Protein 7DWC (pdb70)

Structure (mmCIF, N/CA/C/O backbone):
data_7DWC
#
_entry.id   7DWC
#
_cell.length_a   73.796
_cell.length_b   82.580
_cell.length_c   81.534
_cell.angle_alpha   90.000
_cell.angle_beta   110.170
_cell.angle_gamma   90.000
#
_symmetry.space_group_name_H-M   'P 1 21 1'
#
loop_
_entity.id
_entity.type
_entity.pdbx_description
1 polymer Xylanase
2 water water
#
loop_
_atom_site.group_PDB
_atom_site.id
_atom_site.type_symbol
_atom_site.label_atom_id
_atom_site.label_alt_id
_atom_site.label_comp_id
_atom_site.label_asym_id
_atom_site.label_entity_id
_atom_site.label_seq_id
_atom_site.pdbx_PDB_ins_code
_atom_site.Cartn_x
_atom_site.Cartn_y
_atom_site.Cartn_z
_atom_site.occupancy
_atom_site.B_iso_or_equiv
_atom_site.auth_seq_id
_atom_site.auth_comp_id
_atom_site.auth_asym_id
_atom_site.auth_atom_id
_atom_site.pdbx_PDB_model_num
ATOM 1 N N . SER A 1 1 ? 1.476 -3.244 28.008 1.00 67.83 -1 SER A N 1
ATOM 2 C CA . SER A 1 1 ? 1.552 -1.815 28.301 1.00 70.42 -1 SER A CA 1
ATOM 3 C C . SER A 1 1 ? 2.834 -1.193 27.761 1.00 78.63 -1 SER A C 1
ATOM 4 O O . SER A 1 1 ? 3.921 -1.759 27.890 1.00 80.16 -1 SER A O 1
ATOM 7 N N . HIS A 1 2 ? 2.698 -0.008 27.172 1.00 77.81 0 HIS A N 1
ATOM 8 C CA . HIS A 1 2 ? 3.816 0.682 26.547 1.00 75.87 0 HIS A CA 1
ATOM 9 C C . HIS A 1 2 ? 4.257 1.922 27.319 1.00 73.15 0 HIS A C 1
ATOM 10 O O . HIS A 1 2 ? 5.087 2.686 26.816 1.00 73.48 0 HIS A O 1
ATOM 17 N N . MET A 1 3 ? 3.735 2.146 28.524 1.00 67.57 1 MET A N 1
ATOM 18 C CA . MET A 1 3 ? 4.162 3.276 29.339 1.00 64.39 1 MET A CA 1
ATOM 19 C C . MET A 1 3 ? 5.156 2.810 30.394 1.00 60.95 1 MET A C 1
ATOM 20 O O . MET A 1 3 ? 4.949 1.781 31.046 1.00 64.10 1 MET A O 1
ATOM 25 N N . LYS A 1 4 ? 6.260 3.546 30.510 1.00 58.43 2 LYS A N 1
ATOM 26 C CA . LYS A 1 4 ? 7.354 3.213 31.416 1.00 59.63 2 LYS A CA 1
ATOM 27 C C . LYS A 1 4 ? 7.248 3.937 32.757 1.00 55.41 2 LYS A C 1
ATOM 28 O O . LYS A 1 4 ? 7.099 3.297 33.803 1.00 57.55 2 LYS A O 1
ATOM 34 N N . LYS A 1 5 ? 7.358 5.264 32.750 1.00 45.46 3 LYS A N 1
ATOM 35 C CA . LYS A 1 5 ? 7.494 6.046 33.970 1.00 48.17 3 LYS A CA 1
ATOM 36 C C . LYS A 1 5 ? 6.426 7.132 34.070 1.00 48.78 3 LYS A C 1
ATOM 37 O O . LYS A 1 5 ? 5.905 7.621 33.062 1.00 46.05 3 LYS A O 1
ATOM 43 N N . LEU A 1 6 ? 6.140 7.536 35.310 1.00 39.47 4 LEU A N 1
ATOM 44 C CA . LEU A 1 6 ? 5.312 8.700 35.615 1.00 44.04 4 LEU A CA 1
ATOM 45 C C . LEU A 1 6 ? 6.178 9.739 36.314 1.00 44.89 4 LEU A C 1
ATOM 46 O O . LEU A 1 6 ? 6.747 9.463 37.374 1.00 49.32 4 LEU A O 1
ATOM 51 N N . ILE A 1 7 ? 6.278 10.925 35.722 1.00 40.31 5 ILE A N 1
ATOM 52 C CA . ILE A 1 7 ? 7.033 12.037 36.292 1.00 38.85 5 ILE A CA 1
ATOM 53 C C . ILE A 1 7 ? 6.037 13.146 36.591 1.00 41.62 5 ILE A C 1
ATOM 54 O O . ILE A 1 7 ? 5.352 13.632 35.678 1.00 39.28 5 ILE A O 1
ATOM 59 N N . CYS A 1 8 ? 5.946 13.530 37.862 1.00 38.62 6 CYS A N 1
ATOM 60 C CA . CYS A 1 8 ? 5.023 14.557 38.328 1.00 38.10 6 CYS A CA 1
ATOM 61 C C . CYS A 1 8 ? 5.811 15.835 38.555 1.00 45.76 6 CYS A C 1
ATOM 62 O O . CYS A 1 8 ? 6.815 15.826 39.271 1.00 52.09 6 CYS A O 1
ATOM 65 N N . ILE A 1 9 ? 5.376 16.918 37.929 1.00 42.21 7 ILE A N 1
ATOM 66 C CA . ILE A 1 9 ? 6.060 18.204 37.994 1.00 39.96 7 ILE A CA 1
ATOM 67 C C . ILE A 1 9 ? 5.092 19.207 38.605 1.00 41.67 7 ILE A C 1
ATOM 68 O O . ILE A 1 9 ? 4.026 19.466 38.041 1.00 47.22 7 ILE A O 1
ATOM 73 N N . SER A 1 10 ? 5.456 19.779 39.743 1.00 39.00 8 SER A N 1
ATOM 74 C CA . SER A 1 10 ? 4.590 20.740 40.421 1.00 38.88 8 SER A CA 1
ATOM 75 C C . SER A 1 10 ? 4.994 22.125 39.929 1.00 42.86 8 SER A C 1
ATOM 76 O O . SER A 1 10 ? 6.020 22.665 40.349 1.00 41.72 8 SER A O 1
ATOM 79 N N . LEU A 1 11 ? 4.182 22.712 39.042 1.00 40.12 9 LEU A N 1
ATOM 80 C CA . LEU A 1 11 ? 4.583 23.968 38.409 1.00 43.87 9 LEU A CA 1
ATOM 81 C C . LEU A 1 11 ? 4.714 25.116 39.399 1.00 50.55 9 LEU A C 1
ATOM 82 O O . LEU A 1 11 ? 5.516 26.029 39.174 1.00 58.83 9 LEU A O 1
ATOM 87 N N . TYR A 1 12 ? 3.906 25.126 40.460 1.00 46.81 10 TYR A N 1
ATOM 88 C CA . TYR A 1 12 ? 3.869 26.252 41.386 1.00 48.19 10 TYR A CA 1
ATOM 89 C C . TYR A 1 12 ? 4.500 25.924 42.741 1.00 52.31 10 TYR A C 1
ATOM 90 O O . TYR A 1 12 ? 4.283 26.647 43.716 1.00 54.61 10 TYR A O 1
ATOM 99 N N . GLU A 1 13 ? 5.291 24.852 42.812 1.00 53.10 11 GLU A N 1
ATOM 100 C CA . GLU A 1 13 ? 6.077 24.514 44.000 1.00 56.03 11 GLU A CA 1
ATOM 101 C C . GLU A 1 13 ? 7.525 24.227 43.597 1.00 58.78 11 GLU A C 1
ATOM 102 O O . GLU A 1 13 ? 8.042 23.126 43.781 1.00 61.33 11 GLU A O 1
ATOM 108 N N . ASP A 1 14 ? 8.177 25.244 43.031 1.00 59.30 12 ASP A N 1
ATOM 109 C CA . ASP A 1 14 ? 9.591 25.192 42.646 1.00 66.29 12 ASP A CA 1
ATOM 110 C C . ASP A 1 14 ? 9.878 24.060 41.664 1.00 63.94 12 ASP A C 1
ATOM 111 O O . ASP A 1 14 ? 10.978 23.498 41.660 1.00 70.35 12 ASP A O 1
ATOM 116 N N . LEU A 1 15 ? 8.896 23.736 40.818 1.00 52.57 13 LEU A N 1
ATOM 117 C CA . LEU A 1 15 ? 9.018 22.665 39.823 1.00 52.28 13 LEU A CA 1
ATOM 118 C C . LEU A 1 15 ? 9.458 21.342 40.455 1.00 56.44 13 LEU A C 1
ATOM 119 O O . LEU A 1 15 ? 10.110 20.516 39.806 1.00 59.02 13 LEU A O 1
ATOM 124 N N . SER A 1 16 ? 9.062 21.110 41.710 1.00 59.17 14 SER A N 1
ATOM 125 C CA . SER A 1 16 ? 9.450 19.884 42.404 1.00 54.20 14 SER A CA 1
ATOM 126 C C . SER A 1 16 ? 8.911 18.657 41.676 1.00 54.00 14 SER A C 1
ATOM 127 O O . SER A 1 16 ? 7.761 18.639 41.212 1.00 45.37 14 SER A O 1
ATOM 130 N N . MET A 1 17 ? 9.756 17.628 41.581 1.00 53.19 15 MET A N 1
ATOM 131 C CA . MET A 1 17 ? 9.483 16.455 40.767 1.00 52.76 15 MET A CA 1
ATOM 132 C C . MET A 1 17 ? 9.489 15.187 41.606 1.00 50.64 15 MET A C 1
ATOM 133 O O . MET A 1 17 ? 10.239 15.065 42.578 1.00 46.62 15 MET A O 1
ATOM 138 N N . THR A 1 18 ? 8.590 14.278 41.245 1.00 50.69 16 THR A N 1
ATOM 139 C CA . THR A 1 18 ? 8.503 12.935 41.803 1.00 48.90 16 THR A CA 1
ATOM 140 C C . THR A 1 18 ? 8.321 11.979 40.639 1.00 48.15 16 THR A C 1
ATOM 141 O O . THR A 1 18 ? 7.587 12.285 39.693 1.00 43.43 16 THR A O 1
ATOM 145 N N . THR A 1 19 ? 8.979 10.832 40.711 1.00 45.57 17 THR A N 1
ATOM 146 C CA . THR A 1 19 ? 8.949 9.863 39.631 1.00 51.08 17 THR A CA 1
ATOM 147 C C . THR A 1 19 ? 8.504 8.505 40.158 1.00 46.71 17 THR A C 1
ATOM 148 O O . THR A 1 19 ? 8.883 8.096 41.257 1.00 54.37 17 THR A O 1
ATOM 152 N N . TYR A 1 20 ? 7.651 7.830 39.393 1.00 42.49 18 TYR A N 1
ATOM 153 C CA . TYR A 1 20 ? 7.176 6.504 39.737 1.00 45.63 18 TYR A CA 1
ATOM 154 C C . TYR A 1 20 ? 7.469 5.534 38.597 1.00 48.89 18 TYR A C 1
ATOM 155 O O . TYR A 1 20 ? 7.411 5.894 37.411 1.00 43.80 18 TYR A O 1
ATOM 164 N N . ASP A 1 21 ? 7.709 4.279 38.965 1.00 46.64 19 ASP A N 1
ATOM 165 C CA . ASP A 1 21 ? 7.831 3.188 38.005 1.00 49.06 19 ASP A CA 1
ATOM 166 C C . ASP A 1 21 ? 6.428 2.633 37.778 1.00 55.59 19 ASP A C 1
ATOM 167 O O . ASP A 1 21 ? 5.829 2.047 38.685 1.00 52.61 19 ASP A O 1
ATOM 172 N N . LEU A 1 22 ? 5.896 2.821 36.565 1.00 51.48 20 LEU A N 1
ATOM 173 C CA . LEU A 1 22 ? 4.493 2.492 36.332 1.00 53.31 20 LEU A CA 1
ATOM 174 C C . LEU A 1 22 ? 4.230 0.998 36.440 1.00 56.04 20 LEU A C 1
ATOM 175 O O . LEU A 1 22 ? 3.119 0.593 36.807 1.00 54.12 20 LEU A O 1
ATOM 180 N N . SER A 1 23 ? 5.238 0.165 36.166 1.00 53.81 21 SER A N 1
ATOM 181 C CA . SER A 1 23 ? 5.061 -1.274 36.331 1.00 56.57 21 SER A CA 1
ATOM 182 C C . SER A 1 23 ? 4.828 -1.648 37.790 1.00 60.25 21 SER A C 1
ATOM 183 O O . SER A 1 23 ? 4.342 -2.748 38.071 1.00 66.43 21 SER A O 1
ATOM 186 N N . LYS A 1 24 ? 5.181 -0.763 38.722 1.00 59.49 22 LYS A N 1
ATOM 187 C CA . LYS A 1 24 ? 4.964 -0.983 40.139 1.00 64.26 22 LYS A CA 1
ATOM 188 C C . LYS A 1 24 ? 3.730 -0.275 40.688 1.00 63.41 22 LYS A C 1
ATOM 189 O O . LYS A 1 24 ? 3.463 -0.380 41.888 1.00 63.61 22 LYS A O 1
ATOM 195 N N . VAL A 1 25 ? 2.976 0.444 39.860 1.00 60.57 23 VAL A N 1
ATOM 196 C CA . VAL A 1 25 ? 1.848 1.252 40.319 1.00 56.99 23 VAL A CA 1
ATOM 197 C C . VAL A 1 25 ? 0.582 0.774 39.622 1.00 56.65 23 VAL A C 1
ATOM 198 O O . VAL A 1 25 ? 0.551 0.685 38.388 1.00 58.18 23 VAL A O 1
ATOM 202 N N . ASP A 1 26 ? -0.446 0.447 40.408 1.00 58.32 24 ASP A N 1
ATOM 203 C CA . ASP A 1 26 ? -1.749 0.069 39.871 1.00 55.78 24 ASP A CA 1
ATOM 204 C C . ASP A 1 26 ? -2.657 1.299 39.759 1.00 53.60 24 ASP A C 1
ATOM 205 O O . ASP A 1 26 ? -2.329 2.393 40.222 1.00 45.15 24 ASP A O 1
ATOM 210 N N . ASN A 1 27 ? -3.817 1.109 39.123 1.00 55.74 25 ASN A N 1
ATOM 211 C CA . ASN A 1 27 ? -4.683 2.245 38.817 1.00 46.98 25 ASN A CA 1
ATOM 212 C C . ASN A 1 27 ? -5.175 2.949 40.081 1.00 39.98 25 ASN A C 1
ATOM 213 O O . ASN A 1 27 ? -5.309 4.178 40.095 1.00 41.96 25 ASN A O 1
ATOM 218 N N . ALA A 1 28 ? -5.460 2.198 41.147 1.00 38.83 26 ALA A N 1
ATOM 219 C CA . ALA A 1 28 ? -5.898 2.835 42.388 1.00 47.66 26 ALA A CA 1
ATOM 220 C C . ALA A 1 28 ? -4.817 3.756 42.961 1.00 46.84 26 ALA A C 1
ATOM 221 O O . ALA A 1 28 ? -5.106 4.886 43.376 1.00 43.20 26 ALA A O 1
ATOM 223 N N . GLU A 1 29 ? -3.564 3.297 42.995 1.00 44.37 27 GLU A N 1
ATOM 224 C CA . GLU A 1 29 ? -2.491 4.183 43.440 1.00 48.24 27 GLU A CA 1
ATOM 225 C C . GLU A 1 29 ? -2.299 5.341 42.466 1.00 38.79 27 GLU A C 1
ATOM 226 O O . GLU A 1 29 ? -2.067 6.483 42.880 1.00 35.52 27 GLU A O 1
ATOM 232 N N . LEU A 1 30 ? -2.418 5.070 41.167 1.00 36.75 28 LEU A N 1
ATOM 233 C CA . LEU A 1 30 ? -2.279 6.139 40.186 1.00 38.17 28 LEU A CA 1
ATOM 234 C C . LEU A 1 30 ? -3.336 7.217 40.397 1.00 38.38 28 LEU A C 1
ATOM 235 O O . LEU A 1 30 ? -3.042 8.415 40.310 1.00 36.18 28 LEU A O 1
ATOM 240 N N . ILE A 1 31 ? -4.573 6.813 40.688 1.00 40.59 29 ILE A N 1
ATOM 241 C CA . ILE A 1 31 ? -5.624 7.789 40.960 1.00 40.28 29 ILE A CA 1
ATOM 242 C C . ILE A 1 31 ? -5.277 8.629 42.183 1.00 42.07 29 ILE A C 1
ATOM 243 O O . ILE A 1 31 ? -5.410 9.860 42.168 1.00 42.31 29 ILE A O 1
ATOM 248 N N . GLY A 1 32 ? -4.799 7.983 43.250 1.00 39.36 30 GLY A N 1
ATOM 249 C CA . GLY A 1 32 ? -4.432 8.730 44.440 1.00 38.62 30 GLY A CA 1
ATOM 250 C C . GLY A 1 32 ? -3.359 9.766 44.173 1.00 41.25 30 GLY A C 1
ATOM 251 O O . GLY A 1 32 ? -3.439 10.897 44.657 1.00 40.53 30 GLY A O 1
ATOM 252 N N . ILE A 1 33 ? -2.364 9.407 43.361 1.00 39.22 31 ILE A N 1
ATOM 253 C CA . ILE A 1 33 ? -1.277 10.332 43.037 1.00 40.02 31 ILE A CA 1
ATOM 254 C C . ILE A 1 33 ? -1.822 11.597 42.371 1.00 40.30 31 ILE A C 1
ATOM 255 O O . ILE A 1 33 ? -1.487 12.721 42.768 1.00 33.54 31 ILE A O 1
ATOM 260 N N . VAL A 1 34 ? -2.674 11.438 41.347 1.00 38.07 32 VAL A N 1
ATOM 261 C CA . VAL A 1 34 ? -3.174 12.614 40.630 1.00 34.27 32 VAL A CA 1
ATOM 262 C C . VAL A 1 34 ? -4.180 13.388 41.478 1.00 33.05 32 VAL A C 1
ATOM 263 O O . VAL A 1 34 ? -4.259 14.616 41.380 1.00 33.13 32 VAL A O 1
ATOM 267 N N . GLU A 1 35 ? -4.961 12.703 42.321 1.00 32.43 33 GLU A N 1
ATOM 268 C CA . GLU A 1 35 ? -5.928 13.401 43.166 1.00 38.54 33 GLU A CA 1
ATOM 269 C C . GLU A 1 35 ? -5.238 14.183 44.277 1.00 41.69 33 GLU A C 1
ATOM 270 O O . GLU A 1 35 ? -5.659 15.296 44.613 1.00 47.81 33 GLU A O 1
ATOM 276 N N . ASN A 1 36 ? -4.210 13.598 44.890 1.00 39.59 34 ASN A N 1
ATOM 277 C CA . ASN A 1 36 ? -3.538 14.242 46.017 1.00 37.53 34 ASN A CA 1
ATOM 278 C C . ASN A 1 36 ? -2.605 15.362 45.584 1.00 40.03 34 ASN A C 1
ATOM 279 O O . ASN A 1 36 ? -2.254 16.209 46.411 1.00 47.58 34 ASN A O 1
ATOM 284 N N . ALA A 1 37 ? -2.172 15.370 44.325 1.00 38.79 35 ALA A N 1
ATOM 285 C CA . ALA A 1 37 ? -1.258 16.403 43.859 1.00 33.60 35 ALA A CA 1
ATOM 286 C C . ALA A 1 37 ? -1.918 17.773 43.954 1.00 38.37 35 ALA A C 1
ATOM 287 O O . ALA A 1 37 ? -3.141 17.913 43.859 1.00 45.71 35 ALA A O 1
ATOM 289 N N . SER A 1 38 ? -1.097 18.796 44.150 1.00 40.39 36 SER A N 1
ATOM 290 C CA . SER A 1 38 ? -1.640 20.139 44.223 1.00 47.80 36 SER A CA 1
ATOM 291 C C . SER A 1 38 ? -1.993 20.638 42.825 1.00 38.00 36 SER A C 1
ATOM 292 O O . SER A 1 38 ? -1.553 20.084 41.810 1.00 38.11 36 SER A O 1
ATOM 295 N N . GLU A 1 39 ? -2.802 21.695 42.780 1.00 39.84 37 GLU A N 1
ATOM 296 C CA . GLU A 1 39 ? -3.142 22.293 41.495 1.00 43.44 37 GLU A CA 1
ATOM 297 C C . GLU A 1 39 ? -1.888 22.808 40.803 1.00 39.76 37 GLU A C 1
ATOM 298 O O . GLU A 1 39 ? -0.896 23.173 41.447 1.00 35.51 37 GLU A O 1
ATOM 304 N N . GLY A 1 40 ? -1.940 22.818 39.471 1.00 33.00 38 GLY A N 1
ATOM 305 C CA . GLY A 1 40 ? -0.787 23.205 38.687 1.00 34.36 38 GLY A CA 1
ATOM 306 C C . GLY A 1 40 ? 0.269 22.132 38.560 1.00 41.03 38 GLY A C 1
ATOM 307 O O . GLY A 1 40 ? 1.456 22.449 38.561 1.00 57.20 38 GLY A O 1
ATOM 308 N N . THR A 1 41 ? -0.125 20.864 38.491 1.00 34.04 39 THR A N 1
ATOM 309 C CA . THR A 1 41 ? 0.803 19.745 38.395 1.00 31.04 39 THR A CA 1
ATOM 310 C C . THR A 1 41 ? 0.684 19.062 37.037 1.00 30.75 39 THR A C 1
ATOM 311 O O . THR A 1 41 ? -0.424 18.850 36.539 1.00 33.17 39 THR A O 1
ATOM 315 N N . LEU A 1 42 ? 1.827 18.712 36.445 1.00 26.81 40 LEU A N 1
ATOM 316 C CA . LEU A 1 42 ? 1.870 17.943 35.198 1.00 28.22 40 LEU A CA 1
ATOM 317 C C . LEU A 1 42 ? 2.225 16.496 35.513 1.00 27.71 40 LEU A C 1
ATOM 318 O O . LEU A 1 42 ? 3.169 16.240 36.271 1.00 33.62 40 LEU A O 1
ATOM 323 N N . PHE A 1 43 ? 1.505 15.562 34.916 1.00 26.84 41 PHE A N 1
ATOM 324 C CA . PHE A 1 43 ? 1.785 14.133 35.046 1.00 29.48 41 PHE A CA 1
ATOM 325 C C . PHE A 1 43 ? 2.249 13.620 33.690 1.00 32.72 41 PHE A C 1
ATOM 326 O O . PHE A 1 43 ? 1.444 13.506 32.755 1.00 29.44 41 PHE A O 1
ATOM 334 N N . VAL A 1 44 ? 3.542 13.317 33.586 1.00 31.03 42 VAL A N 1
ATOM 335 C CA . VAL A 1 44 ? 4.169 12.925 32.330 1.00 36.42 42 VAL A CA 1
ATOM 336 C C . VAL A 1 44 ? 4.250 11.404 32.278 1.00 38.64 42 VAL A C 1
ATOM 337 O O . VAL A 1 44 ? 4.909 10.784 33.118 1.00 36.68 42 VAL A O 1
ATOM 341 N N . PHE A 1 45 ? 3.569 10.796 31.307 1.00 30.39 43 PHE A N 1
ATOM 342 C CA . PHE A 1 45 ? 3.654 9.356 31.064 1.00 35.63 43 PHE A CA 1
ATOM 343 C C . PHE A 1 45 ? 4.608 9.111 29.892 1.00 39.00 43 PHE A C 1
ATOM 344 O O . PHE A 1 45 ? 4.316 9.495 28.752 1.00 37.71 43 PHE A O 1
ATOM 352 N N . THR A 1 46 ? 5.750 8.492 30.175 1.00 38.38 44 THR A N 1
ATOM 353 C CA . THR A 1 46 ? 6.750 8.237 29.149 1.00 43.99 44 THR A CA 1
ATOM 354 C C . THR A 1 46 ? 6.506 6.885 28.479 1.00 45.47 44 THR A C 1
ATOM 355 O O . THR A 1 46 ? 5.815 6.012 29.014 1.00 41.97 44 THR A O 1
ATOM 359 N N . CYS A 1 47 ? 7.091 6.719 27.294 1.00 38.69 45 CYS A N 1
ATOM 360 C CA . CYS A 1 47 ? 6.825 5.564 26.450 1.00 44.62 45 CYS A CA 1
ATOM 361 C C . CYS A 1 47 ? 7.982 4.581 26.468 1.00 47.12 45 CYS A C 1
ATOM 362 O O . CYS A 1 47 ? 9.139 4.945 26.681 1.00 48.61 45 CYS A O 1
ATOM 365 N N . ASP A 1 48 ? 7.645 3.324 26.183 1.00 50.62 46 ASP A N 1
ATOM 366 C CA . ASP A 1 48 ? 8.674 2.330 25.927 1.00 60.39 46 ASP A CA 1
ATOM 367 C C . ASP A 1 48 ? 9.408 2.637 24.626 1.00 62.77 46 ASP A C 1
ATOM 368 O O . ASP A 1 48 ? 10.634 2.489 24.548 1.00 68.57 46 ASP A O 1
ATOM 373 N N . ARG A 1 49 ? 8.683 3.069 23.593 1.00 56.19 47 ARG A N 1
ATOM 374 C CA . ARG A 1 49 ? 9.284 3.441 22.310 1.00 49.08 47 ARG A CA 1
ATOM 375 C C . ARG A 1 49 ? 8.762 4.815 21.903 1.00 46.59 47 ARG A C 1
ATOM 376 O O . ARG A 1 49 ? 7.877 4.932 21.045 1.00 59.67 47 ARG A O 1
ATOM 378 N N . PRO A 1 50 ? 9.307 5.882 22.489 1.00 47.62 48 PRO A N 1
ATOM 379 C CA . PRO A 1 50 ? 8.840 7.236 22.155 1.00 45.99 48 PRO A CA 1
ATOM 380 C C . PRO A 1 50 ? 9.215 7.629 20.734 1.00 43.61 48 PRO A C 1
ATOM 381 O O . PRO A 1 50 ? 10.308 7.322 20.260 1.00 45.51 48 PRO A O 1
ATOM 385 N N . ASN A 1 51 ? 8.315 8.347 20.059 1.00 40.77 49 ASN A N 1
ATOM 386 C CA . ASN A 1 51 ? 8.592 8.802 18.701 1.00 39.75 49 ASN A CA 1
ATOM 387 C C . ASN A 1 51 ? 8.996 10.269 18.646 1.00 42.48 49 ASN A C 1
ATOM 388 O O . ASN A 1 51 ? 9.119 10.828 17.551 1.00 44.18 49 ASN A O 1
ATOM 393 N N . GLY A 1 52 ? 9.192 10.904 19.798 1.00 35.60 50 GLY A N 1
ATOM 394 C CA . GLY A 1 52 ? 9.645 12.277 19.856 1.00 35.13 50 GLY A CA 1
ATOM 395 C C . GLY A 1 52 ? 8.564 13.317 19.963 1.00 37.78 50 GLY A C 1
ATOM 396 O O . GLY A 1 52 ? 8.887 14.512 20.004 1.00 40.72 50 GLY A O 1
ATOM 397 N N . SER A 1 53 ? 7.301 12.905 20.063 1.00 40.58 51 SER A N 1
ATOM 398 C CA . SER A 1 53 ? 6.150 13.793 20.114 1.00 38.01 51 SER A CA 1
ATOM 399 C C . SER A 1 53 ? 5.467 13.687 21.467 1.00 36.18 51 SER A C 1
ATOM 400 O O . SER A 1 53 ? 5.492 12.638 22.120 1.00 36.63 51 SER A O 1
ATOM 403 N N . SER A 1 54 ? 4.812 14.775 21.855 1.00 29.58 52 SER A N 1
ATOM 404 C CA . SER A 1 54 ? 4.162 14.860 23.150 1.00 27.03 52 SER A CA 1
ATOM 405 C C . SER A 1 54 ? 2.829 15.571 23.004 1.00 26.43 52 SER A C 1
ATOM 406 O O . SER A 1 54 ? 2.664 16.438 22.142 1.00 30.13 52 SER A O 1
ATOM 409 N N . VAL A 1 55 ? 1.895 15.231 23.885 1.00 24.17 53 VAL A N 1
ATOM 410 C CA . VAL A 1 55 ? 0.639 15.960 24.007 1.00 24.11 53 VAL A CA 1
ATOM 411 C C . VAL A 1 55 ? 0.386 16.291 25.469 1.00 27.49 53 VAL A C 1
ATOM 412 O O . VAL A 1 55 ? 0.557 15.439 26.347 1.00 26.05 53 VAL A O 1
ATOM 416 N N . ILE A 1 56 ? -0.027 17.535 25.726 1.00 25.14 54 ILE A N 1
ATOM 417 C CA . ILE A 1 56 ? -0.461 17.971 27.048 1.00 22.83 54 ILE A CA 1
ATOM 418 C C . ILE A 1 56 ? -1.986 18.023 27.041 1.00 24.94 54 ILE A C 1
ATOM 419 O O . ILE A 1 56 ? -2.577 18.807 26.289 1.00 24.09 54 ILE A O 1
ATOM 424 N N . MET A 1 57 ? -2.614 17.173 27.854 1.00 22.62 55 MET A N 1
ATOM 425 C CA . MET A 1 57 ? -4.070 17.107 27.971 1.00 27.40 55 MET A CA 1
ATOM 426 C C . MET A 1 57 ? -4.565 18.036 29.074 1.00 29.85 55 MET A C 1
ATOM 427 O O . MET A 1 57 ? -4.096 17.966 30.223 1.00 25.33 55 MET A O 1
ATOM 432 N N . CYS A 1 58 ? -5.523 18.891 28.728 1.00 28.65 56 CYS A N 1
ATOM 433 C CA . CYS A 1 58 ? -6.214 19.720 29.704 1.00 28.12 56 CYS A CA 1
ATOM 434 C C . CYS A 1 58 ? -7.605 19.144 29.904 1.00 21.84 56 CYS A C 1
ATOM 435 O O . CYS A 1 58 ? -8.462 19.289 29.007 1.00 22.20 56 CYS A O 1
ATOM 438 N N . PRO A 1 59 ? -7.877 18.474 31.024 1.00 21.81 57 PRO A N 1
ATOM 439 C CA . PRO A 1 59 ? -9.183 17.822 31.195 1.00 26.01 57 PRO A CA 1
ATOM 440 C C . PRO A 1 59 ? -10.306 18.839 31.361 1.00 27.47 57 PRO A C 1
ATOM 441 O O . PRO A 1 59 ? -10.089 20.041 31.523 1.00 25.55 57 PRO A O 1
ATOM 445 N N . GLY A 1 60 ? -11.541 18.327 31.333 1.00 31.02 58 GLY A N 1
ATOM 446 C CA . GLY A 1 60 ? -12.701 19.130 31.663 1.00 24.86 58 GLY A CA 1
ATOM 447 C C . GLY A 1 60 ? -12.897 19.191 33.168 1.00 28.88 58 GLY A C 1
ATOM 448 O O . GLY A 1 60 ? -12.008 18.847 33.953 1.00 28.29 58 GLY A O 1
ATOM 449 N N . GLY A 1 61 ? -14.091 19.613 33.576 1.00 29.29 59 GLY A N 1
ATOM 450 C CA . GLY A 1 61 ? -14.379 19.733 34.991 1.00 31.07 59 GLY A CA 1
ATOM 451 C C . GLY A 1 61 ? -15.094 21.011 35.378 1.00 30.92 59 GLY A C 1
ATOM 452 O O . GLY A 1 61 ? -15.245 21.300 36.567 1.00 34.04 59 GLY A O 1
ATOM 453 N N . GLY A 1 62 ? -15.511 21.798 34.387 1.00 30.53 60 GLY A N 1
ATOM 454 C CA . GLY A 1 62 ? -16.342 22.967 34.640 1.00 30.65 60 GLY A CA 1
ATOM 455 C C . GLY A 1 62 ? -15.711 24.036 35.504 1.00 32.42 60 GLY A C 1
ATOM 456 O O . GLY A 1 62 ? -16.432 24.825 36.123 1.00 29.76 60 GLY A O 1
ATOM 457 N N . PHE A 1 63 ? -14.381 24.099 35.551 1.00 30.08 61 PHE A N 1
ATOM 458 C CA . PHE A 1 63 ? -13.666 25.042 36.413 1.00 33.92 61 PHE A CA 1
ATOM 459 C C . PHE A 1 63 ? -14.037 24.841 37.888 1.00 39.56 61 PHE A C 1
ATOM 460 O O . PHE A 1 63 ? -13.933 25.758 38.705 1.00 33.97 61 PHE A O 1
ATOM 468 N N . LEU A 1 64 ? -14.458 23.624 38.224 1.00 30.22 62 LEU A N 1
ATOM 469 C CA . LEU A 1 64 ? -14.680 23.194 39.597 1.00 34.48 62 LEU A CA 1
ATOM 470 C C . LEU A 1 64 ? -13.586 22.261 40.075 1.00 32.27 62 LEU A C 1
ATOM 471 O O . LEU A 1 64 ? -13.202 22.296 41.241 1.00 35.45 62 LEU A O 1
ATOM 476 N N . LYS A 1 65 ? -13.090 21.445 39.161 1.00 35.76 63 LYS A N 1
ATOM 477 C CA . LYS A 1 65 ? -12.057 20.447 39.370 1.00 36.91 63 LYS A CA 1
ATOM 478 C C . LYS A 1 65 ? -11.575 20.042 37.983 1.00 33.69 63 LYS A C 1
ATOM 479 O O . LYS A 1 65 ? -12.024 20.590 36.969 1.00 32.92 63 LYS A O 1
ATOM 485 N N . THR A 1 66 ? -10.667 19.074 37.930 1.00 31.77 64 THR A N 1
ATOM 486 C CA . THR A 1 66 ? -10.263 18.494 36.656 1.00 28.18 64 THR A CA 1
ATOM 487 C C . THR A 1 66 ? -10.673 17.030 36.640 1.00 29.87 64 THR A C 1
ATOM 488 O O . THR A 1 66 ? -10.502 16.322 37.643 1.00 29.46 64 THR A O 1
ATOM 492 N N . ASN A 1 67 ? -11.213 16.581 35.500 1.00 30.01 65 ASN A N 1
ATOM 493 C CA . ASN A 1 67 ? -11.639 15.190 35.327 1.00 30.33 65 ASN A CA 1
ATOM 494 C C . ASN A 1 67 ? -10.404 14.351 34.997 1.00 31.36 65 ASN A C 1
ATOM 495 O O . ASN A 1 67 ? -10.177 13.930 33.859 1.00 27.66 65 ASN A O 1
ATOM 500 N N . LEU A 1 68 ? -9.613 14.085 36.047 1.00 28.33 66 LEU A N 1
ATOM 501 C CA . LEU A 1 68 ? -8.277 13.501 35.915 1.00 29.69 66 LEU A CA 1
ATOM 502 C C . LEU A 1 68 ? -8.295 12.049 35.459 1.00 27.16 66 LEU A C 1
ATOM 503 O O . LEU A 1 68 ? -7.252 11.536 35.031 1.00 27.09 66 LEU A O 1
ATOM 508 N N . GLU A 1 69 ? -9.444 11.374 35.529 1.00 28.22 67 GLU A N 1
ATOM 509 C CA . GLU A 1 69 ? -9.486 10.010 35.019 1.00 30.90 67 GLU A CA 1
ATOM 510 C C . GLU A 1 69 ? -10.019 9.978 33.588 1.00 31.20 67 GLU A C 1
ATOM 511 O O . GLU A 1 69 ? -9.266 9.766 32.634 1.00 27.31 67 GLU A O 1
ATOM 517 N N . ASN A 1 70 ? -11.323 10.196 33.448 1.00 26.26 68 ASN A N 1
ATOM 518 C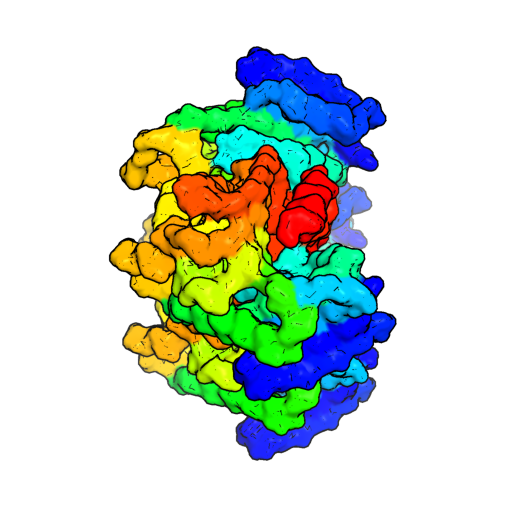 CA . ASN A 1 70 ? -12.000 10.011 32.154 1.00 25.90 68 ASN A CA 1
ATOM 519 C C . ASN A 1 70 ? -11.440 10.922 31.072 1.00 30.18 68 ASN A C 1
ATOM 520 O O . ASN A 1 70 ? -11.449 10.563 29.887 1.00 32.13 68 ASN A O 1
ATOM 525 N N . GLU A 1 71 ? -11.013 12.124 31.435 1.00 26.52 69 GLU A N 1
ATOM 526 C CA . GLU A 1 71 ? -10.396 13.042 30.491 1.00 23.23 69 GLU A CA 1
ATOM 527 C C . GLU A 1 71 ? -8.925 13.272 30.836 1.00 24.34 69 GLU A C 1
ATOM 528 O O . GLU A 1 71 ? -8.377 14.345 30.580 1.00 28.21 69 GLU A O 1
ATOM 534 N N . GLY A 1 72 ? -8.295 12.269 31.451 1.00 30.85 70 GLY A N 1
ATOM 535 C CA . GLY A 1 72 ? -6.922 12.362 31.923 1.00 26.98 70 GLY A CA 1
ATOM 536 C C . GLY A 1 72 ? -6.128 11.073 31.782 1.00 31.46 70 GLY A C 1
ATOM 537 O O . GLY A 1 72 ? -5.748 10.691 30.671 1.00 28.69 70 GLY A O 1
ATOM 538 N N . ILE A 1 73 ? -5.882 10.387 32.905 1.00 32.73 71 ILE A N 1
ATOM 539 C CA . ILE A 1 73 ? -5.018 9.205 32.916 1.00 32.06 71 ILE A CA 1
ATOM 540 C C . ILE A 1 73 ? -5.587 8.053 32.096 1.00 30.93 71 ILE A C 1
ATOM 541 O O . ILE A 1 73 ? -4.837 7.177 31.651 1.00 33.39 71 ILE A O 1
ATOM 546 N N . ASP A 1 74 ? -6.902 8.023 31.881 1.00 32.23 72 ASP A N 1
ATOM 547 C CA . ASP A 1 74 ? -7.492 6.936 31.107 1.00 30.08 72 ASP A CA 1
ATOM 548 C C . ASP A 1 74 ? -7.010 6.910 29.652 1.00 27.51 72 ASP A C 1
ATOM 549 O O . ASP A 1 74 ? -7.138 5.875 28.994 1.00 34.22 72 ASP A O 1
ATOM 554 N N . PHE A 1 75 ? -6.481 8.017 29.133 1.00 27.31 73 PHE A N 1
ATOM 555 C CA . PHE A 1 75 ? -5.902 8.053 27.789 1.00 28.49 73 PHE A CA 1
ATOM 556 C C . PHE A 1 75 ? -4.432 7.647 27.731 1.00 29.28 73 PHE A C 1
ATOM 557 O O . PHE A 1 75 ? -3.889 7.500 26.629 1.00 30.42 73 PHE A O 1
ATOM 565 N N . ALA A 1 76 ? -3.764 7.476 28.874 1.00 28.63 74 ALA A N 1
ATOM 566 C CA . ALA A 1 76 ? -2.308 7.356 28.860 1.00 27.04 74 ALA A CA 1
ATOM 567 C C . ALA A 1 76 ? -1.853 6.127 28.087 1.00 29.55 74 ALA A C 1
ATOM 568 O O . ALA A 1 76 ? -0.924 6.203 27.278 1.00 34.82 74 ALA A O 1
ATOM 570 N N . GLU A 1 77 ? -2.475 4.974 28.338 1.00 29.31 75 GLU A N 1
ATOM 571 C CA . GLU A 1 77 ? -2.042 3.768 27.642 1.00 30.82 75 GLU A CA 1
ATOM 572 C C . GLU A 1 77 ? -2.241 3.914 26.140 1.00 34.73 75 GLU A C 1
ATOM 573 O O . GLU A 1 77 ? -1.406 3.46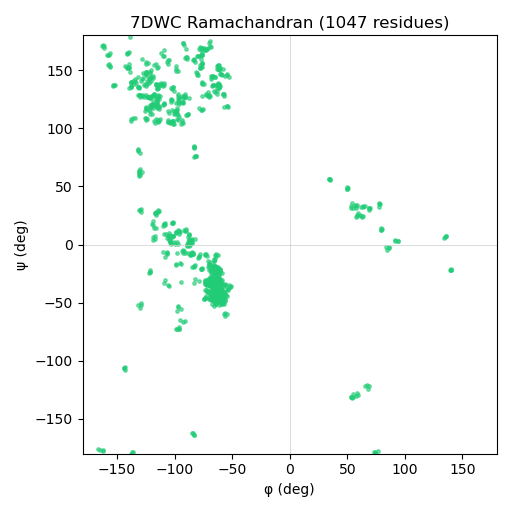5 25.345 1.00 37.99 75 GLU A O 1
ATOM 575 N N . TRP A 1 78 ? -3.339 4.562 25.737 1.00 29.53 76 TRP A N 1
ATOM 576 C CA . TRP A 1 78 ? -3.633 4.711 24.317 1.00 29.47 76 TRP A CA 1
ATOM 577 C C . TRP A 1 78 ? -2.564 5.547 23.623 1.00 30.64 76 TRP A C 1
ATOM 578 O O . TRP A 1 78 ? -2.130 5.214 22.515 1.00 31.23 76 TRP A O 1
ATOM 589 N N . PHE A 1 79 ? -2.131 6.641 24.259 1.00 28.87 77 PHE A N 1
ATOM 590 C CA . PHE A 1 79 ? -1.142 7.515 23.633 1.00 33.45 77 PHE A CA 1
ATOM 591 C C . PHE A 1 79 ? 0.249 6.899 23.652 1.00 33.94 77 PHE A C 1
ATOM 592 O O . PHE A 1 79 ? 0.950 6.900 22.634 1.00 30.65 77 PHE A O 1
ATOM 600 N N . THR A 1 80 ? 0.673 6.375 24.801 1.00 34.15 78 THR A N 1
ATOM 601 C CA . THR A 1 80 ? 2.027 5.834 24.881 1.00 35.13 78 THR A CA 1
ATOM 602 C C . THR A 1 80 ? 2.203 4.637 23.955 1.00 37.90 78 THR A C 1
ATOM 603 O O . THR A 1 80 ? 3.321 4.357 23.510 1.00 38.03 78 THR A O 1
ATOM 607 N N . LYS A 1 81 ? 1.119 3.912 23.673 1.00 37.57 79 LYS A N 1
ATOM 608 C CA . LYS A 1 81 ? 1.189 2.788 22.745 1.00 43.35 79 LYS A CA 1
ATOM 609 C C . LYS A 1 81 ? 1.631 3.233 21.357 1.00 47.92 79 LYS A C 1
ATOM 610 O O . LYS A 1 81 ? 2.275 2.468 20.630 1.00 52.61 79 LYS A O 1
ATOM 616 N N . LEU A 1 82 ? 1.265 4.446 20.961 1.00 44.37 80 LEU A N 1
ATOM 617 C CA . LEU A 1 82 ? 1.673 5.034 19.692 1.00 41.77 80 LEU A CA 1
ATOM 618 C C . LEU A 1 82 ? 3.030 5.729 19.762 1.00 44.74 80 LEU A C 1
ATOM 619 O O . LEU A 1 82 ? 3.433 6.358 18.779 1.00 47.50 80 LEU A O 1
ATOM 624 N N . GLY A 1 83 ? 3.726 5.660 20.897 1.00 40.78 81 GLY A N 1
ATOM 625 C CA . GLY A 1 83 ? 4.998 6.347 21.049 1.00 36.90 81 GLY A CA 1
ATOM 626 C C . GLY A 1 83 ? 4.884 7.827 21.329 1.00 34.73 81 GLY A C 1
ATOM 627 O O . GLY A 1 83 ? 5.867 8.555 21.156 1.00 36.58 81 GLY A O 1
ATOM 628 N N . ILE A 1 84 ? 3.700 8.300 21.698 1.00 33.75 82 ILE A N 1
ATOM 629 C CA . ILE A 1 84 ? 3.445 9.709 21.964 1.00 30.47 82 ILE A CA 1
ATOM 630 C C . ILE A 1 84 ? 3.514 9.905 23.470 1.00 30.08 82 ILE A C 1
ATOM 631 O O . ILE A 1 84 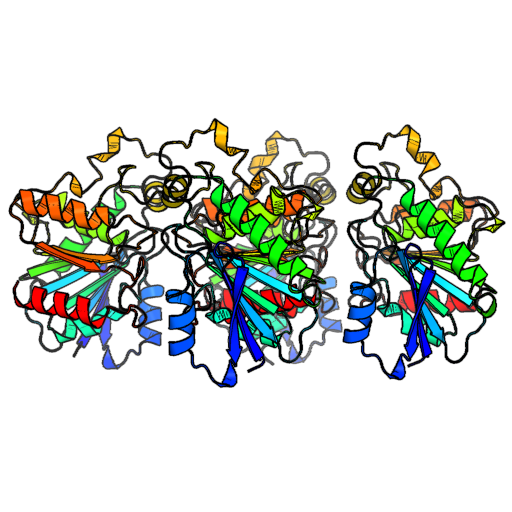? 2.755 9.277 24.217 1.00 32.55 82 ILE A O 1
ATOM 636 N N . THR A 1 85 ? 4.410 10.775 23.921 1.00 32.19 83 THR A N 1
ATOM 637 C CA . THR A 1 85 ? 4.512 11.056 25.351 1.00 29.76 83 THR A CA 1
ATOM 638 C C . THR A 1 85 ? 3.287 11.835 25.813 1.00 37.18 83 THR A C 1
ATOM 639 O O . THR A 1 85 ? 2.926 12.848 25.207 1.00 37.48 83 THR A O 1
ATOM 643 N N . TYR A 1 86 ? 2.636 11.362 26.874 1.00 26.53 84 TYR A N 1
ATOM 644 C CA . TYR A 1 86 ? 1.316 11.856 27.258 1.00 25.32 84 TYR A CA 1
ATOM 645 C C . TYR A 1 86 ? 1.366 12.564 28.608 1.00 29.51 84 TYR A C 1
ATOM 646 O O . TYR A 1 86 ? 1.842 11.991 29.599 1.00 31.96 84 TYR A O 1
ATOM 655 N N . ILE A 1 87 ? 0.890 13.812 28.645 1.00 25.68 85 ILE A N 1
ATOM 656 C CA . ILE A 1 87 ? 1.023 14.667 29.824 1.00 26.34 85 ILE A CA 1
ATOM 657 C C . ILE A 1 87 ? -0.347 15.183 30.244 1.00 23.29 85 ILE A C 1
ATOM 658 O O . ILE A 1 87 ? -0.933 16.020 29.546 1.00 26.82 85 ILE A O 1
ATOM 663 N N . VAL A 1 88 ? -0.804 14.784 31.428 1.00 24.12 86 VAL A N 1
ATOM 664 C CA . VAL A 1 88 ? -2.069 15.272 31.974 1.00 23.95 86 VAL A CA 1
ATOM 665 C C . VAL A 1 88 ? -1.797 16.516 32.806 1.00 28.92 86 VAL A C 1
ATOM 666 O O . VAL A 1 88 ? -0.959 16.490 33.720 1.00 29.73 86 VAL A O 1
ATOM 670 N N . PHE A 1 89 ? -2.516 17.597 32.512 1.00 23.27 87 PHE A N 1
ATOM 671 C CA . PHE A 1 89 ? -2.309 18.879 33.176 1.00 25.19 87 PHE A CA 1
ATOM 672 C C . PHE A 1 89 ? -3.408 19.086 34.211 1.00 31.24 87 PHE A C 1
ATOM 673 O O . PHE A 1 89 ? -4.551 19.399 33.855 1.00 31.21 87 PHE A O 1
ATOM 681 N N . LYS A 1 90 ? -3.062 18.945 35.491 1.00 28.26 88 LYS A N 1
ATOM 682 C CA . LYS A 1 90 ? -4.000 19.299 36.553 1.00 26.98 88 LYS A CA 1
ATOM 683 C C . LYS A 1 90 ? -3.872 20.807 36.742 1.00 31.01 88 LYS A C 1
ATOM 684 O O . LYS A 1 90 ? -3.141 21.302 37.600 1.00 30.33 88 LYS A O 1
ATOM 690 N N . TYR A 1 91 ? -4.572 21.553 35.895 1.00 32.46 89 TYR A N 1
ATOM 691 C CA . TYR A 1 91 ? -4.412 23.000 35.906 1.00 32.46 89 TYR A CA 1
ATOM 692 C C . TYR A 1 91 ? -5.159 23.635 37.083 1.00 28.85 89 TYR A C 1
ATOM 693 O O . TYR A 1 91 ? -5.919 22.987 37.802 1.00 28.76 89 TYR A O 1
ATOM 702 N N . ARG A 1 92 ? -4.890 24.922 37.296 1.00 32.07 90 ARG A N 1
ATOM 703 C CA . ARG A 1 92 ? -5.473 25.663 38.405 1.00 39.01 90 ARG A CA 1
ATOM 704 C C . ARG A 1 92 ? -6.898 26.104 38.096 1.00 39.02 90 ARG A C 1
ATOM 705 O O . ARG A 1 92 ? -7.229 26.457 36.962 1.00 32.08 90 ARG A O 1
ATOM 713 N N . MET A 1 93 ? -7.727 26.133 39.132 1.00 35.96 91 MET A N 1
ATOM 714 C CA . MET A 1 93 ? -9.028 26.756 38.936 1.00 34.21 91 MET A CA 1
ATOM 715 C C . MET A 1 93 ? -8.868 28.277 38.936 1.00 40.06 91 MET A C 1
ATOM 716 O O . MET A 1 93 ? -8.111 28.814 39.742 1.00 36.15 91 MET A O 1
ATOM 721 N N . PRO A 1 94 ? -9.569 28.992 38.050 1.00 41.33 92 PRO A N 1
ATOM 722 C CA . PRO A 1 94 ? -9.315 30.442 37.927 1.00 43.36 92 PRO A CA 1
ATOM 723 C C . PRO A 1 94 ? -9.766 31.259 39.122 1.00 42.37 92 PRO A C 1
ATOM 724 O O . PRO A 1 94 ? -9.147 32.290 39.412 1.00 40.45 92 PRO A O 1
ATOM 728 N N . HIS A 1 95 ? -10.868 30.873 39.765 1.00 35.00 93 HIS A N 1
ATOM 729 C CA . HIS A 1 95 ? -11.414 31.564 40.932 1.00 39.77 93 HIS A CA 1
ATOM 730 C C . HIS A 1 95 ? -11.541 33.067 40.700 1.00 42.59 93 HIS A C 1
ATOM 731 O O . HIS A 1 95 ? -11.175 33.889 41.546 1.00 40.69 93 HIS A O 1
ATOM 738 N N . GLY A 1 96 ? -12.116 33.424 39.551 1.00 39.52 94 GLY A N 1
ATOM 739 C CA . GLY A 1 96 ? -12.408 34.808 39.238 1.00 42.68 94 GLY A CA 1
ATOM 740 C C . GLY A 1 96 ? -11.294 35.608 38.597 1.00 44.89 94 GLY A C 1
ATOM 741 O O . GLY A 1 96 ? -11.509 36.788 38.289 1.00 44.20 94 GLY A O 1
ATOM 742 N N . ASN A 1 97 ? -10.108 35.022 38.407 1.00 42.51 95 ASN A N 1
ATOM 743 C CA . ASN A 1 97 ? -9.035 35.669 37.664 1.00 40.89 95 ASN A CA 1
ATOM 744 C C . ASN A 1 97 ? -8.995 35.069 36.266 1.00 37.40 95 ASN A C 1
ATOM 745 O O . ASN A 1 97 ? -8.458 33.963 36.084 1.00 34.81 95 ASN A O 1
ATOM 750 N N . PRO A 1 98 ? -9.486 35.773 35.240 1.00 37.78 96 PRO A N 1
ATOM 751 C CA . PRO A 1 98 ? -9.611 35.149 33.916 1.00 38.51 96 PRO A CA 1
ATOM 752 C C . PRO A 1 98 ? -8.285 34.950 33.204 1.00 38.64 96 PRO A C 1
ATOM 753 O O . PRO A 1 98 ? -8.262 34.286 32.163 1.00 39.85 96 PRO A O 1
ATOM 757 N N . ASP A 1 99 ? -7.186 35.484 33.722 1.00 36.28 97 ASP A N 1
ATOM 758 C CA . ASP A 1 99 ? -5.891 35.271 33.099 1.00 39.29 97 ASP A CA 1
ATOM 759 C C . ASP A 1 99 ? -5.209 33.996 33.578 1.00 34.34 97 ASP A C 1
ATOM 760 O O . ASP A 1 99 ? -4.124 33.673 33.084 1.00 37.66 97 ASP A O 1
ATOM 765 N N . VAL A 1 100 ? -5.834 33.244 34.493 1.00 38.68 98 VAL A N 1
ATOM 766 C CA . VAL A 1 100 ? -5.217 32.001 34.977 1.00 40.41 98 VAL A CA 1
ATOM 767 C C . VAL A 1 100 ? -5.052 30.970 33.872 1.00 44.82 98 VAL A C 1
ATOM 768 O O . VAL A 1 100 ? -3.991 30.329 33.814 1.00 39.01 98 VAL A O 1
ATOM 772 N N . PRO A 1 101 ? -6.026 30.739 32.978 1.00 43.35 99 PRO A N 1
ATOM 773 C CA . PRO A 1 101 ? -5.779 29.774 31.889 1.00 34.34 99 PRO A CA 1
ATOM 774 C C . PRO A 1 101 ? -4.597 30.138 31.018 1.00 33.35 99 PRO A C 1
ATOM 775 O O . PRO A 1 101 ? -3.806 29.256 30.671 1.00 34.75 99 PRO A O 1
ATOM 779 N N . GLU A 1 102 ? -4.446 31.414 30.658 1.00 33.10 100 GLU A N 1
ATOM 780 C CA . GLU A 1 102 ? -3.283 31.812 29.875 1.00 31.92 100 GLU A CA 1
ATOM 781 C C . GLU A 1 102 ? -1.994 31.541 30.634 1.00 30.30 100 GLU A C 1
ATOM 782 O O . GLU A 1 102 ? -1.038 30.993 30.076 1.00 35.68 100 GLU A O 1
ATOM 788 N N . GLN A 1 103 ? -1.956 31.914 31.919 1.00 33.56 101 GLN A N 1
ATOM 789 C CA . GLN A 1 103 ? -0.761 31.701 32.726 1.00 34.43 101 GLN A CA 1
ATOM 790 C C . GLN A 1 103 ? -0.400 30.225 32.808 1.00 35.41 101 GLN A C 1
ATOM 791 O O . GLN A 1 103 ? 0.771 29.863 32.668 1.00 38.36 101 GLN A O 1
ATOM 797 N N . ASP A 1 104 ? -1.392 29.356 33.033 1.00 35.19 102 ASP A N 1
ATOM 798 C CA . ASP A 1 104 ? -1.111 27.930 33.169 1.00 32.23 102 ASP A CA 1
ATOM 799 C C . ASP A 1 104 ? -0.607 27.327 31.862 1.00 34.85 102 ASP A C 1
ATOM 800 O O . ASP A 1 104 ? 0.380 26.580 31.862 1.00 34.21 102 ASP A O 1
ATOM 805 N N . THR A 1 105 ? -1.279 27.616 30.737 1.00 32.90 103 THR A N 1
ATOM 806 C CA . THR A 1 105 ? -0.870 26.996 29.475 1.00 30.37 103 THR A CA 1
ATOM 807 C C . THR A 1 105 ? 0.521 27.464 29.054 1.00 32.46 103 THR A C 1
ATOM 808 O O . THR A 1 105 ? 1.345 26.656 28.607 1.00 35.34 103 THR A O 1
ATOM 812 N N . ARG A 1 106 ? 0.810 28.761 29.194 1.00 30.84 104 ARG A N 1
ATOM 813 C CA . ARG A 1 106 ? 2.137 29.244 28.827 1.00 33.73 104 ARG A CA 1
ATOM 814 C C . ARG A 1 106 ? 3.214 28.573 29.663 1.00 37.18 104 ARG A C 1
ATOM 815 O O . ARG A 1 106 ? 4.255 28.164 29.134 1.00 38.23 104 ARG A O 1
ATOM 823 N N . LEU A 1 107 ? 2.983 28.453 30.973 1.00 37.50 105 LEU A N 1
ATOM 824 C CA . LEU A 1 107 ? 3.982 27.837 31.837 1.00 36.78 105 LEU A CA 1
ATOM 825 C C . LEU A 1 107 ? 4.130 26.352 31.539 1.00 34.11 105 LEU A C 1
ATOM 826 O O . LEU A 1 107 ? 5.254 25.841 31.454 1.00 32.17 105 LEU A O 1
ATOM 831 N N . ALA A 1 108 ? 3.011 25.647 31.351 1.00 33.50 106 ALA A N 1
ATOM 832 C CA . ALA A 1 108 ? 3.080 24.217 31.067 1.00 34.53 106 ALA A CA 1
ATOM 833 C C . ALA A 1 108 ? 3.858 23.949 29.784 1.00 36.36 106 ALA A C 1
ATOM 834 O O . ALA A 1 108 ? 4.740 23.084 29.755 1.00 32.29 106 ALA A O 1
ATOM 836 N N . LEU A 1 109 ? 3.558 24.698 28.714 1.00 37.67 107 LEU A N 1
ATOM 837 C CA . LEU A 1 109 ? 4.279 24.510 27.460 1.00 33.06 107 LEU A CA 1
ATOM 838 C C . LEU A 1 109 ? 5.766 24.820 27.624 1.00 38.46 107 LEU A C 1
ATOM 839 O O . LEU A 1 109 ? 6.623 24.046 27.173 1.00 34.88 107 LEU A O 1
ATOM 844 N N . LYS A 1 110 ? 6.087 25.926 28.306 1.00 36.88 108 LYS A N 1
ATOM 845 C CA . LYS A 1 110 ? 7.477 26.328 28.517 1.00 42.25 108 LYS A CA 1
ATOM 846 C C . LYS A 1 110 ? 8.250 25.260 29.287 1.00 46.54 108 LYS A C 1
ATOM 847 O O . LYS A 1 110 ? 9.394 24.933 28.943 1.00 44.36 108 LYS A O 1
ATOM 853 N N . VAL A 1 111 ? 7.656 24.738 30.363 1.00 36.70 109 VAL A N 1
ATOM 854 C CA . VAL A 1 111 ? 8.349 23.766 31.202 1.00 43.28 109 VAL A CA 1
ATOM 855 C C . VAL A 1 111 ? 8.552 22.455 30.450 1.00 43.18 109 VAL A C 1
ATOM 856 O O . VAL A 1 111 ? 9.637 21.866 30.483 1.00 43.38 109 VAL A O 1
ATOM 860 N N . VAL A 1 112 ? 7.528 21.997 29.732 1.00 40.17 110 VAL A N 1
ATOM 861 C CA . VAL A 1 112 ? 7.656 20.755 28.973 1.00 40.27 110 VAL A CA 1
ATOM 862 C C . VAL A 1 112 ? 8.753 20.881 27.921 1.00 37.46 110 VAL A C 1
ATOM 863 O O . VAL A 1 112 ? 9.555 19.959 27.724 1.00 45.81 110 VAL A O 1
ATOM 867 N N . ARG A 1 113 ? 8.790 22.010 27.211 1.00 34.86 111 ARG A N 1
ATOM 868 C CA . ARG A 1 113 ? 9.834 22.227 26.213 1.00 40.80 111 ARG A CA 1
ATOM 869 C C . ARG A 1 113 ? 11.217 22.265 26.858 1.00 44.55 111 ARG A C 1
ATOM 870 O O . ARG A 1 113 ? 12.199 21.801 26.263 1.00 44.92 111 ARG A O 1
ATOM 878 N N . GLU A 1 114 ? 11.321 22.853 28.055 1.00 41.85 112 GLU A N 1
ATOM 879 C CA . GLU A 1 114 ? 12.613 22.959 28.732 1.00 47.03 112 GLU A CA 1
ATOM 880 C C . GLU A 1 114 ? 13.080 21.612 29.280 1.00 50.46 112 GLU A C 1
ATOM 881 O O . GLU A 1 114 ? 14.256 21.249 29.146 1.00 53.52 112 GLU A O 1
ATOM 887 N N . LYS A 1 115 ? 12.187 20.876 29.942 1.00 42.31 113 LYS A N 1
ATOM 888 C CA . LYS A 1 115 ? 12.579 19.652 30.633 1.00 41.72 113 LYS A CA 1
ATOM 889 C C . LYS A 1 115 ? 12.676 18.444 29.710 1.00 43.35 113 LYS A C 1
ATOM 890 O O . LYS A 1 115 ? 13.436 17.512 30.005 1.00 43.05 113 LYS A O 1
ATOM 896 N N . PHE A 1 116 ? 11.888 18.412 28.632 1.00 40.69 114 PHE A N 1
ATOM 897 C CA . PHE A 1 116 ? 11.812 17.261 27.726 1.00 47.50 114 PHE A CA 1
ATOM 898 C C . PHE A 1 116 ? 11.944 17.677 26.267 1.00 40.73 114 PHE A C 1
ATOM 899 O O . PHE A 1 116 ? 11.028 17.458 25.467 1.00 41.46 114 PHE A O 1
ATOM 907 N N . PRO A 1 117 ? 13.088 18.237 25.867 1.00 40.53 115 PRO A N 1
ATOM 908 C CA . PRO A 1 117 ? 13.252 18.544 24.439 1.00 45.39 115 PRO A CA 1
ATOM 909 C C . PRO A 1 117 ? 13.207 17.300 23.571 1.00 48.32 115 PRO A C 1
ATOM 910 O O . PRO A 1 117 ? 12.703 17.358 22.445 1.00 43.14 115 PRO A O 1
ATOM 914 N N . GLU A 1 118 ? 13.660 16.160 24.096 1.00 48.46 116 GLU A N 1
ATOM 915 C CA . GLU A 1 118 ? 13.638 14.911 23.347 1.00 48.16 116 GLU A CA 1
ATOM 916 C C . GLU A 1 118 ? 12.224 14.483 22.958 1.00 45.72 116 GLU A C 1
ATOM 917 O O . GLU A 1 118 ? 12.061 13.701 22.016 1.00 55.07 116 GLU A O 1
ATOM 923 N N . PHE A 1 119 ? 11.208 14.941 23.678 1.00 39.81 117 PHE A N 1
ATOM 924 C CA . PHE A 1 119 ? 9.817 14.604 23.405 1.00 44.07 117 PHE A CA 1
ATOM 925 C C . PHE A 1 119 ? 9.038 15.738 22.755 1.00 36.49 117 PHE A C 1
ATOM 926 O O . PHE A 1 119 ? 7.806 15.670 22.693 1.00 37.81 117 PHE A O 1
ATOM 934 N N . CYS A 1 120 ? 9.714 16.803 22.318 1.00 43.20 118 CYS A N 1
ATOM 935 C CA . CYS A 1 120 ? 9.040 17.973 21.768 1.00 41.28 118 CYS A CA 1
ATOM 936 C C . CYS A 1 120 ? 9.371 18.234 20.306 1.00 45.32 118 CYS A C 1
ATOM 937 O O . CYS A 1 120 ? 9.285 19.382 19.854 1.00 52.58 118 CYS A O 1
ATOM 940 N N . ASP A 1 121 ? 9.724 17.197 19.540 1.00 48.59 119 ASP A N 1
ATOM 941 C CA . ASP A 1 121 ? 9.832 17.401 18.097 1.00 54.02 119 ASP A CA 1
ATOM 942 C C . ASP A 1 121 ? 8.525 17.971 17.566 1.00 45.46 119 ASP A C 1
ATOM 943 O O . ASP A 1 121 ? 8.509 18.969 16.832 1.00 40.79 119 ASP A O 1
ATOM 948 N N . LYS A 1 122 ? 7.413 17.401 18.017 1.00 37.80 120 LYS A N 1
ATOM 949 C CA . LYS A 1 122 ? 6.099 18.010 17.910 1.00 34.85 120 LYS A CA 1
ATOM 950 C C . LYS A 1 122 ? 5.466 17.995 19.292 1.00 37.33 120 LYS A C 1
ATOM 951 O O . LYS A 1 122 ? 5.432 16.949 19.948 1.00 38.65 120 LYS A O 1
ATOM 957 N N . LEU A 1 123 ? 4.998 19.159 19.742 1.00 32.87 121 LEU A N 1
ATOM 958 C CA . LEU A 1 123 ? 4.354 19.305 21.046 1.00 33.89 121 LEU A CA 1
ATOM 959 C C . LEU A 1 123 ? 2.930 19.808 20.842 1.00 29.49 121 LEU A C 1
ATOM 960 O O . LEU A 1 123 ? 2.719 20.957 20.442 1.00 41.36 121 LEU A O 1
ATOM 965 N N . GLY A 1 124 ? 1.954 18.964 21.140 1.00 30.16 122 GLY A N 1
ATOM 966 C CA . GLY A 1 124 ? 0.572 19.356 20.938 1.00 24.26 122 GLY A CA 1
ATOM 967 C C . GLY A 1 124 ? -0.191 19.520 22.231 1.00 29.27 122 GLY A C 1
ATOM 968 O O . GLY A 1 124 ? 0.285 19.092 23.284 1.00 29.65 122 GLY A O 1
ATOM 969 N N . VAL A 1 125 ? -1.354 20.166 22.204 1.00 24.25 123 VAL A N 1
ATOM 970 C CA . VAL A 1 125 ? -2.160 20.173 23.411 1.00 23.41 123 VAL A CA 1
ATOM 971 C C . VAL A 1 125 ? -3.545 19.646 23.088 1.00 25.75 123 VAL A C 1
ATOM 972 O O . VAL A 1 125 ? -4.028 19.741 21.949 1.00 26.80 123 VAL A O 1
ATOM 976 N N . MET A 1 126 ? -4.109 18.964 24.072 1.00 24.99 124 MET A N 1
ATOM 977 C CA . MET A 1 126 ? -5.420 18.351 24.025 1.00 23.89 124 MET A CA 1
ATOM 978 C C . MET A 1 126 ? -6.292 18.967 25.105 1.00 23.28 124 MET A C 1
ATOM 979 O O . MET A 1 126 ? -5.812 19.324 26.184 1.00 21.93 124 MET A O 1
ATOM 984 N N . GLY A 1 127 ? -7.575 19.114 24.815 1.00 19.32 125 GLY A N 1
ATOM 985 C CA . GLY A 1 127 ? -8.439 19.671 25.829 1.00 17.32 125 GLY A CA 1
ATOM 986 C C . GLY A 1 127 ? -9.858 19.180 25.641 1.00 27.11 125 GLY A C 1
ATOM 987 O O . GLY A 1 127 ? -10.352 19.112 24.508 1.00 20.64 125 GLY A O 1
ATOM 988 N N . ALA A 1 128 ? -10.502 18.816 26.745 1.00 22.13 126 ALA A N 1
ATOM 989 C CA . ALA A 1 128 ? -11.888 18.360 26.744 1.00 21.39 126 ALA A CA 1
ATOM 990 C C . ALA A 1 128 ? -12.742 19.362 27.503 1.00 20.64 126 ALA A C 1
ATOM 991 O O . ALA A 1 128 ? -12.378 19.774 28.606 1.00 22.18 126 ALA A O 1
ATOM 993 N N . SER A 1 129 ? -13.894 19.717 26.931 1.00 20.49 127 SER A N 1
ATOM 994 C CA . SER A 1 129 ? -14.861 20.621 27.567 1.00 22.80 127 SER A CA 1
ATOM 995 C C . SER A 1 129 ? -14.175 21.960 27.842 1.00 26.30 127 SER A C 1
ATOM 996 O O . SER A 1 129 ? -13.538 22.513 26.935 1.00 21.75 127 SER A O 1
ATOM 999 N N . ILE A 1 130 ? -14.252 22.510 29.062 1.00 25.87 128 ILE A N 1
ATOM 1000 C CA . ILE A 1 130 ? -13.582 23.776 29.357 1.00 26.08 128 ILE A CA 1
ATOM 1001 C C . ILE A 1 130 ? -12.063 23.634 29.245 1.00 21.53 128 ILE A C 1
ATOM 1002 O O . ILE A 1 130 ? -11.356 24.630 29.082 1.00 22.21 128 ILE A O 1
ATOM 1007 N N . GLY A 1 131 ? -11.543 22.413 29.331 1.00 18.52 129 GLY A N 1
ATOM 1008 C CA . GLY A 1 131 ? -10.136 22.197 29.022 1.00 22.69 129 GLY A CA 1
ATOM 1009 C C . GLY A 1 131 ? -9.788 22.551 27.589 1.00 27.31 129 GLY A C 1
ATOM 1010 O O . GLY A 1 131 ? -8.650 22.926 27.294 1.00 20.21 129 GLY A O 1
ATOM 1011 N N . GLY A 1 132 ? -10.749 22.390 26.672 1.00 23.16 130 GLY A N 1
ATOM 1012 C CA . GLY A 1 132 ? -10.588 22.848 25.306 1.00 21.41 130 GLY A CA 1
ATOM 1013 C C . GLY A 1 132 ? -10.480 24.350 25.179 1.00 21.01 130 GLY A C 1
ATOM 1014 O O . GLY A 1 132 ? -9.988 24.846 24.160 1.00 22.59 130 GLY A O 1
ATOM 1015 N N . TYR A 1 133 ? -10.962 25.095 26.173 1.00 22.30 131 TYR A N 1
ATOM 1016 C CA . TYR A 1 133 ? -10.701 26.527 26.174 1.00 19.67 131 TYR A CA 1
ATOM 1017 C C . TYR A 1 133 ? -9.215 26.795 26.387 1.00 22.62 131 TYR A C 1
ATOM 1018 O O . TYR A 1 133 ? -8.624 27.648 25.716 1.00 22.32 131 TYR A O 1
ATOM 1027 N N . LEU A 1 134 ? -8.598 26.098 27.350 1.00 24.09 132 LEU A N 1
ATOM 1028 C CA . LEU A 1 134 ? -7.151 26.218 27.510 1.00 23.00 132 LEU A CA 1
ATOM 1029 C C . LEU A 1 134 ? -6.428 25.777 26.244 1.00 26.79 132 LEU A C 1
ATOM 1030 O O . LEU A 1 134 ? -5.464 26.419 25.807 1.00 23.18 132 LEU A O 1
ATOM 1035 N N . ALA A 1 135 ? -6.873 24.676 25.650 1.00 27.21 133 ALA A N 1
ATOM 1036 C CA . ALA A 1 135 ? -6.220 24.168 24.442 1.00 31.90 133 ALA A CA 1
ATOM 1037 C C . ALA A 1 135 ? -6.327 25.144 23.271 1.00 26.58 133 ALA A C 1
ATOM 1038 O O . ALA A 1 135 ? -5.329 25.421 22.591 1.00 24.89 133 ALA A O 1
ATOM 1040 N N . THR A 1 136 ? -7.530 25.650 22.990 1.00 24.36 134 THR A N 1
ATOM 1041 C CA . THR A 1 136 ? -7.674 26.581 21.872 1.00 25.02 134 THR A CA 1
ATOM 1042 C C . THR A 1 136 ? -7.044 27.934 22.175 1.00 26.26 134 THR A C 1
ATOM 1043 O O . THR A 1 136 ? -6.517 28.583 21.262 1.00 24.85 134 THR A O 1
ATOM 1047 N N . PHE A 1 137 ? -7.072 28.375 23.442 1.00 26.09 135 PHE A N 1
ATOM 1048 C CA . PHE A 1 137 ? -6.351 29.591 23.806 1.00 20.70 135 PHE A CA 1
ATOM 1049 C C . PHE A 1 137 ? -4.880 29.456 23.446 1.00 24.66 135 PHE A C 1
ATOM 1050 O O . PHE A 1 137 ? -4.273 30.372 22.871 1.00 25.48 135 PHE A O 1
ATOM 1058 N N . SER A 1 138 ? -4.290 28.311 23.781 1.00 26.71 136 SER A N 1
ATOM 1059 C CA . SER A 1 138 ? -2.873 28.120 23.512 1.00 25.00 136 SER A CA 1
ATOM 1060 C C . SER A 1 138 ? -2.596 28.140 22.012 1.00 25.54 136 SER A C 1
ATOM 1061 O O . SER A 1 138 ? -1.515 28.564 21.586 1.00 30.50 136 SER A O 1
ATOM 1064 N N . ALA A 1 139 ? -3.567 27.715 21.200 1.00 23.90 137 ALA A N 1
ATOM 1065 C CA . ALA A 1 139 ? -3.399 27.657 19.753 1.00 21.02 137 ALA A CA 1
ATOM 1066 C C . ALA A 1 139 ? -3.675 28.985 19.050 1.00 24.18 137 ALA A C 1
ATOM 1067 O O . ALA A 1 139 ? -3.383 29.102 17.855 1.00 26.45 137 ALA A O 1
ATOM 1069 N N . THR A 1 140 ? -4.190 29.991 19.753 1.00 24.55 138 THR A N 1
ATOM 1070 C CA . THR A 1 140 ? -4.636 31.219 19.102 1.00 26.82 138 THR A CA 1
ATOM 1071 C C . THR A 1 140 ? -4.060 32.472 19.744 1.00 32.45 138 THR A C 1
ATOM 1072 O O . THR A 1 140 ? -3.572 33.358 19.038 1.00 33.99 138 THR A O 1
ATOM 1076 N N . LEU A 1 141 ? -4.175 32.592 21.070 1.00 35.91 139 LEU A N 1
ATOM 1077 C CA . LEU A 1 141 ? -3.787 33.816 21.763 1.00 30.61 139 LEU A CA 1
ATOM 1078 C C . LEU A 1 141 ? -2.358 33.798 22.297 1.00 39.42 139 LEU A C 1
ATOM 1079 O O . LEU A 1 141 ? -1.889 34.828 22.790 1.00 38.96 139 LEU A O 1
ATOM 1084 N N . LEU A 1 142 ? -1.647 32.681 22.202 1.00 38.21 140 LEU A N 1
ATOM 1085 C CA . LEU A 1 142 ? -0.228 32.703 22.526 1.00 36.79 140 LEU A CA 1
ATOM 1086 C C . LEU A 1 142 ? 0.592 33.188 21.337 1.00 41.95 140 LEU A C 1
ATOM 1087 O O . LEU A 1 142 ? 0.140 33.124 20.189 1.00 41.35 140 LEU A O 1
ATOM 1092 N N . PRO A 1 143 ? 1.808 33.680 21.584 1.00 44.70 141 PRO A N 1
ATOM 1093 C CA . PRO A 1 143 ? 2.688 34.039 20.469 1.00 45.35 141 PRO A CA 1
ATOM 1094 C C . PRO A 1 143 ? 2.999 32.817 19.619 1.00 42.30 141 PRO A C 1
ATOM 1095 O O . PRO A 1 143 ? 2.936 31.680 20.091 1.00 41.57 141 PRO A O 1
ATOM 1099 N N . ASP A 1 144 ? 3.317 33.060 18.342 1.00 45.02 142 ASP A N 1
ATOM 1100 C CA . ASP A 1 144 ? 3.541 31.950 17.418 1.00 48.86 142 ASP A CA 1
ATOM 1101 C C . ASP A 1 144 ? 4.625 31.003 17.920 1.00 43.51 142 ASP A C 1
ATOM 1102 O O . ASP A 1 144 ? 4.481 29.779 17.826 1.00 46.77 142 ASP A O 1
ATOM 1107 N N . ASP A 1 145 ? 5.704 31.546 18.485 1.00 37.75 143 ASP A N 1
ATOM 1108 C CA . ASP A 1 145 ? 6.803 30.702 18.948 1.00 49.70 143 ASP A CA 1
ATOM 1109 C C . ASP A 1 145 ? 6.422 29.875 20.173 1.00 43.84 143 ASP A C 1
ATOM 1110 O O . ASP A 1 145 ? 7.118 28.906 20.493 1.00 48.27 143 ASP A O 1
ATOM 1115 N N . GLU A 1 146 ? 5.347 30.246 20.873 1.00 37.66 144 GLU A N 1
ATOM 1116 C CA . GLU A 1 146 ? 4.850 29.465 21.997 1.00 32.61 144 GLU A CA 1
ATOM 1117 C C . GLU A 1 146 ? 3.679 28.557 21.642 1.00 38.38 144 GLU A C 1
ATOM 1118 O O . GLU A 1 146 ? 3.381 27.634 22.405 1.00 33.28 144 GLU A O 1
ATOM 1124 N N . LYS A 1 147 ? 3.014 28.784 20.511 1.00 34.20 145 LYS A N 1
ATOM 1125 C CA . LYS A 1 147 ? 1.879 27.946 20.150 1.00 34.58 145 LYS A CA 1
ATOM 1126 C C . LYS A 1 147 ? 2.306 26.484 20.019 1.00 27.96 145 LYS A C 1
ATOM 1127 O O . LYS A 1 147 ? 3.423 26.187 19.582 1.00 34.20 145 LYS A O 1
ATOM 1133 N N . PRO A 1 148 ? 1.424 25.551 20.354 1.00 26.37 146 PRO A N 1
ATOM 1134 C CA . PRO A 1 148 ? 1.731 24.134 20.135 1.00 28.22 146 PRO A CA 1
ATOM 1135 C C . PRO A 1 148 ? 1.693 23.810 18.649 1.00 34.81 146 PRO A C 1
ATOM 1136 O O . PRO A 1 148 ? 1.241 24.603 17.830 1.00 31.90 146 PRO A O 1
ATOM 1140 N N . ASP A 1 149 ? 2.198 22.623 18.304 1.00 29.23 147 ASP A N 1
ATOM 1141 C CA . ASP A 1 149 ? 2.280 22.200 16.906 1.00 30.10 147 ASP A CA 1
ATOM 1142 C C . ASP A 1 149 ? 0.988 21.600 16.379 1.00 30.31 147 ASP A C 1
ATOM 1143 O O . ASP A 1 149 ? 0.838 21.482 15.156 1.00 34.35 147 ASP A O 1
ATOM 1148 N N . PHE A 1 150 ? 0.094 21.156 17.258 1.00 30.46 148 PHE A N 1
ATOM 1149 C CA . PHE A 1 150 ? -1.209 20.644 16.847 1.00 27.01 148 PHE A CA 1
ATOM 1150 C C . PHE A 1 150 ? -2.140 20.753 18.044 1.00 30.17 148 PHE A C 1
ATOM 1151 O O . PHE A 1 150 ? -1.690 20.924 19.179 1.00 24.86 148 PHE A O 1
ATOM 1159 N N . GLN A 1 151 ? -3.440 20.663 17.785 1.00 28.25 149 GLN A N 1
ATOM 1160 C CA . GLN A 1 151 ? -4.423 20.800 18.855 1.00 20.46 149 GLN A CA 1
ATOM 1161 C C . GLN A 1 151 ? -5.525 19.765 18.680 1.00 28.05 149 GLN A C 1
ATOM 1162 O O . GLN A 1 151 ? -5.999 19.532 17.553 1.00 20.84 149 GLN A O 1
ATOM 1168 N N . ILE A 1 152 ? -5.906 19.133 19.795 1.00 23.20 150 ILE A N 1
ATOM 1169 C CA . ILE A 1 152 ? -6.941 18.098 19.837 1.00 28.40 150 ILE A CA 1
ATOM 1170 C C . ILE A 1 152 ? -8.055 18.555 20.776 1.00 29.23 150 ILE A C 1
ATOM 1171 O O . ILE A 1 152 ? -7.835 18.693 21.988 1.00 22.84 150 ILE A O 1
ATOM 1176 N N . LEU A 1 153 ? -9.266 18.716 20.244 1.00 19.76 151 LEU A N 1
ATOM 1177 C CA . LEU A 1 153 ? -10.349 19.313 21.016 1.00 21.87 151 LEU A CA 1
ATOM 1178 C C . LEU A 1 153 ? -11.523 18.350 21.106 1.00 23.14 151 LEU A C 1
ATOM 1179 O O . LEU A 1 153 ? -12.024 17.871 20.085 1.00 22.60 151 LEU A O 1
ATOM 1184 N N . MET A 1 154 ? -11.962 18.073 22.334 1.00 24.62 152 MET A N 1
ATOM 1185 C CA . MET A 1 154 ? -13.123 17.234 22.596 1.00 23.31 152 MET A CA 1
ATOM 1186 C C . MET A 1 154 ? -14.181 18.118 23.226 1.00 21.08 152 MET A C 1
ATOM 1187 O O . MET A 1 154 ? -13.964 18.648 24.322 1.00 24.36 152 MET A O 1
ATOM 1192 N N . TYR A 1 155 ? -15.326 18.248 22.548 1.00 19.97 153 TYR A N 1
ATOM 1193 C CA . TYR A 1 155 ? -16.467 19.085 22.914 1.00 23.03 153 TYR A CA 1
ATOM 1194 C C . TYR A 1 155 ? -15.996 20.378 23.575 1.00 20.22 153 TYR A C 1
ATOM 1195 O O . TYR A 1 155 ? -16.405 20.691 24.708 1.00 23.98 153 TYR A O 1
ATOM 1204 N N . PRO A 1 156 ? -15.137 21.146 22.901 1.00 21.33 154 PRO A N 1
ATOM 1205 C CA . PRO A 1 156 ? -14.506 22.307 23.533 1.00 20.94 154 PRO A CA 1
ATOM 1206 C C . PRO A 1 156 ? -15.428 23.502 23.663 1.00 24.07 154 PRO A C 1
ATOM 1207 O O . PRO A 1 156 ? -16.375 23.691 22.909 1.00 22.09 154 PRO A O 1
ATOM 1211 N N . VAL A 1 157 ? -15.092 24.339 24.627 1.00 18.90 155 VAL A N 1
ATOM 1212 C CA . VAL A 1 157 ? -15.574 25.712 24.703 1.00 22.58 155 VAL A CA 1
ATOM 1213 C C . VAL A 1 157 ? -14.526 26.576 24.017 1.00 24.32 155 VAL A C 1
ATOM 1214 O O . VAL A 1 157 ? -13.353 26.533 24.399 1.00 25.01 155 VAL A O 1
ATOM 1218 N N . VAL A 1 158 ? -14.919 27.336 22.983 1.00 23.08 156 VAL A N 1
ATOM 1219 C CA . VAL A 1 158 ? -13.946 28.093 22.199 1.00 23.99 156 VAL A CA 1
ATOM 1220 C C . VAL A 1 158 ? -14.173 29.601 22.290 1.00 26.59 156 VAL A C 1
ATOM 1221 O O . VAL A 1 158 ? -13.523 30.371 21.575 1.00 26.54 156 VAL A O 1
ATOM 1225 N N . SER A 1 159 ? -15.090 30.040 23.145 1.00 25.55 157 SER A N 1
ATOM 1226 C CA . SER A 1 159 ? -15.477 31.444 23.181 1.00 27.93 157 SER A CA 1
ATOM 1227 C C . SER A 1 159 ? -16.077 31.773 24.542 1.00 27.99 157 SER A C 1
ATOM 1228 O O . SER A 1 159 ? -16.622 30.896 25.214 1.00 25.57 157 SER A O 1
ATOM 1231 N N . VAL A 1 160 ? -15.997 33.045 24.936 1.00 27.43 158 VAL A N 1
ATOM 1232 C CA . VAL A 1 160 ? -16.757 33.523 26.085 1.00 26.61 158 VAL A CA 1
ATOM 1233 C C . VAL A 1 160 ? -17.956 34.351 25.650 1.00 26.32 158 VAL A C 1
ATOM 1234 O O . VAL A 1 160 ? -18.675 34.896 26.494 1.00 29.21 158 VAL A O 1
ATOM 1238 N N . ASP A 1 161 ? -18.210 34.430 24.347 1.00 27.13 159 ASP A N 1
ATOM 1239 C CA . ASP A 1 161 ? -19.376 35.144 23.860 1.00 27.74 159 ASP A CA 1
ATOM 1240 C C . ASP A 1 161 ? -20.641 34.417 24.301 1.00 29.21 159 ASP A C 1
ATOM 1241 O O . ASP A 1 161 ? -20.668 33.183 24.366 1.00 29.61 159 ASP A O 1
ATOM 1246 N N . ASP A 1 162 ? -21.687 35.197 24.602 1.00 32.75 160 ASP A N 1
ATOM 1247 C CA . ASP A 1 162 ? -22.976 34.635 25.014 1.00 38.08 160 ASP A CA 1
ATOM 1248 C C . ASP A 1 162 ? -23.488 33.580 24.046 1.00 38.91 160 ASP A C 1
ATOM 1249 O O . ASP A 1 162 ? -24.102 32.590 24.459 1.00 35.69 160 ASP A O 1
ATOM 1254 N N . ARG A 1 163 ? -23.248 33.780 22.752 1.00 39.10 161 ARG A N 1
ATOM 1255 C CA . ARG A 1 163 ? -23.788 32.900 21.723 1.00 40.99 161 ARG A CA 1
ATOM 1256 C C . ARG A 1 163 ? -23.254 31.471 21.843 1.00 39.31 161 ARG A C 1
ATOM 1257 O O . ARG A 1 163 ? -23.961 30.513 21.501 1.00 35.85 161 ARG A O 1
ATOM 1265 N N . LEU A 1 164 ? -22.024 31.298 22.338 1.00 30.88 162 LEU A N 1
ATOM 1266 C CA . LEU A 1 164 ? -21.389 29.987 22.356 1.00 26.68 162 LEU A CA 1
ATOM 1267 C C . LEU A 1 164 ? -20.982 29.486 23.730 1.00 30.55 162 LEU A C 1
ATOM 1268 O O . LEU A 1 164 ? -20.853 28.269 23.901 1.00 27.84 162 LEU A O 1
ATOM 1273 N N . THR A 1 165 ? -20.768 30.369 24.699 1.00 33.13 163 THR A N 1
ATOM 1274 C CA . THR A 1 165 ? -20.028 29.978 25.892 1.00 28.96 163 THR A CA 1
ATOM 1275 C C . THR A 1 165 ? -20.866 29.121 26.844 1.00 33.87 163 THR A C 1
ATOM 1276 O O . THR A 1 165 ? -22.095 28.975 26.722 1.00 30.78 163 THR A O 1
ATOM 1280 N N . HIS A 1 166 ? -20.158 28.542 27.805 1.00 36.15 164 HIS A N 1
ATOM 1281 C CA . HIS A 1 166 ? -20.746 27.823 28.925 1.00 37.33 164 HIS A CA 1
ATOM 1282 C C . HIS A 1 166 ? -20.778 28.792 30.104 1.00 34.46 164 HIS A C 1
ATOM 1283 O O . HIS A 1 166 ? -19.733 29.121 30.669 1.00 29.09 164 HIS A O 1
ATOM 1290 N N . PHE A 1 167 ? -21.980 29.256 30.461 1.00 30.25 165 PHE A N 1
ATOM 1291 C CA . PHE A 1 167 ? -22.091 30.380 31.385 1.00 33.58 165 PHE A CA 1
ATOM 1292 C C . PHE A 1 167 ? -21.544 30.076 32.774 1.00 35.09 165 PHE A C 1
ATOM 1293 O O . PHE A 1 167 ? -20.888 30.964 33.349 1.00 38.84 165 PHE A O 1
ATOM 1301 N N . PRO A 1 168 ? -21.792 28.910 33.385 1.00 29.60 166 PRO A N 1
ATOM 1302 C CA . PRO A 1 168 ? -21.146 28.657 34.687 1.00 32.74 166 PRO A CA 1
ATOM 1303 C C . PRO A 1 168 ? -19.629 28.714 34.608 1.00 32.47 166 PRO A C 1
ATOM 1304 O O . PRO A 1 168 ? -18.998 29.259 35.520 1.00 34.18 166 PRO A O 1
ATOM 1308 N N . CYS A 1 169 ? -19.016 28.189 33.542 1.00 30.71 167 CYS A N 1
ATOM 1309 C CA . CYS A 1 169 ? -17.562 28.307 33.429 1.00 34.42 167 CYS A CA 1
ATOM 1310 C C . CYS A 1 169 ? -17.138 29.764 33.307 1.00 30.75 167 CYS A C 1
ATOM 1311 O O . CYS A 1 169 ? -16.130 30.175 33.887 1.00 30.99 167 CYS A O 1
ATOM 1314 N N . ARG A 1 170 ? -17.868 30.556 32.521 1.00 32.83 168 ARG A N 1
ATOM 1315 C CA . ARG A 1 170 ? -17.472 31.948 32.353 1.00 33.34 168 ARG A CA 1
ATOM 1316 C C . ARG A 1 170 ? -17.558 32.706 33.670 1.00 31.65 168 ARG A C 1
ATOM 1317 O O . ARG A 1 170 ? -16.730 33.576 33.941 1.00 30.63 168 ARG A O 1
ATOM 1325 N N . GLU A 1 171 ? -18.585 32.424 34.477 1.00 34.72 169 GLU A N 1
ATOM 1326 C CA . GLU A 1 171 ? -18.719 33.097 35.771 1.00 41.15 169 GLU A CA 1
ATOM 1327 C C . GLU A 1 171 ? -17.594 32.701 36.726 1.00 32.09 169 GLU A C 1
ATOM 1328 O O . GLU A 1 171 ? -17.109 33.529 37.509 1.00 37.18 169 GLU A O 1
ATOM 1334 N N . ARG A 1 172 ? -17.208 31.428 36.725 1.00 30.87 170 ARG A N 1
ATOM 1335 C CA . ARG A 1 172 ? -16.095 30.995 37.562 1.00 40.35 170 ARG A CA 1
ATOM 1336 C C . ARG A 1 172 ? -14.796 31.640 37.104 1.00 38.84 170 ARG A C 1
ATOM 1337 O O . ARG A 1 172 ? -13.929 31.965 37.924 1.00 38.98 170 ARG A O 1
ATOM 1345 N N . MET A 1 173 ? -14.670 31.856 35.800 1.00 29.78 171 MET A N 1
ATOM 1346 C CA . MET A 1 173 ? -13.463 32.442 35.237 1.00 30.32 171 MET A CA 1
ATOM 1347 C C . MET A 1 173 ? -13.366 33.929 35.561 1.00 32.96 171 MET A C 1
ATOM 1348 O O . MET A 1 173 ? -12.276 34.434 35.858 1.00 33.88 171 MET A O 1
ATOM 1353 N N . PHE A 1 174 ? -14.488 34.647 35.527 1.00 32.81 172 PHE A N 1
ATOM 1354 C CA . PHE A 1 174 ? -14.465 36.098 35.679 1.00 36.57 172 PHE A CA 1
ATOM 1355 C C . PHE A 1 174 ? -15.019 36.617 36.998 1.00 37.55 172 PHE A C 1
ATOM 1356 O O . PHE A 1 174 ? -14.835 37.805 37.294 1.00 38.36 172 PHE A O 1
ATOM 1364 N N . GLY A 1 175 ? -15.669 35.782 37.806 1.00 44.81 173 GLY A N 1
ATOM 1365 C CA . GLY A 1 175 ? -16.393 36.319 38.948 1.00 52.43 173 GLY A CA 1
ATOM 1366 C C . GLY A 1 175 ? -17.582 37.145 38.489 1.00 54.33 173 GLY A C 1
ATOM 1367 O O . GLY A 1 175 ? -18.476 36.625 37.817 1.00 53.67 173 GLY A O 1
ATOM 1368 N N . HIS A 1 176 ? -17.616 38.426 38.860 1.00 59.96 174 HIS A N 1
ATOM 1369 C CA . HIS A 1 176 ? -18.593 39.369 38.330 1.00 61.20 174 HIS A CA 1
ATOM 1370 C C . HIS A 1 176 ? -17.967 40.318 37.322 1.00 58.82 174 HIS A C 1
ATOM 1371 O O . HIS A 1 176 ? -18.627 41.265 36.884 1.00 66.51 174 HIS A O 1
ATOM 1378 N N . SER A 1 177 ? -16.711 40.093 36.949 1.00 49.07 175 SER A N 1
ATOM 1379 C CA . SER A 1 177 ? -15.998 41.061 36.134 1.00 50.99 175 SER A CA 1
ATOM 1380 C C . SER A 1 177 ? -16.270 40.921 34.640 1.00 49.15 175 SER A C 1
ATOM 1381 O O . SER A 1 177 ? -15.821 41.783 33.873 1.00 54.09 175 SER A O 1
ATOM 1384 N N . TYR A 1 178 ? -16.984 39.885 34.195 1.00 42.59 176 TYR A N 1
ATOM 1385 C CA . TYR A 1 178 ? -17.199 39.748 32.757 1.00 37.89 176 TYR A CA 1
ATOM 1386 C C . TYR A 1 178 ? -18.077 40.873 32.236 1.00 46.62 176 TYR A C 1
ATOM 1387 O O . TYR A 1 178 ? -19.057 41.273 32.870 1.00 52.80 176 TYR A O 1
ATOM 1396 N N . SER A 1 179 ? -17.684 41.404 31.086 1.00 50.54 177 SER A N 1
ATOM 1397 C CA . SER A 1 179 ? -18.426 42.384 30.321 1.00 49.89 177 SER A CA 1
ATOM 1398 C C . SER A 1 179 ? -18.263 42.053 28.845 1.00 47.34 177 SER A C 1
ATOM 1399 O O . SER A 1 179 ? -17.265 41.430 28.458 1.00 42.10 177 SER A O 1
ATOM 1402 N N . PRO A 1 180 ? -19.242 42.411 28.003 1.00 50.39 178 PRO A N 1
ATOM 1403 C CA . PRO A 1 180 ? -19.135 42.064 26.574 1.00 40.45 178 PRO A CA 1
ATOM 1404 C C . PRO A 1 180 ? -17.932 42.681 25.884 1.00 40.47 178 PRO A C 1
ATOM 1405 O O . PRO A 1 180 ? -17.512 42.161 24.848 1.00 42.55 178 PRO A O 1
ATOM 1409 N N . ASP A 1 181 ? -17.385 43.793 26.391 1.00 47.09 179 ASP A N 1
ATOM 1410 C CA . ASP A 1 181 ? -16.180 44.344 25.775 1.00 51.32 179 ASP A CA 1
ATOM 1411 C C . ASP A 1 181 ? -14.976 43.432 25.967 1.00 47.78 179 ASP A C 1
ATOM 1412 O O . ASP A 1 181 ? -13.985 43.575 25.243 1.00 47.19 179 ASP A O 1
ATOM 1417 N N . LYS A 1 182 ? -15.034 42.506 26.924 1.00 43.94 180 LYS A N 1
ATOM 1418 C CA . LYS A 1 182 ? -13.951 41.552 27.122 1.00 37.69 180 LYS A CA 1
ATOM 1419 C C . LYS A 1 182 ? -14.065 40.332 26.221 1.00 34.08 180 LYS A C 1
ATOM 1420 O O . LYS A 1 182 ? -13.224 39.433 26.327 1.00 34.55 180 LYS A O 1
ATOM 1426 N N . MET A 1 183 ? -15.081 40.259 25.357 1.00 33.97 181 MET A N 1
ATOM 1427 C CA . MET A 1 183 ? -15.306 39.030 24.601 1.00 35.39 181 MET A CA 1
ATOM 1428 C C . MET A 1 183 ? -14.113 38.693 23.711 1.00 35.84 181 MET A C 1
ATOM 1429 O O . MET A 1 183 ? -13.627 37.556 23.712 1.00 31.71 181 MET A O 1
ATOM 1434 N N . GLU A 1 184 ? -13.634 39.666 22.934 1.00 40.53 182 GLU A N 1
ATOM 1435 C CA . GLU A 1 184 ? -12.617 39.370 21.925 1.00 45.23 182 GLU A CA 1
ATOM 1436 C C . GLU A 1 184 ? -11.307 38.919 22.557 1.00 33.53 182 GLU A C 1
ATOM 1437 O O . GLU A 1 184 ? -10.710 37.928 22.123 1.00 32.52 182 GLU A O 1
ATOM 1443 N N . GLN A 1 185 ? -10.862 39.612 23.607 1.00 39.24 183 GLN A N 1
ATOM 1444 C CA . GLN A 1 185 ? -9.584 39.285 24.230 1.00 39.19 183 GLN A CA 1
ATOM 1445 C C . GLN A 1 185 ? -9.585 37.905 24.868 1.00 34.88 183 GLN A C 1
ATOM 1446 O O . GLN A 1 185 ? -8.511 37.358 25.116 1.00 35.76 183 GLN A O 1
ATOM 1452 N N . TYR A 1 186 ? -10.757 37.322 25.132 1.00 29.91 184 TYR A N 1
ATOM 1453 C CA . TYR A 1 186 ? -10.833 36.021 25.785 1.00 29.07 184 TYR A CA 1
ATOM 1454 C C . TYR A 1 186 ? -11.525 34.953 24.942 1.00 30.15 184 TYR A C 1
ATOM 1455 O O . TYR A 1 186 ? -11.969 33.935 25.489 1.00 33.03 184 TYR A O 1
ATOM 1464 N N . SER A 1 187 ? -11.665 35.157 23.634 1.00 32.01 185 SER A N 1
ATOM 1465 C CA . SER A 1 187 ? -12.314 34.153 22.794 1.00 27.18 185 SER A CA 1
ATOM 1466 C C . SER A 1 187 ? -11.347 33.620 21.742 1.00 27.21 185 SER A C 1
ATOM 1467 O O . SER A 1 187 ? -11.040 34.329 20.766 1.00 28.80 185 SER A O 1
ATOM 1470 N N . PRO A 1 188 ? -10.855 32.393 21.898 1.00 28.79 186 PRO A N 1
ATOM 1471 C CA . PRO A 1 188 ? -9.897 31.844 20.928 1.00 26.55 186 PRO A CA 1
ATOM 1472 C C . PRO A 1 188 ? -10.408 31.815 19.498 1.00 31.60 186 PRO A C 1
ATOM 1473 O O . PRO A 1 188 ? -9.621 32.001 18.560 1.00 27.63 186 PRO A O 1
ATOM 1477 N N . ILE A 1 189 ? -11.705 31.578 19.302 1.00 25.73 187 ILE A N 1
ATOM 1478 C CA . ILE A 1 189 ? -12.263 31.513 17.957 1.00 23.03 187 ILE A CA 1
ATOM 1479 C C . ILE A 1 189 ? -12.091 32.835 17.222 1.00 30.61 187 ILE A C 1
ATOM 1480 O O . ILE A 1 189 ? -12.182 32.880 15.989 1.00 30.20 187 ILE A O 1
ATOM 1485 N N . GLU A 1 190 ? -11.900 33.925 17.955 1.00 25.79 188 GLU A N 1
ATOM 1486 C CA . GLU A 1 190 ? -11.682 35.231 17.360 1.00 27.39 188 GLU A CA 1
ATOM 1487 C C . GLU A 1 190 ? -10.221 35.515 17.059 1.00 30.90 188 GLU A C 1
ATOM 1488 O O . GLU A 1 190 ? -9.908 36.614 16.593 1.00 32.24 188 GLU A O 1
ATOM 1494 N N . HIS A 1 191 ? -9.321 34.570 17.305 1.00 29.99 189 HIS A N 1
ATOM 1495 C CA . HIS A 1 191 ? -7.896 34.842 17.150 1.00 29.66 189 HIS A CA 1
ATOM 1496 C C . HIS A 1 191 ? -7.206 33.765 16.325 1.00 31.12 189 HIS A C 1
ATOM 1497 O O . HIS A 1 191 ? -6.010 33.513 16.486 1.00 29.57 189 HIS A O 1
ATOM 1504 N N . ILE A 1 192 ? -7.946 33.153 15.402 1.00 32.06 190 ILE A N 1
ATOM 1505 C CA . ILE A 1 192 ? -7.347 32.215 14.468 1.00 33.25 190 ILE A CA 1
ATOM 1506 C C . ILE A 1 192 ? -6.491 32.996 13.487 1.00 36.21 190 ILE A C 1
ATOM 1507 O O . ILE A 1 192 ? -6.937 33.988 12.891 1.00 35.37 190 ILE A O 1
ATOM 1512 N N . THR A 1 193 ? -5.249 32.561 13.330 1.00 28.79 191 THR A N 1
ATOM 1513 C CA . THR A 1 193 ? -4.287 33.241 12.491 1.00 32.51 191 THR A CA 1
ATOM 1514 C C . THR A 1 193 ? -3.489 32.202 11.710 1.00 32.28 191 THR A C 1
ATOM 1515 O O . THR A 1 193 ? -3.667 30.992 11.877 1.00 31.92 191 THR A O 1
ATOM 1519 N N . SER A 1 194 ? -2.580 32.681 10.856 1.00 42.27 192 SER A N 1
ATOM 1520 C CA . SER A 1 194 ? -1.814 31.763 10.016 1.00 47.99 192 SER A CA 1
ATOM 1521 C C . SER A 1 194 ? -0.946 30.828 10.854 1.00 40.33 192 SER A C 1
ATOM 1522 O O . SER A 1 194 ? -0.669 29.695 10.440 1.00 37.32 192 SER A O 1
ATOM 1525 N N . GLY A 1 195 ? -0.543 31.264 12.045 1.00 36.71 193 GLY A N 1
ATOM 1526 C CA . GLY A 1 195 ? 0.231 30.413 12.928 1.00 34.66 193 GLY A CA 1
ATOM 1527 C C . GLY A 1 195 ? -0.555 29.379 13.698 1.00 34.14 193 GLY A C 1
ATOM 1528 O O . GLY A 1 195 ? 0.052 28.508 14.326 1.00 34.92 193 GLY A O 1
ATOM 1529 N N . THR A 1 196 ? -1.884 29.448 13.669 1.00 28.87 194 THR A N 1
ATOM 1530 C CA . THR A 1 196 ? -2.699 28.519 14.444 1.00 26.51 194 THR A CA 1
ATOM 1531 C C . THR A 1 196 ? -2.509 27.092 13.937 1.00 31.19 194 THR A C 1
ATOM 1532 O O . THR A 1 196 ? -2.622 26.849 12.717 1.00 31.53 194 THR A O 1
ATOM 1536 N N . PRO A 1 197 ? -2.258 26.126 14.821 1.00 25.23 195 PRO A N 1
ATOM 1537 C CA . PRO A 1 197 ? -1.917 24.770 14.377 1.00 32.29 195 PRO A CA 1
ATOM 1538 C C . PRO A 1 197 ? -3.111 23.950 13.909 1.00 28.31 195 PRO A C 1
ATOM 1539 O O . PRO A 1 197 ? -4.267 24.186 14.278 1.00 25.31 195 PRO A O 1
ATOM 1543 N N . ALA A 1 198 ? -2.775 22.916 13.126 1.00 26.33 196 ALA A N 1
ATOM 1544 C CA . ALA A 1 198 ? -3.749 21.945 12.650 1.00 28.01 196 ALA A CA 1
ATOM 1545 C C . ALA A 1 198 ? -4.514 21.339 13.821 1.00 30.26 196 ALA A C 1
ATOM 1546 O O . ALA A 1 198 ? -3.964 21.124 14.904 1.00 23.50 196 ALA A O 1
ATOM 1548 N N . ALA A 1 199 ? -5.796 21.044 13.583 1.00 27.76 197 ALA A N 1
ATOM 1549 C CA . ALA A 1 199 ? -6.719 20.702 14.656 1.00 28.30 197 ALA A CA 1
ATOM 1550 C C . ALA A 1 199 ? -7.450 19.397 14.388 1.00 28.79 197 ALA A C 1
ATOM 1551 O O . ALA A 1 199 ? -7.831 19.093 13.246 1.00 26.11 197 ALA A O 1
ATOM 1553 N N . PHE A 1 200 ? -7.667 18.646 15.461 1.00 22.81 198 PHE A N 1
ATOM 1554 C CA . PHE A 1 200 ? -8.590 17.523 15.482 1.00 24.95 198 PHE A CA 1
ATOM 1555 C C . PHE A 1 200 ? -9.713 17.894 16.434 1.00 21.10 198 PHE A C 1
ATOM 1556 O O . PHE A 1 200 ? -9.446 18.266 17.581 1.00 22.28 198 PHE A O 1
ATOM 1564 N N . ILE A 1 201 ? -10.962 17.794 15.972 1.00 21.95 199 ILE A N 1
ATOM 1565 C CA . ILE A 1 201 ? -12.110 18.240 16.754 1.00 21.02 199 ILE A CA 1
ATOM 1566 C C . ILE A 1 201 ? -13.178 17.153 16.760 1.00 23.50 199 ILE A C 1
ATOM 1567 O O . ILE A 1 201 ? -13.584 16.677 15.694 1.00 21.82 199 ILE A O 1
ATOM 1572 N N . VAL A 1 202 ? -13.664 16.787 17.947 1.00 22.52 200 VAL A N 1
ATOM 1573 C CA . VAL A 1 202 ? -14.697 15.764 18.053 1.00 21.86 200 VAL A CA 1
ATOM 1574 C C . VAL A 1 202 ? -15.739 16.196 19.087 1.00 24.01 200 VAL A C 1
ATOM 1575 O O . VAL A 1 202 ? -15.403 16.758 20.136 1.00 26.10 200 VAL A O 1
ATOM 1579 N N . ALA A 1 203 ? -17.012 15.933 18.783 1.00 24.88 201 ALA A N 1
ATOM 1580 C CA . ALA A 1 203 ? -18.108 16.233 19.698 1.00 22.22 201 ALA A CA 1
ATOM 1581 C C . ALA A 1 203 ? -19.318 15.412 19.278 1.00 23.80 201 ALA A C 1
ATOM 1582 O O . ALA A 1 203 ? -19.328 14.781 18.215 1.00 23.03 201 ALA A O 1
ATOM 1584 N N . ALA A 1 204 ? -20.345 15.431 20.129 1.00 24.02 202 ALA A N 1
ATOM 1585 C CA . ALA A 1 204 ? -21.615 14.771 19.853 1.00 24.51 202 ALA A CA 1
ATOM 1586 C C . ALA A 1 204 ? -22.716 15.801 19.631 1.00 28.20 202 ALA A C 1
ATOM 1587 O O . ALA A 1 204 ? -22.802 16.790 20.359 1.00 26.55 202 ALA A O 1
ATOM 1589 N N . ALA A 1 205 ? -23.573 15.564 18.623 1.00 24.21 203 ALA A N 1
ATOM 1590 C CA . ALA A 1 205 ? -24.567 16.568 18.279 1.00 21.74 203 ALA A CA 1
ATOM 1591 C C . ALA A 1 205 ? -25.597 16.801 19.378 1.00 28.48 203 ALA A C 1
ATOM 1592 O O . ALA A 1 205 ? -26.221 17.868 19.405 1.00 31.03 203 ALA A O 1
ATOM 1594 N N . ASP A 1 206 ? -25.818 15.825 20.256 1.00 27.29 204 ASP A N 1
ATOM 1595 C CA . ASP A 1 206 ? -26.795 15.961 21.327 1.00 29.64 204 ASP A CA 1
ATOM 1596 C C . ASP A 1 206 ? -26.190 16.522 22.607 1.00 26.06 204 ASP A C 1
ATOM 1597 O O . ASP A 1 206 ? -26.852 16.500 23.643 1.00 29.52 204 ASP A O 1
ATOM 1602 N N . ASP A 1 207 ? -24.967 17.040 22.543 1.00 23.32 205 ASP A N 1
ATOM 1603 C CA . ASP A 1 207 ? -24.309 17.638 23.701 1.00 25.63 205 ASP A CA 1
ATOM 1604 C C . ASP A 1 207 ? -25.190 18.721 24.325 1.00 29.95 205 ASP A C 1
ATOM 1605 O O . ASP A 1 207 ? -25.486 19.735 23.690 1.00 25.25 205 ASP A O 1
ATOM 1610 N N . ALA A 1 208 ? -25.579 18.516 25.584 1.00 26.76 206 ALA A N 1
ATOM 1611 C CA . ALA A 1 208 ? -26.471 19.419 26.304 1.00 27.80 206 ALA A CA 1
ATOM 1612 C C . ALA A 1 208 ? -25.731 20.310 27.297 1.00 29.85 206 ALA A C 1
ATOM 1613 O O . ALA A 1 208 ? -26.365 21.088 28.017 1.00 30.95 206 ALA A O 1
ATOM 1615 N N . VAL A 1 209 ? -24.412 20.205 27.364 1.00 25.49 207 VAL A N 1
ATOM 1616 C CA . VAL A 1 209 ? -23.603 21.081 28.204 1.00 24.27 207 VAL A CA 1
ATOM 1617 C C . VAL A 1 209 ? -23.033 22.244 27.407 1.00 34.93 207 VAL A C 1
ATOM 1618 O O . VAL A 1 209 ? -23.181 23.403 27.797 1.00 30.57 207 VAL A O 1
ATOM 1622 N N . VAL A 1 210 ? -22.347 21.933 26.305 1.00 30.85 208 VAL A N 1
ATOM 1623 C CA . VAL A 1 210 ? -21.692 22.913 25.451 1.00 21.16 208 VAL A CA 1
ATOM 1624 C C . VAL A 1 210 ? -22.204 22.725 24.031 1.00 23.41 208 VAL A C 1
ATOM 1625 O O . VAL A 1 210 ? -22.179 21.604 23.507 1.00 26.59 208 VAL A O 1
ATOM 1629 N N . SER A 1 211 ? -22.653 23.806 23.416 1.00 21.36 209 SER A N 1
ATOM 1630 C CA . SER A 1 211 ? -23.192 23.684 22.059 1.00 25.45 209 SER A CA 1
ATOM 1631 C C . SER A 1 211 ? -22.127 23.103 21.141 1.00 26.03 209 SER A C 1
ATOM 1632 O O . SER A 1 211 ? -20.991 23.599 21.131 1.00 27.93 209 SER A O 1
ATOM 1635 N N . PRO A 1 212 ? -22.433 22.053 20.373 1.00 31.67 210 PRO A N 1
ATOM 1636 C CA . PRO A 1 212 ? -21.446 21.558 19.400 1.00 30.26 210 PRO A CA 1
ATOM 1637 C C . PRO A 1 212 ? -21.125 22.573 18.316 1.00 28.80 210 PRO A C 1
ATOM 1638 O O . PRO A 1 212 ? -20.174 22.366 17.549 1.00 26.40 210 PRO A O 1
ATOM 1642 N N . LEU A 1 213 ? -21.850 23.688 18.246 1.00 30.61 211 LEU A N 1
ATOM 1643 C CA . LEU A 1 213 ? -21.407 24.741 17.346 1.00 29.95 211 LEU A CA 1
ATOM 1644 C C . LEU A 1 213 ? -20.067 25.329 17.768 1.00 24.85 211 LEU A C 1
ATOM 1645 O O . LEU A 1 213 ? -19.398 25.943 16.933 1.00 23.99 211 LEU A O 1
ATOM 1650 N N . ASN A 1 214 ? -19.660 25.162 19.034 1.00 25.51 212 ASN A N 1
ATOM 1651 C CA . ASN A 1 214 ? -18.304 25.542 19.430 1.00 23.79 212 ASN A CA 1
ATOM 1652 C C . ASN A 1 214 ? -17.268 24.854 18.548 1.00 23.93 212 ASN A C 1
ATOM 1653 O O . ASN A 1 214 ? -16.470 25.510 17.874 1.00 26.09 212 ASN A O 1
ATOM 1658 N N . GLY A 1 215 ? -17.268 23.522 18.546 1.00 19.29 213 GLY A N 1
ATOM 1659 C CA . GLY A 1 215 ? -16.322 22.802 17.711 1.00 24.80 213 GLY A CA 1
ATOM 1660 C C . GLY A 1 215 ? -16.558 23.033 16.227 1.00 28.21 213 GLY A C 1
ATOM 1661 O O . GLY A 1 215 ? -15.610 23.173 15.445 1.00 22.20 213 GLY A O 1
ATOM 1662 N N . ILE A 1 216 ? -17.827 23.077 15.818 1.00 22.26 214 ILE A N 1
ATOM 1663 C CA . ILE A 1 216 ? -18.139 23.169 14.392 1.00 21.50 214 ILE A CA 1
ATOM 1664 C C . ILE A 1 216 ? -17.706 24.517 13.838 1.00 22.07 214 ILE A C 1
ATOM 1665 O O . ILE A 1 216 ? -17.043 24.595 12.798 1.00 24.52 214 ILE A O 1
ATOM 1670 N N . MET A 1 217 ? -18.051 25.600 14.530 1.00 23.86 215 MET A N 1
ATOM 1671 C CA . MET A 1 217 ? -17.686 26.918 14.025 1.00 27.63 215 MET A CA 1
ATOM 1672 C C . MET A 1 217 ? -16.199 27.206 14.197 1.00 24.31 215 MET A C 1
ATOM 1673 O O . MET A 1 217 ? -15.610 27.903 13.362 1.00 28.17 215 MET A O 1
ATOM 1678 N N . TYR A 1 218 ? -15.572 26.671 15.246 1.00 20.77 216 TYR A N 1
ATOM 1679 C CA . TYR A 1 218 ? -14.124 26.771 15.349 1.00 25.28 216 TYR A CA 1
ATOM 1680 C C . TYR A 1 218 ? -13.462 26.098 14.158 1.00 27.45 216 TYR A C 1
ATOM 1681 O O . TYR A 1 218 ? -12.569 26.671 13.530 1.00 23.46 216 TYR A O 1
ATOM 1690 N N . ALA A 1 219 ? -13.904 24.884 13.827 1.00 24.70 217 ALA A N 1
ATOM 1691 C CA . ALA A 1 219 ? -13.364 24.192 12.661 1.00 31.06 217 ALA A CA 1
ATOM 1692 C C . ALA A 1 219 ? -13.645 24.960 11.378 1.00 30.91 217 ALA A C 1
ATOM 1693 O O . ALA A 1 219 ? -12.779 25.051 10.494 1.00 26.65 217 ALA A O 1
ATOM 1695 N N . ALA A 1 220 ? -14.847 25.527 11.256 1.00 28.12 218 ALA A N 1
ATOM 1696 C CA . ALA A 1 220 ? -15.177 26.268 10.042 1.00 29.95 218 ALA A CA 1
ATOM 1697 C C . ALA A 1 220 ? -14.253 27.466 9.872 1.00 30.31 218 ALA A C 1
ATOM 1698 O O . ALA A 1 220 ? -13.795 27.759 8.763 1.00 25.12 218 ALA A O 1
ATOM 1700 N N . ARG A 1 221 ? -13.959 28.172 10.966 1.00 29.53 219 ARG A N 1
ATOM 1701 C CA . ARG A 1 221 ? -13.092 29.341 10.860 1.00 30.54 219 ARG A CA 1
ATOM 1702 C C . ARG A 1 221 ? -11.635 28.931 10.638 1.00 25.48 219 ARG A C 1
ATOM 1703 O O . ARG A 1 221 ? -10.905 29.623 9.916 1.00 25.72 219 ARG A O 1
ATOM 1711 N N . LEU A 1 222 ? -11.211 27.798 11.201 1.00 30.65 220 LEU A N 1
ATOM 1712 C CA . LEU A 1 222 ? -9.894 27.257 10.873 1.00 27.38 220 LEU A CA 1
ATOM 1713 C C . LEU A 1 222 ? -9.789 26.938 9.393 1.00 30.37 220 LEU A C 1
ATOM 1714 O O . LEU A 1 222 ? -8.801 27.281 8.737 1.00 25.54 220 LEU A O 1
ATOM 1719 N N . GLN A 1 223 ? -10.807 26.270 8.850 1.00 25.44 221 GLN A N 1
ATOM 1720 C CA . GLN A 1 223 ? -10.771 25.899 7.434 1.00 27.21 221 GLN A CA 1
ATOM 1721 C C . GLN A 1 223 ? -10.687 27.141 6.548 1.00 29.71 221 GLN A C 1
ATOM 1722 O O . GLN A 1 223 ? -9.929 27.171 5.566 1.00 27.96 221 GLN A O 1
ATOM 1728 N N . LYS A 1 224 ? -11.471 28.173 6.868 1.00 26.92 222 LYS A N 1
ATOM 1729 C CA . LYS A 1 224 ? -11.428 29.407 6.091 1.00 29.97 222 LYS A CA 1
ATOM 1730 C C . LYS A 1 224 ? -10.044 30.041 6.128 1.00 34.99 222 LYS A C 1
ATOM 1731 O O . LYS A 1 224 ? -9.640 30.709 5.170 1.00 33.39 222 LYS A O 1
ATOM 1737 N N . ALA A 1 225 ? -9.304 29.842 7.218 1.00 32.84 223 ALA A N 1
ATOM 1738 C CA . ALA A 1 225 ? -7.955 30.372 7.360 1.00 31.40 223 ALA A CA 1
ATOM 1739 C C . ALA A 1 225 ? -6.891 29.440 6.786 1.00 32.51 223 ALA A C 1
ATOM 1740 O O . ALA A 1 225 ? -5.693 29.706 6.959 1.00 33.86 223 ALA A O 1
ATOM 1742 N N . ASP A 1 226 ? -7.304 28.377 6.085 1.00 33.34 224 ASP A N 1
ATOM 1743 C CA . ASP A 1 226 ? -6.398 27.381 5.501 1.00 31.03 224 ASP A CA 1
ATOM 1744 C C . ASP A 1 226 ? -5.608 26.615 6.565 1.00 30.67 224 ASP A C 1
ATOM 1745 O O . ASP A 1 226 ? -4.472 26.198 6.330 1.00 36.36 224 ASP A O 1
ATOM 1750 N N . ILE A 1 227 ? -6.188 26.388 7.730 1.00 32.60 225 ILE A N 1
ATOM 1751 C CA . ILE A 1 227 ? -5.588 25.526 8.746 1.00 31.14 225 ILE A CA 1
ATOM 1752 C C . ILE A 1 227 ? -6.206 24.144 8.588 1.00 27.91 225 ILE A C 1
ATOM 1753 O O . ILE A 1 227 ? -7.440 24.031 8.623 1.00 30.09 225 ILE A O 1
ATOM 1758 N N . PRO A 1 228 ? -5.407 23.087 8.439 1.00 29.06 226 PRO A N 1
ATOM 1759 C CA . PRO A 1 228 ? -5.977 21.747 8.223 1.00 30.36 226 PRO A CA 1
ATOM 1760 C C . PRO A 1 228 ? -6.828 21.295 9.401 1.00 30.12 226 PRO A C 1
ATOM 1761 O O . PRO A 1 228 ? -6.461 21.482 10.563 1.00 30.60 226 PRO A O 1
ATOM 1765 N N . ILE A 1 229 ? -7.992 20.714 9.093 1.00 23.86 227 ILE A N 1
ATOM 1766 C CA . ILE A 1 229 ? -8.888 20.232 10.136 1.00 29.02 227 ILE A CA 1
ATOM 1767 C C . ILE A 1 229 ? -9.274 18.783 9.897 1.00 27.84 227 ILE A C 1
ATOM 1768 O O . ILE A 1 229 ? -9.436 18.328 8.756 1.00 29.25 227 ILE A O 1
ATOM 1773 N N . SER A 1 230 ? -9.479 18.077 11.007 1.00 25.37 228 SER A N 1
ATOM 1774 C CA . SER A 1 230 ? -10.139 16.780 11.048 1.00 26.90 228 SER A CA 1
ATOM 1775 C C . SER A 1 230 ? -11.293 16.929 12.031 1.00 24.70 228 SER A C 1
ATOM 1776 O O . SER A 1 230 ? -11.069 17.055 13.237 1.00 27.12 228 SER A O 1
ATOM 1779 N N . LEU A 1 231 ? -12.525 16.963 11.523 1.00 24.48 229 LEU A N 1
ATOM 1780 C CA . LEU A 1 231 ? -13.689 17.304 12.329 1.00 24.36 229 LEU A CA 1
ATOM 1781 C C . LEU A 1 231 ? -14.662 16.137 12.341 1.00 25.27 229 LEU A C 1
ATOM 1782 O O . LEU A 1 231 ? -15.052 15.632 11.277 1.00 23.55 229 LEU A O 1
ATOM 1787 N N . HIS A 1 232 ? -15.072 15.712 13.541 1.00 25.27 230 HIS A N 1
ATOM 1788 C CA . HIS A 1 232 ? -15.969 14.570 13.658 1.00 30.92 230 HIS A CA 1
ATOM 1789 C C . HIS A 1 232 ? -17.087 14.854 14.642 1.00 26.55 230 HIS A C 1
ATOM 1790 O O . HIS A 1 232 ? -16.860 14.901 15.856 1.00 23.51 230 HIS A O 1
ATOM 1797 N N . ILE A 1 233 ? -18.298 15.023 14.118 1.00 22.79 231 ILE A N 1
ATOM 1798 C CA . ILE A 1 233 ? -19.480 15.198 14.953 1.00 29.79 231 ILE A CA 1
ATOM 1799 C C . ILE A 1 233 ? -20.318 13.937 14.841 1.00 28.20 231 ILE A C 1
ATOM 1800 O O . ILE A 1 233 ? -20.743 13.551 13.742 1.00 26.56 231 ILE A O 1
ATOM 1805 N N . TYR A 1 234 ? -20.553 13.289 15.984 1.00 26.16 232 TYR A N 1
ATOM 1806 C CA . TYR A 1 234 ? -21.393 12.108 16.023 1.00 28.17 232 TYR A CA 1
ATOM 1807 C C . TYR A 1 234 ? -22.811 12.482 16.440 1.00 25.44 232 TYR A C 1
ATOM 1808 O O . TYR A 1 234 ? -23.011 13.460 17.168 1.00 27.80 232 TYR A O 1
ATOM 1817 N N . PRO A 1 235 ? -23.821 11.748 15.955 1.00 24.26 233 PRO A N 1
ATOM 1818 C CA . PRO A 1 235 ? -25.207 12.178 16.206 1.00 26.28 233 PRO A CA 1
ATOM 1819 C C . PRO A 1 235 ? -25.617 12.057 17.654 1.00 32.97 233 PRO A C 1
ATOM 1820 O O . PRO A 1 235 ? -26.520 12.781 18.084 1.00 33.08 233 PRO A O 1
ATOM 1824 N N . ALA A 1 236 ? -25.013 11.141 18.407 1.00 31.65 234 ALA A N 1
ATOM 1825 C CA . ALA A 1 236 ? -25.363 10.930 19.807 1.00 26.65 234 ALA A CA 1
ATOM 1826 C C . ALA A 1 236 ? -24.084 10.676 20.591 1.00 27.71 234 ALA A C 1
ATOM 1827 O O . ALA A 1 236 ? -23.033 10.377 20.015 1.00 33.49 234 ALA A O 1
ATOM 1829 N N . GLY A 1 237 ? -24.191 10.784 21.927 1.00 28.52 235 GLY A N 1
ATOM 1830 C CA . GLY A 1 237 ? -23.109 10.473 22.847 1.00 29.90 235 GLY A CA 1
ATOM 1831 C C . GLY A 1 237 ? -22.962 11.427 24.022 1.00 31.60 235 GLY A C 1
ATOM 1832 O O . GLY A 1 237 ? -22.344 11.084 25.043 1.00 31.38 235 GLY A O 1
ATOM 1833 N N . GLY A 1 238 ? -23.489 12.639 23.871 1.00 29.79 236 GLY A N 1
ATOM 1834 C CA . GLY A 1 238 ? -23.480 13.627 24.929 1.00 25.71 236 GLY A CA 1
ATOM 1835 C C . GLY A 1 238 ? -22.111 14.247 25.183 1.00 27.70 236 GLY A C 1
ATOM 1836 O O . GLY A 1 238 ? -21.105 13.952 24.545 1.00 27.16 236 GLY A O 1
ATOM 1837 N N . HIS A 1 239 ? -22.099 15.130 26.168 1.00 26.27 237 HIS A N 1
ATOM 1838 C CA . HIS A 1 239 ? -20.888 15.796 26.605 1.00 30.92 237 HIS A CA 1
ATOM 1839 C C . HIS A 1 239 ? -20.068 14.834 27.452 1.00 31.13 237 HIS A C 1
ATOM 1840 O O . HIS A 1 239 ? -20.607 13.925 28.092 1.00 27.84 237 HIS A O 1
ATOM 1847 N N . GLY A 1 240 ? -18.756 15.041 27.456 1.00 25.70 238 GLY A N 1
ATOM 1848 C CA . GLY A 1 240 ? -17.908 14.372 28.434 1.00 26.47 238 GLY A CA 1
ATOM 1849 C C . GLY A 1 240 ? -17.740 12.878 28.278 1.00 27.02 238 GLY A C 1
ATOM 1850 O O . GLY A 1 240 ? -17.540 12.182 29.281 1.00 29.73 238 GLY A O 1
ATOM 1851 N N . PHE A 1 241 ? -17.787 12.363 27.046 1.00 22.53 239 PHE A N 1
ATOM 1852 C CA . PHE A 1 241 ? -17.605 10.926 26.850 1.00 26.27 239 PHE A CA 1
ATOM 1853 C C . PHE A 1 241 ? -16.175 10.484 27.160 1.00 26.59 239 PHE A C 1
ATOM 1854 O O . PHE A 1 241 ? -15.965 9.326 27.526 1.00 28.35 239 PHE A O 1
ATOM 1862 N N . GLY A 1 242 ? -15.189 11.356 26.977 1.00 25.10 240 GLY A N 1
ATOM 1863 C CA . GLY A 1 242 ? -13.831 11.001 27.386 1.00 26.11 240 GLY A CA 1
ATOM 1864 C C . GLY A 1 242 ? -13.391 9.677 26.783 1.00 33.50 240 GLY A C 1
ATOM 1865 O O . GLY A 1 242 ? -13.555 9.419 25.581 1.00 27.63 240 GLY A O 1
ATOM 1866 N N . TYR A 1 243 ? -12.860 8.801 27.631 1.00 28.53 241 TYR A N 1
ATOM 1867 C CA . TYR A 1 243 ? -12.439 7.469 27.222 1.00 28.43 241 TYR A CA 1
ATOM 1868 C C . TYR A 1 243 ? -13.482 6.397 27.541 1.00 28.40 241 TYR A C 1
ATOM 1869 O O . TYR A 1 243 ? -13.174 5.203 27.447 1.00 33.52 241 TYR A O 1
ATOM 1878 N N . ASN A 1 244 ? -14.698 6.786 27.920 1.00 28.61 242 ASN A N 1
ATOM 1879 C CA . ASN A 1 244 ? -15.703 5.815 28.361 1.00 35.25 242 ASN A CA 1
ATOM 1880 C C . ASN A 1 244 ? -16.050 4.810 27.264 1.00 37.80 242 ASN A C 1
ATOM 1881 O O . ASN A 1 244 ? -16.314 5.186 26.119 1.00 32.27 242 ASN A O 1
ATOM 1886 N N . ASP A 1 245 ? -16.129 3.526 27.642 1.00 32.76 243 ASP A N 1
ATOM 1887 C CA . ASP A 1 245 ? -16.635 2.517 26.721 1.00 35.73 243 ASP A CA 1
ATOM 1888 C C . ASP A 1 245 ? -18.124 2.694 26.450 1.00 42.33 243 ASP A C 1
ATOM 1889 O O . ASP A 1 245 ? -18.612 2.236 25.408 1.00 38.42 243 ASP A O 1
ATOM 1894 N N . SER A 1 246 ? -18.855 3.350 27.356 1.00 36.62 244 SER A N 1
ATOM 1895 C CA . SER A 1 246 ? -20.286 3.568 27.148 1.00 40.27 244 SER A CA 1
ATOM 1896 C C . SER A 1 246 ? -20.595 4.470 25.953 1.00 36.38 244 SER A C 1
ATOM 1897 O O . SER A 1 246 ? -21.763 4.558 25.560 1.00 37.16 244 SER A O 1
ATOM 1900 N N . PHE A 1 247 ? -19.603 5.158 25.389 1.00 35.30 245 PHE A N 1
ATOM 1901 C CA . PHE A 1 247 ? -19.799 5.954 24.177 1.00 30.87 245 PHE A CA 1
ATOM 1902 C C . PHE A 1 247 ? -19.874 5.010 22.975 1.00 32.45 245 PHE A C 1
ATOM 1903 O O . PHE A 1 247 ? -18.892 4.335 22.650 1.00 32.28 245 PHE A O 1
ATOM 1911 N N . VAL A 1 248 ? -21.032 4.960 22.305 1.00 34.28 246 VAL A N 1
ATOM 1912 C CA . VAL A 1 248 ? -21.217 3.968 21.247 1.00 34.88 246 VAL A CA 1
ATOM 1913 C C . VAL A 1 248 ? -20.251 4.183 20.092 1.00 30.06 246 VAL A C 1
ATOM 1914 O O . VAL A 1 248 ? -20.022 3.265 19.298 1.00 31.85 246 VAL A O 1
ATOM 1918 N N . TYR A 1 249 ? -19.692 5.380 19.960 1.00 26.83 247 TYR A N 1
ATOM 1919 C CA . TYR A 1 249 ? -18.731 5.680 18.908 1.00 27.16 247 TYR A CA 1
ATOM 1920 C C . TYR A 1 249 ? -17.274 5.687 19.387 1.00 26.44 247 TYR A C 1
ATOM 1921 O O . TYR A 1 249 ? -16.425 6.284 18.712 1.00 28.47 247 TYR A O 1
ATOM 1930 N N . LYS A 1 250 ? -16.965 5.058 20.529 1.00 32.54 248 LYS A N 1
ATOM 1931 C CA . LYS A 1 250 ? -15.601 5.150 21.071 1.00 29.59 248 LYS A CA 1
ATOM 1932 C C . LYS A 1 250 ? -14.549 4.635 20.086 1.00 31.22 248 LYS A C 1
ATOM 1933 O O . LYS A 1 250 ? -13.545 5.307 19.827 1.00 31.29 248 LYS A O 1
ATOM 1939 N N . GLN A 1 251 ? -14.746 3.435 19.539 1.00 32.31 249 GLN A N 1
ATOM 1940 C CA . GLN A 1 251 ? -13.738 2.894 18.631 1.00 38.83 249 GLN A CA 1
ATOM 1941 C C . GLN A 1 251 ? -13.644 3.721 17.350 1.00 36.89 249 GLN A C 1
ATOM 1942 O O . GLN A 1 251 ? -12.558 3.865 16.778 1.00 32.85 249 GLN A O 1
ATOM 1948 N N . GLU A 1 252 ? -14.766 4.262 16.888 1.00 32.48 250 GLU A N 1
ATOM 1949 C CA . GLU A 1 252 ? -14.759 5.045 15.660 1.00 29.87 250 GLU A CA 1
ATOM 1950 C C . GLU A 1 252 ? -13.925 6.315 15.823 1.00 27.21 250 GLU A C 1
ATOM 1951 O O . GLU A 1 252 ? -13.034 6.598 15.011 1.00 31.76 250 GLU A O 1
ATOM 1957 N N . TRP A 1 253 ? -14.187 7.090 16.879 1.00 28.70 251 TRP A N 1
ATOM 1958 C CA . TRP A 1 253 ? -13.502 8.371 17.022 1.00 30.08 251 TRP A CA 1
ATOM 1959 C C . TRP A 1 253 ? -12.031 8.198 17.399 1.00 28.66 251 TRP A C 1
ATOM 1960 O O . TRP A 1 253 ? -11.195 9.018 16.999 1.00 27.72 251 TRP A O 1
ATOM 1971 N N . LEU A 1 254 ? -11.697 7.166 18.185 1.00 30.57 252 LEU A N 1
ATOM 1972 C CA . LEU A 1 254 ? -10.290 6.883 18.467 1.00 27.47 252 LEU A CA 1
ATOM 1973 C C . LEU A 1 254 ? -9.558 6.424 17.213 1.00 36.46 252 LEU A C 1
ATOM 1974 O O . LEU A 1 254 ? -8.370 6.727 17.038 1.00 31.43 252 LEU A O 1
ATOM 1979 N N . GLN A 1 255 ? -10.231 5.655 16.346 1.00 34.67 253 GLN A N 1
ATOM 1980 C CA . GLN A 1 255 ? -9.594 5.301 15.082 1.00 29.99 253 GLN A CA 1
ATOM 1981 C C . GLN A 1 255 ? -9.328 6.553 14.261 1.00 28.64 253 GLN A C 1
ATOM 1982 O O . GLN A 1 255 ? -8.260 6.685 13.652 1.00 32.25 253 GLN A O 1
ATOM 1988 N N . GLU A 1 256 ? -10.287 7.489 14.239 1.00 29.35 254 GLU A N 1
ATOM 1989 C CA . GLU A 1 256 ? -10.060 8.764 13.559 1.00 30.95 254 GLU A CA 1
ATOM 1990 C C . GLU A 1 256 ? -8.859 9.490 14.151 1.00 31.44 254 GLU A C 1
ATOM 1991 O O . GLU A 1 256 ? -7.998 9.993 13.420 1.00 30.90 254 GLU A O 1
ATOM 1997 N N . LEU A 1 257 ? -8.787 9.554 15.483 1.00 28.26 255 LEU A N 1
ATOM 1998 C CA . LEU A 1 257 ? -7.684 10.263 16.131 1.00 24.66 255 LEU A CA 1
ATOM 1999 C C . LEU A 1 257 ? -6.347 9.610 15.810 1.00 28.28 255 LEU A C 1
ATOM 2000 O O . LEU A 1 257 ? -5.375 10.301 15.479 1.00 27.94 255 LEU A O 1
ATOM 2005 N N . GLY A 1 258 ? -6.283 8.276 15.894 1.00 26.75 256 GLY A N 1
ATOM 2006 C CA . GLY A 1 258 ? -5.056 7.567 15.557 1.00 29.32 256 GLY A CA 1
ATOM 2007 C C . GLY A 1 258 ? -4.594 7.800 14.128 1.00 38.01 256 GLY A C 1
ATOM 2008 O O . GLY A 1 258 ? -3.401 7.993 13.876 1.00 37.36 256 GLY A O 1
ATOM 2009 N N . GLU A 1 259 ? -5.522 7.754 13.165 1.00 30.74 257 GLU A N 1
ATOM 2010 C CA . GLU A 1 259 ? -5.135 8.030 11.783 1.00 35.20 257 GLU A CA 1
ATOM 2011 C C . GLU A 1 259 ? -4.647 9.462 11.627 1.00 34.79 257 GLU A C 1
ATOM 2012 O O . GLU A 1 259 ? -3.658 9.719 10.927 1.00 35.84 257 GLU A O 1
ATOM 2018 N N . TRP A 1 260 ? -5.292 10.397 12.323 1.00 30.55 258 TRP A N 1
ATOM 2019 C CA . TRP A 1 260 ? -4.907 11.800 12.238 1.00 35.27 258 TRP A CA 1
ATOM 2020 C C . TRP A 1 260 ? -3.501 12.017 12.783 1.00 38.22 258 TRP A C 1
ATOM 2021 O O . TRP A 1 260 ? -2.665 12.673 12.147 1.00 36.82 258 TRP A O 1
ATOM 2032 N N . LEU A 1 261 ? -3.210 11.426 13.942 1.00 32.17 259 LEU A N 1
ATOM 2033 C CA . LEU A 1 261 ? -1.900 11.596 14.562 1.00 31.46 259 LEU A CA 1
ATOM 2034 C C . LEU A 1 261 ? -0.791 11.065 13.667 1.00 36.64 259 LEU A C 1
ATOM 2035 O O . LEU A 1 261 ? 0.277 11.673 13.560 1.00 37.64 259 LEU A O 1
ATOM 2040 N N . ALA A 1 262 ? -1.044 9.942 12.997 1.00 34.30 260 ALA A N 1
ATOM 2041 C CA . ALA A 1 262 ? -0.054 9.333 12.118 1.00 41.65 260 ALA A CA 1
ATOM 2042 C C . ALA A 1 262 ? 0.290 10.225 10.935 1.00 41.01 260 ALA A C 1
ATOM 2043 O O . ALA A 1 262 ? 1.411 10.161 10.420 1.00 44.21 260 ALA A O 1
ATOM 2045 N N . LYS A 1 263 ? -0.665 11.016 10.457 1.00 42.62 261 LYS A N 1
ATOM 2046 C CA . LYS A 1 263 ? -0.462 11.833 9.273 1.00 48.12 261 LYS A CA 1
ATOM 2047 C C . LYS A 1 263 ? -0.042 13.258 9.596 1.00 51.95 261 LYS A C 1
ATOM 2048 O O . LYS A 1 263 ? -0.073 14.113 8.705 1.00 56.94 261 LYS A O 1
ATOM 2054 N N . LEU A 1 264 ? 0.311 13.546 10.846 1.00 52.81 262 LEU A N 1
ATOM 2055 C CA . LEU A 1 264 ? 0.804 14.872 11.184 1.00 54.02 262 LEU A CA 1
ATOM 2056 C C . LEU A 1 264 ? 2.178 15.065 10.559 1.00 54.33 262 LEU A C 1
ATOM 2057 O O . LEU A 1 264 ? 3.135 14.388 10.939 1.00 58.11 262 LEU A O 1
ATOM 2062 N N . SER B 1 1 ? 12.856 -4.114 -6.857 1.00 68.98 -1 SER B N 1
ATOM 2063 C CA . SER B 1 1 ? 13.007 -2.662 -6.804 1.00 69.53 -1 SER B CA 1
ATOM 2064 C C . SER B 1 1 ? 14.215 -2.187 -7.619 1.00 73.24 -1 SER B C 1
ATOM 2065 O O . SER B 1 1 ? 15.231 -2.879 -7.715 1.00 73.05 -1 SER B O 1
ATOM 2068 N N . HIS B 1 2 ? 14.093 -0.999 -8.211 1.00 72.34 0 HIS B N 1
ATOM 2069 C CA . HIS B 1 2 ? 15.139 -0.436 -9.051 1.00 67.52 0 HIS B CA 1
ATOM 2070 C C . HIS B 1 2 ? 15.831 0.764 -8.437 1.00 53.39 0 HIS B C 1
ATOM 2071 O O . HIS B 1 2 ? 16.794 1.269 -9.023 1.00 52.58 0 HIS B O 1
ATOM 2078 N N . MET B 1 3 ? 15.358 1.250 -7.300 1.00 50.39 1 MET B N 1
ATOM 2079 C CA . MET B 1 3 ? 15.953 2.405 -6.653 1.00 47.38 1 MET B CA 1
ATOM 2080 C C . MET B 1 3 ? 16.920 1.934 -5.574 1.00 42.88 1 MET B C 1
ATOM 2081 O O . MET B 1 3 ? 16.576 1.093 -4.737 1.00 48.96 1 MET B O 1
ATOM 2086 N N . LYS B 1 4 ? 18.136 2.474 -5.618 1.00 44.38 2 LYS B N 1
ATOM 2087 C CA . LYS B 1 4 ? 19.231 2.054 -4.749 1.00 43.66 2 LYS B CA 1
ATOM 2088 C C . LYS B 1 4 ? 19.252 2.878 -3.474 1.00 41.82 2 LYS B C 1
ATOM 2089 O O . LYS B 1 4 ? 19.033 2.353 -2.379 1.00 49.46 2 LYS B O 1
ATOM 2095 N N . LYS B 1 5 ? 19.521 4.165 -3.604 1.00 34.62 3 LYS B N 1
ATOM 2096 C CA . LYS B 1 5 ? 19.746 5.018 -2.456 1.00 38.83 3 LYS B CA 1
ATOM 2097 C C . LYS B 1 5 ? 18.765 6.176 -2.490 1.00 35.00 3 LYS B C 1
ATOM 2098 O O . LYS B 1 5 ? 18.223 6.534 -3.541 1.00 32.63 3 LYS B O 1
ATOM 2104 N N . LEU B 1 6 ? 18.525 6.729 -1.310 1.00 36.85 4 LEU B N 1
ATOM 2105 C CA . LEU B 1 6 ? 17.781 7.965 -1.128 1.00 37.51 4 LEU B CA 1
ATOM 2106 C C . LEU B 1 6 ? 18.737 8.984 -0.544 1.00 33.56 4 LEU B C 1
ATOM 2107 O O . LEU B 1 6 ? 19.364 8.729 0.491 1.00 36.89 4 LEU B O 1
ATOM 2112 N N . ILE B 1 7 ? 18.891 10.111 -1.223 1.00 34.73 5 ILE B N 1
ATOM 2113 C CA . ILE B 1 7 ? 19.766 11.171 -0.747 1.00 37.56 5 ILE B CA 1
ATOM 2114 C C . ILE B 1 7 ? 18.903 12.387 -0.456 1.00 40.78 5 ILE B C 1
ATOM 2115 O O . ILE B 1 7 ? 18.249 12.922 -1.357 1.00 35.77 5 ILE B O 1
ATOM 2120 N N . CYS B 1 8 ? 18.911 12.825 0.795 1.00 38.31 6 CYS B N 1
ATOM 2121 C CA . CYS B 1 8 ? 18.119 13.962 1.231 1.00 34.07 6 CYS B CA 1
ATOM 2122 C C . CYS B 1 8 ? 19.041 15.163 1.348 1.00 34.67 6 CYS B C 1
ATOM 2123 O O . CYS B 1 8 ? 20.066 15.095 2.041 1.00 36.87 6 CYS B O 1
ATOM 2126 N N . ILE B 1 9 ? 18.700 16.242 0.651 1.00 30.66 7 ILE B N 1
ATOM 2127 C CA . ILE B 1 9 ? 19.482 17.473 0.664 1.00 31.74 7 ILE B CA 1
ATOM 2128 C C . ILE B 1 9 ? 18.583 18.595 1.162 1.00 33.79 7 ILE B C 1
ATOM 2129 O O . ILE B 1 9 ? 17.552 18.898 0.552 1.00 31.77 7 ILE B O 1
ATOM 2134 N N . SER B 1 10 ? 18.961 19.201 2.282 1.00 32.88 8 SER B N 1
ATOM 2135 C CA . SER B 1 10 ? 18.182 20.289 2.867 1.00 33.51 8 SER B CA 1
ATOM 2136 C C . SER B 1 10 ? 18.764 21.602 2.351 1.00 33.80 8 SER B C 1
ATOM 2137 O O . SER B 1 10 ? 19.791 22.075 2.847 1.00 42.73 8 SER B O 1
ATOM 2140 N N . LEU B 1 11 ? 18.070 22.222 1.391 1.00 33.47 9 LEU B N 1
ATOM 2141 C CA . LEU B 1 11 ? 18.596 23.397 0.701 1.00 33.29 9 LEU B CA 1
ATOM 2142 C C . LEU B 1 11 ? 18.778 24.580 1.638 1.00 38.28 9 LEU B C 1
ATOM 2143 O O . LEU B 1 11 ? 19.651 25.425 1.406 1.00 40.32 9 LEU B O 1
ATOM 2148 N N . TYR B 1 12 ? 17.934 24.690 2.661 1.00 40.36 10 TYR B N 1
ATOM 2149 C CA . TYR B 1 12 ? 17.926 25.835 3.560 1.00 43.51 10 TYR B CA 1
ATOM 2150 C C . TYR B 1 12 ? 18.458 25.487 4.950 1.00 48.16 10 TYR B C 1
ATOM 2151 O O . TYR B 1 12 ? 18.225 26.229 5.911 1.00 53.54 10 TYR B O 1
ATOM 2160 N N . GLU B 1 13 ? 19.167 24.365 5.072 1.00 44.37 11 GLU B N 1
ATOM 2161 C CA . GLU B 1 13 ? 19.881 24.007 6.296 1.00 49.17 11 GLU B CA 1
ATOM 2162 C C . GLU B 1 13 ? 21.317 23.621 5.937 1.00 50.33 11 GLU B C 1
ATOM 2163 O O . GLU B 1 13 ? 21.757 22.492 6.158 1.00 42.63 11 GLU B O 1
ATOM 2169 N N . ASP B 1 14 ? 22.039 24.572 5.339 1.00 49.95 12 ASP B N 1
ATOM 2170 C CA . ASP B 1 14 ? 23.454 24.410 5.007 1.00 41.89 12 ASP B CA 1
ATOM 2171 C C . ASP B 1 14 ? 23.698 23.201 4.108 1.00 47.38 12 ASP B C 1
ATOM 2172 O O . ASP B 1 14 ? 24.740 22.543 4.208 1.00 53.05 12 ASP B O 1
ATOM 2174 N N . LEU B 1 15 ? 22.735 22.896 3.230 1.00 47.06 13 LEU B N 1
ATOM 2175 C CA . LEU B 1 15 ? 22.834 21.767 2.301 1.00 41.78 13 LEU B CA 1
ATOM 2176 C C . LEU B 1 15 ? 23.148 20.456 3.016 1.00 46.06 13 LEU B C 1
ATOM 2177 O O . LEU B 1 15 ? 23.829 19.586 2.467 1.00 42.95 13 LEU B O 1
ATOM 2182 N N . SER B 1 16 ? 22.651 20.301 4.242 1.00 47.56 14 SER B N 1
ATOM 2183 C CA . SER B 1 16 ? 22.944 19.100 5.016 1.00 47.98 14 SER B CA 1
ATOM 2184 C C . SER B 1 16 ? 22.391 17.869 4.314 1.00 43.38 14 SER B C 1
ATOM 2185 O O . SER B 1 16 ? 21.294 17.896 3.741 1.00 38.26 14 SER B O 1
ATOM 2188 N N . MET B 1 17 ? 23.169 16.791 4.311 1.00 35.95 15 MET B N 1
ATOM 2189 C CA . MET B 1 17 ? 22.815 15.642 3.488 1.00 42.25 15 MET B CA 1
ATOM 2190 C C . MET B 1 17 ? 22.718 14.393 4.347 1.00 43.11 15 MET B C 1
ATOM 2191 O O . MET B 1 17 ? 23.540 14.172 5.233 1.00 38.68 15 MET B O 1
ATOM 2196 N N . THR B 1 18 ? 21.732 13.566 4.052 1.00 40.52 16 THR B N 1
ATOM 2197 C CA . THR B 1 18 ? 21.539 12.276 4.693 1.00 40.90 16 THR B CA 1
ATOM 2198 C C . THR B 1 18 ? 21.265 11.247 3.614 1.00 44.77 16 THR B C 1
ATOM 2199 O O . THR B 1 18 ? 20.523 11.524 2.670 1.00 40.80 16 THR B O 1
ATOM 2203 N N . THR B 1 19 ? 21.841 10.058 3.757 1.00 45.84 17 THR B N 1
ATOM 2204 C CA . THR B 1 19 ? 21.694 9.025 2.741 1.00 45.83 17 THR B CA 1
ATOM 2205 C C . THR B 1 19 ? 21.150 7.745 3.355 1.00 44.50 17 THR B C 1
ATOM 2206 O O . THR B 1 19 ? 21.575 7.328 4.436 1.00 37.88 17 THR B O 1
ATOM 2210 N N . TYR B 1 20 ? 20.198 7.127 2.659 1.00 43.01 18 TYR B N 1
ATOM 2211 C CA . TYR B 1 20 ? 19.620 5.875 3.103 1.00 38.95 18 TYR B CA 1
ATOM 2212 C C . TYR B 1 20 ? 19.823 4.808 2.038 1.00 43.30 18 TYR B C 1
ATOM 2213 O O . TYR B 1 20 ? 19.798 5.090 0.834 1.00 44.23 18 TYR B O 1
ATOM 2222 N N . ASP B 1 21 ? 19.980 3.572 2.499 1.00 39.53 19 ASP B N 1
ATOM 2223 C CA . ASP B 1 21 ? 19.971 2.405 1.627 1.00 50.52 19 ASP B CA 1
ATOM 2224 C C . ASP B 1 21 ? 18.515 1.963 1.529 1.00 53.36 19 ASP B C 1
ATOM 2225 O O . ASP B 1 21 ? 17.930 1.503 2.514 1.00 53.79 19 ASP B O 1
ATOM 2230 N N . LEU B 1 22 ? 17.924 2.123 0.347 1.00 53.10 20 LEU B N 1
ATOM 2231 C CA . LEU B 1 22 ? 16.493 1.885 0.205 1.00 50.19 20 LEU B CA 1
ATOM 2232 C C . LEU B 1 22 ? 16.131 0.429 0.431 1.00 52.06 20 LEU B C 1
ATOM 2233 O O . LEU B 1 22 ? 14.970 0.130 0.726 1.00 48.82 20 LEU B O 1
ATOM 2238 N N . SER B 1 23 ? 17.091 -0.485 0.278 1.00 55.30 21 SER B N 1
ATOM 2239 C CA . SER B 1 23 ? 16.827 -1.888 0.573 1.00 58.14 21 SER B CA 1
ATOM 2240 C C . SER B 1 23 ? 16.477 -2.101 2.041 1.00 61.18 21 SER B C 1
ATOM 2241 O O . SER B 1 23 ? 15.915 -3.146 2.384 1.00 63.27 21 SER B O 1
ATOM 2244 N N . LYS B 1 24 ? 16.833 -1.156 2.914 1.00 58.81 22 LYS B N 1
ATOM 2245 C CA . LYS B 1 24 ? 16.504 -1.206 4.334 1.00 60.17 22 LYS B CA 1
ATOM 2246 C C . LYS B 1 24 ? 15.313 -0.337 4.736 1.00 59.57 22 LYS B C 1
ATOM 2247 O O . LYS B 1 24 ? 14.999 -0.275 5.928 1.00 60.58 22 LYS B O 1
ATOM 2253 N N . VAL B 1 25 ? 14.650 0.343 3.800 1.00 57.63 23 VAL B N 1
ATOM 2254 C CA . VAL B 1 25 ? 13.632 1.340 4.130 1.00 50.54 23 VAL B CA 1
ATOM 2255 C C . VAL B 1 25 ? 12.279 0.922 3.572 1.00 57.71 23 VAL B C 1
ATOM 2256 O O . VAL B 1 25 ? 12.157 0.620 2.377 1.00 56.22 23 VAL B O 1
ATOM 2260 N N . ASP B 1 26 ? 11.261 0.924 4.435 1.00 59.42 24 ASP B N 1
ATOM 2261 C CA . ASP B 1 26 ? 9.893 0.641 4.028 1.00 60.56 24 ASP B CA 1
ATOM 2262 C C . ASP B 1 26 ? 9.167 1.916 3.619 1.00 58.30 24 ASP B C 1
ATOM 2263 O O . ASP B 1 26 ? 9.626 3.035 3.864 1.00 53.26 24 ASP B O 1
ATOM 2268 N N . ASN B 1 27 ? 7.991 1.727 3.009 1.00 59.43 25 ASN B N 1
ATOM 2269 C CA . ASN B 1 27 ? 7.204 2.866 2.554 1.00 56.64 25 ASN B CA 1
ATOM 2270 C C . ASN B 1 27 ? 6.779 3.722 3.735 1.00 52.59 25 ASN B C 1
ATOM 2271 O O . ASN B 1 27 ? 6.803 4.955 3.658 1.00 48.56 25 ASN B O 1
ATOM 2276 N N . ALA B 1 28 ? 6.417 3.084 4.850 1.00 52.93 26 ALA B N 1
ATOM 2277 C CA . ALA B 1 28 ? 6.041 3.848 6.032 1.00 55.21 26 ALA B CA 1
ATOM 2278 C C . ALA B 1 28 ? 7.213 4.692 6.503 1.00 55.53 26 ALA B C 1
ATOM 2279 O O . ALA B 1 28 ? 7.086 5.908 6.685 1.00 48.84 26 ALA B O 1
ATOM 2281 N N . GLU B 1 29 ? 8.392 4.076 6.603 1.00 55.29 27 GLU B N 1
ATOM 2282 C CA . GLU B 1 29 ? 9.578 4.831 6.980 1.00 50.39 27 GLU B CA 1
ATOM 2283 C C . GLU B 1 29 ? 9.925 5.863 5.917 1.00 46.06 27 GLU B C 1
ATOM 2284 O O . GLU B 1 29 ? 10.289 6.998 6.242 1.00 45.23 27 GLU B O 1
ATOM 2290 N N . LEU B 1 30 ? 9.785 5.508 4.637 1.00 44.65 28 LEU B N 1
ATOM 2291 C CA . LEU B 1 30 ? 10.059 6.482 3.589 1.00 43.73 28 LEU B CA 1
ATOM 2292 C C . LEU B 1 30 ? 9.106 7.670 3.674 1.00 44.24 28 LEU B C 1
ATOM 2293 O O . LEU B 1 30 ? 9.536 8.826 3.592 1.00 40.23 28 LEU B O 1
ATOM 2298 N N . ILE B 1 31 ? 7.814 7.410 3.886 1.00 42.83 29 ILE B N 1
ATOM 2299 C CA . ILE B 1 31 ? 6.866 8.507 4.051 1.00 42.82 29 ILE B CA 1
ATOM 2300 C C . ILE B 1 31 ? 7.275 9.373 5.237 1.00 47.01 29 ILE B C 1
ATOM 2301 O O . ILE B 1 31 ? 7.250 10.609 5.161 1.00 45.21 29 ILE B O 1
ATOM 2306 N N . GLY B 1 32 ? 7.683 8.738 6.342 1.00 45.28 30 GLY B N 1
ATOM 2307 C CA . GLY B 1 32 ? 8.150 9.501 7.489 1.00 46.18 30 GLY B CA 1
ATOM 2308 C C . GLY B 1 32 ? 9.338 10.381 7.154 1.00 47.43 30 GLY B C 1
ATOM 2309 O O . GLY B 1 32 ? 9.411 11.531 7.589 1.00 44.27 30 GLY B O 1
ATOM 2310 N N . ILE B 1 33 ? 10.275 9.860 6.357 1.00 44.74 31 ILE B N 1
ATOM 2311 C CA . ILE B 1 33 ? 11.442 10.651 5.976 1.00 45.13 31 ILE B CA 1
ATOM 2312 C C . ILE B 1 33 ? 11.014 11.910 5.230 1.00 40.10 31 ILE B C 1
ATOM 2313 O O . ILE B 1 33 ? 11.419 13.024 5.582 1.00 39.56 31 ILE B O 1
ATOM 2318 N N . VAL B 1 34 ? 10.174 11.760 4.199 1.00 38.77 32 VAL B N 1
ATOM 2319 C CA . VAL B 1 34 ? 9.832 12.934 3.400 1.00 37.35 32 VAL B CA 1
ATOM 2320 C C . VAL B 1 34 ? 8.889 13.853 4.166 1.00 38.54 32 VAL B C 1
ATOM 2321 O O . VAL B 1 34 ? 8.948 15.079 4.011 1.00 38.07 32 VAL B O 1
ATOM 2325 N N . GLU B 1 35 ? 8.018 13.295 5.008 1.00 41.58 33 GLU B N 1
ATOM 2326 C CA . GLU B 1 35 ? 7.098 14.133 5.775 1.00 45.16 33 GLU B CA 1
ATOM 2327 C C . GLU B 1 35 ? 7.818 14.935 6.851 1.00 42.80 33 GLU B C 1
ATOM 2328 O O . GLU B 1 35 ? 7.501 16.110 7.069 1.00 43.79 33 GLU B O 1
ATOM 2334 N N . ASN B 1 36 ? 8.772 14.321 7.546 1.00 43.38 34 ASN B N 1
ATOM 2335 C CA . ASN B 1 36 ? 9.450 15.002 8.646 1.00 45.64 34 ASN B CA 1
ATOM 2336 C C . ASN B 1 36 ? 10.475 16.022 8.178 1.00 43.06 34 ASN B C 1
ATOM 2337 O O . ASN B 1 36 ? 10.831 16.915 8.951 1.00 47.77 34 ASN B O 1
ATOM 2342 N N . ALA B 1 37 ? 10.964 15.904 6.947 1.00 40.90 35 ALA B N 1
ATOM 2343 C CA . ALA B 1 37 ? 11.968 16.827 6.430 1.00 45.66 35 ALA B CA 1
ATOM 2344 C C . ALA B 1 37 ? 11.428 18.254 6.390 1.00 42.05 35 ALA B C 1
ATOM 2345 O O . ALA B 1 37 ? 10.231 18.485 6.216 1.00 47.35 35 ALA B O 1
ATOM 2347 N N . SER B 1 38 ? 12.325 19.224 6.543 1.00 39.97 36 SER B N 1
ATOM 2348 C CA . SER B 1 38 ? 11.894 20.614 6.507 1.00 46.93 36 SER B CA 1
ATOM 2349 C C . SER B 1 38 ? 11.628 21.057 5.067 1.00 38.20 36 SER B C 1
ATOM 2350 O O . SER B 1 38 ? 12.027 20.397 4.100 1.00 36.59 36 SER B O 1
ATOM 2353 N N . GLU B 1 39 ? 10.938 22.189 4.929 1.00 38.73 37 GLU B N 1
ATOM 2354 C CA . GLU B 1 39 ? 10.684 22.719 3.591 1.00 40.08 37 GLU B CA 1
ATOM 2355 C C . GLU B 1 39 ? 11.993 23.029 2.872 1.00 36.04 37 GLU B C 1
ATOM 2356 O O . GLU B 1 39 ? 13.018 23.332 3.490 1.00 36.56 37 GLU B O 1
ATOM 2362 N N . GLY B 1 40 ? 11.953 22.938 1.548 1.00 34.53 38 GLY B N 1
ATOM 2363 C CA . GLY B 1 40 ? 13.152 23.152 0.766 1.00 36.12 38 GLY B CA 1
ATOM 2364 C C . GLY B 1 40 ? 14.102 21.977 0.757 1.00 43.31 38 GLY B C 1
ATOM 2365 O O . GLY B 1 40 ? 15.319 22.173 0.803 1.00 52.25 38 GLY B O 1
ATOM 2366 N N . THR B 1 41 ? 13.587 20.755 0.764 1.00 32.37 39 THR B N 1
ATOM 2367 C CA . THR B 1 41 ? 14.431 19.572 0.759 1.00 38.28 39 THR B CA 1
ATOM 2368 C C . THR B 1 41 ? 14.268 18.811 -0.556 1.00 33.58 39 THR B C 1
ATOM 2369 O O . THR B 1 41 ? 13.155 18.675 -1.073 1.00 31.76 39 THR B O 1
ATOM 2373 N N . LEU B 1 42 ? 15.386 18.331 -1.100 1.00 30.03 40 LEU B N 1
ATOM 2374 C CA . LEU B 1 42 ? 15.394 17.483 -2.287 1.00 29.05 40 LEU B CA 1
ATOM 2375 C C . LEU B 1 42 ? 15.581 16.030 -1.864 1.00 30.58 40 LEU B C 1
ATOM 2376 O O . LEU B 1 42 ? 16.414 15.726 -1.000 1.00 34.11 40 LEU B O 1
ATOM 2381 N N . PHE B 1 43 ? 14.793 15.144 -2.457 1.00 29.25 41 PHE B N 1
ATOM 2382 C CA . PHE B 1 43 ? 14.876 13.707 -2.212 1.00 29.88 41 PHE B CA 1
ATOM 2383 C C . PHE B 1 43 ? 15.328 13.016 -3.490 1.00 29.20 41 PHE B C 1
ATOM 2384 O O . PHE B 1 43 ? 14.550 12.889 -4.445 1.00 32.57 41 PHE B O 1
ATOM 2392 N N . VAL B 1 44 ? 16.573 12.552 -3.501 1.00 29.53 42 VAL B N 1
ATOM 2393 C CA . VAL B 1 44 ? 17.185 11.983 -4.695 1.00 37.94 42 VAL B CA 1
ATOM 2394 C C . VAL B 1 44 ? 17.092 10.464 -4.631 1.00 35.34 42 VAL B C 1
ATOM 2395 O O . VAL B 1 44 ? 17.723 9.839 -3.774 1.00 31.29 42 VAL B O 1
ATOM 2399 N N . PHE B 1 45 ? 16.342 9.861 -5.560 1.00 34.74 43 PHE B N 1
ATOM 2400 C CA . PHE B 1 45 ? 16.263 8.406 -5.690 1.00 30.90 43 PHE B CA 1
ATOM 2401 C C . PHE B 1 45 ? 17.173 7.972 -6.841 1.00 36.17 43 PHE B C 1
ATOM 2402 O O . PHE B 1 45 ? 16.872 8.248 -8.014 1.00 30.81 43 PHE B O 1
ATOM 2410 N N . THR B 1 46 ? 18.251 7.262 -6.509 1.00 36.99 44 THR B N 1
ATOM 2411 C CA . THR B 1 46 ? 19.252 6.796 -7.464 1.00 38.26 44 THR B CA 1
ATOM 2412 C C . THR B 1 46 ? 18.888 5.415 -8.025 1.00 40.53 44 THR B C 1
ATOM 2413 O O . THR B 1 46 ? 18.148 4.647 -7.408 1.00 38.15 44 THR B O 1
ATOM 2417 N N . CYS B 1 47 ? 19.474 5.085 -9.183 1.00 39.57 45 CYS B N 1
ATOM 2418 C CA . CYS B 1 47 ? 19.134 3.895 -9.959 1.00 41.47 45 CYS B CA 1
ATOM 2419 C C . CYS B 1 47 ? 20.201 2.815 -9.827 1.00 45.23 45 CYS B C 1
ATOM 2420 O O . CYS B 1 47 ? 21.347 3.082 -9.465 1.00 43.13 45 CYS B O 1
ATOM 2423 N N . ASP B 1 48 ? 19.790 1.575 -10.117 1.00 49.48 46 ASP B N 1
ATOM 2424 C CA . ASP B 1 48 ? 20.746 0.480 -10.264 1.00 55.72 46 ASP B CA 1
ATOM 2425 C C . ASP B 1 48 ? 21.638 0.691 -11.479 1.00 55.39 46 ASP B C 1
ATOM 2426 O O . ASP B 1 48 ? 22.851 0.453 -11.419 1.00 54.94 46 ASP B O 1
ATOM 2431 N N . ARG B 1 49 ? 21.047 1.113 -12.596 1.00 53.35 47 ARG B N 1
ATOM 2432 C CA . ARG B 1 49 ? 21.760 1.357 -13.848 1.00 55.16 47 ARG B CA 1
ATOM 2433 C C . ARG B 1 49 ? 21.341 2.718 -14.388 1.00 49.91 47 ARG B C 1
ATOM 2434 O O . ARG B 1 49 ? 20.458 2.812 -15.250 1.00 45.03 47 ARG B O 1
ATOM 2436 N N . PRO B 1 50 ? 21.934 3.799 -13.883 1.00 47.02 48 PRO B N 1
ATOM 2437 C CA . PRO B 1 50 ? 21.559 5.138 -14.363 1.00 42.00 48 PRO B CA 1
ATOM 2438 C C . PRO B 1 50 ? 21.979 5.351 -15.813 1.00 36.30 48 PRO B C 1
ATOM 2439 O O . PRO B 1 50 ? 22.998 4.826 -16.267 1.00 36.20 48 PRO B O 1
ATOM 2443 N N . ASN B 1 51 ? 21.160 6.096 -16.555 1.00 40.36 49 ASN B N 1
ATOM 2444 C CA . ASN B 1 51 ? 21.466 6.423 -17.944 1.00 38.59 49 ASN B CA 1
ATOM 2445 C C . ASN B 1 51 ? 21.993 7.843 -18.114 1.00 35.10 49 ASN B C 1
ATOM 2446 O O . ASN B 1 51 ? 22.184 8.291 -19.248 1.00 38.53 49 ASN B O 1
ATOM 2451 N N . GLY B 1 52 ? 22.239 8.553 -17.016 1.00 36.71 50 GLY B N 1
ATOM 2452 C CA . GLY B 1 52 ? 22.756 9.903 -17.069 1.00 36.35 50 GLY B CA 1
ATOM 2453 C C . GLY B 1 52 ? 21.718 11.007 -17.036 1.00 37.93 50 GLY B C 1
ATOM 2454 O O . GLY B 1 52 ? 22.095 12.184 -17.096 1.00 35.86 50 GLY B O 1
ATOM 2455 N N . SER B 1 53 ? 20.433 10.680 -16.903 1.00 37.08 51 SER B N 1
ATOM 2456 C CA . SER B 1 53 ? 19.372 11.677 -16.917 1.00 35.50 51 SER B CA 1
ATOM 2457 C C . SER B 1 53 ? 18.656 11.754 -15.574 1.00 33.39 51 SER B C 1
ATOM 2458 O O . SER B 1 53 ? 18.526 10.758 -14.861 1.00 32.19 51 SER B O 1
ATOM 2461 N N . SER B 1 54 ? 18.124 12.938 -15.281 1.00 27.21 52 SER B N 1
ATOM 2462 C CA . SER B 1 54 ? 17.446 13.209 -14.027 1.00 34.47 52 SER B CA 1
ATOM 2463 C C . SER B 1 54 ? 16.217 14.072 -14.268 1.00 28.34 52 SER B C 1
ATOM 2464 O O . SER B 1 54 ? 16.172 14.866 -15.207 1.00 29.63 52 SER B O 1
ATOM 2467 N N . VAL B 1 55 ? 15.230 13.921 -13.387 1.00 24.68 53 VAL B N 1
ATOM 2468 C CA . VAL B 1 55 ? 14.080 14.808 -13.330 1.00 28.99 53 VAL B CA 1
ATOM 2469 C C . VAL B 1 55 ? 13.845 15.237 -11.886 1.00 33.52 53 VAL B C 1
ATOM 2470 O O . VAL B 1 55 ? 13.900 14.417 -10.962 1.00 32.39 53 VAL B O 1
ATOM 2474 N N . ILE B 1 56 ? 13.581 16.529 -11.701 1.00 23.40 54 ILE B N 1
ATOM 2475 C CA . ILE B 1 56 ? 13.163 17.092 -10.421 1.00 23.57 54 ILE B CA 1
ATOM 2476 C C . ILE B 1 56 ? 11.654 17.289 -10.481 1.00 23.74 54 ILE B C 1
ATOM 2477 O O . ILE B 1 56 ? 11.168 18.118 -11.253 1.00 26.65 54 ILE B O 1
ATOM 2482 N N . MET B 1 57 ? 10.927 16.555 -9.657 1.00 24.16 55 MET B N 1
ATOM 2483 C CA . MET B 1 57 ? 9.471 16.650 -9.614 1.00 27.64 55 MET B CA 1
ATOM 2484 C C . MET B 1 57 ? 9.027 17.684 -8.581 1.00 28.44 55 MET B C 1
ATOM 2485 O O . MET B 1 57 ? 9.470 17.653 -7.431 1.00 25.55 55 MET B O 1
ATOM 2490 N N . CYS B 1 58 ? 8.155 18.603 -8.995 1.00 28.59 56 CYS B N 1
ATOM 2491 C CA . CYS B 1 58 ? 7.543 19.551 -8.069 1.00 31.64 56 CYS B CA 1
ATOM 2492 C C . CYS B 1 58 ? 6.097 19.144 -7.842 1.00 26.66 56 CYS B C 1
ATOM 2493 O O . CYS B 1 58 ? 5.269 19.318 -8.753 1.00 26.99 56 CYS B O 1
ATOM 2496 N N . PRO B 1 59 ? 5.746 18.601 -6.679 1.00 24.31 57 PRO B N 1
ATOM 2497 C CA . PRO B 1 59 ? 4.371 18.118 -6.473 1.00 24.95 57 PRO B CA 1
ATOM 2498 C C . PRO B 1 59 ? 3.374 19.263 -6.421 1.00 26.03 57 PRO B C 1
ATOM 2499 O O . PRO B 1 59 ? 3.725 20.436 -6.304 1.00 30.08 57 PRO B O 1
ATOM 2503 N N . GLY B 1 60 ? 2.090 18.892 -6.449 1.00 29.55 58 GLY B N 1
ATOM 2504 C CA . GLY B 1 60 ? 1.025 19.842 -6.217 1.00 27.10 58 GLY B CA 1
ATOM 2505 C C . GLY B 1 60 ? 0.817 20.017 -4.723 1.00 31.30 58 GLY B C 1
ATOM 2506 O O . GLY B 1 60 ? 1.662 19.641 -3.909 1.00 30.11 58 GLY B O 1
ATOM 2507 N N . GLY B 1 61 ? -0.332 20.586 -4.359 1.00 31.79 59 GLY B N 1
ATOM 2508 C CA . GLY B 1 61 ? -0.647 20.805 -2.957 1.00 32.87 59 GLY B CA 1
ATOM 2509 C C . GLY B 1 61 ? -1.235 22.165 -2.644 1.00 31.71 59 GLY B C 1
ATOM 2510 O O . GLY B 1 61 ? -1.406 22.520 -1.472 1.00 33.43 59 GLY B O 1
ATOM 2511 N N . GLY B 1 62 ? -1.537 22.938 -3.684 1.00 34.47 60 GLY B N 1
ATOM 2512 C CA . GLY B 1 62 ? -2.234 24.206 -3.523 1.00 32.22 60 GLY B CA 1
ATOM 2513 C C . GLY B 1 62 ? -1.499 25.270 -2.745 1.00 33.20 60 GLY B C 1
ATOM 2514 O O . GLY B 1 62 ? -2.138 26.178 -2.211 1.00 34.02 60 GLY B O 1
ATOM 2515 N N . PHE B 1 63 ? -0.165 25.203 -2.695 1.00 32.19 61 PHE B N 1
ATOM 2516 C CA . PHE B 1 63 ? 0.661 26.143 -1.931 1.00 32.69 61 PHE B CA 1
ATOM 2517 C C . PHE B 1 63 ? 0.292 26.134 -0.449 1.00 35.85 61 PHE B C 1
ATOM 2518 O O . PHE B 1 63 ? 0.505 27.112 0.267 1.00 36.71 61 PHE B O 1
ATOM 2526 N N . LEU B 1 64 ? -0.271 25.022 0.007 1.00 34.41 62 LEU B N 1
ATOM 2527 C CA . LEU B 1 64 ? -0.502 24.769 1.421 1.00 36.02 62 LEU B CA 1
ATOM 2528 C C . LEU B 1 64 ? 0.413 23.693 1.966 1.00 35.66 62 LEU B C 1
ATOM 2529 O O . LEU B 1 64 ? 0.842 23.779 3.120 1.00 36.76 62 LEU B O 1
ATOM 2534 N N . LYS B 1 65 ? 0.750 22.718 1.127 1.00 38.99 63 LYS B N 1
ATOM 2535 C CA . LYS B 1 65 ? 1.639 21.606 1.433 1.00 36.80 63 LYS B CA 1
ATOM 2536 C C . LYS B 1 65 ? 2.086 21.023 0.098 1.00 35.84 63 LYS B C 1
ATOM 2537 O O . LYS B 1 65 ? 1.754 21.553 -0.964 1.00 42.10 63 LYS B O 1
ATOM 2543 N N . THR B 1 66 ? 2.859 19.945 0.149 1.00 34.13 64 THR B N 1
ATOM 2544 C CA . THR B 1 66 ? 3.243 19.220 -1.051 1.00 29.97 64 THR B CA 1
ATOM 2545 C C . THR B 1 66 ? 2.671 17.815 -0.996 1.00 42.81 64 THR B C 1
ATOM 2546 O O . THR B 1 66 ? 2.670 17.176 0.061 1.00 34.71 64 THR B O 1
ATOM 2550 N N . ASN B 1 67 ? 2.151 17.359 -2.139 1.00 31.80 65 ASN B N 1
ATOM 2551 C CA . ASN B 1 67 ? 1.597 16.012 -2.285 1.00 34.67 65 ASN B CA 1
ATOM 2552 C C . ASN B 1 67 ? 2.749 15.044 -2.552 1.00 31.19 65 ASN B C 1
ATOM 2553 O O . ASN B 1 67 ? 2.994 14.582 -3.670 1.00 32.15 65 ASN B O 1
ATOM 2558 N N . LEU B 1 68 ? 3.482 14.760 -1.470 1.00 33.01 66 LEU B N 1
ATOM 2559 C CA . LEU B 1 68 ? 4.750 14.048 -1.547 1.00 28.93 66 LEU B CA 1
ATOM 2560 C C . LEU B 1 68 ? 4.609 12.583 -1.927 1.00 28.88 66 LEU B C 1
ATOM 2561 O O . LEU B 1 68 ? 5.612 11.952 -2.270 1.00 28.31 66 LEU B O 1
ATOM 2566 N N . GLU B 1 69 ? 3.414 12.006 -1.821 1.00 29.63 67 GLU B N 1
ATOM 2567 C CA . GLU B 1 69 ? 3.252 10.620 -2.240 1.00 32.80 67 GLU B CA 1
ATOM 2568 C C . GLU B 1 69 ? 2.716 10.544 -3.671 1.00 28.74 67 GLU B C 1
ATOM 2569 O O . GLU B 1 69 ? 3.453 10.191 -4.590 1.00 30.32 67 GLU B O 1
ATOM 2575 N N . ASN B 1 70 ? 1.443 10.898 -3.856 1.00 29.18 68 ASN B N 1
ATOM 2576 C CA . ASN B 1 70 ? 0.773 10.697 -5.146 1.00 28.62 68 ASN B CA 1
ATOM 2577 C C . ASN B 1 70 ? 1.452 11.447 -6.289 1.00 28.12 68 ASN B C 1
ATOM 2578 O O . ASN B 1 70 ? 1.443 10.980 -7.442 1.00 33.11 68 ASN B O 1
ATOM 2583 N N . GLU B 1 71 ? 2.000 12.627 -6.007 1.00 28.66 69 GLU B N 1
ATOM 2584 C CA . GLU B 1 71 ? 2.738 13.419 -6.979 1.00 25.67 69 GLU B CA 1
ATOM 2585 C C . GLU B 1 71 ? 4.209 13.546 -6.583 1.00 27.09 69 GLU B C 1
ATOM 2586 O O . GLU B 1 71 ? 4.875 14.520 -6.942 1.00 28.99 69 GLU B O 1
ATOM 2592 N N . GLY B 1 72 ? 4.721 12.555 -5.855 1.00 31.90 70 GLY B N 1
ATOM 2593 C CA . GLY B 1 72 ? 6.086 12.570 -5.369 1.00 28.06 70 GLY B CA 1
ATOM 2594 C C . GLY B 1 72 ? 6.725 11.193 -5.389 1.00 32.26 70 GLY B C 1
ATOM 2595 O O . GLY B 1 72 ? 7.003 10.673 -6.468 1.00 31.07 70 GLY B O 1
ATOM 2596 N N . ILE B 1 73 ? 6.923 10.575 -4.215 1.00 28.47 71 ILE B N 1
ATOM 2597 C CA . ILE B 1 73 ? 7.665 9.315 -4.147 1.00 33.23 71 ILE B CA 1
ATOM 2598 C C . ILE B 1 73 ? 6.968 8.169 -4.863 1.00 33.29 71 ILE B C 1
ATOM 2599 O O . ILE B 1 73 ? 7.620 7.176 -5.202 1.00 32.78 71 ILE B O 1
ATOM 2604 N N . ASP B 1 74 ? 5.649 8.247 -5.069 1.00 35.27 72 ASP B N 1
ATOM 2605 C CA . ASP B 1 74 ? 4.954 7.148 -5.743 1.00 34.96 72 ASP B CA 1
ATOM 2606 C C . ASP B 1 74 ? 5.432 6.948 -7.180 1.00 30.50 72 ASP B C 1
ATOM 2607 O O . ASP B 1 74 ? 5.236 5.865 -7.741 1.00 37.30 72 ASP B O 1
ATOM 2612 N N . PHE B 1 75 ? 6.054 7.960 -7.783 1.00 32.38 73 PHE B N 1
ATOM 2613 C CA . PHE B 1 75 ? 6.638 7.855 -9.119 1.00 28.99 73 PHE B CA 1
ATOM 2614 C C . PHE B 1 75 ? 8.052 7.290 -9.132 1.00 27.15 73 PHE B C 1
ATOM 2615 O O . PHE B 1 75 ? 8.590 7.061 -10.218 1.00 26.32 73 PHE B O 1
ATOM 2623 N N . ALA B 1 76 ? 8.680 7.080 -7.966 1.00 30.13 74 ALA B N 1
ATOM 2624 C CA . ALA B 1 76 ? 10.119 6.805 -7.938 1.00 28.61 74 ALA B CA 1
ATOM 2625 C C . ALA B 1 76 ? 10.471 5.503 -8.658 1.00 32.74 74 ALA B C 1
ATOM 2626 O O . ALA B 1 76 ? 11.420 5.459 -9.452 1.00 31.09 74 ALA B O 1
ATOM 2628 N N . GLU B 1 77 ? 9.738 4.423 -8.377 1.00 28.84 75 GLU B N 1
ATOM 2629 C CA . GLU B 1 77 ? 10.054 3.147 -9.013 1.00 34.63 75 GLU B CA 1
ATOM 2630 C C . GLU B 1 77 ? 9.910 3.230 -10.522 1.00 38.99 75 GLU B C 1
ATOM 2631 O O . GLU B 1 77 ? 10.711 2.645 -11.262 1.00 36.44 75 GLU B O 1
ATOM 2637 N N . TRP B 1 78 ? 8.893 3.955 -10.996 1.00 31.95 76 TRP B N 1
ATOM 2638 C CA . TRP B 1 78 ? 8.645 4.037 -12.430 1.00 35.61 76 TRP B CA 1
ATOM 2639 C C . TRP B 1 78 ? 9.810 4.703 -13.156 1.00 37.58 76 TRP B C 1
ATOM 2640 O O . TRP B 1 78 ? 10.221 4.251 -14.231 1.00 40.06 76 TRP B O 1
ATOM 2651 N N . PHE B 1 79 ? 10.339 5.791 -12.597 1.00 29.70 77 PHE B N 1
ATOM 2652 C CA . PHE B 1 79 ? 11.438 6.497 -13.240 1.00 27.33 77 PHE B CA 1
ATOM 2653 C C . PHE B 1 79 ? 12.751 5.736 -13.097 1.00 28.32 77 PHE B C 1
ATOM 2654 O O . PHE B 1 79 ? 13.501 5.596 -14.068 1.00 29.25 77 PHE B O 1
ATOM 2662 N N . THR B 1 80 ? 13.066 5.264 -11.883 1.00 27.28 78 THR B N 1
ATOM 2663 C CA . THR B 1 80 ? 14.353 4.596 -11.684 1.00 31.16 78 THR B CA 1
ATOM 2664 C C . THR B 1 80 ? 14.450 3.314 -12.503 1.00 32.29 78 THR B C 1
ATOM 2665 O O . THR B 1 80 ? 15.548 2.923 -12.915 1.00 35.45 78 THR B O 1
ATOM 2669 N N . LYS B 1 81 ? 13.315 2.664 -12.766 1.00 34.75 79 LYS B N 1
ATOM 2670 C CA . LYS B 1 81 ? 13.308 1.464 -13.597 1.00 39.01 79 LYS B CA 1
ATOM 2671 C C . LYS B 1 81 ? 13.823 1.747 -15.004 1.00 37.59 79 LYS B C 1
ATOM 2672 O O . LYS B 1 81 ? 14.404 0.862 -15.642 1.00 39.24 79 LYS B O 1
ATOM 2678 N N . LEU B 1 82 ? 13.583 2.953 -15.514 1.00 33.53 80 LEU B N 1
ATOM 2679 C CA . LEU B 1 82 ? 14.065 3.386 -16.818 1.00 37.50 80 LEU B CA 1
ATOM 2680 C C . LEU B 1 82 ? 15.475 3.950 -16.774 1.00 39.36 80 LEU B C 1
ATOM 2681 O O . LEU B 1 82 ? 15.961 4.437 -17.801 1.00 40.14 80 LEU B O 1
ATOM 2686 N N . GLY B 1 83 ? 16.129 3.910 -15.615 1.00 35.57 81 GLY B N 1
ATOM 2687 C CA . GLY B 1 83 ? 17.443 4.490 -15.459 1.00 36.09 81 GLY B CA 1
ATOM 2688 C C . GLY B 1 83 ? 17.471 5.985 -15.251 1.00 33.55 81 GLY B C 1
ATOM 2689 O O . GLY B 1 83 ? 18.546 6.585 -15.343 1.00 40.62 81 GLY B O 1
ATOM 2690 N N . ILE B 1 84 ? 16.336 6.604 -14.958 1.00 31.05 82 ILE B N 1
ATOM 2691 C CA . ILE B 1 84 ? 16.256 8.046 -14.758 1.00 32.20 82 ILE B CA 1
ATOM 2692 C C . ILE B 1 84 ? 16.318 8.329 -13.264 1.00 31.76 82 ILE B C 1
ATOM 2693 O O . ILE B 1 84 ? 15.503 7.811 -12.489 1.00 28.39 82 ILE B O 1
ATOM 2698 N N . THR B 1 85 ? 17.293 9.132 -12.851 1.00 27.17 83 THR B N 1
ATOM 2699 C CA . THR B 1 85 ? 17.395 9.499 -11.443 1.00 30.49 83 THR B CA 1
ATOM 2700 C C . THR B 1 85 ? 16.249 10.443 -11.088 1.00 33.16 83 THR B C 1
ATOM 2701 O O . THR B 1 85 ? 16.027 11.452 -11.763 1.00 31.72 83 THR B O 1
ATOM 2705 N N . TYR B 1 86 ? 15.507 10.112 -10.038 1.00 26.81 84 TYR B N 1
ATOM 2706 C CA . TYR B 1 86 ? 14.232 10.769 -9.764 1.00 23.98 84 TYR B CA 1
ATOM 2707 C C . TYR B 1 86 ? 14.345 11.575 -8.481 1.00 29.58 84 TYR B C 1
ATOM 2708 O O . TYR B 1 86 ? 14.758 11.043 -7.443 1.00 33.03 84 TYR B O 1
ATOM 2717 N N . ILE B 1 87 ? 14.022 12.863 -8.557 1.00 22.67 85 ILE B N 1
ATOM 2718 C CA . ILE B 1 87 ? 14.252 13.780 -7.443 1.00 25.65 85 ILE B CA 1
ATOM 2719 C C . ILE B 1 87 ? 12.939 14.457 -7.091 1.00 28.25 85 ILE B C 1
ATOM 2720 O O . ILE B 1 87 ? 12.367 15.170 -7.921 1.00 29.83 85 ILE B O 1
ATOM 2725 N N . VAL B 1 88 ? 12.453 14.231 -5.879 1.00 25.92 86 VAL B N 1
ATOM 2726 C CA . VAL B 1 88 ? 11.239 14.897 -5.422 1.00 27.41 86 VAL B CA 1
ATOM 2727 C C . VAL B 1 88 ? 11.629 16.165 -4.681 1.00 30.51 86 VAL B C 1
ATOM 2728 O O . VAL B 1 88 ? 12.440 16.122 -3.745 1.00 29.13 86 VAL B O 1
ATOM 2732 N N . PHE B 1 89 ? 11.045 17.289 -5.081 1.00 27.93 87 PHE B N 1
ATOM 2733 C CA . PHE B 1 89 ? 11.364 18.585 -4.499 1.00 24.66 87 PHE B CA 1
ATOM 2734 C C . PHE B 1 89 ? 10.253 18.975 -3.524 1.00 26.65 87 PHE B C 1
ATOM 2735 O O . PHE B 1 89 ? 9.158 19.370 -3.941 1.00 30.04 87 PHE B O 1
ATOM 2743 N N . LYS B 1 90 ? 10.544 18.877 -2.221 1.00 26.58 88 LYS B N 1
ATOM 2744 C CA . LYS B 1 90 ? 9.633 19.389 -1.200 1.00 27.67 88 LYS B CA 1
ATOM 2745 C C . LYS B 1 90 ? 9.911 20.879 -1.063 1.00 28.92 88 LYS B C 1
ATOM 2746 O O . LYS B 1 90 ? 10.694 21.331 -0.224 1.00 32.27 88 LYS B O 1
ATOM 2752 N N . TYR B 1 91 ? 9.294 21.650 -1.945 1.00 27.35 89 TYR B N 1
ATOM 2753 C CA . TYR B 1 91 ? 9.603 23.066 -2.048 1.00 27.50 89 TYR B CA 1
ATOM 2754 C C . TYR B 1 91 ? 8.909 23.860 -0.940 1.00 30.13 89 TYR B C 1
ATOM 2755 O O . TYR B 1 91 ? 8.060 23.349 -0.200 1.00 34.69 89 TYR B O 1
ATOM 2764 N N . ARG B 1 92 ? 9.312 25.121 -0.801 1.00 31.98 90 ARG B N 1
ATOM 2765 C CA . ARG B 1 92 ? 8.773 25.974 0.249 1.00 40.95 90 ARG B CA 1
ATOM 2766 C C . ARG B 1 92 ? 7.426 26.539 -0.161 1.00 36.50 90 ARG B C 1
ATOM 2767 O O . ARG B 1 92 ? 7.204 26.882 -1.324 1.00 32.48 90 ARG B O 1
ATOM 2775 N N . MET B 1 93 ? 6.555 26.707 0.832 1.00 32.27 91 MET B N 1
ATOM 2776 C CA . MET B 1 93 ? 5.323 27.430 0.580 1.00 36.94 91 MET B CA 1
ATOM 2777 C C . MET B 1 93 ? 5.624 28.923 0.508 1.00 35.50 91 MET B C 1
ATOM 2778 O O . MET B 1 93 ? 6.413 29.432 1.305 1.00 36.65 91 MET B O 1
ATOM 2783 N N . PRO B 1 94 ? 5.028 29.646 -0.441 1.00 37.84 92 PRO B N 1
ATOM 2784 C CA . PRO B 1 94 ? 5.406 31.058 -0.594 1.00 43.58 92 PRO B CA 1
ATOM 2785 C C . PRO B 1 94 ? 4.936 31.916 0.559 1.00 43.97 92 PRO B C 1
ATOM 2786 O O . PRO B 1 94 ? 5.647 32.849 0.950 1.00 36.02 92 PRO B O 1
ATOM 2790 N N . HIS B 1 95 ? 3.760 31.624 1.114 1.00 38.17 93 HIS B N 1
ATOM 2791 C CA . HIS B 1 95 ? 3.208 32.372 2.238 1.00 40.35 93 HIS B CA 1
ATOM 2792 C C . HIS B 1 95 ? 3.244 33.873 1.960 1.00 45.25 93 HIS B C 1
ATOM 2793 O O . HIS B 1 95 ? 3.718 34.671 2.774 1.00 40.28 93 HIS B O 1
ATOM 2800 N N . GLY B 1 96 ? 2.753 34.250 0.778 1.00 40.74 94 GLY B N 1
ATOM 2801 C CA . GLY B 1 96 ? 2.635 35.640 0.397 1.00 44.79 94 GLY B CA 1
ATOM 2802 C C . GLY B 1 96 ? 3.862 36.262 -0.230 1.00 39.83 94 GLY B C 1
ATOM 2803 O O . GLY B 1 96 ? 3.813 37.440 -0.604 1.00 43.09 94 GLY B O 1
ATOM 2804 N N . ASN B 1 97 ? 4.963 35.534 -0.345 1.00 45.73 95 ASN B N 1
ATOM 2805 C CA . ASN B 1 97 ? 6.113 36.049 -1.071 1.00 42.84 95 ASN B CA 1
ATOM 2806 C C . ASN B 1 97 ? 6.122 35.407 -2.446 1.00 35.01 95 ASN B C 1
ATOM 2807 O O . ASN B 1 97 ? 6.494 34.225 -2.572 1.00 33.18 95 ASN B O 1
ATOM 2812 N N . PRO B 1 98 ? 5.766 36.138 -3.504 1.00 38.11 96 PRO B N 1
ATOM 2813 C CA . PRO B 1 98 ? 5.617 35.499 -4.814 1.00 39.27 96 PRO B CA 1
ATOM 2814 C C . PRO B 1 98 ? 6.932 35.097 -5.448 1.00 38.71 96 PRO B C 1
ATOM 2815 O O . PRO B 1 98 ? 6.913 34.368 -6.445 1.00 37.46 96 PRO B O 1
ATOM 2819 N N . ASP B 1 99 ? 8.069 35.517 -4.910 1.00 33.74 97 ASP B N 1
ATOM 2820 C CA . ASP B 1 99 ? 9.331 35.121 -5.515 1.00 33.83 97 ASP B CA 1
ATOM 2821 C C . ASP B 1 99 ? 9.881 33.817 -4.957 1.00 36.30 97 ASP B C 1
ATOM 2822 O O . ASP B 1 99 ? 10.938 33.365 -5.413 1.00 37.98 97 ASP B O 1
ATOM 2827 N N . VAL B 1 100 ? 9.171 33.185 -4.015 1.00 37.18 98 VAL B N 1
ATOM 2828 C CA . VAL B 1 100 ? 9.640 31.909 -3.467 1.00 34.36 98 VAL B CA 1
ATOM 2829 C C . VAL B 1 100 ? 9.712 30.823 -4.530 1.00 37.24 98 VAL B C 1
ATOM 2830 O O . VAL B 1 100 ? 10.711 30.085 -4.555 1.00 30.22 98 VAL B O 1
ATOM 2834 N N . PRO B 1 101 ? 8.739 30.672 -5.450 1.00 33.92 99 PRO B N 1
ATOM 2835 C CA . PRO B 1 101 ? 8.903 29.639 -6.487 1.00 32.77 99 PRO B CA 1
ATOM 2836 C C . PRO B 1 101 ? 10.147 29.815 -7.338 1.00 32.50 99 PRO B C 1
ATOM 2837 O O . PRO B 1 101 ? 10.840 28.830 -7.608 1.00 31.24 99 PRO B O 1
ATOM 2841 N N . GLU B 1 102 ? 10.447 31.037 -7.778 1.00 29.07 100 GLU B N 1
ATOM 2842 C CA . GLU B 1 102 ? 11.673 31.262 -8.535 1.00 32.23 100 GLU B CA 1
ATOM 2843 C C . GLU B 1 102 ? 12.908 30.931 -7.699 1.00 33.05 100 GLU B C 1
ATOM 2844 O O . GLU B 1 102 ? 13.830 30.249 -8.163 1.00 34.35 100 GLU B O 1
ATOM 2850 N N . GLN B 1 103 ? 12.940 31.403 -6.455 1.00 33.46 101 GLN B N 1
ATOM 2851 C CA . GLN B 1 103 ? 14.095 31.138 -5.610 1.00 30.54 101 GLN B CA 1
ATOM 2852 C C . GLN B 1 103 ? 14.322 29.637 -5.447 1.00 33.59 101 GLN B C 1
ATOM 2853 O O . GLN B 1 103 ? 15.459 29.161 -5.550 1.00 32.57 101 GLN B O 1
ATOM 2859 N N . ASP B 1 104 ? 13.247 28.875 -5.215 1.00 33.11 102 ASP B N 1
ATOM 2860 C CA . ASP B 1 104 ? 13.373 27.435 -4.998 1.00 31.48 102 ASP B CA 1
ATOM 2861 C C . ASP B 1 104 ? 13.839 26.710 -6.262 1.00 32.76 102 ASP B C 1
ATOM 2862 O O . ASP B 1 104 ? 14.715 25.840 -6.197 1.00 26.99 102 ASP B O 1
ATOM 2867 N N . THR B 1 105 ? 13.226 27.011 -7.415 1.00 28.71 103 THR B N 1
ATOM 2868 C CA . THR B 1 105 ? 13.561 26.271 -8.637 1.00 30.65 103 THR B CA 1
ATOM 2869 C C . THR B 1 105 ? 14.990 26.556 -9.083 1.00 26.86 103 THR B C 1
ATOM 2870 O O . THR B 1 105 ? 15.720 25.639 -9.476 1.00 26.93 103 THR B O 1
ATOM 2874 N N . ARG B 1 106 ? 15.412 27.813 -9.028 1.00 26.12 104 ARG B N 1
ATOM 2875 C CA . ARG B 1 106 ? 16.787 28.130 -9.394 1.00 28.07 104 ARG B CA 1
ATOM 2876 C C . ARG B 1 106 ? 17.780 27.420 -8.483 1.00 27.73 104 ARG B C 1
ATOM 2877 O O . ARG B 1 106 ? 18.794 26.879 -8.950 1.00 29.29 104 ARG B O 1
ATOM 2885 N N . LEU B 1 107 ? 17.509 27.429 -7.178 1.00 28.11 105 LEU B N 1
ATOM 2886 C CA . LEU B 1 107 ? 18.434 26.816 -6.229 1.00 28.62 105 LEU B CA 1
ATOM 2887 C C . LEU B 1 107 ? 18.478 25.306 -6.419 1.00 27.06 105 LEU B C 1
ATOM 2888 O O . LEU B 1 107 ? 19.563 24.720 -6.476 1.00 26.33 105 LEU B O 1
ATOM 2893 N N . ALA B 1 108 ? 17.310 24.677 -6.619 1.00 27.32 106 ALA B N 1
ATOM 2894 C CA . ALA B 1 108 ? 17.261 23.227 -6.787 1.00 27.17 106 ALA B CA 1
ATOM 2895 C C . ALA B 1 108 ? 18.049 22.772 -8.012 1.00 29.48 106 ALA B C 1
ATOM 2896 O O . ALA B 1 108 ? 18.817 21.805 -7.946 1.00 25.70 106 ALA B O 1
ATOM 2898 N N . LEU B 1 109 ? 17.856 23.451 -9.149 1.00 30.00 107 LEU B N 1
ATOM 2899 C CA . LEU B 1 109 ? 18.568 23.091 -10.375 1.00 26.88 107 LEU B CA 1
ATOM 2900 C C . LEU B 1 109 ? 20.074 23.297 -10.224 1.00 30.49 107 LEU B C 1
ATOM 2901 O O . LEU B 1 109 ? 20.875 22.450 -10.639 1.00 28.29 107 LEU B O 1
ATOM 2906 N N . LYS B 1 110 ? 20.469 24.419 -9.628 1.00 28.96 108 LYS B N 1
ATOM 2907 C CA . LYS B 1 110 ? 21.883 24.700 -9.397 1.00 31.40 108 LYS B CA 1
ATOM 2908 C C . LYS B 1 110 ? 22.528 23.621 -8.538 1.00 29.82 108 LYS B C 1
ATOM 2909 O O . LYS B 1 110 ? 23.624 23.133 -8.840 1.00 29.51 108 LYS B O 1
ATOM 2915 N N . VAL B 1 111 ? 21.868 23.258 -7.441 1.00 35.12 109 VAL B N 1
ATOM 2916 C CA . VAL B 1 111 ? 22.455 22.313 -6.499 1.00 33.99 109 VAL B CA 1
ATOM 2917 C C . VAL B 1 111 ? 22.542 20.923 -7.118 1.00 34.13 109 VAL B C 1
ATOM 2918 O O . VAL B 1 111 ? 23.554 20.232 -6.976 1.00 32.09 109 VAL B O 1
ATOM 2922 N N . VAL B 1 112 ? 21.491 20.497 -7.826 1.00 29.88 110 VAL B N 1
ATOM 2923 C CA . VAL B 1 112 ? 21.518 19.176 -8.453 1.00 28.83 110 VAL B CA 1
ATOM 2924 C C . VAL B 1 112 ? 22.628 19.099 -9.499 1.00 32.05 110 VAL B C 1
ATOM 2925 O O . VAL B 1 112 ? 23.370 18.111 -9.563 1.00 30.03 110 VAL B O 1
ATOM 2929 N N . ARG B 1 113 ? 22.752 20.129 -10.343 1.00 29.34 111 ARG B N 1
ATOM 2930 C CA . ARG B 1 113 ? 23.821 20.150 -11.336 1.00 30.71 111 ARG B CA 1
ATOM 2931 C C . ARG B 1 113 ? 25.192 20.148 -10.671 1.00 33.27 111 ARG B C 1
ATOM 2932 O O . ARG B 1 113 ? 26.132 19.514 -11.168 1.00 36.21 111 ARG B O 1
ATOM 2940 N N . GLU B 1 114 ? 25.322 20.860 -9.553 1.00 27.69 112 GLU B N 1
ATOM 2941 C CA . GLU B 1 114 ? 26.605 20.945 -8.858 1.00 28.74 112 GLU B CA 1
ATOM 2942 C C . GLU B 1 114 ? 26.986 19.609 -8.227 1.00 30.52 112 GLU B C 1
ATOM 2943 O O . GLU B 1 114 ? 28.136 19.161 -8.335 1.00 32.32 112 GLU B O 1
ATOM 2949 N N . LYS B 1 115 ? 26.039 18.967 -7.550 1.00 29.98 113 LYS B N 1
ATOM 2950 C CA . LYS B 1 115 ? 26.340 17.760 -6.792 1.00 29.19 113 LYS B CA 1
ATOM 2951 C C . LYS B 1 115 ? 26.357 16.488 -7.633 1.00 36.53 113 LYS B C 1
ATOM 2952 O O . LYS B 1 115 ? 27.149 15.580 -7.341 1.00 36.42 113 LYS B O 1
ATOM 2958 N N . PHE B 1 116 ? 25.531 16.393 -8.678 1.00 32.05 114 PHE B N 1
ATOM 2959 C CA . PHE B 1 116 ? 25.362 15.152 -9.438 1.00 30.52 114 PHE B CA 1
ATOM 2960 C C . PHE B 1 116 ? 25.495 15.395 -10.938 1.00 34.39 114 PHE B C 1
ATOM 2961 O O . PHE B 1 116 ? 24.537 15.183 -11.696 1.00 28.17 114 PHE B O 1
ATOM 2969 N N . PRO B 1 117 ? 26.682 15.803 -11.409 1.00 36.25 115 PRO B N 1
ATOM 2970 C CA . PRO B 1 117 ? 26.864 15.943 -12.861 1.00 30.76 115 PRO B CA 1
ATOM 2971 C C . PRO B 1 117 ? 26.671 14.632 -13.598 1.00 33.71 115 PRO B C 1
ATOM 2972 O O . PRO B 1 117 ? 26.205 14.633 -14.746 1.00 29.34 115 PRO B O 1
ATOM 2976 N N . GLU B 1 118 ? 26.978 13.508 -12.948 1.00 32.35 116 GLU B N 1
ATOM 2977 C CA . GLU B 1 118 ? 26.826 12.196 -13.569 1.00 38.93 116 GLU B CA 1
ATOM 2978 C C . GLU B 1 118 ? 25.383 11.885 -13.945 1.00 35.75 116 GLU B C 1
ATOM 2979 O O . GLU B 1 118 ? 25.147 10.996 -14.774 1.00 37.02 116 GLU B O 1
ATOM 2985 N N . PHE B 1 119 ? 24.421 12.538 -13.301 1.00 34.55 117 PHE B N 1
ATOM 2986 C CA . PHE B 1 119 ? 23.003 12.343 -13.572 1.00 38.45 117 PHE B CA 1
ATOM 2987 C C . PHE B 1 119 ? 22.382 13.496 -14.352 1.00 34.20 117 PHE B C 1
ATOM 2988 O O . PHE B 1 119 ? 21.159 13.536 -14.503 1.00 27.60 117 PHE B O 1
ATOM 2996 N N . CYS B 1 120 ? 23.183 14.454 -14.817 1.00 35.77 118 CYS B N 1
ATOM 2997 C CA . CYS B 1 120 ? 22.649 15.654 -15.450 1.00 34.41 118 CYS B CA 1
ATOM 2998 C C . CYS B 1 120 ? 23.046 15.778 -16.910 1.00 32.28 118 CYS B C 1
ATOM 2999 O O . CYS B 1 120 ? 23.145 16.891 -17.419 1.00 34.79 118 CYS B O 1
ATOM 3002 N N . ASP B 1 121 ? 23.294 14.658 -17.592 1.00 38.09 119 ASP B N 1
ATOM 3003 C CA . ASP B 1 121 ? 23.453 14.733 -19.040 1.00 39.84 119 ASP B CA 1
ATOM 3004 C C . ASP B 1 121 ? 22.217 15.372 -19.647 1.00 37.69 119 ASP B C 1
ATOM 3005 O O . ASP B 1 121 ? 22.304 16.216 -20.543 1.00 37.79 119 ASP B O 1
ATOM 3010 N N . LYS B 1 122 ? 21.054 14.979 -19.151 1.00 32.76 120 LYS B N 1
ATOM 3011 C CA . LYS B 1 122 ? 19.804 15.679 -19.366 1.00 31.71 120 LYS B CA 1
ATOM 3012 C C . LYS B 1 122 ? 19.172 15.861 -18.000 1.00 33.37 120 LYS B C 1
ATOM 3013 O O . LYS B 1 122 ? 19.034 14.889 -17.253 1.00 38.75 120 LYS B O 1
ATOM 3019 N N . LEU B 1 123 ? 18.824 17.098 -17.660 1.00 29.09 121 LEU B N 1
ATOM 3020 C CA . LEU B 1 123 ? 18.190 17.410 -16.381 1.00 37.64 121 LEU B CA 1
ATOM 3021 C C . LEU B 1 123 ? 16.847 18.059 -16.655 1.00 32.51 121 LEU B C 1
ATOM 3022 O O . LEU B 1 123 ? 16.797 19.209 -17.096 1.00 29.36 121 LEU B O 1
ATOM 3027 N N . GLY B 1 124 ? 15.763 17.367 -16.315 1.00 26.34 122 GLY B N 1
ATOM 3028 C CA . GLY B 1 124 ? 14.425 17.848 -16.570 1.00 27.55 122 GLY B CA 1
ATOM 3029 C C . GLY B 1 124 ? 13.700 18.263 -15.299 1.00 25.14 122 GLY B C 1
ATOM 3030 O O . GLY B 1 124 ? 14.148 17.998 -14.176 1.00 25.63 122 GLY B O 1
ATOM 3031 N N . VAL B 1 125 ? 12.566 18.950 -15.496 1.00 22.46 123 VAL B N 1
ATOM 3032 C CA . VAL B 1 125 ? 11.655 19.275 -14.406 1.00 22.27 123 VAL B CA 1
ATOM 3033 C C . VAL B 1 125 ? 10.317 18.634 -14.697 1.00 24.02 123 VAL B C 1
ATOM 3034 O O . VAL B 1 125 ? 9.897 18.527 -15.857 1.00 29.21 123 VAL B O 1
ATOM 3038 N N . MET B 1 126 ? 9.680 18.167 -13.641 1.00 22.79 124 MET B N 1
ATOM 3039 C CA . MET B 1 126 ? 8.325 17.651 -13.679 1.00 21.95 124 MET B CA 1
ATOM 3040 C C . MET B 1 126 ? 7.505 18.442 -12.673 1.00 24.82 124 MET B C 1
ATOM 3041 O O . MET B 1 126 ? 8.008 18.829 -11.611 1.00 24.85 124 MET B O 1
ATOM 3046 N N . GLY B 1 127 ? 6.242 18.684 -12.991 1.00 25.37 125 GLY B N 1
ATOM 3047 C CA . GLY B 1 127 ? 5.425 19.425 -12.052 1.00 21.56 125 GLY B CA 1
ATOM 3048 C C . GLY B 1 127 ? 3.964 19.076 -12.199 1.00 24.70 125 GLY B C 1
ATOM 3049 O O . GLY B 1 127 ? 3.467 18.936 -13.331 1.00 21.28 125 GLY B O 1
ATOM 3050 N N . ALA B 1 128 ? 3.274 18.902 -11.072 1.00 24.43 126 ALA B N 1
ATOM 3051 C CA . ALA B 1 128 ? 1.845 18.610 -11.068 1.00 24.16 126 ALA B CA 1
ATOM 3052 C C . ALA B 1 128 ? 1.095 19.758 -10.409 1.00 22.16 126 ALA B C 1
ATOM 3053 O O . ALA B 1 128 ? 1.504 20.252 -9.352 1.00 27.66 126 ALA B O 1
ATOM 3055 N N . SER B 1 129 ? 0.013 20.192 -11.050 1.00 22.02 127 SER B N 1
ATOM 3056 C CA . SER B 1 129 ? -0.875 21.221 -10.514 1.00 26.86 127 SER B CA 1
ATOM 3057 C C . SER B 1 129 ? -0.057 22.484 -10.264 1.00 26.09 127 SER B C 1
ATOM 3058 O O . SER B 1 129 ? 0.657 22.941 -11.173 1.00 24.35 127 SER B O 1
ATOM 3061 N N . ILE B 1 130 ? -0.107 23.071 -9.064 1.00 28.70 128 ILE B N 1
ATOM 3062 C CA . ILE B 1 130 ? 0.668 24.266 -8.813 1.00 27.04 128 ILE B CA 1
ATOM 3063 C C . ILE B 1 130 ? 2.161 23.964 -8.912 1.00 24.53 128 ILE B C 1
ATOM 3064 O O . ILE B 1 130 ? 2.957 24.863 -9.195 1.00 25.88 128 ILE B O 1
ATOM 3069 N N . GLY B 1 131 ? 2.561 22.705 -8.715 1.00 22.74 129 GLY B N 1
ATOM 3070 C CA . GLY B 1 131 ? 3.947 22.338 -8.973 1.00 25.18 129 GLY B CA 1
ATOM 3071 C C . GLY B 1 131 ? 4.340 22.555 -10.421 1.00 25.25 129 GLY B C 1
ATOM 3072 O O . GLY B 1 131 ? 5.505 22.853 -10.727 1.00 22.84 129 GLY B O 1
ATOM 3073 N N . GLY B 1 132 ? 3.381 22.393 -11.332 1.00 23.24 130 GLY B N 1
ATOM 3074 C CA . GLY B 1 132 ? 3.597 22.725 -12.724 1.00 28.36 130 GLY B CA 1
ATOM 3075 C C . GLY B 1 132 ? 3.845 24.195 -12.962 1.00 28.93 130 GLY B C 1
ATOM 3076 O O . GLY B 1 132 ? 4.400 24.559 -14.004 1.00 29.66 130 GLY B O 1
ATOM 3077 N N . TYR B 1 133 ? 3.409 25.059 -12.043 1.00 21.66 131 TYR B N 1
ATOM 3078 C CA . TYR B 1 133 ? 3.820 26.452 -12.149 1.00 24.29 131 TYR B CA 1
ATOM 3079 C C . TYR B 1 133 ? 5.321 26.589 -11.914 1.00 29.35 131 TYR B C 1
ATOM 3080 O O . TYR B 1 133 ? 6.001 27.328 -12.635 1.00 30.64 131 TYR B O 1
ATOM 3089 N N . LEU B 1 134 ? 5.858 25.901 -10.898 1.00 24.05 132 LEU B N 1
ATOM 3090 C CA . LEU B 1 134 ? 7.306 25.911 -10.697 1.00 25.79 132 LEU B CA 1
ATOM 3091 C C . LEU B 1 134 ? 8.037 25.325 -11.893 1.00 26.75 132 LEU B C 1
ATOM 3092 O O . LEU B 1 134 ? 9.073 25.851 -12.328 1.00 25.96 132 LEU B O 1
ATOM 3097 N N . ALA B 1 135 ? 7.537 24.213 -12.412 1.00 28.77 133 ALA B N 1
ATOM 3098 C CA . ALA B 1 135 ? 8.211 23.565 -13.535 1.00 27.00 133 ALA B CA 1
ATOM 3099 C C . ALA B 1 135 ? 8.195 24.450 -14.776 1.00 27.00 133 ALA B C 1
ATOM 3100 O O . ALA B 1 135 ? 9.216 24.587 -15.460 1.00 26.57 133 ALA B O 1
ATOM 3102 N N . THR B 1 136 ? 7.032 25.021 -15.124 1.00 27.03 134 THR B N 1
ATOM 3103 C CA . THR B 1 136 ? 7.003 25.884 -16.307 1.00 27.86 134 THR B CA 1
ATOM 3104 C C . THR B 1 136 ? 7.782 27.174 -16.080 1.00 26.39 134 THR B C 1
ATOM 3105 O O . THR B 1 136 ? 8.380 27.701 -17.028 1.00 27.38 134 THR B O 1
ATOM 3109 N N . PHE B 1 137 ? 7.815 27.679 -14.833 1.00 23.59 135 PHE B N 1
ATOM 3110 C CA . PHE B 1 137 ? 8.645 28.838 -14.516 1.00 22.91 135 PHE B CA 1
ATOM 3111 C C . PHE B 1 137 ? 10.103 28.549 -14.850 1.00 23.06 135 PHE B C 1
ATOM 3112 O O . PHE B 1 137 ? 10.787 29.366 -15.468 1.00 28.86 135 PHE B O 1
ATOM 3120 N N . SER B 1 138 ? 10.584 27.366 -14.464 1.00 27.24 136 SER B N 1
ATOM 3121 C CA . SER B 1 138 ? 11.973 27.004 -14.691 1.00 27.82 136 SER B CA 1
ATOM 3122 C C . SER B 1 138 ? 12.296 26.906 -16.175 1.00 31.95 136 SER B C 1
ATOM 3123 O O . SER B 1 138 ? 13.444 27.144 -16.581 1.00 29.11 136 SER B O 1
ATOM 3126 N N . ALA B 1 139 ? 11.302 26.550 -16.992 1.00 26.59 137 ALA B N 1
ATOM 3127 C CA . ALA B 1 139 ? 11.447 26.367 -18.433 1.00 29.01 137 ALA B CA 1
ATOM 3128 C C . ALA B 1 139 ? 11.312 27.660 -19.230 1.00 30.91 137 ALA B C 1
ATOM 3129 O O . ALA B 1 139 ? 11.457 27.628 -20.457 1.00 31.93 137 ALA B O 1
ATOM 3131 N N . THR B 1 140 ? 10.954 28.771 -18.592 1.00 27.35 138 THR B N 1
ATOM 3132 C CA . THR B 1 140 ? 10.631 29.982 -19.337 1.00 26.10 138 THR B CA 1
ATOM 3133 C C . THR B 1 140 ? 11.330 31.208 -18.779 1.00 29.64 138 THR B C 1
ATOM 3134 O O . THR B 1 140 ? 11.972 31.960 -19.519 1.00 31.20 138 THR B O 1
ATOM 3138 N N . LEU B 1 141 ? 11.186 31.432 -17.470 1.00 26.90 139 LEU B N 1
ATOM 3139 C CA . LEU B 1 141 ? 11.674 32.653 -16.845 1.00 33.51 139 LEU B CA 1
ATOM 3140 C C . LEU B 1 141 ? 13.085 32.532 -16.278 1.00 39.72 139 LEU B C 1
ATOM 3141 O O . LEU B 1 141 ? 13.661 33.549 -15.875 1.00 42.68 139 LEU B O 1
ATOM 3146 N N . LEU B 1 142 ? 13.671 31.343 -16.264 1.00 35.09 140 LEU B N 1
ATOM 3147 C CA . LEU B 1 142 ? 15.071 31.265 -15.880 1.00 39.15 140 LEU B CA 1
ATOM 3148 C C . LEU B 1 142 ? 15.945 31.552 -17.095 1.00 35.42 140 LEU B C 1
ATOM 3149 O O . LEU B 1 142 ? 15.498 31.406 -18.239 1.00 34.09 140 LEU B O 1
ATOM 3154 N N . PRO B 1 143 ? 17.199 31.953 -16.880 1.00 31.18 141 PRO B N 1
ATOM 3155 C CA . PRO B 1 143 ? 18.113 32.126 -18.012 1.00 33.47 141 PRO B CA 1
ATOM 3156 C C . PRO B 1 143 ? 18.326 30.808 -18.736 1.00 32.80 141 PRO B C 1
ATOM 3157 O O . PRO B 1 143 ? 18.186 29.727 -18.165 1.00 33.42 141 PRO B O 1
ATOM 3161 N N . ASP B 1 144 ? 18.667 30.921 -20.023 1.00 34.47 142 ASP B N 1
ATOM 3162 C CA . ASP B 1 144 ? 18.838 29.742 -20.872 1.00 34.01 142 ASP B CA 1
ATOM 3163 C C . ASP B 1 144 ? 19.823 28.755 -20.267 1.00 36.30 142 ASP B C 1
ATOM 3164 O O . ASP B 1 144 ? 19.627 27.537 -20.357 1.00 34.64 142 ASP B O 1
ATOM 3169 N N . ASP B 1 145 ? 20.896 29.264 -19.656 1.00 34.92 143 ASP B N 1
ATOM 3170 C CA . ASP B 1 145 ? 21.907 28.400 -19.064 1.00 37.47 143 ASP B CA 1
ATOM 3171 C C . ASP B 1 145 ? 21.399 27.671 -17.826 1.00 42.03 143 ASP B C 1
ATOM 3172 O O . ASP B 1 145 ? 21.991 26.660 -17.435 1.00 46.89 143 ASP B O 1
ATOM 3174 N N . GLU B 1 146 ? 20.335 28.166 -17.191 1.00 39.31 144 GLU B N 1
ATOM 3175 C CA . GLU B 1 146 ? 19.750 27.502 -16.033 1.00 37.44 144 GLU B CA 1
ATOM 3176 C C . GLU B 1 146 ? 18.519 26.665 -16.361 1.00 36.47 144 GLU B C 1
ATOM 3177 O O . GLU B 1 146 ? 18.137 25.817 -15.544 1.00 30.49 144 GLU B O 1
ATOM 3183 N N . LYS B 1 147 ? 17.891 26.878 -17.522 1.00 30.56 145 LYS B N 1
ATOM 3184 C CA . LYS B 1 147 ? 16.682 26.144 -17.862 1.00 27.42 145 LYS B CA 1
ATOM 3185 C C . LYS B 1 147 ? 16.962 24.645 -17.912 1.00 25.46 145 LYS B C 1
ATOM 3186 O O . LYS B 1 147 ? 18.056 24.214 -18.285 1.00 29.94 145 LYS B O 1
ATOM 3192 N N . PRO B 1 148 ? 15.989 23.831 -17.549 1.00 27.79 146 PRO B N 1
ATOM 3193 C CA . PRO B 1 148 ? 16.150 22.381 -17.671 1.00 32.33 146 PRO B CA 1
ATOM 3194 C C . PRO B 1 148 ? 16.138 21.960 -19.134 1.00 28.99 146 PRO B C 1
ATOM 3195 O O . PRO B 1 148 ? 15.853 22.748 -20.042 1.00 29.34 146 PRO B O 1
ATOM 3199 N N . ASP B 1 149 ? 16.504 20.692 -19.354 1.00 29.18 147 ASP B N 1
ATOM 3200 C CA . ASP B 1 149 ? 16.577 20.124 -20.700 1.00 25.49 147 ASP B CA 1
ATOM 3201 C C . ASP B 1 149 ? 15.248 19.586 -21.221 1.00 24.73 147 ASP B C 1
ATOM 3202 O O . ASP B 1 149 ? 15.124 19.381 -22.438 1.00 28.15 147 ASP B O 1
ATOM 3207 N N . PHE B 1 150 ? 14.289 19.310 -20.344 1.00 24.02 148 PHE B N 1
ATOM 3208 C CA . PHE B 1 150 ? 12.949 18.903 -20.748 1.00 26.72 148 PHE B CA 1
ATOM 3209 C C . PHE B 1 150 ? 12.011 19.218 -19.595 1.00 24.02 148 PHE B C 1
ATOM 3210 O O . PHE B 1 150 ? 12.447 19.447 -18.470 1.00 27.84 148 PHE B O 1
ATOM 3218 N N . GLN B 1 151 ? 10.718 19.242 -19.883 1.00 23.13 149 GLN B N 1
ATOM 3219 C CA . GLN B 1 151 ? 9.748 19.586 -18.861 1.00 23.22 149 GLN B CA 1
ATOM 3220 C C . GLN B 1 151 ? 8.540 18.673 -18.995 1.00 26.58 149 GLN B C 1
ATOM 3221 O O . GLN B 1 151 ? 8.040 18.455 -20.105 1.00 25.68 149 GLN B O 1
ATOM 3227 N N . ILE B 1 152 ? 8.068 18.155 -17.868 1.00 24.74 150 ILE B N 1
ATOM 3228 C CA . ILE B 1 152 ? 6.916 17.256 -17.820 1.00 25.41 150 ILE B CA 1
ATOM 3229 C C . ILE B 1 152 ? 5.849 17.914 -16.957 1.00 21.79 150 ILE B C 1
ATOM 3230 O O . ILE B 1 152 ? 6.096 18.211 -15.780 1.00 21.91 150 ILE B O 1
ATOM 3235 N N . LEU B 1 153 ? 4.662 18.149 -17.528 1.00 21.95 151 LEU B N 1
ATOM 3236 C CA . LEU B 1 153 ? 3.636 18.909 -16.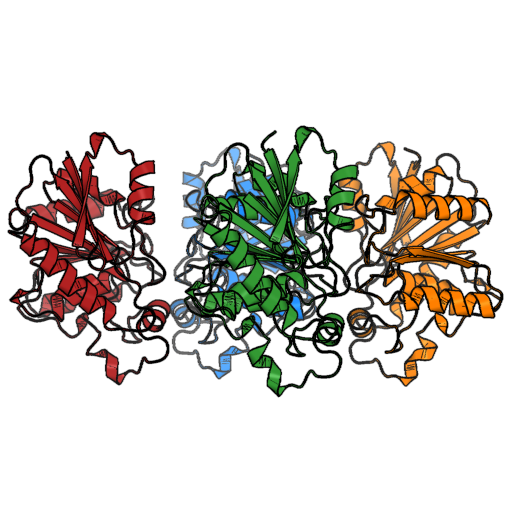828 1.00 21.94 151 LEU B CA 1
ATOM 3237 C C . LEU B 1 153 ? 2.365 18.084 -16.708 1.00 24.19 151 LEU B C 1
ATOM 3238 O O . LEU B 1 153 ? 1.834 17.588 -17.710 1.00 25.61 151 LEU B O 1
ATOM 3243 N N . MET B 1 154 ? 1.873 17.971 -15.481 1.00 22.19 152 MET B N 1
ATOM 3244 C CA . MET B 1 154 ? 0.630 17.278 -15.167 1.00 26.75 152 MET B CA 1
ATOM 3245 C C . MET B 1 154 ? -0.348 18.325 -14.670 1.00 22.81 152 MET B C 1
ATOM 3246 O O . MET B 1 154 ? -0.070 18.990 -13.664 1.00 25.03 152 MET B O 1
ATOM 3251 N N . TYR B 1 155 ? -1.469 18.484 -15.384 1.00 23.27 153 TYR B N 1
ATOM 3252 C CA . TYR B 1 155 ? -2.508 19.472 -15.091 1.00 28.94 153 TYR B CA 1
ATOM 3253 C C . TYR B 1 155 ? -1.906 20.751 -14.513 1.00 25.78 153 TYR B C 1
ATOM 3254 O O . TYR B 1 155 ? -2.243 21.152 -13.381 1.00 27.04 153 TYR B O 1
ATOM 3263 N N . PRO B 1 156 ? -0.974 21.392 -15.210 1.00 25.07 154 PRO B N 1
ATOM 3264 C CA . PRO B 1 156 ? -0.239 22.509 -14.627 1.00 23.29 154 PRO B CA 1
ATOM 3265 C C . PRO B 1 156 ? -1.029 23.807 -14.597 1.00 27.60 154 PRO B C 1
ATOM 3266 O O . PRO B 1 156 ? -1.922 24.055 -15.406 1.00 27.88 154 PRO B O 1
ATOM 3270 N N . VAL B 1 157 ? -0.645 24.654 -13.652 1.00 25.47 155 VAL B N 1
ATOM 3271 C CA . VAL B 1 157 ? -0.988 26.069 -13.666 1.00 27.41 155 VAL B CA 1
ATOM 3272 C C . VAL B 1 157 ? 0.168 26.783 -14.358 1.00 30.13 155 VAL B C 1
ATOM 3273 O O . VAL B 1 157 ? 1.310 26.694 -13.903 1.00 30.08 155 VAL B O 1
ATOM 3277 N N . VAL B 1 158 ? -0.117 27.499 -15.447 1.00 26.65 156 VAL B N 1
ATOM 3278 C CA . VAL B 1 158 ? 0.918 28.102 -16.281 1.00 32.06 156 VAL B CA 1
ATOM 3279 C C . VAL B 1 158 ? 0.843 29.618 -16.301 1.00 32.86 156 VAL B C 1
ATOM 3280 O O . VAL B 1 158 ? 1.635 30.257 -16.997 1.00 27.98 156 VAL B O 1
ATOM 3284 N N . SER B 1 159 ? -0.049 30.214 -15.521 1.00 29.80 157 SER B N 1
ATOM 3285 C CA . SER B 1 159 ? -0.286 31.646 -15.598 1.00 28.72 157 SER B CA 1
ATOM 3286 C C . SER B 1 159 ? -0.871 32.107 -14.274 1.00 33.58 157 SER B C 1
ATOM 3287 O O . SER B 1 159 ? -1.455 31.316 -13.530 1.00 38.24 157 SER B O 1
ATOM 3290 N N . VAL B 1 160 ? -0.680 33.390 -13.969 1.00 38.32 158 VAL B N 1
ATOM 3291 C CA . VAL B 1 160 ? -1.386 34.035 -12.862 1.00 33.34 158 VAL B CA 1
ATOM 3292 C C . VAL B 1 160 ? -2.467 34.972 -13.349 1.00 33.20 158 VAL B C 1
ATOM 3293 O O . VAL B 1 160 ? -3.093 35.666 -12.532 1.00 39.83 158 VAL B O 1
ATOM 3297 N N . ASP B 1 161 ? -2.712 35.010 -14.657 1.00 36.05 159 ASP B N 1
ATOM 3298 C CA . ASP B 1 161 ? -3.800 35.792 -15.219 1.00 37.34 159 ASP B CA 1
ATOM 3299 C C . ASP B 1 161 ? -5.131 35.233 -14.737 1.00 35.15 159 ASP B C 1
ATOM 3300 O O . ASP B 1 161 ? -5.290 34.021 -14.556 1.00 34.13 159 ASP B O 1
ATOM 3305 N N . ASP B 1 162 ? -6.088 36.142 -14.516 1.00 34.86 160 ASP B N 1
ATOM 3306 C CA . ASP B 1 162 ? -7.439 35.757 -14.108 1.00 45.11 160 ASP B CA 1
ATOM 3307 C C . ASP B 1 162 ? -8.025 34.698 -15.032 1.00 44.67 160 ASP B C 1
ATOM 3308 O O . ASP B 1 162 ? -8.766 33.812 -14.587 1.00 39.59 160 ASP B O 1
ATOM 3313 N N . ARG B 1 163 ? -7.698 34.784 -16.329 1.00 34.85 161 ARG B N 1
ATOM 3314 C CA . ARG B 1 163 ? -8.280 33.902 -17.344 1.00 44.97 161 ARG B CA 1
ATOM 3315 C C . ARG B 1 163 ? -7.913 32.435 -17.136 1.00 40.31 161 ARG B C 1
ATOM 3316 O O . ARG B 1 163 ? -8.719 31.550 -17.441 1.00 39.49 161 ARG B O 1
ATOM 3324 N N . LEU B 1 164 ? -6.717 32.149 -16.625 1.00 35.85 162 LEU B N 1
ATOM 3325 C CA . LEU B 1 164 ? -6.252 30.775 -16.517 1.00 34.73 162 LEU B CA 1
ATOM 3326 C C . LEU B 1 164 ? -5.908 30.333 -15.114 1.00 32.04 162 LEU B C 1
ATOM 3327 O O . LEU B 1 164 ? -5.882 29.126 -14.861 1.00 32.23 162 LEU B O 1
ATOM 3332 N N . THR B 1 165 ? -5.624 31.256 -14.210 1.00 30.40 163 THR B N 1
ATOM 3333 C CA . THR B 1 165 ? -4.924 30.892 -12.988 1.00 31.33 163 THR B CA 1
ATOM 3334 C C . THR B 1 165 ? -5.829 30.152 -11.997 1.00 29.64 163 THR B C 1
ATOM 3335 O O . THR B 1 165 ? -7.054 30.071 -12.137 1.00 30.41 163 THR B O 1
ATOM 3339 N N . HIS B 1 166 ? -5.182 29.600 -10.975 1.00 34.47 164 HIS B N 1
ATOM 3340 C CA . HIS B 1 166 ? -5.832 28.959 -9.840 1.00 32.61 164 HIS B CA 1
ATOM 3341 C C . HIS B 1 166 ? -5.898 29.998 -8.725 1.00 35.34 164 HIS B C 1
ATOM 3342 O O . HIS B 1 166 ? -4.876 30.316 -8.109 1.00 36.20 164 HIS B O 1
ATOM 3349 N N . PHE B 1 167 ? -7.096 30.530 -8.460 1.00 38.04 165 PHE B N 1
ATOM 3350 C CA . PHE B 1 167 ? -7.188 31.706 -7.600 1.00 39.95 165 PHE B CA 1
ATOM 3351 C C . PHE B 1 167 ? -6.758 31.466 -6.153 1.00 40.34 165 PHE B C 1
ATOM 3352 O O . PHE B 1 167 ? -6.019 32.313 -5.621 1.00 43.30 165 PHE B O 1
ATOM 3360 N N . PRO B 1 168 ? -7.151 30.383 -5.469 1.00 40.47 166 PRO B N 1
ATOM 3361 C CA . PRO B 1 168 ? -6.620 30.197 -4.107 1.00 41.43 166 PRO B CA 1
ATOM 3362 C C . PRO B 1 168 ? -5.106 30.113 -4.105 1.00 39.28 166 PRO B C 1
ATOM 3363 O O . PRO B 1 168 ? -4.475 30.677 -3.210 1.00 39.81 166 PRO B O 1
ATOM 3367 N N . CYS B 1 169 ? -4.502 29.458 -5.103 1.00 37.07 167 CYS B N 1
ATOM 3368 C CA . CYS B 1 169 ? -3.043 29.423 -5.172 1.00 43.57 167 CYS B CA 1
ATOM 3369 C C . CYS B 1 169 ? -2.459 30.814 -5.367 1.00 43.47 167 CYS B C 1
ATOM 3370 O O . CYS B 1 169 ? -1.456 31.164 -4.735 1.00 38.65 167 CYS B O 1
ATOM 3373 N N . ARG B 1 170 ? -3.058 31.624 -6.244 1.00 38.11 168 ARG B N 1
ATOM 3374 C CA . ARG B 1 170 ? -2.497 32.951 -6.469 1.00 39.70 168 ARG B CA 1
ATOM 3375 C C . ARG B 1 170 ? -2.580 33.818 -5.210 1.00 50.14 168 ARG B C 1
ATOM 3376 O O . ARG B 1 170 ? -1.663 34.598 -4.929 1.00 45.02 168 ARG B O 1
ATOM 3384 N N . GLU B 1 171 ? -3.676 33.717 -4.447 1.00 40.75 169 GLU B N 1
ATOM 3385 C CA . GLU B 1 171 ? -3.761 34.509 -3.222 1.00 45.50 169 GLU B CA 1
ATOM 3386 C C . GLU B 1 171 ? -2.731 34.047 -2.197 1.00 50.51 169 GLU B C 1
ATOM 3387 O O . GLU B 1 171 ? -2.126 34.873 -1.507 1.00 43.61 169 GLU B O 1
ATOM 3393 N N . ARG B 1 172 ? -2.526 32.733 -2.081 1.00 40.93 170 ARG B N 1
ATOM 3394 C CA . ARG B 1 172 ? -1.512 32.213 -1.171 1.00 44.10 170 ARG B CA 1
ATOM 3395 C C . ARG B 1 172 ? -0.120 32.651 -1.595 1.00 48.41 170 ARG B C 1
ATOM 3396 O O . ARG B 1 172 ? 0.745 32.921 -0.748 1.00 43.56 170 ARG B O 1
ATOM 3404 N N . MET B 1 173 ? 0.098 32.751 -2.904 1.00 44.10 171 MET B N 1
ATOM 3405 C CA . MET B 1 173 ? 1.392 33.141 -3.443 1.00 40.67 171 MET B CA 1
ATOM 3406 C C . MET B 1 173 ? 1.682 34.614 -3.193 1.00 44.42 171 MET B C 1
ATOM 3407 O O . MET B 1 173 ? 2.815 34.978 -2.842 1.00 38.98 171 MET B O 1
ATOM 3412 N N . PHE B 1 174 ? 0.665 35.470 -3.337 1.00 44.65 172 PHE B N 1
ATOM 3413 C CA . PHE B 1 174 ? 0.836 36.918 -3.296 1.00 43.35 172 PHE B CA 1
ATOM 3414 C C . PHE B 1 174 ? 0.324 37.593 -2.029 1.00 44.72 172 PHE B C 1
ATOM 3415 O O . PHE B 1 174 ? 0.542 38.797 -1.868 1.00 52.35 172 PHE B O 1
ATOM 3423 N N . GLY B 1 175 ? -0.364 36.888 -1.146 1.00 46.73 173 GLY B N 1
ATOM 3424 C CA . GLY B 1 175 ? -0.982 37.595 -0.034 1.00 54.71 173 GLY B CA 1
ATOM 3425 C C . GLY B 1 175 ? -2.068 38.528 -0.547 1.00 58.94 173 GLY B C 1
ATOM 3426 O O . GLY B 1 175 ? -3.010 38.100 -1.222 1.00 53.96 173 GLY B O 1
ATOM 3427 N N . HIS B 1 176 ? -1.932 39.821 -0.259 1.00 67.56 174 HIS B N 1
ATOM 3428 C CA . HIS B 1 176 ? -2.798 40.846 -0.829 1.00 73.42 174 HIS B CA 1
ATOM 3429 C C . HIS B 1 176 ? -2.101 41.620 -1.932 1.00 67.04 174 HIS B C 1
ATOM 3430 O O . HIS B 1 176 ? -2.647 42.614 -2.422 1.00 69.26 174 HIS B O 1
ATOM 3437 N N . SER B 1 177 ? -0.909 41.191 -2.327 1.00 63.72 175 SER B N 1
ATOM 3438 C CA . SER B 1 177 ? -0.091 41.988 -3.226 1.00 74.07 175 SER B CA 1
ATOM 3439 C C . SER B 1 177 ? -0.393 41.782 -4.704 1.00 71.82 175 SER B C 1
ATOM 3440 O O . SER B 1 177 ? 0.168 42.521 -5.522 1.00 70.09 175 SER B O 1
ATOM 3443 N N . TYR B 1 178 ? -1.228 40.813 -5.087 1.00 67.17 176 TYR B N 1
ATOM 3444 C CA . TYR B 1 178 ? -1.426 40.621 -6.517 1.00 58.07 176 TYR B CA 1
ATOM 3445 C C . TYR B 1 178 ? -2.157 41.809 -7.110 1.00 57.32 176 TYR B C 1
ATOM 3446 O O . TYR B 1 178 ? -3.134 42.311 -6.548 1.00 60.22 176 TYR B O 1
ATOM 3455 N N . SER B 1 179 ? -1.670 42.250 -8.257 1.00 53.18 177 SER B N 1
ATOM 3456 C CA . SER B 1 179 ? -2.296 43.273 -9.063 1.00 53.82 177 SER B CA 1
ATOM 3457 C C . SER B 1 179 ? -2.173 42.822 -10.508 1.00 51.24 177 SER B C 1
ATOM 3458 O O . SER B 1 179 ? -1.195 42.154 -10.863 1.00 48.92 177 SER B O 1
ATOM 3461 N N . PRO B 1 180 ? -3.140 43.171 -11.364 1.00 56.93 178 PRO B N 1
ATOM 3462 C CA . PRO B 1 180 ? -3.134 42.632 -12.737 1.00 56.59 178 PRO B CA 1
ATOM 3463 C C . PRO B 1 180 ? -1.915 43.014 -13.561 1.00 56.34 178 PRO B C 1
ATOM 3464 O O . PRO B 1 180 ? -1.591 42.293 -14.512 1.00 58.64 178 PRO B O 1
ATOM 3468 N N . ASP B 1 181 ? -1.239 44.122 -13.243 1.00 56.34 179 ASP B N 1
ATOM 3469 C CA . ASP B 1 181 ? -0.051 44.515 -13.997 1.00 65.28 179 ASP B CA 1
ATOM 3470 C C . ASP B 1 181 ? 1.113 43.546 -13.819 1.00 63.21 179 ASP B C 1
ATOM 3471 O O . ASP B 1 181 ? 2.028 43.537 -14.650 1.00 61.57 179 ASP B O 1
ATOM 3476 N N . LYS B 1 182 ? 1.115 42.748 -12.753 1.00 55.54 180 LYS B N 1
ATOM 3477 C CA . LYS B 1 182 ? 2.194 41.795 -12.523 1.00 46.84 180 LYS B CA 1
ATOM 3478 C C . LYS B 1 182 ? 1.983 40.480 -13.253 1.00 43.95 180 LYS B C 1
ATOM 3479 O O . LYS B 1 182 ? 2.789 39.561 -13.075 1.00 40.23 180 LYS B O 1
ATOM 3485 N N . MET B 1 183 ? 0.931 40.378 -14.073 1.00 45.45 181 MET B N 1
ATOM 3486 C CA . MET B 1 183 ? 0.590 39.106 -14.699 1.00 40.50 181 MET B CA 1
ATOM 3487 C C . MET B 1 183 ? 1.753 38.562 -15.518 1.00 40.73 181 MET B C 1
ATOM 3488 O O . MET B 1 183 ? 2.138 37.396 -15.377 1.00 36.35 181 MET B O 1
ATOM 3493 N N . GLU B 1 184 ? 2.314 39.393 -16.395 1.00 44.59 182 GLU B N 1
ATOM 3494 C CA . GLU B 1 184 ? 3.315 38.914 -17.343 1.00 44.82 182 GLU B CA 1
ATOM 3495 C C . GLU B 1 184 ? 4.605 38.479 -16.652 1.00 37.31 182 GLU B C 1
ATOM 3496 O O . GLU B 1 184 ? 5.187 37.449 -17.011 1.00 38.73 182 GLU B O 1
ATOM 3502 N N . GLN B 1 185 ? 5.089 39.257 -15.687 1.00 38.55 183 GLN B N 1
ATOM 3503 C CA . GLN B 1 185 ? 6.354 38.892 -15.047 1.00 47.82 183 GLN B CA 1
ATOM 3504 C C . GLN B 1 185 ? 6.244 37.604 -14.240 1.00 36.92 183 GLN B C 1
ATOM 3505 O O . GLN B 1 185 ? 7.272 36.997 -13.935 1.00 36.33 183 GLN B O 1
ATOM 3511 N N . TYR B 1 186 ? 5.028 37.165 -13.909 1.00 34.75 184 TYR B N 1
ATOM 3512 C CA . TYR B 1 186 ? 4.823 35.943 -13.141 1.00 37.12 184 TYR B CA 1
ATOM 3513 C C . TYR B 1 186 ? 4.079 34.851 -13.905 1.00 36.61 184 TYR B C 1
ATOM 3514 O O . TYR B 1 186 ? 3.641 33.879 -13.284 1.00 37.94 184 TYR B O 1
ATOM 3523 N N . SER B 1 187 ? 3.942 34.950 -15.226 1.00 39.26 185 SER B N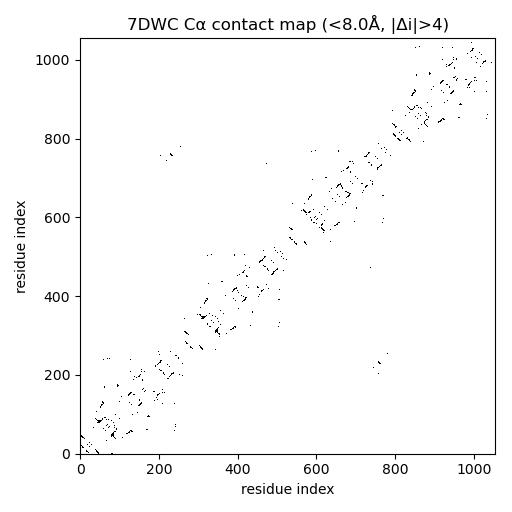 1
ATOM 3524 C CA . SER B 1 187 ? 3.225 33.921 -15.983 1.00 30.35 185 SER B CA 1
ATOM 3525 C C . SER B 1 187 ? 4.151 33.206 -16.960 1.00 30.08 185 SER B C 1
ATOM 3526 O O . SER B 1 187 ? 4.539 33.790 -17.991 1.00 30.45 185 SER B O 1
ATOM 3529 N N . PRO B 1 188 ? 4.511 31.953 -16.686 1.00 31.49 186 PRO B N 1
ATOM 3530 C CA . PRO B 1 188 ? 5.436 31.237 -17.580 1.00 31.42 186 PRO B CA 1
ATOM 3531 C C . PRO B 1 188 ? 4.985 31.174 -19.025 1.00 32.85 186 PRO B C 1
ATOM 3532 O O . PRO B 1 188 ? 5.823 31.260 -19.932 1.00 29.34 186 PRO B O 1
ATOM 3536 N N . ILE B 1 189 ? 3.677 31.076 -19.271 1.00 28.84 187 ILE B N 1
ATOM 3537 C CA . ILE B 1 189 ? 3.190 30.998 -20.639 1.00 29.71 187 ILE B CA 1
ATOM 3538 C C . ILE B 1 189 ? 3.562 32.241 -21.449 1.00 34.55 187 ILE B C 1
ATOM 3539 O O . ILE B 1 189 ? 3.654 32.168 -22.676 1.00 30.59 187 ILE B O 1
ATOM 3544 N N . GLU B 1 190 ? 3.809 33.378 -20.798 1.00 33.50 188 GLU B N 1
ATOM 3545 C CA . GLU B 1 190 ? 4.179 34.593 -21.518 1.00 31.59 188 GLU B CA 1
ATOM 3546 C C . GLU B 1 190 ? 5.683 34.719 -21.761 1.00 33.28 188 GLU B C 1
ATOM 3547 O O . GLU B 1 190 ? 6.122 35.746 -22.291 1.00 34.50 188 GLU B O 1
ATOM 3553 N N . HIS B 1 191 ? 6.485 33.720 -21.384 1.00 28.67 189 HIS B N 1
ATOM 3554 C CA . HIS B 1 191 ? 7.938 33.833 -21.486 1.00 27.99 189 HIS B CA 1
ATOM 3555 C C . HIS B 1 191 ? 8.554 32.636 -22.196 1.00 30.91 189 HIS B C 1
ATOM 3556 O O . HIS B 1 191 ? 9.719 32.287 -21.958 1.00 32.69 189 HIS B O 1
ATOM 3563 N N . ILE B 1 192 ? 7.795 32.005 -23.087 1.00 36.71 190 ILE B N 1
ATOM 3564 C CA . ILE B 1 192 ? 8.360 30.947 -23.910 1.00 39.17 190 ILE B CA 1
ATOM 3565 C C . ILE B 1 192 ? 9.270 31.574 -24.955 1.00 40.55 190 ILE B C 1
ATOM 3566 O O . ILE B 1 192 ? 8.888 32.532 -25.634 1.00 36.59 190 ILE B O 1
ATOM 3571 N N . THR B 1 193 ? 10.493 31.062 -25.063 1.00 39.97 191 THR B N 1
ATOM 3572 C CA . THR B 1 193 ? 11.462 31.554 -26.033 1.00 37.17 191 THR B CA 1
ATOM 3573 C C . THR B 1 193 ? 12.140 30.350 -26.669 1.00 33.32 191 THR B C 1
ATOM 3574 O O . THR B 1 193 ? 11.819 29.199 -26.362 1.00 31.38 191 THR B O 1
ATOM 3578 N N . SER B 1 194 ? 13.083 30.618 -27.576 1.00 33.86 192 SER B N 1
ATOM 3579 C CA . SER B 1 194 ? 13.716 29.523 -28.308 1.00 37.70 192 SER B CA 1
ATOM 3580 C C . SER B 1 194 ? 14.455 28.564 -27.382 1.00 41.73 192 SER B C 1
ATOM 3581 O O . SER B 1 194 ? 14.589 27.377 -27.707 1.00 37.52 192 SER B O 1
ATOM 3584 N N . GLY B 1 195 ? 14.908 29.043 -26.217 1.00 33.57 193 GLY B N 1
ATOM 3585 C CA . GLY B 1 195 ? 15.582 28.216 -25.225 1.00 35.84 193 GLY B CA 1
ATOM 3586 C C . GLY B 1 195 ? 14.681 27.336 -24.373 1.00 31.96 193 GLY B C 1
ATOM 3587 O O . GLY B 1 195 ? 15.195 26.523 -23.594 1.00 29.81 193 GLY B O 1
ATOM 3588 N N . THR B 1 196 ? 13.360 27.510 -24.469 1.00 28.08 194 THR B N 1
ATOM 3589 C CA . THR B 1 196 ? 12.421 26.708 -23.679 1.00 22.84 194 THR B CA 1
ATOM 3590 C C . THR B 1 196 ? 12.490 25.245 -24.111 1.00 26.94 194 THR B C 1
ATOM 3591 O O . THR B 1 196 ? 12.502 24.955 -25.317 1.00 28.84 194 THR B O 1
ATOM 3595 N N . PRO B 1 197 ? 12.585 24.308 -23.179 1.00 26.18 195 PRO B N 1
ATOM 3596 C CA . PRO B 1 197 ? 12.814 22.911 -23.553 1.00 28.68 195 PRO B CA 1
ATOM 3597 C C . PRO B 1 197 ? 11.561 22.177 -24.001 1.00 25.91 195 PRO B C 1
ATOM 3598 O O . PRO B 1 197 ? 10.428 22.538 -23.669 1.00 26.97 195 PRO B O 1
ATOM 3602 N N . ALA B 1 198 ? 11.815 21.064 -24.689 1.00 25.65 196 ALA B N 1
ATOM 3603 C CA . ALA B 1 198 ? 10.760 20.164 -25.120 1.00 24.32 196 ALA B CA 1
ATOM 3604 C C . ALA B 1 198 ? 9.885 19.767 -23.945 1.00 26.14 196 ALA B C 1
ATOM 3605 O O . ALA B 1 198 ? 10.376 19.562 -22.832 1.00 24.71 196 ALA B O 1
ATOM 3607 N N . ALA B 1 199 ? 8.587 19.621 -24.212 1.00 23.13 197 ALA B N 1
ATOM 3608 C CA . ALA B 1 199 ? 7.588 19.475 -23.164 1.00 26.93 197 ALA B CA 1
ATOM 3609 C C . ALA B 1 199 ? 6.690 18.275 -23.411 1.00 25.85 197 ALA B C 1
ATOM 3610 O O . ALA B 1 199 ? 6.268 18.011 -24.544 1.00 22.83 197 ALA B O 1
ATOM 3612 N N . PHE B 1 200 ? 6.365 17.587 -22.324 1.00 23.43 198 PHE B N 1
ATOM 3613 C CA . PHE B 1 200 ? 5.306 16.587 -22.274 1.00 25.17 198 PHE B CA 1
ATOM 3614 C C . PHE B 1 200 ? 4.218 17.148 -21.368 1.00 24.46 198 PHE B C 1
ATOM 3615 O O . PHE B 1 200 ? 4.501 17.565 -20.237 1.00 24.05 198 PHE B O 1
ATOM 3623 N N . ILE B 1 201 ? 2.985 17.173 -21.855 1.00 23.35 199 ILE B N 1
ATOM 3624 C CA . ILE B 1 201 ? 1.890 17.804 -21.135 1.00 26.72 199 ILE B CA 1
ATOM 3625 C C . ILE B 1 201 ? 0.724 16.830 -21.064 1.00 28.87 199 ILE B C 1
ATOM 3626 O O . ILE B 1 201 ? 0.289 16.304 -22.095 1.00 25.80 199 ILE B O 1
ATOM 3631 N N . VAL B 1 202 ? 0.191 16.614 -19.861 1.00 18.01 200 VAL B N 1
ATOM 3632 C CA . VAL B 1 202 ? -0.958 15.726 -19.699 1.00 20.55 200 VAL B CA 1
ATOM 3633 C C . VAL B 1 202 ? -1.976 16.349 -18.749 1.00 20.86 200 VAL B C 1
ATOM 3634 O O . VAL B 1 202 ? -1.614 16.968 -17.738 1.00 22.96 200 VAL B O 1
ATOM 3638 N N . ALA B 1 203 ? -3.262 16.187 -19.080 1.00 22.24 201 ALA B N 1
ATOM 3639 C CA . ALA B 1 203 ? -4.353 16.678 -18.248 1.00 25.03 201 ALA B CA 1
ATOM 3640 C C . ALA B 1 203 ? -5.634 15.957 -18.641 1.00 26.04 201 ALA B C 1
ATOM 3641 O O . ALA B 1 203 ? -5.692 15.254 -19.655 1.00 24.82 201 ALA B O 1
ATOM 3643 N N . ALA B 1 204 ? -6.666 16.144 -17.822 1.00 26.29 202 ALA B N 1
ATOM 3644 C CA . ALA B 1 204 ? -7.997 15.607 -18.089 1.00 25.74 202 ALA B CA 1
ATOM 3645 C C . ALA B 1 204 ? -8.955 16.741 -18.430 1.00 24.19 202 ALA B C 1
ATOM 3646 O O . ALA B 1 204 ? -8.970 17.778 -17.761 1.00 28.82 202 ALA B O 1
ATOM 3648 N N . ALA B 1 205 ? -9.784 16.533 -19.462 1.00 25.85 203 ALA B N 1
ATOM 3649 C CA . ALA B 1 205 ? -10.641 17.611 -19.930 1.00 26.19 203 ALA B CA 1
ATOM 3650 C C . ALA B 1 205 ? -11.684 18.040 -18.908 1.00 29.08 203 ALA B C 1
ATOM 3651 O O . ALA B 1 205 ? -12.208 19.157 -19.012 1.00 35.10 203 ALA B O 1
ATOM 3653 N N . ASP B 1 206 ? -12.047 17.172 -17.970 1.00 26.43 204 ASP B N 1
ATOM 3654 C CA . ASP B 1 206 ? -13.059 17.526 -16.983 1.00 29.27 204 ASP B CA 1
ATOM 3655 C C . ASP B 1 206 ? -12.466 18.132 -15.708 1.00 32.21 204 ASP B C 1
ATOM 3656 O O . ASP B 1 206 ? -13.184 18.271 -14.715 1.00 29.97 204 ASP B O 1
ATOM 3661 N N . ASP B 1 207 ? -11.192 18.508 -15.728 1.00 32.35 205 ASP B N 1
ATOM 3662 C CA . ASP B 1 207 ? -10.526 19.093 -14.566 1.00 31.98 205 ASP B CA 1
ATOM 3663 C C . ASP B 1 207 ? -11.299 20.305 -14.053 1.00 28.72 205 ASP B C 1
ATOM 3664 O O . ASP B 1 207 ? -11.481 21.289 -14.776 1.00 29.07 205 ASP B O 1
ATOM 3669 N N . ALA B 1 208 ? -11.767 20.233 -12.804 1.00 28.69 206 ALA B N 1
ATOM 3670 C CA . ALA B 1 208 ? -12.560 21.296 -12.192 1.00 28.15 206 ALA B CA 1
ATOM 3671 C C . ALA B 1 208 ? -11.763 22.134 -11.203 1.00 36.07 206 ALA B C 1
ATOM 3672 O O . ALA B 1 208 ? -12.340 23.002 -10.541 1.00 35.77 206 ALA B O 1
ATOM 3674 N N . VAL B 1 209 ? -10.479 21.849 -11.034 1.00 40.41 207 VAL B N 1
ATOM 3675 C CA . VAL B 1 209 ? -9.590 22.645 -10.189 1.00 35.53 207 VAL B CA 1
ATOM 3676 C C . VAL B 1 209 ? -8.808 23.649 -11.023 1.00 36.13 207 VAL B C 1
ATOM 3677 O O . VAL B 1 209 ? -8.792 24.844 -10.729 1.00 33.50 207 VAL B O 1
ATOM 3681 N N . VAL B 1 210 ? -8.140 23.170 -12.067 1.00 31.04 208 VAL B N 1
ATOM 3682 C CA . VAL B 1 210 ? -7.353 24.002 -12.960 1.00 27.69 208 VAL B CA 1
ATOM 3683 C C . VAL B 1 210 ? -7.877 23.784 -14.369 1.00 24.48 208 VAL B C 1
ATOM 3684 O O . VAL B 1 210 ? -7.916 22.645 -14.843 1.00 26.42 208 VAL B O 1
ATOM 3688 N N . SER B 1 211 ? -8.213 24.864 -15.044 1.00 28.97 209 SER B N 1
ATOM 3689 C CA . SER B 1 211 ? -8.721 24.743 -16.403 1.00 32.11 209 SER B CA 1
ATOM 3690 C C . SER B 1 211 ? -7.712 24.004 -17.278 1.00 34.40 209 SER B C 1
ATOM 3691 O O . SER B 1 211 ? -6.545 24.408 -17.351 1.00 25.99 209 SER B O 1
ATOM 3694 N N . PRO B 1 212 ? -8.122 22.949 -17.985 1.00 32.39 210 PRO B N 1
ATOM 3695 C CA . PRO B 1 212 ? -7.181 22.285 -18.903 1.00 32.82 210 PRO B CA 1
ATOM 3696 C C . PRO B 1 212 ? -6.706 23.190 -20.022 1.00 26.39 210 PRO B C 1
ATOM 3697 O O . PRO B 1 212 ? -5.746 22.833 -20.717 1.00 24.45 210 PRO B O 1
ATOM 3701 N N . LEU B 1 213 ? -7.296 24.378 -20.183 1.00 29.69 211 LEU B N 1
ATOM 3702 C CA . LEU B 1 213 ? -6.722 25.335 -21.121 1.00 28.43 211 LEU B CA 1
ATOM 3703 C C . LEU B 1 213 ? -5.345 25.798 -20.681 1.00 26.58 211 LEU B C 1
ATOM 3704 O O . LEU B 1 213 ? -4.606 26.354 -21.495 1.00 28.35 211 LEU B O 1
ATOM 3709 N N . ASN B 1 214 ? -4.991 25.632 -19.405 1.00 27.52 212 ASN B N 1
ATOM 3710 C CA . ASN B 1 214 ? -3.603 25.866 -19.028 1.00 19.61 212 ASN B CA 1
ATOM 3711 C C . ASN B 1 214 ? -2.672 24.990 -19.852 1.00 22.47 212 ASN B C 1
ATOM 3712 O O . ASN B 1 214 ? -1.808 25.491 -20.574 1.00 29.46 212 ASN B O 1
ATOM 3717 N N . GLY B 1 215 ? -2.849 23.671 -19.766 1.00 20.13 213 GLY B N 1
ATOM 3718 C CA . GLY B 1 215 ? -1.998 22.771 -20.520 1.00 18.65 213 GLY B CA 1
ATOM 3719 C C . GLY B 1 215 ? -2.151 22.939 -22.022 1.00 24.55 213 GLY B C 1
ATOM 3720 O O . GLY B 1 215 ? -1.168 22.910 -22.765 1.00 22.92 213 GLY B O 1
ATOM 3721 N N . ILE B 1 216 ? -3.388 23.120 -22.488 1.00 23.66 214 ILE B N 1
ATOM 3722 C CA . ILE B 1 216 ? -3.624 23.175 -23.926 1.00 23.20 214 ILE B CA 1
ATOM 3723 C C . ILE B 1 216 ? -3.023 24.445 -24.520 1.00 25.97 214 ILE B C 1
ATOM 3724 O O . ILE B 1 216 ? -2.359 24.408 -25.563 1.00 22.24 214 ILE B O 1
ATOM 3729 N N . MET B 1 217 ? -3.260 25.591 -23.882 1.00 22.14 215 MET B N 1
ATOM 3730 C CA . MET B 1 217 ? -2.733 26.840 -24.424 1.00 28.91 215 MET B CA 1
ATOM 3731 C C . MET B 1 217 ? -1.228 26.959 -24.215 1.00 28.26 215 MET B C 1
ATOM 3732 O O . MET B 1 217 ? -0.541 27.588 -25.030 1.00 28.09 215 MET B O 1
ATOM 3737 N N . TYR B 1 218 ? -0.699 26.379 -23.138 1.00 30.21 216 TYR B N 1
ATOM 3738 C CA . TYR B 1 218 ? 0.752 26.326 -23.003 1.00 30.00 216 TYR B CA 1
ATOM 3739 C C . TYR B 1 218 ? 1.354 25.551 -24.170 1.00 28.21 216 TYR B C 1
ATOM 3740 O O . TYR B 1 218 ? 2.270 26.035 -24.841 1.00 28.26 216 TYR B O 1
ATOM 3749 N N . ALA B 1 219 ? 0.797 24.378 -24.480 1.00 22.20 217 ALA B N 1
ATOM 3750 C CA . ALA B 1 219 ? 1.291 23.622 -25.630 1.00 26.70 217 ALA B CA 1
ATOM 3751 C C . ALA B 1 219 ? 1.095 24.397 -26.934 1.00 29.25 217 ALA B C 1
ATOM 3752 O O . ALA B 1 219 ? 1.955 24.354 -27.826 1.00 25.85 217 ALA B O 1
ATOM 3754 N N . ALA B 1 220 ? -0.037 25.096 -27.069 1.00 27.26 218 ALA B N 1
ATOM 3755 C CA . ALA B 1 220 ? -0.291 25.848 -28.302 1.00 25.53 218 ALA B CA 1
ATOM 3756 C C . ALA B 1 220 ? 0.775 26.917 -28.506 1.00 29.07 218 ALA B C 1
ATOM 3757 O O . ALA B 1 220 ? 1.265 27.120 -29.623 1.00 30.33 218 ALA B O 1
ATOM 3759 N N . ARG B 1 221 ? 1.159 27.609 -27.434 1.00 26.08 219 ARG B N 1
ATOM 3760 C CA . ARG B 1 221 ? 2.193 28.625 -27.563 1.00 26.97 219 ARG B CA 1
ATOM 3761 C C . ARG B 1 221 ? 3.571 28.004 -27.737 1.00 28.38 219 ARG B C 1
ATOM 3762 O O . ARG B 1 221 ? 4.426 28.582 -28.416 1.00 31.06 219 ARG B O 1
ATOM 3770 N N . LEU B 1 222 ? 3.819 26.852 -27.108 1.00 29.23 220 LEU B N 1
ATOM 3771 C CA . LEU B 1 222 ? 5.055 26.132 -27.390 1.00 28.47 220 LEU B CA 1
ATOM 3772 C C . LEU B 1 222 ? 5.120 25.765 -28.858 1.00 31.48 220 LEU B C 1
ATOM 3773 O O . LEU B 1 222 ? 6.144 25.978 -29.520 1.00 31.65 220 LEU B O 1
ATOM 3778 N N . GLN B 1 223 ? 4.010 25.257 -29.389 1.00 27.42 221 GLN B N 1
ATOM 3779 C CA . GLN B 1 223 ? 3.945 24.908 -30.803 1.00 26.06 221 GLN B CA 1
ATOM 3780 C C . GLN B 1 223 ? 4.237 26.117 -31.679 1.00 31.98 221 GLN B C 1
ATOM 3781 O O . GLN B 1 223 ? 5.040 26.039 -32.610 1.00 33.75 221 GLN B O 1
ATOM 3787 N N . LYS B 1 224 ? 3.612 27.256 -31.375 1.00 30.81 222 LYS B N 1
ATOM 3788 C CA . LYS B 1 224 ? 3.837 28.461 -32.169 1.00 34.56 222 LYS B CA 1
ATOM 3789 C C . LYS B 1 224 ? 5.290 28.922 -32.089 1.00 36.21 222 LYS B C 1
ATOM 3790 O O . LYS B 1 224 ? 5.826 29.477 -33.058 1.00 37.54 222 LYS B O 1
ATOM 3796 N N . ALA B 1 225 ? 5.949 28.675 -30.962 1.00 29.72 223 ALA B N 1
ATOM 3797 C CA . ALA B 1 225 ? 7.344 29.040 -30.756 1.00 29.59 223 ALA B CA 1
ATOM 3798 C C . ALA B 1 225 ? 8.313 27.965 -31.238 1.00 32.47 223 ALA B C 1
ATOM 3799 O O . ALA B 1 225 ? 9.516 28.071 -30.970 1.00 33.11 223 ALA B O 1
ATOM 3801 N N . ASP B 1 226 ? 7.811 26.937 -31.931 1.00 32.60 224 ASP B N 1
ATOM 3802 C CA . ASP B 1 226 ? 8.627 25.854 -32.481 1.00 30.59 224 ASP B CA 1
ATOM 3803 C C . ASP B 1 226 ? 9.331 25.038 -31.393 1.00 27.91 224 ASP B C 1
ATOM 3804 O O . ASP B 1 226 ? 10.421 24.500 -31.615 1.00 33.13 224 ASP B O 1
ATOM 3809 N N . ILE B 1 227 ? 8.700 24.886 -30.240 1.00 23.60 225 ILE B N 1
ATOM 3810 C CA . ILE B 1 227 ? 9.204 24.024 -29.176 1.00 27.29 225 ILE B CA 1
ATOM 3811 C C . ILE B 1 227 ? 8.494 22.684 -29.291 1.00 30.14 225 ILE B C 1
ATOM 3812 O O . ILE B 1 227 ? 7.259 22.655 -29.251 1.00 30.58 225 ILE B O 1
ATOM 3817 N N . PRO B 1 228 ? 9.217 21.572 -29.383 1.00 28.03 226 PRO B N 1
ATOM 3818 C CA . PRO B 1 228 ? 8.550 20.269 -29.550 1.00 35.26 226 PRO B CA 1
ATOM 3819 C C . PRO B 1 228 ? 7.646 19.936 -28.366 1.00 31.65 226 PRO B C 1
ATOM 3820 O O . PRO B 1 228 ? 8.047 20.045 -27.204 1.00 29.30 226 PRO B O 1
ATOM 3824 N N . ILE B 1 229 ? 6.440 19.463 -28.673 1.00 27.52 227 ILE B N 1
ATOM 3825 C CA . ILE B 1 229 ? 5.471 19.101 -27.650 1.00 24.20 227 ILE B CA 1
ATOM 3826 C C . ILE B 1 229 ? 4.998 17.668 -27.841 1.00 28.25 227 ILE B C 1
ATOM 3827 O O . ILE B 1 229 ? 4.910 17.150 -28.964 1.00 31.35 227 ILE B O 1
ATOM 3832 N N . SER B 1 230 ? 4.690 17.034 -26.711 1.00 22.53 228 SER B N 1
ATOM 3833 C CA . SER B 1 230 ? 3.898 15.815 -26.647 1.00 20.15 228 SER B CA 1
ATOM 3834 C C . SER B 1 230 ? 2.732 16.101 -25.700 1.00 22.06 228 SER B C 1
ATOM 3835 O O . SER B 1 230 ? 2.923 16.255 -24.490 1.00 26.40 228 SER B O 1
ATOM 3838 N N . LEU B 1 231 ? 1.521 16.212 -26.246 1.00 28.00 229 LEU B N 1
ATOM 3839 C CA . LEU B 1 231 ? 0.374 16.709 -25.494 1.00 23.91 229 LEU B CA 1
ATOM 3840 C C . LEU B 1 231 ? -0.686 15.624 -25.420 1.00 23.21 229 LEU B C 1
ATOM 3841 O O . LEU B 1 231 ? -1.034 15.025 -26.443 1.00 24.07 229 LEU B O 1
ATOM 3846 N N . HIS B 1 232 ? -1.179 15.338 -24.212 1.00 20.18 230 HIS B N 1
ATOM 3847 C CA . HIS B 1 232 ? -2.201 14.301 -24.083 1.00 23.04 230 HIS B CA 1
ATOM 3848 C C . HIS B 1 232 ? -3.297 14.766 -23.140 1.00 23.65 230 HIS B C 1
ATOM 3849 O O . HIS B 1 232 ? -3.093 14.835 -21.921 1.00 24.58 230 HIS B O 1
ATOM 3856 N N . ILE B 1 233 ? -4.474 15.057 -23.704 1.00 21.90 231 ILE B N 1
ATOM 3857 C CA . ILE B 1 233 ? -5.639 15.453 -22.928 1.00 22.51 231 ILE B CA 1
ATOM 3858 C C . ILE B 1 233 ? -6.633 14.310 -22.989 1.00 25.60 231 ILE B C 1
ATOM 3859 O O . ILE B 1 233 ? -7.071 13.914 -24.078 1.00 26.41 231 ILE B O 1
ATOM 3864 N N . TYR B 1 234 ? -6.977 13.798 -21.862 1.00 23.67 232 TYR B N 1
ATOM 3865 C CA . TYR B 1 234 ? -7.936 12.725 -21.744 1.00 26.75 232 TYR B CA 1
ATOM 3866 C C . TYR B 1 234 ? -9.308 13.283 -21.373 1.00 29.46 232 TYR B C 1
ATOM 3867 O O . TYR B 1 234 ? -9.401 14.334 -20.732 1.00 29.34 232 TYR B O 1
ATOM 3876 N N . PRO B 1 235 ? -10.394 12.627 -21.808 1.00 25.35 233 PRO B N 1
ATOM 3877 C CA . PRO B 1 235 ? -11.729 13.223 -21.604 1.00 29.03 233 PRO B CA 1
ATOM 3878 C C . PRO B 1 235 ? -12.178 13.267 -20.154 1.00 34.22 233 PRO B C 1
ATOM 3879 O O . PRO B 1 235 ? -12.980 14.138 -19.786 1.00 36.82 233 PRO B O 1
ATOM 3883 N N . ALA B 1 236 ? -11.733 12.335 -19.321 1.00 30.75 234 ALA B N 1
ATOM 3884 C CA . ALA B 1 236 ? -12.194 12.295 -17.942 1.00 30.91 234 ALA B CA 1
ATOM 3885 C C . ALA B 1 236 ? -11.027 11.927 -17.039 1.00 34.97 234 ALA B C 1
ATOM 3886 O O . ALA B 1 236 ? -9.993 11.433 -17.497 1.00 34.65 234 ALA B O 1
ATOM 3888 N N . GLY B 1 237 ? -11.198 12.175 -15.744 1.00 37.21 235 GLY B N 1
ATOM 3889 C CA . GLY B 1 237 ? -10.184 11.775 -14.787 1.00 33.87 235 GLY B CA 1
ATOM 3890 C C . GLY B 1 237 ? -9.930 12.802 -13.705 1.00 36.57 235 GLY B C 1
ATOM 3891 O O . GLY B 1 237 ? -9.400 12.463 -12.649 1.00 38.24 235 GLY B O 1
ATOM 3892 N N . GLY B 1 238 ? -10.274 14.059 -13.971 1.00 31.61 236 GLY B N 1
ATOM 3893 C CA . GLY B 1 238 ? -10.168 15.106 -12.976 1.00 35.88 236 GLY B CA 1
ATOM 3894 C C . GLY B 1 238 ? -8.741 15.554 -12.688 1.00 31.06 236 GLY B C 1
ATOM 3895 O O . GLY B 1 238 ? -7.761 15.095 -13.269 1.00 30.73 236 GLY B O 1
ATOM 3896 N N . HIS B 1 239 ? -8.656 16.498 -11.761 1.00 25.29 237 HIS B N 1
ATOM 3897 C CA . HIS B 1 239 ? -7.389 17.055 -11.305 1.00 31.75 237 HIS B CA 1
ATOM 3898 C C . HIS B 1 239 ? -6.683 16.090 -10.364 1.00 30.76 237 HIS B C 1
ATOM 3899 O O . HIS B 1 239 ? -7.318 15.286 -9.678 1.00 30.49 237 HIS B O 1
ATOM 3906 N N . GLY B 1 240 ? -5.355 16.185 -10.332 1.00 29.30 238 GLY B N 1
ATOM 3907 C CA . GLY B 1 240 ? -4.589 15.514 -9.300 1.00 28.70 238 GLY B CA 1
ATOM 3908 C C . GLY B 1 240 ? -4.553 14.005 -9.351 1.00 30.21 238 GLY B C 1
ATOM 3909 O O . GLY B 1 240 ? -4.359 13.368 -8.312 1.00 31.54 238 GLY B O 1
ATOM 3910 N N . PHE B 1 241 ? -4.649 13.410 -10.539 1.00 25.01 239 PHE B N 1
ATOM 3911 C CA . PHE B 1 241 ? -4.592 11.951 -10.619 1.00 25.75 239 PHE B CA 1
ATOM 3912 C C . PHE B 1 241 ? -3.217 11.403 -10.241 1.00 26.40 239 PHE B C 1
ATOM 3913 O O . PHE B 1 241 ? -3.127 10.279 -9.739 1.00 26.96 239 PHE B O 1
ATOM 3921 N N . GLY B 1 242 ? -2.145 12.154 -10.470 1.00 30.51 240 GLY B N 1
ATOM 3922 C CA . GLY B 1 242 ? -0.836 11.670 -10.047 1.00 31.73 240 GLY B CA 1
ATOM 3923 C C . GLY B 1 242 ? -0.539 10.272 -10.572 1.00 35.15 240 GLY B C 1
ATOM 3924 O O . GLY B 1 242 ? -0.750 9.974 -11.757 1.00 26.24 240 GLY B O 1
ATOM 3925 N N . TYR B 1 243 ? -0.089 9.389 -9.669 1.00 29.44 241 TYR B N 1
ATOM 3926 C CA . TYR B 1 243 ? 0.211 7.992 -9.971 1.00 32.65 241 TYR B CA 1
ATOM 3927 C C . TYR B 1 243 ? -0.942 7.045 -9.626 1.00 33.85 241 TYR B C 1
ATOM 3928 O O . TYR B 1 243 ? -0.755 5.824 -9.637 1.00 36.85 241 TYR B O 1
ATOM 3937 N N . ASN B 1 244 ? -2.127 7.581 -9.326 1.00 31.21 242 ASN B N 1
ATOM 3938 C CA . ASN B 1 244 ? -3.242 6.772 -8.836 1.00 38.86 242 ASN B CA 1
ATOM 3939 C C . ASN B 1 244 ? -3.738 5.756 -9.867 1.00 34.29 242 ASN B C 1
ATOM 3940 O O . ASN B 1 244 ? -3.914 6.076 -11.047 1.00 30.79 242 ASN B O 1
ATOM 3945 N N . ASP B 1 245 ? -4.002 4.532 -9.392 1.00 35.83 243 ASP B N 1
ATOM 3946 C CA . ASP B 1 245 ? -4.675 3.517 -10.196 1.00 41.42 243 ASP B CA 1
ATOM 3947 C C . ASP B 1 245 ? -6.123 3.886 -10.455 1.00 40.89 243 ASP B C 1
ATOM 3948 O O . ASP B 1 245 ? -6.726 3.373 -11.405 1.00 33.74 243 ASP B O 1
ATOM 3953 N N . SER B 1 246 ? -6.700 4.741 -9.611 1.00 34.73 244 SER B N 1
ATOM 3954 C CA . SER B 1 246 ? -8.081 5.169 -9.811 1.00 39.46 244 SER B CA 1
ATOM 3955 C C . SER B 1 246 ? -8.269 5.999 -11.086 1.00 39.50 244 SER B C 1
ATOM 3956 O O . SER B 1 246 ? -9.416 6.269 -11.458 1.00 36.33 244 SER B O 1
ATOM 3959 N N . PHE B 1 247 ? -7.190 6.459 -11.721 1.00 33.44 245 PHE B N 1
ATOM 3960 C CA . PHE B 1 247 ? -7.272 7.136 -13.011 1.00 35.84 245 PHE B CA 1
ATOM 3961 C C . PHE B 1 247 ? -7.442 6.095 -14.112 1.00 37.01 245 PHE B C 1
ATOM 3962 O O . PHE B 1 247 ? -6.560 5.256 -14.307 1.00 37.07 245 PHE B O 1
ATOM 3970 N N . VAL B 1 248 ? -8.571 6.142 -14.833 1.00 29.03 246 VAL B N 1
ATOM 3971 C CA . VAL B 1 248 ? -8.852 5.104 -15.819 1.00 37.39 246 VAL B CA 1
ATOM 3972 C C . VAL B 1 248 ? -7.824 5.111 -16.950 1.00 35.18 246 VAL B C 1
ATOM 3973 O O . VAL B 1 248 ? -7.669 4.106 -17.653 1.00 37.20 246 VAL B O 1
ATOM 3977 N N . TYR B 1 249 ? -7.132 6.231 -17.159 1.00 26.76 247 TYR B N 1
ATOM 3978 C CA . TYR B 1 249 ? -6.129 6.348 -18.212 1.00 25.69 247 TYR B CA 1
ATOM 3979 C C . TYR B 1 249 ? -4.697 6.237 -17.691 1.00 29.57 247 TYR B C 1
ATOM 3980 O O . TYR B 1 249 ? -3.758 6.660 -18.385 1.00 28.00 247 TYR B O 1
ATOM 3989 N N . LYS B 1 250 ? -4.506 5.684 -16.491 1.00 31.55 248 LYS B N 1
ATOM 3990 C CA . LYS B 1 250 ? -3.159 5.648 -15.925 1.00 38.09 248 LYS B CA 1
ATOM 3991 C C . LYS B 1 250 ? -2.190 4.921 -16.853 1.00 34.62 248 LYS B C 1
ATOM 3992 O O . LYS B 1 250 ? -1.113 5.439 -17.167 1.00 28.00 248 LYS B O 1
ATOM 3998 N N . GLN B 1 251 ? -2.569 3.726 -17.327 1.00 31.23 249 GLN B N 1
ATOM 3999 C CA . GLN B 1 251 ? -1.650 2.957 -18.161 1.00 37.48 249 GLN B CA 1
ATOM 4000 C C . GLN B 1 251 ? -1.367 3.662 -19.483 1.00 37.60 249 GLN B C 1
ATOM 4001 O O . GLN B 1 251 ? -0.228 3.646 -19.963 1.00 37.55 249 GLN B O 1
ATOM 4007 N N . GLU B 1 252 ? -2.379 4.307 -20.073 1.00 31.66 250 GLU B N 1
ATOM 4008 C CA . GLU B 1 252 ? -2.182 4.978 -21.357 1.00 29.64 250 GLU B CA 1
ATOM 4009 C C . GLU B 1 252 ? -1.220 6.154 -21.230 1.00 31.87 250 GLU B C 1
ATOM 4010 O O . GLU B 1 252 ? -0.310 6.319 -22.055 1.00 25.64 250 GLU B O 1
ATOM 4016 N N . TRP B 1 253 ? -1.439 7.022 -20.240 1.00 29.59 251 TRP B N 1
ATOM 4017 C CA . TRP B 1 253 ? -0.624 8.228 -20.180 1.00 27.47 251 TRP B CA 1
ATOM 4018 C C . TRP B 1 253 ? 0.804 7.921 -19.739 1.00 27.94 251 TRP B C 1
ATOM 4019 O O . TRP B 1 253 ? 1.737 8.603 -20.175 1.00 28.36 251 TRP B O 1
ATOM 4030 N N . LEU B 1 254 ? 0.997 6.923 -18.870 1.00 26.66 252 LEU B N 1
ATOM 4031 C CA . LEU B 1 254 ? 2.355 6.498 -18.531 1.00 29.94 252 LEU B CA 1
ATOM 4032 C C . LEU B 1 254 ? 3.036 5.851 -19.733 1.00 32.23 252 LEU B C 1
ATOM 4033 O O . LEU B 1 254 ? 4.251 5.983 -19.919 1.00 26.96 252 LEU B O 1
ATOM 4038 N N . GLN B 1 255 ? 2.270 5.127 -20.550 1.00 36.06 253 GLN B N 1
ATOM 4039 C CA . GLN B 1 255 ? 2.825 4.598 -21.791 1.00 35.12 253 GLN B CA 1
ATOM 4040 C C . GLN B 1 255 ? 3.310 5.731 -22.681 1.00 27.42 253 GLN B C 1
ATOM 4041 O O . GLN B 1 255 ? 4.422 5.676 -23.223 1.00 28.18 253 GLN B O 1
ATOM 4047 N N . GLU B 1 256 ? 2.510 6.792 -22.807 1.00 28.48 254 GLU B N 1
ATOM 4048 C CA . GLU B 1 256 ? 2.938 7.943 -23.595 1.00 30.28 254 GLU B CA 1
ATOM 4049 C C . GLU B 1 256 ? 4.214 8.540 -23.021 1.00 30.74 254 GLU B C 1
ATOM 4050 O O . GLU B 1 256 ? 5.164 8.840 -23.758 1.00 25.98 254 GLU B O 1
ATOM 4056 N N . LEU B 1 257 ? 4.249 8.716 -21.695 1.00 29.67 255 LEU B N 1
ATOM 4057 C CA . LEU B 1 257 ? 5.418 9.316 -21.060 1.00 30.65 255 LEU B CA 1
ATOM 4058 C C . LEU B 1 257 ? 6.649 8.451 -21.269 1.00 28.84 255 LEU B C 1
ATOM 4059 O O . LEU B 1 257 ? 7.720 8.953 -21.639 1.00 28.87 255 LEU B O 1
ATOM 4064 N N . GLY B 1 258 ? 6.510 7.136 -21.073 1.00 25.46 256 GLY B N 1
ATOM 4065 C CA . GLY B 1 258 ? 7.643 6.251 -21.293 1.00 28.26 256 GLY B CA 1
ATOM 4066 C C . GLY B 1 258 ? 8.196 6.337 -22.703 1.00 32.41 256 GLY B C 1
ATOM 4067 O O . GLY B 1 258 ? 9.412 6.359 -22.900 1.00 30.16 256 GLY B O 1
ATOM 4068 N N . GLU B 1 259 ? 7.309 6.357 -23.709 1.00 34.96 257 GLU B N 1
ATOM 4069 C CA . GLU B 1 259 ? 7.763 6.458 -25.092 1.00 30.26 257 GLU B CA 1
ATOM 4070 C C . GLU B 1 259 ? 8.400 7.813 -25.376 1.00 34.33 257 GLU B C 1
ATOM 4071 O O . GLU B 1 259 ? 9.349 7.903 -26.165 1.00 36.14 257 GLU B O 1
ATOM 4077 N N . TRP B 1 260 ? 7.871 8.883 -24.773 1.00 29.91 258 TRP B N 1
ATOM 4078 C CA . TRP B 1 260 ? 8.468 10.206 -24.950 1.00 30.87 258 TRP B CA 1
ATOM 4079 C C . TRP B 1 260 ? 9.862 10.264 -24.344 1.00 32.17 258 TRP B C 1
ATOM 4080 O O . TRP B 1 260 ? 10.800 10.772 -24.971 1.00 33.33 258 TRP B O 1
ATOM 4091 N N . LEU B 1 261 ? 10.021 9.739 -23.127 1.00 33.45 259 LEU B N 1
ATOM 4092 C CA . LEU B 1 261 ? 11.338 9.765 -22.490 1.00 40.10 259 LEU B CA 1
ATOM 4093 C C . LEU B 1 261 ? 12.360 8.984 -23.298 1.00 40.57 259 LEU B C 1
ATOM 4094 O O . LEU B 1 261 ? 13.535 9.362 -23.357 1.00 40.33 259 LEU B O 1
ATOM 4099 N N . ALA B 1 262 ? 11.939 7.876 -23.903 1.00 34.95 260 ALA B N 1
ATOM 4100 C CA . ALA B 1 262 ? 12.867 7.072 -24.685 1.00 40.94 260 ALA B CA 1
ATOM 4101 C C . ALA B 1 262 ? 13.402 7.831 -25.889 1.00 41.70 260 ALA B C 1
ATOM 4102 O O . ALA B 1 262 ? 14.514 7.552 -26.348 1.00 42.25 260 ALA B O 1
ATOM 4104 N N . LYS B 1 263 ? 12.609 8.736 -26.452 1.00 45.22 261 LYS B N 1
ATOM 4105 C CA . LYS B 1 263 ? 12.956 9.428 -27.683 1.00 49.05 261 LYS B CA 1
ATOM 4106 C C . LYS B 1 263 ? 13.536 10.825 -27.467 1.00 51.16 261 LYS B C 1
ATOM 4107 O O . LYS B 1 263 ? 13.697 11.565 -28.442 1.00 56.80 261 LYS B O 1
ATOM 4113 N N . LEU B 1 264 ? 13.878 11.201 -26.241 1.00 47.67 262 LEU B N 1
ATOM 4114 C CA . LEU B 1 264 ? 14.426 12.540 -26.031 1.00 46.28 262 LEU B CA 1
ATOM 4115 C C . LEU B 1 264 ? 15.782 12.735 -26.727 1.00 42.29 262 LEU B C 1
ATOM 4116 O O . LEU B 1 264 ? 16.666 11.886 -26.641 1.00 45.90 262 LEU B O 1
ATOM 4121 N N . SER C 1 1 ? -21.984 -11.807 -3.934 1.00 75.31 -1 SER C N 1
ATOM 4122 C CA . SER C 1 1 ? -22.703 -12.973 -3.432 1.00 76.28 -1 SER C CA 1
ATOM 4123 C C . SER C 1 1 ? -24.065 -12.555 -2.888 1.00 75.66 -1 SER C C 1
ATOM 4124 O O . SER C 1 1 ? -25.019 -13.332 -2.895 1.00 75.45 -1 SER C O 1
ATOM 4126 N N . HIS C 1 2 ? -24.129 -11.312 -2.415 1.00 73.82 0 HIS C N 1
ATOM 4127 C CA . HIS C 1 2 ? -25.347 -10.700 -1.907 1.00 75.83 0 HIS C CA 1
ATOM 4128 C C . HIS C 1 2 ? -26.040 -9.811 -2.931 1.00 72.45 0 HIS C C 1
ATOM 4129 O O . HIS C 1 2 ? -27.143 -9.324 -2.658 1.00 73.42 0 HIS C O 1
ATOM 4136 N N . MET C 1 3 ? -25.418 -9.560 -4.080 1.00 67.51 1 MET C N 1
ATOM 4137 C CA . MET C 1 3 ? -26.064 -8.805 -5.141 1.00 66.20 1 MET C CA 1
ATOM 4138 C C . MET C 1 3 ? -26.865 -9.755 -6.020 1.00 63.68 1 MET C C 1
ATOM 4139 O O . MET C 1 3 ? -26.334 -10.759 -6.508 1.00 63.18 1 MET C O 1
ATOM 4144 N N . LYS C 1 4 ? -28.145 -9.448 -6.206 1.00 57.57 2 LYS C N 1
ATOM 4145 C CA . LYS C 1 4 ? -28.995 -10.341 -6.975 1.00 54.68 2 LYS C CA 1
ATOM 4146 C C . LYS C 1 4 ? -29.168 -9.869 -8.416 1.00 56.79 2 LYS C C 1
ATOM 4147 O O . LYS C 1 4 ? -28.594 -10.449 -9.344 1.00 60.53 2 LYS C O 1
ATOM 4149 N N . LYS C 1 5 ? -29.943 -8.802 -8.603 1.00 55.07 3 LYS C N 1
ATOM 4150 C CA . LYS C 1 5 ? -30.367 -8.353 -9.919 1.00 52.77 3 LYS C CA 1
ATOM 4151 C C . LYS C 1 5 ? -30.070 -6.874 -10.111 1.00 50.37 3 LYS C C 1
ATOM 4152 O O . LYS C 1 5 ? -29.894 -6.118 -9.155 1.00 46.86 3 LYS C O 1
ATOM 4158 N N . LEU C 1 6 ? -30.016 -6.474 -11.377 1.00 53.36 4 LEU C N 1
ATOM 4159 C CA . LEU C 1 6 ? -29.956 -5.075 -11.776 1.00 45.33 4 LEU C CA 1
ATOM 4160 C C . LEU C 1 6 ? -31.232 -4.763 -12.545 1.00 51.86 4 LEU C C 1
ATOM 4161 O O . LEU C 1 6 ? -31.520 -5.413 -13.554 1.00 51.26 4 LEU C O 1
ATOM 4166 N N . ILE C 1 7 ? -31.991 -3.777 -12.077 1.00 45.18 5 ILE C N 1
ATOM 4167 C CA . ILE C 1 7 ? -33.236 -3.377 -12.720 1.00 45.81 5 ILE C CA 1
ATOM 4168 C C . ILE C 1 7 ? -33.042 -1.972 -13.259 1.00 42.11 5 ILE C C 1
ATOM 4169 O O . ILE C 1 7 ? -32.801 -1.031 -12.493 1.00 42.17 5 ILE C O 1
ATOM 4174 N N . CYS C 1 8 ? -33.159 -1.820 -14.571 1.00 42.97 6 CYS C N 1
ATOM 4175 C CA . CYS C 1 8 ? -32.958 -0.528 -15.206 1.00 42.06 6 CYS C CA 1
ATOM 4176 C C . CYS C 1 8 ? -34.318 0.055 -15.554 1.00 42.02 6 CYS C C 1
ATOM 4177 O O . CYS C 1 8 ? -35.096 -0.567 -16.287 1.00 46.04 6 CYS C O 1
ATOM 4180 N N . ILE C 1 9 ? -34.594 1.249 -15.039 1.00 40.40 7 ILE C N 1
ATOM 4181 C CA . ILE C 1 9 ? -35.865 1.932 -15.232 1.00 40.36 7 ILE C CA 1
ATOM 4182 C C . ILE C 1 9 ? -35.605 3.259 -15.919 1.00 41.42 7 ILE C C 1
ATOM 4183 O O . ILE C 1 9 ? -34.915 4.125 -15.374 1.00 38.18 7 ILE C O 1
ATOM 4188 N N . SER C 1 10 ? -36.182 3.430 -17.104 1.00 41.08 8 SER C N 1
ATOM 4189 C CA . SER C 1 10 ? -36.016 4.650 -17.883 1.00 41.97 8 SER C CA 1
ATOM 4190 C C . SER C 1 10 ? -37.174 5.593 -17.570 1.00 40.39 8 SER C C 1
ATOM 4191 O O . SER C 1 10 ? -38.311 5.342 -17.973 1.00 43.32 8 SER C O 1
ATOM 4194 N N . LEU C 1 11 ? -36.896 6.664 -16.828 1.00 38.58 9 LEU C N 1
ATOM 4195 C CA . LEU C 1 11 ? -37.961 7.565 -16.401 1.00 38.18 9 LEU C CA 1
ATOM 4196 C C . LEU C 1 11 ? -38.615 8.295 -17.574 1.00 47.13 9 LEU C C 1
ATOM 4197 O O . LEU C 1 11 ? -39.811 8.594 -17.519 1.00 40.28 9 LEU C O 1
ATOM 4202 N N . TYR C 1 12 ? -37.863 8.611 -18.629 1.00 40.04 10 TYR C N 1
ATOM 4203 C CA . TYR C 1 12 ? -38.378 9.462 -19.696 1.00 45.91 10 TYR C CA 1
ATOM 4204 C C . TYR C 1 12 ? -38.649 8.687 -20.984 1.00 46.50 10 TYR C C 1
ATOM 4205 O O . TYR C 1 12 ? -38.740 9.280 -22.066 1.00 48.97 10 TYR C O 1
ATOM 4214 N N . GLU C 1 13 ? -38.756 7.360 -20.882 1.00 52.01 11 GLU C N 1
ATOM 4215 C CA . GLU C 1 13 ? -39.259 6.501 -21.957 1.00 59.96 11 GLU C CA 1
ATOM 4216 C C . GLU C 1 13 ? -40.318 5.549 -21.395 1.00 62.32 11 GLU C C 1
ATOM 4217 O O . GLU C 1 13 ? -40.164 4.328 -21.413 1.00 60.67 11 GLU C O 1
ATOM 4223 N N . ASP C 1 14 ? -41.392 6.135 -20.857 1.00 69.76 12 ASP C N 1
ATOM 4224 C CA . ASP C 1 14 ? -42.575 5.397 -20.395 1.00 75.06 12 ASP C CA 1
ATOM 4225 C C . ASP C 1 14 ? -42.238 4.329 -19.352 1.00 74.06 12 ASP C C 1
ATOM 4226 O O . ASP C 1 14 ? -42.871 3.269 -19.312 1.00 74.36 12 ASP C O 1
ATOM 4228 N N . LEU C 1 15 ? -41.242 4.610 -18.505 1.00 69.28 13 LEU C N 1
ATOM 4229 C CA . LEU C 1 15 ? -40.797 3.702 -17.439 1.00 68.47 13 LEU C CA 1
ATOM 4230 C C . LEU C 1 15 ? -40.421 2.310 -17.950 1.00 68.49 13 LEU C C 1
ATOM 4231 O O . LEU C 1 15 ? -40.542 1.323 -17.217 1.00 62.42 13 LEU C O 1
ATOM 4236 N N . SER C 1 16 ? -39.919 2.212 -19.186 1.00 72.80 14 SER C N 1
ATOM 4237 C CA . SER C 1 16 ? -39.542 0.907 -19.724 1.00 69.58 14 SER C CA 1
ATOM 4238 C C . SER C 1 16 ? -38.419 0.301 -18.881 1.00 61.22 14 SER C C 1
ATOM 4239 O O . SER C 1 16 ? -37.489 0.996 -18.449 1.00 49.33 14 SER C O 1
ATOM 4242 N N . MET C 1 17 ? -38.522 -1.005 -18.633 1.00 60.06 15 MET C N 1
ATOM 4243 C CA . MET C 1 17 ? -37.687 -1.690 -17.658 1.00 60.41 15 MET C CA 1
ATOM 4244 C C . MET C 1 17 ? -36.902 -2.824 -18.302 1.00 57.22 15 MET C C 1
ATOM 4245 O O . MET C 1 17 ? -37.396 -3.507 -19.205 1.00 53.05 15 MET C O 1
ATOM 4250 N N . THR C 1 18 ? -35.664 -2.996 -17.849 1.00 53.96 16 THR C N 1
ATOM 4251 C CA . THR C 1 18 ? -34.814 -4.105 -18.248 1.00 49.98 16 THR C CA 1
ATOM 4252 C C . THR C 1 18 ? -34.160 -4.663 -16.993 1.00 51.94 16 THR C C 1
ATOM 4253 O O . THR C 1 18 ? -33.763 -3.901 -16.105 1.00 48.93 16 THR C O 1
ATOM 4257 N N . THR C 1 19 ? -34.083 -5.988 -16.895 1.00 53.52 17 THR C N 1
ATOM 4258 C CA . THR C 1 19 ? -33.522 -6.614 -15.704 1.00 55.20 17 THR C CA 1
ATOM 4259 C C . THR C 1 19 ? -32.413 -7.587 -16.095 1.00 58.14 17 THR C C 1
ATOM 4260 O O . THR C 1 19 ? -32.561 -8.365 -17.051 1.00 53.98 17 THR C O 1
ATOM 4264 N N . TYR C 1 20 ? -31.317 -7.544 -15.330 1.00 51.03 18 TYR C N 1
ATOM 4265 C CA . TYR C 1 20 ? -30.154 -8.393 -15.539 1.00 55.36 18 TYR C CA 1
ATOM 4266 C C . TYR C 1 20 ? -29.850 -9.271 -14.335 1.00 53.01 18 TYR C C 1
ATOM 4267 O O . TYR C 1 20 ? -30.089 -8.894 -13.182 1.00 51.51 18 TYR C O 1
ATOM 4276 N N . ASP C 1 21 ? -29.268 -10.432 -14.637 1.00 56.05 19 ASP C N 1
ATOM 4277 C CA . ASP C 1 21 ? -28.743 -11.358 -13.644 1.00 56.36 19 ASP C CA 1
ATOM 4278 C C . ASP C 1 21 ? -27.299 -10.961 -13.367 1.00 59.10 19 ASP C C 1
ATOM 4279 O O . ASP C 1 21 ? -26.436 -11.088 -14.235 1.00 60.06 19 ASP C O 1
ATOM 4284 N N . LEU C 1 22 ? -27.044 -10.475 -12.154 1.00 61.63 20 LEU C N 1
ATOM 4285 C CA . LEU C 1 22 ? -25.740 -9.911 -11.835 1.00 66.85 20 LEU C CA 1
ATOM 4286 C C . LEU C 1 22 ? -24.653 -10.977 -11.872 1.00 69.99 20 LEU C C 1
ATOM 4287 O O . LEU C 1 22 ? -23.485 -10.652 -12.106 1.00 74.50 20 LEU C O 1
ATOM 4292 N N . SER C 1 23 ? -25.002 -12.241 -11.626 1.00 67.14 21 SER C N 1
ATOM 4293 C CA . SER C 1 23 ? -24.024 -13.313 -11.732 1.00 68.03 21 SER C CA 1
ATOM 4294 C C . SER C 1 23 ? -23.541 -13.531 -13.165 1.00 69.93 21 SER C C 1
ATOM 4295 O O . SER C 1 23 ? -22.456 -14.095 -13.364 1.00 75.98 21 SER C O 1
ATOM 4298 N N . LYS C 1 24 ? -24.307 -13.094 -14.161 1.00 69.72 22 LYS C N 1
ATOM 4299 C CA . LYS C 1 24 ? -23.919 -13.211 -15.558 1.00 72.58 22 LYS C CA 1
ATOM 4300 C C . LYS C 1 24 ? -23.286 -11.943 -16.102 1.00 73.95 22 LYS C C 1
ATOM 4301 O O . LYS C 1 24 ? -22.924 -11.908 -17.281 1.00 77.79 22 LYS C O 1
ATOM 4307 N N . VAL C 1 25 ? -23.146 -10.908 -15.279 1.00 70.53 23 VAL C N 1
ATOM 4308 C CA . VAL C 1 25 ? -22.647 -9.611 -15.718 1.00 67.68 23 VAL C CA 1
ATOM 4309 C C . VAL C 1 25 ? -21.368 -9.311 -14.946 1.00 69.27 23 VAL C C 1
ATOM 4310 O O . VAL C 1 25 ? -21.363 -9.316 -13.708 1.00 67.95 23 VAL C O 1
ATOM 4314 N N . ASP C 1 26 ? -20.284 -9.072 -15.676 1.00 70.71 24 ASP C N 1
ATOM 4315 C CA . ASP C 1 26 ? -19.034 -8.635 -15.077 1.00 69.61 24 ASP C CA 1
ATOM 4316 C C . ASP C 1 26 ? -18.986 -7.110 -15.086 1.00 67.93 24 ASP C C 1
ATOM 4317 O O . ASP C 1 26 ? -19.855 -6.441 -15.647 1.00 67.40 24 ASP C O 1
ATOM 4322 N N . ASN C 1 27 ? -17.962 -6.556 -14.440 1.00 66.71 25 ASN C N 1
ATOM 4323 C CA . ASN C 1 27 ? -17.911 -5.107 -14.273 1.00 62.38 25 ASN C CA 1
ATOM 4324 C C . ASN C 1 27 ? -17.837 -4.378 -15.614 1.00 60.90 25 ASN C C 1
ATOM 4325 O O . ASN C 1 27 ? -18.474 -3.334 -15.792 1.00 56.08 25 ASN C O 1
ATOM 4330 N N . ALA C 1 28 ? -17.090 -4.920 -16.580 1.00 64.27 26 ALA C N 1
ATOM 4331 C CA . ALA C 1 28 ? -16.984 -4.255 -17.878 1.00 62.35 26 ALA C CA 1
ATOM 4332 C C . ALA C 1 28 ? -18.342 -4.153 -18.573 1.00 61.02 26 ALA C C 1
ATOM 4333 O O . ALA C 1 28 ? -18.694 -3.099 -19.119 1.00 54.81 26 ALA C O 1
ATOM 4335 N N . GLU C 1 29 ? -19.118 -5.238 -18.565 1.00 61.33 27 GLU C N 1
ATOM 4336 C CA . GLU C 1 29 ? -20.446 -5.193 -19.173 1.00 55.52 27 GLU C CA 1
ATOM 4337 C C . GLU C 1 29 ? -21.375 -4.266 -18.401 1.00 52.76 27 GLU C C 1
ATOM 4338 O O . GLU C 1 29 ? -22.182 -3.546 -18.999 1.00 52.04 27 GLU C O 1
ATOM 4340 N N . LEU C 1 30 ? -21.275 -4.277 -17.070 1.00 54.64 28 LEU C N 1
ATOM 4341 C CA . LEU C 1 30 ? -22.090 -3.391 -16.251 1.00 48.66 28 LEU C CA 1
ATOM 4342 C C . LEU C 1 30 ? -21.795 -1.931 -16.554 1.00 46.21 28 LEU C C 1
ATOM 4343 O O . LEU C 1 30 ? -22.715 -1.112 -16.652 1.00 41.00 28 LEU C O 1
ATOM 4348 N N . ILE C 1 31 ? -20.514 -1.590 -16.710 1.00 48.84 29 ILE C N 1
ATOM 4349 C CA . ILE C 1 31 ? -20.145 -0.221 -17.052 1.00 47.16 29 ILE C CA 1
ATOM 4350 C C . ILE C 1 31 ? -20.793 0.177 -18.368 1.00 43.78 29 ILE C C 1
ATOM 4351 O O . ILE C 1 31 ? -21.361 1.270 -18.496 1.00 44.15 29 ILE C O 1
ATOM 4356 N N . GLY C 1 32 ? -20.750 -0.722 -19.352 1.00 50.02 30 GLY C N 1
ATOM 4357 C CA . GLY C 1 32 ? -21.401 -0.454 -20.625 1.00 47.55 30 GLY C CA 1
ATOM 4358 C C . GLY C 1 32 ? -22.896 -0.231 -20.488 1.00 45.20 30 GLY C C 1
ATOM 4359 O O . GLY C 1 32 ? -23.463 0.640 -21.149 1.00 43.31 30 GLY C O 1
ATOM 4360 N N . ILE C 1 33 ? -23.552 -1.014 -19.627 1.00 44.04 31 ILE C N 1
ATOM 4361 C CA . ILE C 1 33 ? -24.995 -0.867 -19.435 1.00 43.65 31 ILE C CA 1
ATOM 4362 C C . ILE C 1 33 ? -25.332 0.533 -18.928 1.00 40.99 31 ILE C C 1
ATOM 4363 O O . ILE C 1 33 ? -26.241 1.192 -19.448 1.00 39.14 31 ILE C O 1
ATOM 4368 N N . VAL C 1 34 ? -24.626 1.001 -17.886 1.00 37.86 32 VAL C N 1
ATOM 4369 C CA . VAL C 1 34 ? -24.979 2.303 -17.319 1.00 40.39 32 VAL C CA 1
ATOM 4370 C C . VAL C 1 34 ? -24.562 3.433 -18.258 1.00 41.37 32 VAL C C 1
ATOM 4371 O O . VAL C 1 34 ? -25.245 4.463 -18.336 1.00 39.55 32 VAL C O 1
ATOM 4375 N N . GLU C 1 35 ? -23.451 3.268 -18.986 1.00 39.17 33 GLU C N 1
ATOM 4376 C CA . GLU C 1 35 ? -22.999 4.309 -19.907 1.00 41.14 33 GLU C CA 1
ATOM 4377 C C . GLU C 1 35 ? -23.921 4.439 -21.115 1.00 41.78 33 GLU C C 1
ATOM 4378 O O . GLU C 1 35 ? -24.156 5.550 -21.599 1.00 52.90 33 GLU C O 1
ATOM 4384 N N . ASN C 1 36 ? -24.398 3.318 -21.655 1.00 42.96 34 ASN C N 1
ATOM 4385 C CA . ASN C 1 36 ? -25.221 3.356 -22.865 1.00 46.16 34 ASN C CA 1
ATOM 4386 C C . ASN C 1 36 ? -26.663 3.792 -22.599 1.00 48.06 34 ASN C C 1
ATOM 4387 O O . ASN C 1 36 ? -27.341 4.242 -23.533 1.00 48.37 34 ASN C O 1
ATOM 4392 N N . ALA C 1 37 ? -27.138 3.668 -21.360 1.00 42.24 35 ALA C N 1
ATOM 4393 C CA . ALA C 1 37 ? -28.508 4.025 -21.005 1.00 36.25 35 ALA C CA 1
ATOM 4394 C C . ALA C 1 37 ? -28.762 5.511 -21.225 1.00 38.58 35 ALA C C 1
ATOM 4395 O O . ALA C 1 37 ? -27.844 6.333 -21.190 1.00 37.16 35 ALA C O 1
ATOM 4397 N N . SER C 1 38 ? -30.025 5.857 -21.476 1.00 40.03 36 SER C N 1
ATOM 4398 C CA . SER C 1 38 ? -30.342 7.262 -21.668 1.00 42.73 36 SER C CA 1
ATOM 4399 C C . SER C 1 38 ? -30.358 7.987 -20.323 1.00 38.13 36 SER C C 1
ATOM 4400 O O . SER C 1 38 ? -30.416 7.371 -19.257 1.00 37.08 36 SER C O 1
ATOM 4403 N N . GLU C 1 39 ? -30.282 9.315 -20.389 1.00 37.02 37 GLU C N 1
ATOM 4404 C CA . GLU C 1 39 ? -30.381 10.132 -19.188 1.00 41.13 37 GLU C CA 1
ATOM 4405 C C . GLU C 1 39 ? -31.730 9.912 -18.522 1.00 40.52 37 GLU C C 1
ATOM 4406 O O . GLU C 1 39 ? -32.714 9.558 -19.171 1.00 37.00 37 GLU C O 1
ATOM 4412 N N . GLY C 1 40 ? -31.769 10.095 -17.209 1.00 33.07 38 GLY C N 1
ATOM 4413 C CA . GLY C 1 40 ? -32.999 9.855 -16.491 1.00 28.03 38 GLY C CA 1
ATOM 4414 C C . GLY C 1 40 ? -33.286 8.391 -16.256 1.00 41.94 38 GLY C C 1
ATOM 4415 O O . GLY C 1 40 ? -34.445 7.979 -16.301 1.00 44.22 38 GLY C O 1
ATOM 4416 N N . THR C 1 41 ? -32.259 7.584 -16.042 1.00 33.79 39 THR C N 1
ATOM 4417 C CA . THR C 1 41 ? -32.411 6.159 -15.814 1.00 37.19 39 THR C CA 1
ATOM 4418 C C . THR C 1 41 ? -32.032 5.811 -14.381 1.00 35.71 39 THR C C 1
ATOM 4419 O O . THR C 1 41 ? -31.050 6.334 -13.841 1.00 33.68 39 THR C O 1
ATOM 4423 N N . LEU C 1 42 ? -32.815 4.925 -13.772 1.00 32.74 40 LEU C N 1
ATOM 4424 C CA . LEU C 1 42 ? -32.497 4.382 -12.456 1.00 28.43 40 LEU C CA 1
ATOM 4425 C C . LEU C 1 42 ? -31.909 2.987 -12.629 1.00 33.00 40 LEU C C 1
ATOM 4426 O O . LEU C 1 42 ? -32.426 2.183 -13.409 1.00 34.17 40 LEU C O 1
ATOM 4431 N N . PHE C 1 43 ? -30.825 2.705 -11.907 1.00 40.47 41 PHE C N 1
ATOM 4432 C CA . PHE C 1 43 ? -30.205 1.383 -11.894 1.00 41.01 41 PHE C CA 1
ATOM 4433 C C . PHE C 1 43 ? -30.383 0.801 -10.500 1.00 33.82 41 PHE C C 1
ATOM 4434 O O . PHE C 1 43 ? -29.707 1.233 -9.562 1.00 37.69 41 PHE C O 1
ATOM 4442 N N . VAL C 1 44 ? -31.281 -0.179 -10.364 1.00 30.46 42 VAL C N 1
ATOM 4443 C CA . VAL C 1 44 ? -31.635 -0.746 -9.063 1.00 33.61 42 VAL C CA 1
ATOM 4444 C C . VAL C 1 44 ? -30.860 -2.038 -8.857 1.00 39.33 42 VAL C C 1
ATOM 4445 O O . VAL C 1 44 ? -31.090 -3.026 -9.568 1.00 36.33 42 VAL C O 1
ATOM 4449 N N . PHE C 1 45 ? -29.962 -2.037 -7.847 1.00 37.99 43 PHE C N 1
ATOM 4450 C CA . PHE C 1 45 ? -29.193 -3.211 -7.443 1.00 34.00 43 PHE C CA 1
ATOM 4451 C C . PHE C 1 45 ? -29.905 -3.829 -6.245 1.00 39.47 43 PHE C C 1
ATOM 4452 O O . PHE C 1 45 ? -29.968 -3.219 -5.174 1.00 40.00 43 PHE C O 1
ATOM 4460 N N . THR C 1 46 ? -30.452 -5.026 -6.434 1.00 40.47 44 THR C N 1
ATOM 4461 C CA . THR C 1 46 ? -31.205 -5.726 -5.403 1.00 45.53 44 THR C CA 1
ATOM 4462 C C . THR C 1 46 ? -30.294 -6.625 -4.565 1.00 48.39 44 THR C C 1
ATOM 4463 O O . THR C 1 46 ? -29.206 -7.018 -4.994 1.00 42.48 44 THR C O 1
ATOM 4467 N N . CYS C 1 47 ? -30.774 -6.979 -3.372 1.00 45.96 45 CYS C N 1
ATOM 4468 C CA . CYS C 1 47 ? -29.984 -7.712 -2.391 1.00 46.78 45 CYS C CA 1
ATOM 4469 C C . CYS C 1 47 ? -30.433 -9.159 -2.275 1.00 48.33 45 CYS C C 1
ATOM 4470 O O . CYS C 1 47 ? -31.573 -9.516 -2.577 1.00 53.86 45 CYS C O 1
ATOM 4473 N N . ASP C 1 48 ? -29.503 -9.983 -1.793 1.00 55.46 46 ASP C N 1
ATOM 4474 C CA . ASP C 1 48 ? -29.813 -11.357 -1.421 1.00 63.09 46 ASP C CA 1
ATOM 4475 C C . ASP C 1 48 ? -30.765 -11.392 -0.231 1.00 60.92 46 ASP C C 1
ATOM 4476 O O . ASP C 1 48 ? -31.706 -12.193 -0.199 1.00 63.96 46 ASP C O 1
ATOM 4481 N N . ARG C 1 49 ? -30.531 -10.536 0.758 1.00 61.44 47 ARG C N 1
ATOM 4482 C CA . ARG C 1 49 ? -31.381 -10.431 1.942 1.00 61.82 47 ARG C CA 1
ATOM 4483 C C . ARG C 1 49 ? -31.678 -8.958 2.174 1.00 54.89 47 ARG C C 1
ATOM 4484 O O . ARG C 1 49 ? -31.024 -8.299 2.993 1.00 47.63 47 ARG C O 1
ATOM 4492 N N . PRO C 1 50 ? -32.639 -8.394 1.449 1.00 50.83 48 PRO C N 1
ATOM 4493 C CA . PRO C 1 50 ? -32.954 -6.975 1.648 1.00 48.46 48 PRO C CA 1
ATOM 4494 C C . PRO C 1 50 ? -33.565 -6.744 3.025 1.00 47.30 48 PRO C C 1
ATOM 4495 O O . PRO C 1 50 ? -34.307 -7.582 3.542 1.00 50.23 48 PRO C O 1
ATOM 4499 N N . ASN C 1 51 ? -33.229 -5.604 3.630 1.00 41.31 49 ASN C N 1
ATOM 4500 C CA . ASN C 1 51 ? -33.776 -5.228 4.929 1.00 47.35 49 ASN C CA 1
ATOM 4501 C C . ASN C 1 51 ? -34.904 -4.204 4.816 1.00 46.29 49 ASN C C 1
ATOM 4502 O O . ASN C 1 51 ? -35.369 -3.688 5.835 1.00 44.80 49 ASN C O 1
ATOM 4507 N N . GLY C 1 52 ? -35.351 -3.896 3.600 1.00 46.47 50 GLY C N 1
ATOM 4508 C CA . GLY C 1 52 ? -36.475 -3.004 3.415 1.00 40.78 50 GLY C CA 1
ATOM 4509 C C . GLY C 1 52 ? -36.116 -1.547 3.249 1.00 42.74 50 GLY C C 1
ATOM 4510 O O . GLY C 1 52 ? -37.019 -0.706 3.157 1.00 49.43 50 GLY C O 1
ATOM 4511 N N . SER C 1 53 ? -34.835 -1.215 3.214 1.00 42.15 51 SER C N 1
ATOM 4512 C CA . SER C 1 53 ? -34.395 0.162 3.084 1.00 41.05 51 SER C CA 1
ATOM 4513 C C . SER C 1 53 ? -33.641 0.324 1.769 1.00 30.53 51 SER C C 1
ATOM 4514 O O . SER C 1 53 ? -33.137 -0.648 1.195 1.00 35.03 51 SER C O 1
ATOM 4517 N N . SER C 1 54 ? -33.622 1.549 1.263 1.00 28.61 52 SER C N 1
ATOM 4518 C CA . SER C 1 54 ? -33.054 1.822 -0.048 1.00 33.93 52 SER C CA 1
ATOM 4519 C C . SER C 1 54 ? -32.337 3.157 -0.019 1.00 30.99 52 SER C C 1
ATOM 4520 O O . SER C 1 54 ? -32.664 4.039 0.780 1.00 29.94 52 SER C O 1
ATOM 4523 N N . VAL C 1 55 ? -31.352 3.310 -0.892 1.00 29.49 53 VAL C N 1
ATOM 4524 C CA . VAL C 1 55 ? -30.693 4.599 -1.059 1.00 29.47 53 VAL C CA 1
ATOM 4525 C C . VAL C 1 55 ? -30.610 4.900 -2.548 1.00 27.38 53 VAL C C 1
ATOM 4526 O O . VAL C 1 55 ? -30.291 4.017 -3.351 1.00 28.48 53 VAL C O 1
ATOM 4530 N N . ILE C 1 56 ? -30.934 6.133 -2.917 1.00 29.10 54 ILE C N 1
ATOM 4531 C CA . ILE C 1 56 ? -30.815 6.602 -4.293 1.00 28.19 54 ILE C CA 1
ATOM 4532 C C . ILE C 1 56 ? -29.611 7.517 -4.353 1.00 24.85 54 ILE C C 1
ATOM 4533 O O . ILE C 1 56 ? -29.627 8.601 -3.754 1.00 24.92 54 ILE C O 1
ATOM 4538 N N . MET C 1 57 ? -28.591 7.103 -5.107 1.00 25.29 55 MET C N 1
ATOM 4539 C CA . MET C 1 57 ? -27.353 7.854 -5.239 1.00 24.02 55 MET C CA 1
ATOM 4540 C C . MET C 1 57 ? -27.410 8.786 -6.439 1.00 25.31 55 MET C C 1
ATOM 4541 O O . MET C 1 57 ? -27.679 8.344 -7.558 1.00 29.52 55 MET C O 1
ATOM 4546 N N . CYS C 1 58 ? -27.122 10.062 -6.209 1.00 27.19 56 CYS C N 1
ATOM 4547 C CA . CYS C 1 58 ? -26.976 11.024 -7.292 1.00 27.04 56 CYS C CA 1
ATOM 4548 C C . CYS C 1 58 ? -25.494 11.328 -7.467 1.00 28.68 56 CYS C C 1
ATOM 4549 O O . CYS C 1 58 ? -24.927 12.063 -6.652 1.00 27.68 56 CYS C O 1
ATOM 4552 N N . PRO C 1 59 ? -24.828 10.820 -8.515 1.00 25.30 57 PRO C N 1
ATOM 4553 C CA . PRO C 1 59 ? -23.374 11.028 -8.645 1.00 23.93 57 PRO C CA 1
ATOM 4554 C C . PRO C 1 59 ? -23.019 12.480 -8.939 1.00 27.44 57 PRO C C 1
ATOM 4555 O O . PRO C 1 59 ? -23.901 13.316 -9.145 1.00 27.37 57 PRO C O 1
ATOM 4559 N N . GLY C 1 60 ? -21.726 12.787 -8.971 1.00 26.13 58 GLY C N 1
ATOM 4560 C CA . GLY C 1 60 ? -21.244 14.078 -9.418 1.00 30.99 58 GLY C CA 1
ATOM 4561 C C . GLY C 1 60 ? -21.098 14.125 -10.932 1.00 34.17 58 GLY C C 1
ATOM 4562 O O . GLY C 1 60 ? -21.662 13.309 -11.665 1.00 31.01 58 GLY C O 1
ATOM 4563 N N . GLY C 1 61 ? -20.328 15.107 -11.406 1.00 35.91 59 GLY C N 1
ATOM 4564 C CA . GLY C 1 61 ? -20.114 15.230 -12.838 1.00 33.37 59 GLY C CA 1
ATOM 4565 C C . GLY C 1 61 ? -20.230 16.639 -13.377 1.00 32.54 59 GLY C C 1
ATOM 4566 O O . GLY C 1 61 ? -20.178 16.842 -14.593 1.00 39.93 59 GLY C O 1
ATOM 4567 N N . GLY C 1 62 ? -20.379 17.624 -12.493 1.00 30.26 60 GLY C N 1
ATOM 4568 C CA . GLY C 1 62 ? -20.378 19.021 -12.903 1.00 31.38 60 GLY C CA 1
ATOM 4569 C C . GLY C 1 62 ? -21.501 19.442 -13.840 1.00 29.27 60 GLY C C 1
ATOM 4570 O O . GLY C 1 62 ? -21.374 20.462 -14.516 1.00 34.06 60 GLY C O 1
ATOM 4571 N N . PHE C 1 63 ? -22.624 18.729 -13.846 1.00 28.56 61 PHE C N 1
ATOM 4572 C CA . PHE C 1 63 ? -23.742 18.997 -14.758 1.00 37.07 61 PHE C CA 1
ATOM 4573 C C . PHE C 1 63 ? -23.305 18.925 -16.221 1.00 39.82 61 PHE C C 1
ATOM 4574 O O . PHE C 1 63 ? -23.956 19.488 -17.112 1.00 34.10 61 PHE C O 1
ATOM 4582 N N . LEU C 1 64 ? -22.219 18.200 -16.466 1.00 33.34 62 LEU C N 1
ATOM 4583 C CA . LEU C 1 64 ? -21.773 17.837 -17.795 1.00 38.88 62 LEU C CA 1
ATOM 4584 C C . LEU C 1 64 ? -21.987 16.367 -18.089 1.00 35.16 62 LEU C C 1
ATOM 4585 O O . LEU C 1 64 ? -22.191 15.999 -19.245 1.00 33.24 62 LEU C O 1
ATOM 4590 N N . LYS C 1 65 ? -21.918 15.532 -17.068 1.00 33.62 63 LYS C N 1
ATOM 4591 C CA . LYS C 1 65 ? -22.137 14.100 -17.170 1.00 33.03 63 LYS C CA 1
ATOM 4592 C C . LYS C 1 65 ? -22.402 13.612 -15.761 1.00 31.66 63 LYS C C 1
ATOM 4593 O O . LYS C 1 65 ? -22.418 14.400 -14.816 1.00 32.60 63 LYS C O 1
ATOM 4599 N N . THR C 1 66 ? -22.582 12.304 -15.615 1.00 31.84 64 THR C N 1
ATOM 4600 C CA . THR C 1 66 ? -22.641 11.689 -14.298 1.00 27.78 64 THR C CA 1
ATOM 4601 C C . THR C 1 66 ? -21.471 10.727 -14.152 1.00 35.91 64 THR C C 1
ATOM 4602 O O . THR C 1 66 ? -21.127 10.004 -15.097 1.00 33.48 64 THR C O 1
ATOM 4606 N N . ASN C 1 67 ? -20.850 10.756 -12.967 1.00 35.81 65 ASN C N 1
ATOM 4607 C CA . ASN C 1 67 ? -19.728 9.888 -12.594 1.00 40.00 65 ASN C CA 1
ATOM 4608 C C . ASN C 1 67 ? -20.291 8.548 -12.136 1.00 39.38 65 ASN C C 1
ATOM 4609 O O . ASN C 1 67 ? -20.349 8.233 -10.943 1.00 33.66 65 ASN C O 1
ATOM 4614 N N . LEU C 1 68 ? -20.707 7.746 -13.124 1.00 38.13 66 LEU C N 1
ATOM 4615 C CA . LEU C 1 68 ? -21.480 6.531 -12.879 1.00 37.80 66 LEU C CA 1
ATOM 4616 C C . LEU C 1 68 ? -20.686 5.405 -12.222 1.00 35.46 66 LEU C C 1
ATOM 4617 O O . LEU C 1 68 ? -21.302 4.468 -11.704 1.00 37.91 66 LEU C O 1
ATOM 4622 N N . GLU C 1 69 ? -19.356 5.451 -12.231 1.00 35.10 67 GLU C N 1
ATOM 4623 C CA . GLU C 1 69 ? -18.610 4.398 -11.555 1.00 37.38 67 GLU C CA 1
ATOM 4624 C C . GLU C 1 69 ? -18.217 4.829 -10.145 1.00 37.05 67 GLU C C 1
ATOM 4625 O O . GLU C 1 69 ? -18.814 4.381 -9.161 1.00 33.38 67 GLU C O 1
ATOM 4631 N N . ASN C 1 70 ? -17.247 5.740 -10.062 1.00 37.17 68 ASN C N 1
ATOM 4632 C CA . ASN C 1 70 ? -16.656 6.131 -8.788 1.00 35.73 68 ASN C CA 1
ATOM 4633 C C . ASN C 1 70 ? -17.685 6.684 -7.810 1.00 37.31 68 ASN C C 1
ATOM 4634 O O . ASN C 1 70 ? -17.511 6.557 -6.590 1.00 38.05 68 ASN C O 1
ATOM 4639 N N . GLU C 1 71 ? -18.717 7.359 -8.313 1.00 37.89 69 GLU C N 1
ATOM 4640 C CA . GLU C 1 71 ? -19.794 7.878 -7.481 1.00 30.70 69 GLU C CA 1
ATOM 4641 C C . GLU C 1 71 ? -21.117 7.215 -7.831 1.00 30.53 69 GLU C C 1
ATOM 4642 O O . GLU C 1 71 ? -22.183 7.801 -7.652 1.00 31.39 69 GLU C O 1
ATOM 4648 N N . GLY C 1 72 ? -21.052 5.983 -8.321 1.00 33.76 70 GLY C N 1
ATOM 4649 C CA . GLY C 1 72 ? -22.234 5.276 -8.760 1.00 30.70 70 GLY C CA 1
ATOM 4650 C C . GLY C 1 72 ? -22.187 3.798 -8.451 1.00 30.92 70 GLY C C 1
ATOM 4651 O O . GLY C 1 72 ? -22.358 3.390 -7.303 1.00 35.88 70 GLY C O 1
ATOM 4652 N N . ILE C 1 73 ? -21.952 2.984 -9.485 1.00 32.27 71 ILE C N 1
ATOM 4653 C CA . ILE C 1 73 ? -22.012 1.533 -9.343 1.00 36.58 71 ILE C CA 1
ATOM 4654 C C . ILE C 1 73 ? -20.925 0.969 -8.429 1.00 39.56 71 ILE C C 1
ATOM 4655 O O . ILE C 1 73 ? -21.097 -0.125 -7.878 1.00 39.40 71 ILE C O 1
ATOM 4660 N N . ASP C 1 74 ? -19.798 1.672 -8.257 1.00 37.59 72 ASP C N 1
ATOM 4661 C CA . ASP C 1 74 ? -18.732 1.150 -7.406 1.00 38.85 72 ASP C CA 1
ATOM 4662 C C . ASP C 1 74 ? -19.161 0.991 -5.947 1.00 35.63 72 ASP C C 1
ATOM 4663 O O . ASP C 1 74 ? -18.511 0.248 -5.199 1.00 33.60 72 ASP C O 1
ATOM 4668 N N . PHE C 1 75 ? -20.218 1.679 -5.527 1.00 38.61 73 PHE C N 1
ATOM 4669 C CA . PHE C 1 75 ? -20.768 1.526 -4.186 1.00 35.24 73 PHE C CA 1
ATOM 4670 C C . PHE C 1 75 ? -21.743 0.364 -4.048 1.00 35.40 73 PHE C C 1
ATOM 4671 O O . PHE C 1 75 ? -22.150 0.060 -2.923 1.00 36.25 73 PHE C O 1
ATOM 4679 N N . ALA C 1 76 ? -22.138 -0.289 -5.143 1.00 39.39 74 ALA C N 1
ATOM 4680 C CA . ALA C 1 76 ? -23.276 -1.205 -5.081 1.00 37.12 74 ALA C CA 1
ATOM 4681 C C . ALA C 1 76 ? -23.002 -2.381 -4.148 1.00 32.90 74 ALA C C 1
ATOM 4682 O O . ALA C 1 76 ? -23.861 -2.759 -3.343 1.00 38.79 74 ALA C O 1
ATOM 4684 N N . GLU C 1 77 ? -21.822 -2.991 -4.254 1.00 34.53 75 GLU C N 1
ATOM 4685 C CA . GLU C 1 77 ? -21.530 -4.136 -3.395 1.00 41.21 75 GLU C CA 1
ATOM 4686 C C . GLU C 1 77 ? -21.529 -3.738 -1.923 1.00 41.01 75 GLU C C 1
ATOM 4687 O O . GLU C 1 77 ? -21.990 -4.500 -1.064 1.00 36.25 75 GLU C O 1
ATOM 4693 N N . TRP C 1 78 ? -21.012 -2.545 -1.616 1.00 36.34 76 TRP C N 1
ATOM 4694 C CA . TRP C 1 78 ? -20.907 -2.120 -0.223 1.00 36.09 76 TRP C CA 1
ATOM 4695 C C . TRP C 1 78 ? -22.290 -1.958 0.404 1.00 34.52 76 TRP C C 1
ATOM 4696 O O . TRP C 1 78 ? -22.524 -2.415 1.530 1.00 37.62 76 TRP C O 1
ATOM 4707 N N . PHE C 1 79 ? -23.230 -1.334 -0.318 1.00 31.31 77 PHE C N 1
ATOM 4708 C CA . PHE C 1 79 ? -24.565 -1.137 0.243 1.00 33.05 77 PHE C CA 1
ATOM 4709 C C . PHE C 1 79 ? -25.352 -2.444 0.283 1.00 39.85 77 PHE C C 1
ATOM 4710 O O . PHE C 1 79 ? -25.982 -2.764 1.300 1.00 37.22 77 PHE C O 1
ATOM 4718 N N . THR C 1 80 ? -25.341 -3.214 -0.823 1.00 37.39 78 THR C N 1
ATOM 4719 C CA . THR C 1 80 ? -26.119 -4.452 -0.860 1.00 33.14 78 THR C CA 1
ATOM 4720 C C . THR C 1 80 ? -25.653 -5.466 0.178 1.00 36.39 78 THR C C 1
ATOM 4721 O O . THR C 1 80 ? -26.454 -6.302 0.614 1.00 38.65 78 THR C O 1
ATOM 4725 N N . LYS C 1 81 ? -24.368 -5.439 0.562 1.00 35.74 79 LYS C N 1
ATOM 4726 C CA . LYS C 1 81 ? -23.895 -6.338 1.605 1.00 39.51 79 LYS C CA 1
ATOM 4727 C C . LYS C 1 81 ? -24.591 -6.065 2.932 1.00 44.38 79 LYS C C 1
ATOM 4728 O O . LYS C 1 81 ? -24.813 -6.991 3.720 1.00 40.28 79 LYS C O 1
ATOM 4734 N N . LEU C 1 82 ? -24.936 -4.810 3.194 1.00 41.13 80 LEU C N 1
ATOM 4735 C CA . LEU C 1 82 ? -25.679 -4.441 4.386 1.00 35.96 80 LEU C CA 1
ATOM 4736 C C . LEU C 1 82 ? -27.173 -4.652 4.227 1.00 41.96 80 LEU C C 1
ATOM 4737 O O . LEU C 1 82 ? -27.932 -4.252 5.115 1.00 35.62 80 LEU C O 1
ATOM 4742 N N . GLY C 1 83 ? -27.613 -5.219 3.100 1.00 37.55 81 GLY C N 1
ATOM 4743 C CA . GLY C 1 83 ? -29.026 -5.406 2.864 1.00 35.31 81 GLY C CA 1
ATOM 4744 C C . GLY C 1 83 ? -29.752 -4.168 2.401 1.00 44.49 81 GLY C C 1
ATOM 4745 O O . GLY C 1 83 ? -30.988 -4.159 2.390 1.00 45.40 81 GLY C O 1
ATOM 4746 N N . ILE C 1 84 ? -29.029 -3.128 2.011 1.00 38.39 82 ILE C N 1
ATOM 4747 C CA . ILE C 1 84 ? -29.638 -1.887 1.560 1.00 34.98 82 ILE C CA 1
ATOM 4748 C C . ILE C 1 84 ? -29.715 -1.919 0.045 1.00 34.52 82 ILE C C 1
ATOM 4749 O O . ILE C 1 84 ? -28.691 -2.024 -0.637 1.00 33.87 82 ILE C O 1
ATOM 4754 N N . THR C 1 85 ? -30.931 -1.805 -0.479 1.00 29.11 83 THR C N 1
ATOM 4755 C CA . THR C 1 85 ? -31.129 -1.774 -1.924 1.00 28.48 83 THR C CA 1
ATOM 4756 C C . THR C 1 85 ? -30.566 -0.472 -2.473 1.00 33.07 83 THR C C 1
ATOM 4757 O O . THR C 1 85 ? -30.839 0.609 -1.940 1.00 26.95 83 THR C O 1
ATOM 4761 N N . TYR C 1 86 ? -29.709 -0.580 -3.488 1.00 32.65 84 TYR C N 1
ATOM 4762 C CA . TYR C 1 86 ? -28.887 0.543 -3.926 1.00 35.06 84 TYR C CA 1
ATOM 4763 C C . TYR C 1 86 ? -29.262 0.939 -5.347 1.00 33.76 84 TYR C C 1
ATOM 4764 O O . TYR C 1 86 ? -29.241 0.103 -6.254 1.00 33.65 84 TYR C O 1
ATOM 4773 N N . ILE C 1 87 ? -29.588 2.216 -5.536 1.00 28.11 85 ILE C N 1
ATOM 4774 C CA . ILE C 1 87 ? -30.122 2.727 -6.794 1.00 28.84 85 ILE C CA 1
ATOM 4775 C C . ILE C 1 87 ? -29.245 3.875 -7.278 1.00 30.99 85 ILE C C 1
ATOM 4776 O O . ILE C 1 87 ? -29.132 4.902 -6.599 1.00 35.43 85 ILE C O 1
ATOM 4781 N N . VAL C 1 88 ? -28.629 3.710 -8.447 1.00 26.17 86 VAL C N 1
ATOM 4782 C CA . VAL C 1 88 ? -27.854 4.786 -9.049 1.00 28.12 86 VAL C CA 1
ATOM 4783 C C . VAL C 1 88 ? -28.780 5.567 -9.973 1.00 32.11 86 VAL C C 1
ATOM 4784 O O . VAL C 1 88 ? -29.468 4.978 -10.814 1.00 26.85 86 VAL C O 1
ATOM 4788 N N . PHE C 1 89 ? -28.832 6.885 -9.797 1.00 32.42 87 PHE C N 1
ATOM 4789 C CA . PHE C 1 89 ? -29.698 7.744 -10.597 1.00 27.26 87 PHE C CA 1
ATOM 4790 C C . PHE C 1 89 ? -28.845 8.470 -11.630 1.00 29.58 87 PHE C C 1
ATOM 4791 O O . PHE C 1 89 ? -28.141 9.430 -11.305 1.00 24.52 87 PHE C O 1
ATOM 4799 N N . LYS C 1 90 ? -28.936 8.027 -12.882 1.00 29.66 88 LYS C N 1
ATOM 4800 C CA . LYS C 1 90 ? -28.307 8.728 -13.994 1.00 29.27 88 LYS C CA 1
ATOM 4801 C C . LYS C 1 90 ? -29.266 9.843 -14.392 1.00 31.27 88 LYS C C 1
ATOM 4802 O O . LYS C 1 90 ? -30.132 9.686 -15.259 1.00 31.51 88 LYS C O 1
ATOM 4808 N N . TYR C 1 91 ? -29.148 10.967 -13.687 1.00 30.18 89 TYR C N 1
ATOM 4809 C CA . TYR C 1 91 ? -30.067 12.084 -13.856 1.00 28.72 89 TYR C CA 1
ATOM 4810 C C . TYR C 1 91 ? -29.737 12.875 -15.127 1.00 30.53 89 TYR C C 1
ATOM 4811 O O . TYR C 1 91 ? -28.697 12.682 -15.761 1.00 29.59 89 TYR C O 1
ATOM 4820 N N . ARG C 1 92 ? -30.662 13.753 -15.519 1.00 29.74 90 ARG C N 1
ATOM 4821 C CA . ARG C 1 92 ? -30.522 14.542 -16.740 1.00 33.71 90 ARG C CA 1
ATOM 4822 C C . ARG C 1 92 ? -29.628 15.748 -16.494 1.00 29.91 90 ARG C C 1
ATOM 4823 O O . ARG C 1 92 ? -29.623 16.327 -15.405 1.00 30.01 90 ARG C O 1
ATOM 4831 N N . MET C 1 93 ? -28.901 16.154 -17.530 1.00 30.40 91 MET C N 1
ATOM 4832 C CA . MET C 1 93 ? -28.184 17.420 -17.402 1.00 39.26 91 MET C CA 1
ATOM 4833 C C . MET C 1 93 ? -29.160 18.588 -17.556 1.00 37.15 91 MET C C 1
ATOM 4834 O O . MET C 1 93 ? -30.076 18.529 -18.381 1.00 37.38 91 MET C O 1
ATOM 4839 N N . PRO C 1 94 ? -29.009 19.649 -16.758 1.00 33.85 92 PRO C N 1
ATOM 4840 C CA . PRO C 1 94 ? -30.024 20.721 -16.787 1.00 32.09 92 PRO C CA 1
ATOM 4841 C C . PRO C 1 94 ? -30.031 21.532 -18.073 1.00 36.99 92 PRO C C 1
ATOM 4842 O O . PRO C 1 94 ? -31.105 21.949 -18.524 1.00 34.95 92 PRO C O 1
ATOM 4846 N N . HIS C 1 95 ? -28.868 21.768 -18.675 1.00 33.29 93 HIS C N 1
ATOM 4847 C CA . HIS C 1 95 ? -28.741 22.525 -19.920 1.00 36.22 93 HIS C CA 1
ATOM 4848 C C . HIS C 1 95 ? -29.482 23.858 -19.864 1.00 41.70 93 HIS C C 1
ATOM 4849 O O . HIS C 1 95 ? -30.223 24.223 -20.783 1.00 37.87 93 HIS C O 1
ATOM 4856 N N . GLY C 1 96 ? -29.266 24.593 -18.773 1.00 32.08 94 GLY C N 1
ATOM 4857 C CA . GLY C 1 96 ? -29.823 25.920 -18.629 1.00 31.96 94 GLY C CA 1
ATOM 4858 C C . GLY C 1 96 ? -31.248 25.975 -18.126 1.00 34.25 94 GLY C C 1
ATOM 4859 O O . GLY C 1 96 ? -31.783 27.080 -17.967 1.00 41.61 94 GLY C O 1
ATOM 4860 N N . ASN C 1 97 ? -31.894 24.825 -17.897 1.00 32.39 95 ASN C N 1
ATOM 4861 C CA . ASN C 1 97 ? -33.219 24.797 -17.290 1.00 32.42 95 ASN C CA 1
ATOM 4862 C C . ASN C 1 97 ? -33.034 24.440 -15.823 1.00 35.01 95 ASN C C 1
ATOM 4863 O O . ASN C 1 97 ? -32.832 23.262 -15.501 1.00 37.68 95 ASN C O 1
ATOM 4868 N N . PRO C 1 98 ? -33.141 25.400 -14.900 1.00 37.66 96 PRO C N 1
ATOM 4869 C CA . PRO C 1 98 ? -32.764 25.133 -13.500 1.00 33.31 96 PRO C CA 1
ATOM 4870 C C . PRO C 1 98 ? -33.759 24.271 -12.751 1.00 37.16 96 PRO C C 1
ATOM 4871 O O . PRO C 1 98 ? -33.467 23.862 -11.622 1.00 34.24 96 PRO C O 1
ATOM 4875 N N . ASP C 1 99 ? -34.931 23.991 -13.312 1.00 38.84 97 ASP C N 1
ATOM 4876 C CA . ASP C 1 99 ? -35.863 23.134 -12.599 1.00 35.42 97 ASP C CA 1
ATOM 4877 C C . ASP C 1 99 ? -35.660 21.662 -12.915 1.00 31.19 97 ASP C C 1
ATOM 4878 O O . ASP C 1 99 ? -36.358 20.813 -12.348 1.00 34.91 97 ASP C O 1
ATOM 4883 N N . VAL C 1 100 ? -34.697 21.337 -13.780 1.00 31.90 98 VAL C N 1
ATOM 4884 C CA . VAL C 1 100 ? -34.425 19.934 -14.088 1.00 31.38 98 VAL C CA 1
ATOM 4885 C C . VAL C 1 100 ? -33.975 19.160 -12.853 1.00 30.59 98 VAL C C 1
ATOM 4886 O O . VAL C 1 100 ? -34.467 18.040 -12.648 1.00 29.31 98 VAL C O 1
ATOM 4890 N N . PRO C 1 101 ? -33.092 19.675 -11.981 1.00 33.80 99 PRO C N 1
ATOM 4891 C CA . PRO C 1 101 ? -32.748 18.871 -10.788 1.00 31.71 99 PRO C CA 1
ATOM 4892 C C . PRO C 1 101 ? -33.948 18.547 -9.913 1.00 30.25 99 PRO C C 1
ATOM 4893 O O . PRO C 1 101 ? -34.101 17.391 -9.507 1.00 28.55 99 PRO C O 1
ATOM 4897 N N . GLU C 1 102 ? -34.826 19.517 -9.644 1.00 29.90 100 GLU C N 1
ATOM 4898 C CA . GLU C 1 102 ? -36.031 19.214 -8.878 1.00 29.18 100 GLU C CA 1
ATOM 4899 C C . GLU C 1 102 ? -36.916 18.199 -9.600 1.00 29.21 100 GLU C C 1
ATOM 4900 O O . GLU C 1 102 ? -37.389 17.232 -8.989 1.00 29.58 100 GLU C O 1
ATOM 4906 N N . GLN C 1 103 ? -37.138 18.391 -10.907 1.00 28.45 101 GLN C N 1
ATOM 4907 C CA . GLN C 1 103 ? -38.009 17.468 -11.630 1.00 27.37 101 GLN C CA 1
ATOM 4908 C C . GLN C 1 103 ? -37.486 16.043 -11.551 1.00 27.14 101 GLN C C 1
ATOM 4909 O O . GLN C 1 103 ? -38.258 15.108 -11.299 1.00 27.25 101 GLN C O 1
ATOM 4915 N N . ASP C 1 104 ? -36.170 15.871 -11.734 1.00 29.94 102 ASP C N 1
ATOM 4916 C CA . ASP C 1 104 ? -35.552 14.548 -11.701 1.00 30.94 102 ASP C CA 1
ATOM 4917 C C . ASP C 1 104 ? -35.659 13.911 -10.321 1.00 29.43 102 ASP C C 1
ATOM 4918 O O . ASP C 1 104 ? -36.002 12.729 -10.203 1.00 28.57 102 ASP C O 1
ATOM 4923 N N . THR C 1 105 ? -35.334 14.666 -9.266 1.00 26.49 103 THR C N 1
ATOM 4924 C CA . THR C 1 105 ? -35.330 14.078 -7.922 1.00 28.32 103 THR C CA 1
ATOM 4925 C C . THR C 1 105 ? -36.736 13.672 -7.493 1.00 25.82 103 THR C C 1
ATOM 4926 O O . THR C 1 105 ? -36.938 12.577 -6.955 1.00 27.23 103 THR C O 1
ATOM 4930 N N . ARG C 1 106 ? -37.725 14.525 -7.750 1.00 27.92 104 ARG C N 1
ATOM 4931 C CA . ARG C 1 106 ? -39.099 14.198 -7.383 1.00 29.61 104 ARG C CA 1
ATOM 4932 C C . ARG C 1 106 ? -39.597 12.954 -8.111 1.00 32.12 104 ARG C C 1
ATOM 4933 O O . ARG C 1 106 ? -40.238 12.085 -7.498 1.00 29.11 104 ARG C O 1
ATOM 4941 N N . LEU C 1 107 ? -39.312 12.845 -9.418 1.00 27.66 105 LEU C N 1
ATOM 4942 C CA . LEU C 1 107 ? -39.783 11.689 -10.174 1.00 28.00 105 LEU C CA 1
ATOM 4943 C C . LEU C 1 107 ? -39.102 10.418 -9.700 1.00 30.83 105 LEU C C 1
ATOM 4944 O O . LEU C 1 107 ? -39.755 9.380 -9.540 1.00 31.80 105 LEU C O 1
ATOM 4949 N N . ALA C 1 108 ? -37.790 10.487 -9.453 1.00 29.19 106 ALA C N 1
ATOM 4950 C CA . ALA C 1 108 ? -37.052 9.310 -9.007 1.00 33.73 106 ALA C CA 1
ATOM 4951 C C . ALA C 1 108 ? -37.608 8.779 -7.691 1.00 32.91 106 ALA C C 1
ATOM 4952 O O . ALA C 1 108 ? -37.884 7.581 -7.564 1.00 30.15 106 ALA C O 1
ATOM 4954 N N . LEU C 1 109 ? -37.845 9.671 -6.725 1.00 25.65 107 LEU C N 1
ATOM 4955 C CA . LEU C 1 109 ? -38.416 9.261 -5.442 1.00 25.70 107 LEU C CA 1
ATOM 4956 C C . LEU C 1 109 ? -39.795 8.637 -5.612 1.00 30.98 107 LEU C C 1
ATOM 4957 O O . LEU C 1 109 ? -40.128 7.653 -4.939 1.00 27.47 107 LEU C O 1
ATOM 4962 N N . LYS C 1 110 ? -40.621 9.228 -6.482 1.00 29.46 108 LYS C N 1
ATOM 4963 C CA . LYS C 1 110 ? -41.960 8.704 -6.734 1.00 30.77 108 LYS C CA 1
ATOM 4964 C C . LYS C 1 110 ? -41.907 7.304 -7.319 1.00 34.72 108 LYS C C 1
ATOM 4965 O O . LYS C 1 110 ? -42.652 6.410 -6.898 1.00 31.58 108 LYS C O 1
ATOM 4971 N N . VAL C 1 111 ? -41.035 7.102 -8.304 1.00 29.40 109 VAL C N 1
ATOM 4972 C CA . VAL C 1 111 ? -40.977 5.824 -8.999 1.00 31.56 109 VAL C CA 1
ATOM 4973 C C . VAL C 1 111 ? -40.499 4.717 -8.063 1.00 33.44 109 VAL C C 1
ATOM 4974 O O . VAL C 1 111 ? -41.038 3.600 -8.085 1.00 35.60 109 VAL C O 1
ATOM 4978 N N . VAL C 1 112 ? -39.486 5.000 -7.230 1.00 30.34 110 VAL C N 1
ATOM 4979 C CA . VAL C 1 112 ? -38.988 3.979 -6.304 1.00 32.33 110 VAL C CA 1
ATOM 4980 C C . VAL C 1 112 ? -40.083 3.589 -5.327 1.00 32.16 110 VAL C C 1
ATOM 4981 O O . VAL C 1 112 ? -40.366 2.403 -5.119 1.00 34.58 110 VAL C O 1
ATOM 4985 N N . ARG C 1 113 ? -40.756 4.591 -4.760 1.00 33.14 111 ARG C N 1
ATOM 4986 C CA . ARG C 1 113 ? -41.826 4.324 -3.809 1.00 35.73 111 ARG C CA 1
ATOM 4987 C C . ARG C 1 113 ? -42.965 3.549 -4.459 1.00 31.49 111 ARG C C 1
ATOM 4988 O O . ARG C 1 113 ? -43.564 2.672 -3.829 1.00 35.34 111 ARG C O 1
ATOM 4996 N N . GLU C 1 114 ? -43.294 3.931 -5.688 1.00 32.51 112 GLU C N 1
ATOM 4997 C CA . GLU C 1 114 ? -44.325 3.273 -6.488 1.00 38.00 112 GLU C CA 1
ATOM 4998 C C . GLU C 1 114 ? -44.019 1.841 -6.962 1.00 35.91 112 GLU C C 1
ATOM 4999 O O . GLU C 1 114 ? -44.900 0.981 -6.959 1.00 38.92 112 GLU C O 1
ATOM 5005 N N . LYS C 1 115 ? -42.773 1.592 -7.369 1.00 39.12 113 LYS C N 1
ATOM 5006 C CA . LYS C 1 115 ? -42.387 0.297 -7.929 1.00 40.66 113 LYS C CA 1
ATOM 5007 C C . LYS C 1 115 ? -41.804 -0.661 -6.899 1.00 41.91 113 LYS C C 1
ATOM 5008 O O . LYS C 1 115 ? -41.966 -1.878 -7.044 1.00 38.74 113 LYS C O 1
ATOM 5014 N N . PHE C 1 116 ? -41.111 -0.154 -5.877 1.00 40.70 114 PHE C N 1
ATOM 5015 C CA . PHE C 1 116 ? -40.457 -1.000 -4.875 1.00 43.18 114 PHE C CA 1
ATOM 5016 C C . PHE C 1 116 ? -40.842 -0.568 -3.467 1.00 39.72 114 PHE C C 1
ATOM 5017 O O . PHE C 1 116 ? -39.982 -0.189 -2.665 1.00 40.52 114 PHE C O 1
ATOM 5025 N N . PRO C 1 117 ? -42.128 -0.655 -3.111 1.00 41.84 115 PRO C N 1
ATOM 5026 C CA . PRO C 1 117 ? -42.505 -0.336 -1.727 1.00 36.56 115 PRO C CA 1
ATOM 5027 C C . PRO C 1 117 ? -41.872 -1.281 -0.728 1.00 33.54 115 PRO C C 1
ATOM 5028 O O . PRO C 1 117 ? -41.632 -0.890 0.416 1.00 34.41 115 PRO C O 1
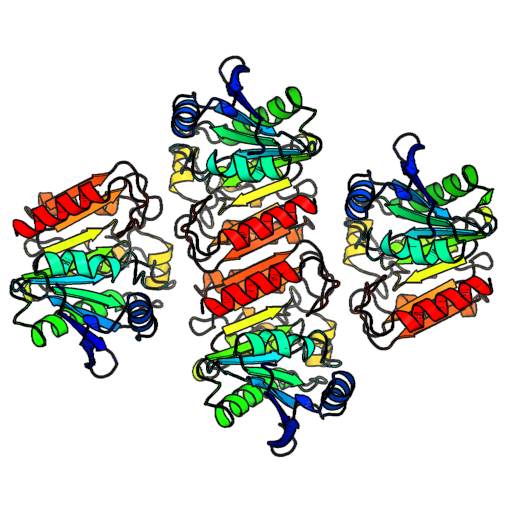ATOM 5032 N N . GLU C 1 118 ? -41.613 -2.526 -1.139 1.00 35.75 116 GLU C N 1
ATOM 5033 C CA . GLU C 1 118 ? -40.987 -3.511 -0.269 1.00 44.01 116 GLU C CA 1
ATOM 5034 C C . GLU C 1 118 ? -39.596 -3.084 0.175 1.00 48.31 116 GLU C C 1
ATOM 5035 O O . GLU C 1 118 ? -39.101 -3.581 1.193 1.00 43.88 116 GLU C O 1
ATOM 5041 N N . PHE C 1 119 ? -38.944 -2.210 -0.591 1.00 46.91 117 PHE C N 1
ATOM 5042 C CA . PHE C 1 119 ? -37.617 -1.705 -0.278 1.00 45.18 117 PHE C CA 1
ATOM 5043 C C . PHE C 1 119 ? -37.625 -0.250 0.192 1.00 42.72 117 PHE C C 1
ATOM 5044 O O . PHE C 1 119 ? -36.556 0.360 0.280 1.00 41.63 117 PHE C O 1
ATOM 5052 N N . CYS C 1 120 ? -38.794 0.344 0.447 1.00 37.47 118 CYS C N 1
ATOM 5053 C CA . CYS C 1 120 ? -38.864 1.754 0.820 1.00 42.59 118 CYS C CA 1
ATOM 5054 C C . CYS C 1 120 ? -39.412 1.966 2.219 1.00 46.85 118 CYS C C 1
ATOM 5055 O O . CYS C 1 120 ? -39.955 3.035 2.510 1.00 48.44 118 CYS C O 1
ATOM 5058 N N . ASP C 1 121 ? -39.276 0.980 3.106 1.00 44.79 119 ASP C N 1
ATOM 5059 C CA . ASP C 1 121 ? -39.633 1.244 4.492 1.00 50.76 119 ASP C CA 1
ATOM 5060 C C . ASP C 1 121 ? -38.824 2.421 5.012 1.00 46.65 119 ASP C C 1
ATOM 5061 O O . ASP C 1 121 ? -39.352 3.299 5.703 1.00 54.08 119 ASP C O 1
ATOM 5066 N N . LYS C 1 122 ? -37.545 2.471 4.655 1.00 42.44 120 LYS C N 1
ATOM 5067 C CA . LYS C 1 122 ? -36.738 3.673 4.789 1.00 37.81 120 LYS C CA 1
ATOM 5068 C C . LYS C 1 122 ? -36.118 3.967 3.432 1.00 42.20 120 LYS C C 1
ATOM 5069 O O . LYS C 1 122 ? -35.481 3.090 2.842 1.00 43.38 120 LYS C O 1
ATOM 5075 N N . LEU C 1 123 ? -36.304 5.184 2.931 1.00 33.82 121 LEU C N 1
ATOM 5076 C CA . LEU C 1 123 ? -35.738 5.576 1.644 1.00 34.59 121 LEU C CA 1
ATOM 5077 C C . LEU C 1 123 ? -34.826 6.776 1.840 1.00 36.73 121 LEU C C 1
ATOM 5078 O O . LEU C 1 123 ? -35.291 7.853 2.227 1.00 41.56 121 LEU C O 1
ATOM 5083 N N . GLY C 1 124 ? -33.533 6.589 1.591 1.00 27.88 122 GLY C N 1
ATOM 5084 C CA . GLY C 1 124 ? -32.607 7.695 1.714 1.00 30.26 122 GLY C CA 1
ATOM 5085 C C . GLY C 1 124 ? -32.079 8.161 0.373 1.00 33.27 122 GLY C C 1
ATOM 5086 O O . GLY C 1 124 ? -32.176 7.437 -0.628 1.00 32.09 122 GLY C O 1
ATOM 5087 N N . VAL C 1 125 ? -31.518 9.368 0.324 1.00 23.87 123 VAL C N 1
ATOM 5088 C CA . VAL C 1 125 ? -30.881 9.849 -0.889 1.00 30.06 123 VAL C CA 1
ATOM 5089 C C . VAL C 1 125 ? -29.440 10.176 -0.542 1.00 27.54 123 VAL C C 1
ATOM 5090 O O . VAL C 1 125 ? -29.148 10.701 0.536 1.00 27.90 123 VAL C O 1
ATOM 5094 N N . MET C 1 126 ? -28.550 9.846 -1.461 1.00 21.74 124 MET C N 1
ATOM 5095 C CA . MET C 1 126 ? -27.123 10.076 -1.367 1.00 21.10 124 MET C CA 1
ATOM 5096 C C . MET C 1 126 ? -26.705 10.955 -2.530 1.00 24.51 124 MET C C 1
ATOM 5097 O O . MET C 1 126 ? -27.251 10.829 -3.630 1.00 22.21 124 MET C O 1
ATOM 5102 N N . GLY C 1 127 ? -25.752 11.848 -2.301 1.00 26.59 125 GLY C N 1
ATOM 5103 C CA . GLY C 1 127 ? -25.311 12.698 -3.395 1.00 33.20 125 GLY C CA 1
ATOM 5104 C C . GLY C 1 127 ? -23.873 13.162 -3.256 1.00 30.98 125 GLY C C 1
ATOM 5105 O O . GLY C 1 127 ? -23.462 13.553 -2.163 1.00 24.41 125 GLY C O 1
ATOM 5106 N N . ALA C 1 128 ? -23.111 13.131 -4.352 1.00 23.81 126 ALA C N 1
ATOM 5107 C CA . ALA C 1 128 ? -21.715 13.560 -4.380 1.00 22.96 126 ALA C CA 1
ATOM 5108 C C . ALA C 1 128 ? -21.553 14.789 -5.264 1.00 30.24 126 ALA C C 1
ATOM 5109 O O . ALA C 1 128 ? -22.101 14.841 -6.375 1.00 26.48 126 ALA C O 1
ATOM 5111 N N . SER C 1 129 ? -20.801 15.774 -4.769 1.00 23.15 127 SER C N 1
ATOM 5112 C CA . SER C 1 129 ? -20.488 16.996 -5.528 1.00 27.17 127 SER C CA 1
ATOM 5113 C C . SER C 1 129 ? -21.809 17.627 -5.970 1.00 26.72 127 SER C C 1
ATOM 5114 O O . SER C 1 129 ? -22.709 17.800 -5.138 1.00 25.59 127 SER C O 1
ATOM 5117 N N . ILE C 1 130 ? -21.995 17.960 -7.257 1.00 22.65 128 ILE C N 1
ATOM 5118 C CA . ILE C 1 130 ? -23.259 18.570 -7.651 1.00 22.98 128 ILE C CA 1
ATOM 5119 C C . ILE C 1 130 ? -24.418 17.598 -7.449 1.00 20.20 128 ILE C C 1
ATOM 5120 O O . ILE C 1 130 ? -25.565 18.029 -7.290 1.00 26.09 128 ILE C O 1
ATOM 5125 N N . GLY C 1 131 ? -24.152 16.290 -7.435 1.00 19.84 129 GLY C N 1
ATOM 5126 C CA . GLY C 1 131 ? -25.186 15.348 -7.042 1.00 23.06 129 GLY C CA 1
ATOM 5127 C C . GLY C 1 131 ? -25.705 15.583 -5.633 1.00 23.84 129 GLY C C 1
ATOM 5128 O O . GLY C 1 131 ? -26.878 15.297 -5.335 1.00 24.64 129 GLY C O 1
ATOM 5129 N N . GLY C 1 132 ? -24.841 16.080 -4.745 1.00 24.84 130 GLY C N 1
ATOM 5130 C CA . GLY C 1 132 ? -25.263 16.486 -3.418 1.00 26.76 130 GLY C CA 1
ATOM 5131 C C . GLY C 1 132 ? -26.224 17.652 -3.424 1.00 31.48 130 GLY C C 1
ATOM 5132 O O . GLY C 1 132 ? -26.947 17.854 -2.439 1.00 26.39 130 GLY C O 1
ATOM 5133 N N . TYR C 1 133 ? -26.235 18.446 -4.504 1.00 28.37 131 TYR C N 1
ATOM 5134 C CA . TYR C 1 133 ? -27.263 19.471 -4.619 1.00 23.68 131 TYR C CA 1
ATOM 5135 C C . TYR C 1 133 ? -28.626 18.833 -4.838 1.00 25.99 131 TYR C C 1
ATOM 5136 O O . TYR C 1 133 ? -29.616 19.240 -4.219 1.00 28.23 131 TYR C O 1
ATOM 5145 N N . LEU C 1 134 ? -28.707 17.831 -5.719 1.00 26.58 132 LEU C N 1
ATOM 5146 C CA . LEU C 1 134 ? -29.971 17.117 -5.858 1.00 27.05 132 LEU C CA 1
ATOM 5147 C C . LEU C 1 134 ? -30.377 16.493 -4.532 1.00 25.68 132 LEU C C 1
ATOM 5148 O O . LEU C 1 134 ? -31.545 16.562 -4.124 1.00 24.52 132 LEU C O 1
ATOM 5153 N N . ALA C 1 135 ? -29.418 15.882 -3.846 1.00 23.46 133 ALA C N 1
ATOM 5154 C CA . ALA C 1 135 ? -29.731 15.179 -2.611 1.00 24.60 133 ALA C CA 1
ATOM 5155 C C . ALA C 1 135 ? -30.228 16.136 -1.532 1.00 27.03 133 ALA C C 1
ATOM 5156 O O . ALA C 1 135 ? -31.269 15.887 -0.907 1.00 26.53 133 ALA C O 1
ATOM 5158 N N . THR C 1 136 ? -29.509 17.239 -1.296 1.00 28.55 134 THR C N 1
ATOM 5159 C CA . THR C 1 136 ? -29.947 18.178 -0.259 1.00 28.26 134 THR C CA 1
ATOM 5160 C C . THR C 1 136 ? -31.219 18.892 -0.662 1.00 27.24 134 THR C C 1
ATOM 5161 O O . THR C 1 136 ? -32.035 19.243 0.197 1.00 32.18 134 THR C O 1
ATOM 5165 N N . PHE C 1 137 ? -31.400 19.121 -1.958 1.00 23.78 135 PHE C N 1
ATOM 5166 C CA . PHE C 1 137 ? -32.665 19.649 -2.443 1.00 20.70 135 PHE C CA 1
ATOM 5167 C C . PHE C 1 137 ? -33.815 18.749 -2.009 1.00 19.11 135 PHE C C 1
ATOM 5168 O O . PHE C 1 137 ? -34.839 19.228 -1.526 1.00 27.52 135 PHE C O 1
ATOM 5176 N N . SER C 1 138 ? -33.649 17.427 -2.173 1.00 23.55 136 SER C N 1
ATOM 5177 C CA . SER C 1 138 ? -34.715 16.489 -1.841 1.00 26.22 136 SER C CA 1
ATOM 5178 C C . SER C 1 138 ? -35.039 16.520 -0.358 1.00 29.11 136 SER C C 1
ATOM 5179 O O . SER C 1 138 ? -36.186 16.286 0.029 1.00 22.69 136 SER C O 1
ATOM 5182 N N . ALA C 1 139 ? -34.046 16.815 0.483 1.00 27.16 137 ALA C N 1
ATOM 5183 C CA . ALA C 1 139 ? -34.222 16.834 1.926 1.00 26.11 137 ALA C CA 1
ATOM 5184 C C . ALA C 1 139 ? -34.753 18.160 2.454 1.00 29.10 137 ALA C C 1
ATOM 5185 O O . ALA C 1 139 ? -35.032 18.267 3.657 1.00 24.65 137 ALA C O 1
ATOM 5187 N N . THR C 1 140 ? -34.853 19.179 1.605 1.00 26.37 138 THR C N 1
ATOM 5188 C CA . THR C 1 140 ? -35.192 20.516 2.072 1.00 27.20 138 THR C CA 1
ATOM 5189 C C . THR C 1 140 ? -36.334 21.131 1.267 1.00 24.17 138 THR C C 1
ATOM 5190 O O . THR C 1 140 ? -37.337 21.547 1.843 1.00 26.34 138 THR C O 1
ATOM 5194 N N . LEU C 1 141 ? -36.199 21.186 -0.057 1.00 27.25 139 LEU C N 1
ATOM 5195 C CA . LEU C 1 141 ? -37.187 21.908 -0.853 1.00 34.26 139 LEU C CA 1
ATOM 5196 C C . LEU C 1 141 ? -38.339 21.034 -1.331 1.00 36.89 139 LEU C C 1
ATOM 5197 O O . LEU C 1 141 ? -39.329 21.572 -1.836 1.00 38.39 139 LEU C O 1
ATOM 5202 N N . LEU C 1 142 ? -38.282 19.724 -1.123 1.00 29.44 140 LEU C N 1
ATOM 5203 C CA . LEU C 1 142 ? -39.469 18.933 -1.402 1.00 29.31 140 LEU C CA 1
ATOM 5204 C C . LEU C 1 142 ? -40.436 19.005 -0.229 1.00 31.11 140 LEU C C 1
ATOM 5205 O O . LEU C 1 142 ? -40.025 19.240 0.916 1.00 31.41 140 LEU C O 1
ATOM 5210 N N . PRO C 1 143 ? -41.721 18.757 -0.476 1.00 29.27 141 PRO C N 1
ATOM 5211 C CA . PRO C 1 143 ? -42.681 18.716 0.625 1.00 29.94 141 PRO C CA 1
ATOM 5212 C C . PRO C 1 143 ? -42.318 17.594 1.574 1.00 28.61 141 PRO C C 1
ATOM 5213 O O . PRO C 1 143 ? -41.747 16.583 1.166 1.00 27.40 141 PRO C O 1
ATOM 5217 N N . ASP C 1 144 ? -42.710 17.758 2.843 1.00 29.76 142 ASP C N 1
ATOM 5218 C CA . ASP C 1 144 ? -42.328 16.793 3.870 1.00 31.02 142 ASP C CA 1
ATOM 5219 C C . ASP C 1 144 ? -42.701 15.363 3.485 1.00 33.02 142 ASP C C 1
ATOM 5220 O O . ASP C 1 144 ? -41.940 14.430 3.749 1.00 29.68 142 ASP C O 1
ATOM 5225 N N . ASP C 1 145 ? -43.863 15.162 2.846 1.00 33.55 143 ASP C N 1
ATOM 5226 C CA . ASP C 1 145 ? -44.250 13.789 2.534 1.00 39.88 143 ASP C CA 1
ATOM 5227 C C . ASP C 1 145 ? -43.396 13.177 1.432 1.00 38.43 143 ASP C C 1
ATOM 5228 O O . ASP C 1 145 ? -43.337 11.947 1.320 1.00 38.43 143 ASP C O 1
ATOM 5233 N N . GLU C 1 146 ? -42.714 13.993 0.635 1.00 33.56 144 GLU C N 1
ATOM 5234 C CA . GLU C 1 146 ? -41.827 13.464 -0.391 1.00 29.70 144 GLU C CA 1
ATOM 5235 C C . GLU C 1 146 ? -40.376 13.371 0.065 1.00 32.58 144 GLU C C 1
ATOM 5236 O O . GLU C 1 146 ? -39.578 12.707 -0.602 1.00 27.76 144 GLU C O 1
ATOM 5242 N N . LYS C 1 147 ? -40.008 14.044 1.153 1.00 30.84 145 LYS C N 1
ATOM 5243 C CA . LYS C 1 147 ? -38.623 14.020 1.605 1.00 30.23 145 LYS C CA 1
ATOM 5244 C C . LYS C 1 147 ? -38.182 12.593 1.921 1.00 30.30 145 LYS C C 1
ATOM 5245 O O . LYS C 1 147 ? -38.980 11.778 2.398 1.00 28.30 145 LYS C O 1
ATOM 5251 N N . PRO C 1 148 ? -36.912 12.272 1.681 1.00 26.00 146 PRO C N 1
ATOM 5252 C CA . PRO C 1 148 ? -36.399 10.956 2.058 1.00 30.68 146 PRO C CA 1
ATOM 5253 C C . PRO C 1 148 ? -36.220 10.886 3.566 1.00 29.51 146 PRO C C 1
ATOM 5254 O O . PRO C 1 148 ? -36.305 11.888 4.278 1.00 24.19 146 PRO C O 1
ATOM 5258 N N . ASP C 1 149 ? -36.011 9.665 4.052 1.00 28.38 147 ASP C N 1
ATOM 5259 C CA . ASP C 1 149 ? -35.871 9.420 5.484 1.00 31.57 147 ASP C CA 1
ATOM 5260 C C . ASP C 1 149 ? -34.466 9.689 6.005 1.00 28.15 147 ASP C C 1
ATOM 5261 O O . ASP C 1 149 ? -34.276 9.751 7.226 1.00 27.33 147 ASP C O 1
ATOM 5266 N N . PHE C 1 150 ? -33.474 9.757 5.128 1.00 29.25 148 PHE C N 1
ATOM 5267 C CA . PHE C 1 150 ? -32.120 10.136 5.526 1.00 23.52 148 PHE C CA 1
ATOM 5268 C C . PHE C 1 150 ? -31.385 10.627 4.293 1.00 27.37 148 PHE C C 1
ATOM 5269 O O . PHE C 1 150 ? -31.809 10.380 3.161 1.00 23.87 148 PHE C O 1
ATOM 5277 N N . GLN C 1 151 ? -30.276 11.332 4.516 1.00 26.43 149 GLN C N 1
ATOM 5278 C CA . GLN C 1 151 ? -29.523 11.913 3.413 1.00 22.01 149 GLN C CA 1
ATOM 5279 C C . GLN C 1 151 ? -28.033 11.706 3.662 1.00 25.66 149 GLN C C 1
ATOM 5280 O O . GLN C 1 151 ? -27.567 11.874 4.783 1.00 24.95 149 GLN C O 1
ATOM 5286 N N . ILE C 1 152 ? -27.311 11.300 2.621 1.00 23.59 150 ILE C N 1
ATOM 5287 C CA . ILE C 1 152 ? -25.876 11.041 2.670 1.00 21.90 150 ILE C CA 1
ATOM 5288 C C . ILE C 1 152 ? -25.211 11.970 1.663 1.00 25.30 150 ILE C C 1
ATOM 5289 O O . ILE C 1 152 ? -25.534 11.934 0.463 1.00 22.80 150 ILE C O 1
ATOM 5294 N N . LEU C 1 153 ? -24.311 12.827 2.145 1.00 22.52 151 LEU C N 1
ATOM 5295 C CA . LEU C 1 153 ? -23.728 13.878 1.318 1.00 21.95 151 LEU C CA 1
ATOM 5296 C C . LEU C 1 153 ? -22.217 13.751 1.291 1.00 25.02 151 LEU C C 1
ATOM 5297 O O . LEU C 1 153 ? -21.574 13.696 2.346 1.00 29.08 151 LEU C O 1
ATOM 5302 N N . MET C 1 154 ? -21.658 13.709 0.084 1.00 25.30 152 MET C N 1
ATOM 5303 C CA . MET C 1 154 ? -20.214 13.674 -0.121 1.00 25.15 152 MET C CA 1
ATOM 5304 C C . MET C 1 154 ? -19.823 14.959 -0.836 1.00 25.47 152 MET C C 1
ATOM 5305 O O . MET C 1 154 ? -20.257 15.186 -1.970 1.00 23.70 152 MET C O 1
ATOM 5310 N N . TYR C 1 155 ? -19.001 15.785 -0.189 1.00 24.83 153 TYR C N 1
ATOM 5311 C CA . TYR C 1 155 ? -18.548 17.080 -0.695 1.00 26.27 153 TYR C CA 1
ATOM 5312 C C . TYR C 1 155 ? -19.646 17.783 -1.512 1.00 30.37 153 TYR C C 1
ATOM 5313 O O . TYR C 1 155 ? -19.424 18.149 -2.672 1.00 26.58 153 TYR C O 1
ATOM 5322 N N . PRO C 1 156 ? -20.825 18.002 -0.927 1.00 25.13 154 PRO C N 1
ATOM 5323 C CA . PRO C 1 156 ? -21.973 18.511 -1.678 1.00 25.53 154 PRO C CA 1
ATOM 5324 C C . PRO C 1 156 ? -21.899 20.000 -1.977 1.00 25.99 154 PRO C C 1
ATOM 5325 O O . PRO C 1 156 ? -21.219 20.778 -1.314 1.00 26.93 154 PRO C O 1
ATOM 5329 N N . VAL C 1 157 ? -22.618 20.381 -3.026 1.00 23.75 155 VAL C N 1
ATOM 5330 C CA . VAL C 1 157 ? -22.980 21.771 -3.271 1.00 27.66 155 VAL C CA 1
ATOM 5331 C C . VAL C 1 157 ? -24.351 21.979 -2.637 1.00 28.03 155 VAL C C 1
ATOM 5332 O O . VAL C 1 157 ? -25.306 21.279 -2.987 1.00 28.70 155 VAL C O 1
ATOM 5336 N N . VAL C 1 158 ? -24.468 22.940 -1.723 1.00 26.54 156 VAL C N 1
ATOM 5337 C CA . VAL C 1 158 ? -25.695 23.086 -0.944 1.00 28.84 156 VAL C CA 1
ATOM 5338 C C . VAL C 1 158 ? -26.372 24.431 -1.157 1.00 31.51 156 VAL C C 1
ATOM 5339 O O . VAL C 1 158 ? -27.409 24.695 -0.540 1.00 27.98 156 VAL C O 1
ATOM 5343 N N . SER C 1 159 ? -25.851 25.265 -2.052 1.00 33.99 157 SER C N 1
ATOM 5344 C CA . SER C 1 159 ? -26.377 26.608 -2.223 1.00 28.83 157 SER C CA 1
ATOM 5345 C C . SER C 1 159 ? -26.035 27.095 -3.627 1.00 33.33 157 SER C C 1
ATOM 5346 O O . SER C 1 159 ? -25.050 26.655 -4.232 1.00 37.54 157 SER C O 1
ATOM 5349 N N . VAL C 1 160 ? -26.849 28.013 -4.140 1.00 24.46 158 VAL C N 1
ATOM 5350 C CA . VAL C 1 160 ? -26.501 28.725 -5.363 1.00 33.23 158 VAL C CA 1
ATOM 5351 C C . VAL C 1 160 ? -26.054 30.145 -5.081 1.00 36.93 158 VAL C C 1
ATOM 5352 O O . VAL C 1 160 ? -25.782 30.906 -6.024 1.00 42.75 158 VAL C O 1
ATOM 5356 N N . ASP C 1 161 ? -25.952 30.518 -3.809 1.00 34.34 159 ASP C N 1
ATOM 5357 C CA . ASP C 1 161 ? -25.426 31.821 -3.442 1.00 37.33 159 ASP C CA 1
ATOM 5358 C C . ASP C 1 161 ? -23.960 31.910 -3.854 1.00 35.21 159 ASP C C 1
ATOM 5359 O O . ASP C 1 161 ? -23.218 30.923 -3.795 1.00 30.79 159 ASP C O 1
ATOM 5364 N N . ASP C 1 162 ? -23.547 33.105 -4.285 1.00 34.40 160 ASP C N 1
ATOM 5365 C CA . ASP C 1 162 ? -22.161 33.321 -4.692 1.00 35.00 160 ASP C CA 1
ATOM 5366 C C . ASP C 1 162 ? -21.175 32.871 -3.621 1.00 40.57 160 ASP C C 1
ATOM 5367 O O . ASP C 1 162 ? -20.092 32.371 -3.943 1.00 44.69 160 ASP C O 1
ATOM 5372 N N . ARG C 1 163 ? -21.538 33.043 -2.347 1.00 41.41 161 ARG C N 1
ATOM 5373 C CA . ARG C 1 163 ? -20.630 32.757 -1.235 1.00 47.07 161 ARG C CA 1
ATOM 5374 C C . ARG C 1 163 ? -20.240 31.282 -1.167 1.00 44.73 161 ARG C C 1
ATOM 5375 O O . ARG C 1 163 ? -19.156 30.955 -0.671 1.00 45.36 161 ARG C O 1
ATOM 5383 N N . LEU C 1 164 ? -21.117 30.375 -1.616 1.00 37.32 162 LEU C N 1
ATOM 5384 C CA . LEU C 1 164 ? -20.875 28.942 -1.497 1.00 32.60 162 LEU C CA 1
ATOM 5385 C C . LEU C 1 164 ? -20.879 28.177 -2.807 1.00 37.61 162 LEU C C 1
ATOM 5386 O O . LEU C 1 164 ? -20.261 27.109 -2.876 1.00 36.48 162 LEU C O 1
ATOM 5391 N N . THR C 1 165 ? -21.542 28.678 -3.839 1.00 32.94 163 THR C N 1
ATOM 5392 C CA . THR C 1 165 ? -21.881 27.802 -4.937 1.00 33.16 163 THR C CA 1
ATOM 5393 C C . THR C 1 165 ? -20.662 27.463 -5.797 1.00 32.69 163 THR C C 1
ATOM 5394 O O . THR C 1 165 ? -19.579 28.043 -5.678 1.00 34.37 163 THR C O 1
ATOM 5398 N N . HIS C 1 166 ? -20.866 26.477 -6.664 1.00 31.03 164 HIS C N 1
ATOM 5399 C CA . HIS C 1 166 ? -19.908 26.080 -7.687 1.00 31.95 164 HIS C CA 1
ATOM 5400 C C . HIS C 1 166 ? -20.334 26.791 -8.969 1.00 35.39 164 HIS C C 1
ATOM 5401 O O . HIS C 1 166 ? -21.419 26.532 -9.490 1.00 31.19 164 HIS C O 1
ATOM 5408 N N . PHE C 1 167 ? -19.542 27.772 -9.400 1.00 38.63 165 PHE C N 1
ATOM 5409 C CA . PHE C 1 167 ? -19.998 28.657 -10.466 1.00 33.69 165 PHE C CA 1
ATOM 5410 C C . PHE C 1 167 ? -20.181 27.960 -11.805 1.00 40.80 165 PHE C C 1
ATOM 5411 O O . PHE C 1 167 ? -21.195 28.242 -12.470 1.00 41.48 165 PHE C O 1
ATOM 5419 N N . PRO C 1 168 ? -19.275 27.087 -12.274 1.00 39.96 166 PRO C N 1
ATOM 5420 C CA . PRO C 1 168 ? -19.562 26.403 -13.547 1.00 41.91 166 PRO C CA 1
ATOM 5421 C C . PRO C 1 168 ? -20.848 25.594 -13.488 1.00 39.22 166 PRO C C 1
ATOM 5422 O O . PRO C 1 168 ? -21.615 25.600 -14.456 1.00 37.28 166 PRO C O 1
ATOM 5426 N N . CYS C 1 169 ? -21.129 24.928 -12.364 1.00 33.14 167 CYS C N 1
ATOM 5427 C CA . CYS C 1 169 ? -22.383 24.181 -12.247 1.00 33.46 167 CYS C CA 1
ATOM 5428 C C . CYS C 1 169 ? -23.596 25.106 -12.298 1.00 35.87 167 CYS C C 1
ATOM 5429 O O . CYS C 1 169 ? -24.596 24.793 -12.960 1.00 35.74 167 CYS C O 1
ATOM 5432 N N . ARG C 1 170 ? -23.532 26.245 -11.602 1.00 33.22 168 ARG C N 1
ATOM 5433 C CA . ARG C 1 170 ? -24.672 27.157 -11.593 1.00 38.68 168 ARG C CA 1
ATOM 5434 C C . ARG C 1 170 ? -24.927 27.735 -12.980 1.00 44.18 168 ARG C C 1
ATOM 5435 O O . ARG C 1 170 ? -26.084 27.944 -13.372 1.00 37.28 168 ARG C O 1
ATOM 5443 N N . GLU C 1 171 ? -23.857 28.036 -13.722 1.00 36.29 169 GLU C N 1
ATOM 5444 C CA . GLU C 1 171 ? -24.018 28.535 -15.084 1.00 34.04 169 GLU C CA 1
ATOM 5445 C C . GLU C 1 171 ? -24.630 27.475 -15.991 1.00 38.69 169 GLU C C 1
ATOM 5446 O O . GLU C 1 171 ? -25.441 27.795 -16.866 1.00 46.64 169 GLU C O 1
ATOM 5448 N N . ARG C 1 172 ? -24.215 26.217 -15.840 1.00 37.16 170 ARG C N 1
ATOM 5449 C CA . ARG C 1 172 ? -24.810 25.145 -16.632 1.00 38.01 170 ARG C CA 1
ATOM 5450 C C . ARG C 1 172 ? -26.274 24.923 -16.264 1.00 42.19 170 ARG C C 1
ATOM 5451 O O . ARG C 1 172 ? -27.105 24.640 -17.137 1.00 37.85 170 ARG C O 1
ATOM 5459 N N . MET C 1 173 ? -26.607 25.083 -14.984 1.00 35.85 171 MET C N 1
ATOM 5460 C CA . MET C 1 173 ? -27.969 24.869 -14.495 1.00 35.23 171 MET C CA 1
ATOM 5461 C C . MET C 1 173 ? -28.920 25.968 -14.954 1.00 35.39 171 MET C C 1
ATOM 5462 O O . MET C 1 173 ? -30.067 25.686 -15.326 1.00 36.10 171 MET C O 1
ATOM 5467 N N . PHE C 1 174 ? -28.462 27.224 -14.953 1.00 36.21 172 PHE C N 1
ATOM 5468 C CA . PHE C 1 174 ? -29.313 28.373 -15.248 1.00 36.62 172 PHE C CA 1
ATOM 5469 C C . PHE C 1 174 ? -29.065 28.995 -16.616 1.00 40.68 172 PHE C C 1
ATOM 5470 O O . PHE C 1 174 ? -29.821 29.887 -17.011 1.00 38.81 172 PHE C O 1
ATOM 5478 N N . GLY C 1 175 ? -28.052 28.547 -17.352 1.00 46.09 173 GLY C N 1
ATOM 5479 C CA . GLY C 1 175 ? -27.616 29.311 -18.512 1.00 46.64 173 GLY C CA 1
ATOM 5480 C C . GLY C 1 175 ? -26.987 30.580 -17.978 1.00 53.27 173 GLY C C 1
ATOM 5481 O O . GLY C 1 175 ? -26.077 30.534 -17.144 1.00 57.67 173 GLY C O 1
ATOM 5482 N N . HIS C 1 176 ? -27.537 31.712 -18.398 1.00 55.08 174 HIS C N 1
ATOM 5483 C CA . HIS C 1 176 ? -27.122 33.020 -17.912 1.00 56.29 174 HIS C CA 1
ATOM 5484 C C . HIS C 1 176 ? -28.320 33.688 -17.223 1.00 53.52 174 HIS C C 1
ATOM 5485 O O . HIS C 1 176 ? -28.347 34.909 -17.070 1.00 51.89 174 HIS C O 1
ATOM 5492 N N . SER C 1 177 ? -29.307 32.889 -16.812 1.00 55.57 175 SER C N 1
ATOM 5493 C CA . SER C 1 177 ? -30.537 33.436 -16.249 1.00 61.47 175 SER C CA 1
ATOM 5494 C C . SER C 1 177 ? -30.504 33.589 -14.730 1.00 54.64 175 SER C C 1
ATOM 5495 O O . SER C 1 177 ? -31.472 34.103 -14.160 1.00 57.05 175 SER C O 1
ATOM 5498 N N . TYR C 1 178 ? -29.458 33.131 -14.052 1.00 40.54 176 TYR C N 1
ATOM 5499 C CA . TYR C 1 178 ? -29.420 33.299 -12.603 1.00 36.73 176 TYR C CA 1
ATOM 5500 C C . TYR C 1 178 ? -29.311 34.776 -12.244 1.00 42.86 176 TYR C C 1
ATOM 5501 O O . TYR C 1 178 ? -28.573 35.539 -12.872 1.00 43.13 176 TYR C O 1
ATOM 5510 N N . SER C 1 179 ? -30.083 35.177 -11.247 1.00 49.05 177 SER C N 1
ATOM 5511 C CA . SER C 1 179 ? -30.028 36.496 -10.639 1.00 51.83 177 SER C CA 1
ATOM 5512 C C . SER C 1 179 ? -30.183 36.321 -9.134 1.00 49.46 177 SER C C 1
ATOM 5513 O O . SER C 1 179 ? -30.731 35.313 -8.675 1.00 46.03 177 SER C O 1
ATOM 5516 N N . PRO C 1 180 ? -29.685 37.271 -8.337 1.00 50.59 178 PRO C N 1
ATOM 5517 C CA . PRO C 1 180 ? -29.679 37.069 -6.876 1.00 44.33 178 PRO C CA 1
ATOM 5518 C C . PRO C 1 180 ? -31.053 36.846 -6.268 1.00 47.36 178 PRO C C 1
ATOM 5519 O O . PRO C 1 180 ? -31.143 36.224 -5.205 1.00 50.87 178 PRO C O 1
ATOM 5523 N N . ASP C 1 181 ? -32.129 37.315 -6.904 1.00 44.62 179 ASP C N 1
ATOM 5524 C CA . ASP C 1 181 ? -33.456 37.122 -6.327 1.00 48.67 179 ASP C CA 1
ATOM 5525 C C . ASP C 1 181 ? -33.879 35.658 -6.282 1.00 46.13 179 ASP C C 1
ATOM 5526 O O . ASP C 1 181 ? -34.790 35.320 -5.519 1.00 49.35 179 ASP C O 1
ATOM 5531 N N . LYS C 1 182 ? -33.264 34.790 -7.087 1.00 40.36 180 LYS C N 1
ATOM 5532 C CA . LYS C 1 182 ? -33.592 33.368 -7.081 1.00 38.85 180 LYS C CA 1
ATOM 5533 C C . LYS C 1 182 ? -32.784 32.566 -6.077 1.00 36.39 180 LYS C C 1
ATOM 5534 O O . LYS C 1 182 ? -32.932 31.341 -6.038 1.00 36.21 180 LYS C O 1
ATOM 5540 N N . MET C 1 183 ? -31.926 33.218 -5.290 1.00 35.61 181 MET C N 1
ATOM 5541 C CA . MET C 1 183 ? -31.001 32.491 -4.424 1.00 38.89 181 MET C CA 1
ATOM 5542 C C . MET C 1 183 ? -31.751 31.593 -3.449 1.00 35.25 181 MET C C 1
ATOM 5543 O O . MET C 1 183 ? -31.455 30.400 -3.327 1.00 34.55 181 MET C O 1
ATOM 5548 N N . GLU C 1 184 ? -32.736 32.159 -2.750 1.00 40.53 182 GLU C N 1
ATOM 5549 C CA . GLU C 1 184 ? -33.446 31.432 -1.702 1.00 38.19 182 GLU C CA 1
ATOM 5550 C C . GLU C 1 184 ? -34.214 30.241 -2.267 1.00 37.43 182 GLU C C 1
ATOM 5551 O O . GLU C 1 184 ? -34.176 29.141 -1.708 1.00 32.68 182 GLU C O 1
ATOM 5557 N N . GLN C 1 185 ? -34.917 30.446 -3.386 1.00 40.02 183 GLN C N 1
ATOM 5558 C CA . GLN C 1 185 ? -35.744 29.394 -3.973 1.00 39.77 183 GLN C CA 1
ATOM 5559 C C . GLN C 1 185 ? -34.931 28.217 -4.503 1.00 35.52 183 GLN C C 1
ATOM 5560 O O . GLN C 1 185 ? -35.495 27.130 -4.682 1.00 36.75 183 GLN C O 1
ATOM 5562 N N . TYR C 1 186 ? -33.633 28.397 -4.757 1.00 29.51 184 TYR C N 1
ATOM 5563 C CA . TYR C 1 186 ? -32.794 27.331 -5.299 1.00 27.65 184 TYR C CA 1
ATOM 5564 C C . TYR C 1 186 ? -31.647 26.918 -4.375 1.00 26.94 184 TYR C C 1
ATOM 5565 O O . TYR C 1 186 ? -30.756 26.187 -4.824 1.00 31.55 184 TYR C O 1
ATOM 5574 N N . SER C 1 187 ? -31.662 27.308 -3.099 1.00 29.77 185 SER C N 1
ATOM 5575 C CA . SER C 1 187 ? -30.571 26.960 -2.179 1.00 35.85 185 SER C CA 1
ATOM 5576 C C . SER C 1 187 ? -31.065 26.033 -1.073 1.00 34.10 185 SER C C 1
ATOM 5577 O O . SER C 1 187 ? -31.796 26.485 -0.169 1.00 28.13 185 SER C O 1
ATOM 5580 N N . PRO C 1 188 ? -30.717 24.743 -1.104 1.00 30.19 186 PRO C N 1
ATOM 5581 C CA . PRO C 1 188 ? -31.233 23.821 -0.078 1.00 31.95 186 PRO C CA 1
ATOM 5582 C C . PRO C 1 188 ? -30.909 24.224 1.350 1.00 30.79 186 PRO C C 1
ATOM 5583 O O . PRO C 1 188 ? -31.750 24.042 2.241 1.00 31.13 186 PRO C O 1
ATOM 5587 N N . ILE C 1 189 ? -29.734 24.806 1.592 1.00 26.98 187 ILE C N 1
ATOM 5588 C CA . ILE C 1 189 ? -29.355 25.160 2.955 1.00 26.98 187 ILE C CA 1
ATOM 5589 C C . ILE C 1 189 ? -30.325 26.163 3.584 1.00 25.53 187 ILE C C 1
ATOM 5590 O O . ILE C 1 189 ? -30.396 26.272 4.824 1.00 31.21 187 ILE C O 1
ATOM 5595 N N . GLU C 1 190 ? -31.064 26.909 2.769 1.00 27.47 188 GLU C N 1
ATOM 5596 C CA . GLU C 1 190 ? -32.027 27.881 3.256 1.00 30.00 188 GLU C CA 1
ATOM 5597 C C . GLU C 1 190 ? -33.393 27.270 3.530 1.00 31.99 188 GLU C C 1
ATOM 5598 O O . GLU C 1 190 ? -34.300 27.995 3.948 1.00 36.19 188 GLU C O 1
ATOM 5604 N N . HIS C 1 191 ? -33.559 25.960 3.346 1.00 25.64 189 HIS C N 1
ATOM 5605 C CA . HIS C 1 191 ? -34.877 25.352 3.486 1.00 27.97 189 HIS C CA 1
ATOM 5606 C C . HIS C 1 191 ? -34.855 24.141 4.415 1.00 30.89 189 HIS C C 1
ATOM 5607 O O . HIS C 1 191 ? -35.622 23.190 4.238 1.00 27.24 189 HIS C O 1
ATOM 5614 N N . ILE C 1 192 ? -33.961 24.152 5.398 1.00 36.36 190 ILE C N 1
ATOM 5615 C CA . ILE C 1 192 ? -33.947 23.130 6.436 1.00 29.10 190 ILE C CA 1
ATOM 5616 C C . ILE C 1 192 ? -35.072 23.408 7.427 1.00 33.59 190 ILE C C 1
ATOM 5617 O O . ILE C 1 192 ? -35.188 24.516 7.960 1.00 35.85 190 ILE C O 1
ATOM 5622 N N . THR C 1 193 ? -35.899 22.401 7.682 1.00 30.33 191 THR C N 1
ATOM 5623 C CA . THR C 1 193 ? -37.018 22.508 8.610 1.00 33.42 191 THR C CA 1
ATOM 5624 C C . THR C 1 193 ? -37.060 21.242 9.450 1.00 33.66 191 THR C C 1
ATOM 5625 O O . THR C 1 193 ? -36.232 20.339 9.302 1.00 31.95 191 THR C O 1
ATOM 5629 N N . SER C 1 194 ? -38.053 21.163 10.330 1.00 31.46 192 SER C N 1
ATOM 5630 C CA . SER C 1 194 ? -38.145 20.011 11.217 1.00 35.13 192 SER C CA 1
ATOM 5631 C C . SER C 1 194 ? -38.349 18.707 10.452 1.00 37.35 192 SER C C 1
ATOM 5632 O O . SER C 1 194 ? -38.048 17.640 10.996 1.00 39.21 192 SER C O 1
ATOM 5635 N N . GLY C 1 195 ? -38.888 18.760 9.223 1.00 35.62 193 GLY C N 1
ATOM 5636 C CA . GLY C 1 195 ? -39.031 17.570 8.401 1.00 30.06 193 GLY C CA 1
ATOM 5637 C C . GLY C 1 195 ? -37.769 17.104 7.687 1.00 31.62 193 GLY C C 1
ATOM 5638 O O . GLY C 1 195 ? -37.760 16.003 7.120 1.00 32.00 193 GLY C O 1
ATOM 5639 N N . THR C 1 196 ? -36.714 17.912 7.692 1.00 27.05 194 THR C N 1
ATOM 5640 C CA . THR C 1 196 ? -35.456 17.529 7.045 1.00 24.88 194 THR C CA 1
ATOM 5641 C C . THR C 1 196 ? -34.850 16.304 7.725 1.00 29.65 194 THR C C 1
ATOM 5642 O O . THR C 1 196 ? -34.669 16.302 8.957 1.00 29.83 194 THR C O 1
ATOM 5646 N N . PRO C 1 197 ? -34.475 15.276 6.971 1.00 25.58 195 PRO C N 1
ATOM 5647 C CA . PRO C 1 197 ? -34.026 14.025 7.584 1.00 28.32 195 PRO C CA 1
ATOM 5648 C C . PRO C 1 197 ? -32.592 14.090 8.091 1.00 25.01 195 PRO C C 1
ATOM 5649 O O . PRO C 1 197 ? -31.779 14.926 7.679 1.00 25.29 195 PRO C O 1
ATOM 5653 N N . ALA C 1 198 ? -32.288 13.127 8.960 1.00 26.88 196 ALA C N 1
ATOM 5654 C CA . ALA C 1 198 ? -30.948 12.980 9.516 1.00 29.30 196 ALA C CA 1
ATOM 5655 C C . ALA C 1 198 ? -29.921 12.840 8.401 1.00 24.16 196 ALA C C 1
ATOM 5656 O O . ALA C 1 198 ? -30.182 12.221 7.362 1.00 25.79 196 ALA C O 1
ATOM 5658 N N . ALA C 1 199 ? -28.735 13.403 8.629 1.00 24.44 197 ALA C N 1
ATOM 5659 C CA . ALA C 1 199 ? -27.761 13.568 7.568 1.00 22.98 197 ALA C CA 1
ATOM 5660 C C . ALA C 1 199 ? -26.411 13.011 7.974 1.00 24.88 197 ALA C C 1
ATOM 5661 O O . ALA C 1 199 ? -25.986 13.135 9.127 1.00 25.32 197 ALA C O 1
ATOM 5663 N N . PHE C 1 200 ? -25.748 12.405 7.004 1.00 22.32 198 PHE C N 1
ATOM 5664 C CA . PHE C 1 200 ? -24.344 12.032 7.091 1.00 22.79 198 PHE C CA 1
ATOM 5665 C C . PHE C 1 200 ? -23.617 12.869 6.052 1.00 20.15 198 PHE C C 1
ATOM 5666 O O . PHE C 1 200 ? -24.044 12.929 4.891 1.00 20.44 198 PHE C O 1
ATOM 5674 N N . ILE C 1 201 ? -22.553 13.548 6.473 1.00 20.34 199 ILE C N 1
ATOM 5675 C CA . ILE C 1 201 ? -21.841 14.499 5.627 1.00 22.37 199 ILE C CA 1
ATOM 5676 C C . ILE C 1 201 ? -20.355 14.197 5.692 1.00 24.79 199 ILE C C 1
ATOM 5677 O O . ILE C 1 201 ? -19.799 14.095 6.782 1.00 24.75 199 ILE C O 1
ATOM 5682 N N . VAL C 1 202 ? -19.712 14.066 4.531 1.00 25.17 200 VAL C N 1
ATOM 5683 C CA . VAL C 1 202 ? -18.277 13.792 4.473 1.00 25.24 200 VAL C CA 1
ATOM 5684 C C . VAL C 1 202 ? -17.634 14.640 3.373 1.00 25.95 200 VAL C C 1
ATOM 5685 O O . VAL C 1 202 ? -18.196 14.799 2.286 1.00 24.06 200 VAL C O 1
ATOM 5689 N N . ALA C 1 203 ? -16.447 15.182 3.652 1.00 27.98 201 ALA C N 1
ATOM 5690 C CA . ALA C 1 203 ? -15.685 15.948 2.667 1.00 25.84 201 ALA C CA 1
ATOM 5691 C C . ALA C 1 203 ? -14.242 16.022 3.144 1.00 29.67 201 ALA C C 1
ATOM 5692 O O . ALA C 1 203 ? -13.930 15.647 4.271 1.00 27.80 201 ALA C O 1
ATOM 5694 N N . ALA C 1 204 ? -13.373 16.534 2.275 1.00 24.13 202 ALA C N 1
ATOM 5695 C CA . ALA C 1 204 ? -11.979 16.783 2.603 1.00 24.61 202 ALA C CA 1
ATOM 5696 C C . ALA C 1 204 ? -11.757 18.285 2.687 1.00 26.28 202 ALA C C 1
ATOM 5697 O O . ALA C 1 204 ? -12.249 19.041 1.846 1.00 25.24 202 ALA C O 1
ATOM 5699 N N . ALA C 1 205 ? -11.010 18.712 3.715 1.00 31.44 203 ALA C N 1
ATOM 5700 C CA . ALA C 1 205 ? -10.819 20.133 3.991 1.00 28.94 203 ALA C CA 1
ATOM 5701 C C . ALA C 1 205 ? -10.035 20.856 2.902 1.00 30.29 203 ALA C C 1
ATOM 5702 O O . ALA C 1 205 ? -10.122 22.084 2.813 1.00 32.12 203 ALA C O 1
ATOM 5704 N N . ASP C 1 206 ? -9.237 20.144 2.112 1.00 28.12 204 ASP C N 1
ATOM 5705 C CA . ASP C 1 206 ? -8.469 20.746 1.030 1.00 29.97 204 ASP C CA 1
ATOM 5706 C C . ASP C 1 206 ? -9.230 20.768 -0.301 1.00 30.66 204 ASP C C 1
ATOM 5707 O O . ASP C 1 206 ? -8.610 20.995 -1.343 1.00 32.57 204 ASP C O 1
ATOM 5712 N N . ASP C 1 207 ? -10.541 20.514 -0.290 1.00 30.29 205 ASP C N 1
ATOM 5713 C CA . ASP C 1 207 ? -11.338 20.489 -1.518 1.00 31.95 205 ASP C CA 1
ATOM 5714 C C . ASP C 1 207 ? -11.171 21.797 -2.282 1.00 29.86 205 ASP C C 1
ATOM 5715 O O . ASP C 1 207 ? -11.474 22.876 -1.766 1.00 36.43 205 ASP C O 1
ATOM 5720 N N . ALA C 1 208 ? -10.661 21.704 -3.508 1.00 31.30 206 ALA C N 1
ATOM 5721 C CA . ALA C 1 208 ? -10.379 22.871 -4.332 1.00 32.90 206 ALA C CA 1
ATOM 5722 C C . ALA C 1 208 ? -11.411 23.072 -5.445 1.00 33.89 206 ALA C C 1
ATOM 5723 O O . ALA C 1 208 ? -11.248 23.981 -6.264 1.00 34.49 206 ALA C O 1
ATOM 5725 N N . VAL C 1 209 ? -12.437 22.221 -5.508 1.00 32.14 207 VAL C N 1
ATOM 5726 C CA . VAL C 1 209 ? -13.553 22.349 -6.446 1.00 31.53 207 VAL C CA 1
ATOM 5727 C C . VAL C 1 209 ? -14.752 23.020 -5.783 1.00 30.29 207 VAL C C 1
ATOM 5728 O O . VAL C 1 209 ? -15.227 24.069 -6.233 1.00 33.29 207 VAL C O 1
ATOM 5732 N N . VAL C 1 210 ? -15.231 22.436 -4.690 1.00 31.23 208 VAL C N 1
ATOM 5733 C CA . VAL C 1 210 ? -16.371 22.951 -3.944 1.00 30.53 208 VAL C CA 1
ATOM 5734 C C . VAL C 1 210 ? -15.874 23.239 -2.537 1.00 30.31 208 VAL C C 1
ATOM 5735 O O . VAL C 1 210 ? -15.262 22.364 -1.913 1.00 28.67 208 VAL C O 1
ATOM 5739 N N . SER C 1 211 ? -16.115 24.458 -2.047 1.00 28.07 209 SER C N 1
ATOM 5740 C CA . SER C 1 211 ? -15.665 24.794 -0.688 1.00 30.50 209 SER C CA 1
ATOM 5741 C C . SER C 1 211 ? -16.268 23.813 0.311 1.00 30.46 209 SER C C 1
ATOM 5742 O O . SER C 1 211 ? -17.483 23.569 0.271 1.00 30.18 209 SER C O 1
ATOM 5745 N N . PRO C 1 212 ? -15.457 23.209 1.196 1.00 33.92 210 PRO C N 1
ATOM 5746 C CA . PRO C 1 212 ? -16.012 22.335 2.247 1.00 35.20 210 PRO C CA 1
ATOM 5747 C C . PRO C 1 212 ? -16.892 23.061 3.242 1.00 30.99 210 PRO C C 1
ATOM 5748 O O . PRO C 1 212 ? -17.514 22.404 4.087 1.00 26.00 210 PRO C O 1
ATOM 5752 N N . LEU C 1 213 ? -16.939 24.389 3.201 1.00 31.95 211 LEU C N 1
ATOM 5753 C CA . LEU C 1 213 ? -17.922 25.104 3.996 1.00 30.38 211 LEU C CA 1
ATOM 5754 C C . LEU C 1 213 ? -19.343 24.809 3.530 1.00 29.97 211 LEU C C 1
ATOM 5755 O O . LEU C 1 213 ? -20.287 25.061 4.282 1.00 29.14 211 LEU C O 1
ATOM 5760 N N . ASN C 1 214 ? -19.528 24.306 2.301 1.00 24.23 212 ASN C N 1
ATOM 5761 C CA . ASN C 1 214 ? -20.837 23.791 1.914 1.00 27.74 212 ASN C CA 1
ATOM 5762 C C . ASN C 1 214 ? -21.277 22.699 2.878 1.00 27.84 212 ASN C C 1
ATOM 5763 O O . ASN C 1 214 ? -22.316 22.813 3.536 1.00 27.16 212 ASN C O 1
ATOM 5768 N N . GLY C 1 215 ? -20.489 21.627 2.979 1.00 21.35 213 GLY C N 1
ATOM 5769 C CA . GLY C 1 215 ? -20.838 20.570 3.911 1.00 20.90 213 GLY C CA 1
ATOM 5770 C C . GLY C 1 215 ? -20.841 21.042 5.359 1.00 25.87 213 GLY C C 1
ATOM 5771 O O . GLY C 1 215 ? -21.740 20.693 6.130 1.00 25.08 213 GLY C O 1
ATOM 5772 N N . ILE C 1 216 ? -19.856 21.863 5.744 1.00 23.09 214 ILE C N 1
ATOM 5773 C CA . ILE C 1 216 ? -19.733 22.247 7.151 1.00 24.02 214 ILE C CA 1
ATOM 5774 C C . ILE C 1 216 ? -20.876 23.172 7.572 1.00 27.41 214 ILE C C 1
ATOM 5775 O O . ILE C 1 216 ? -21.514 22.951 8.608 1.00 26.35 214 ILE C O 1
ATOM 5780 N N . MET C 1 217 ? -21.182 24.199 6.768 1.00 28.55 215 MET C N 1
ATOM 5781 C CA . MET C 1 217 ? -22.272 25.099 7.154 1.00 29.38 215 MET C CA 1
ATOM 5782 C C . MET C 1 217 ? -23.633 24.435 7.008 1.00 27.43 215 MET C C 1
ATOM 5783 O O . MET C 1 217 ? -24.565 24.764 7.756 1.00 24.30 215 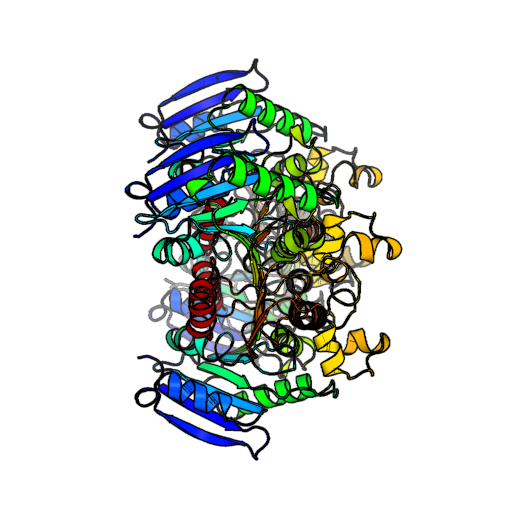MET C O 1
ATOM 5788 N N . TYR C 1 218 ? -23.775 23.517 6.049 1.00 27.20 216 TYR C N 1
ATOM 5789 C CA . TYR C 1 218 ? -25.004 22.734 5.979 1.00 30.39 216 TYR C CA 1
ATOM 5790 C C . TYR C 1 218 ? -25.187 21.948 7.270 1.00 29.96 216 TYR C C 1
ATOM 5791 O O . TYR C 1 218 ? -26.274 21.944 7.857 1.00 27.17 216 TYR C O 1
ATOM 5800 N N . ALA C 1 219 ? -24.117 21.301 7.741 1.00 23.96 217 ALA C N 1
ATOM 5801 C CA . ALA C 1 219 ? -24.182 20.603 9.026 1.00 27.82 217 ALA C CA 1
ATOM 5802 C C . ALA C 1 219 ? -24.499 21.564 10.162 1.00 24.23 217 ALA C C 1
ATOM 5803 O O . ALA C 1 219 ? -25.316 21.258 11.035 1.00 20.76 217 ALA C O 1
ATOM 5805 N N . ALA C 1 220 ? -23.890 22.745 10.153 1.00 24.03 218 ALA C N 1
ATOM 5806 C CA . ALA C 1 220 ? -24.152 23.701 11.218 1.00 24.20 218 ALA C CA 1
ATOM 5807 C C . ALA C 1 220 ? -25.609 24.130 11.215 1.00 26.14 218 ALA C C 1
ATOM 5808 O O . ALA C 1 220 ? -26.214 24.325 12.278 1.00 27.98 218 ALA C O 1
ATOM 5810 N N . ARG C 1 221 ? -26.184 24.317 10.026 1.00 23.86 219 ARG C N 1
ATOM 5811 C CA . ARG C 1 221 ? -27.572 24.740 9.930 1.00 22.91 219 ARG C CA 1
ATOM 5812 C C . ARG C 1 221 ? -28.513 23.609 10.321 1.00 27.58 219 ARG C C 1
ATOM 5813 O O . ARG C 1 221 ? -29.542 23.847 10.961 1.00 26.72 219 ARG C O 1
ATOM 5821 N N . LEU C 1 222 ? -28.155 22.368 9.976 1.00 23.64 220 LEU C N 1
ATOM 5822 C CA . LEU C 1 222 ? -28.909 21.219 10.466 1.00 25.20 220 LEU C CA 1
ATOM 5823 C C . LEU C 1 222 ? -28.882 21.153 11.984 1.00 26.60 220 LEU C C 1
ATOM 5824 O O . LEU C 1 222 ? -29.911 20.897 12.621 1.00 22.69 220 LEU C O 1
ATOM 5829 N N . GLN C 1 223 ? -27.701 21.376 12.569 1.00 24.98 221 GLN C N 1
ATOM 5830 C CA . GLN C 1 223 ? -27.547 21.340 14.020 1.00 24.21 221 GLN C CA 1
ATOM 5831 C C . GLN C 1 223 ? -28.446 22.359 14.706 1.00 29.29 221 GLN C C 1
ATOM 5832 O O . GLN C 1 223 ? -29.142 22.041 15.677 1.00 28.40 221 GLN C O 1
ATOM 5838 N N . LYS C 1 224 ? -28.443 23.594 14.212 1.00 28.51 222 LYS C N 1
ATOM 5839 C CA . LYS C 1 224 ? -29.276 24.633 14.801 1.00 30.50 222 LYS C CA 1
ATOM 5840 C C . LYS C 1 224 ? -30.763 24.304 14.670 1.00 37.63 222 LYS C C 1
ATOM 5841 O O . LYS C 1 224 ? -31.573 24.765 15.477 1.00 38.33 222 LYS C O 1
ATOM 5847 N N . ALA C 1 225 ? -31.147 23.554 13.642 1.00 35.11 223 ALA C N 1
ATOM 5848 C CA . ALA C 1 225 ? -32.527 23.142 13.440 1.00 30.05 223 ALA C CA 1
ATOM 5849 C C . ALA C 1 225 ? -32.855 21.835 14.149 1.00 30.70 223 ALA C C 1
ATOM 5850 O O . ALA C 1 225 ? -33.958 21.310 13.976 1.00 34.62 223 ALA C O 1
ATOM 5852 N N . ASP C 1 226 ? -31.930 21.315 14.954 1.00 30.31 224 ASP C N 1
ATOM 5853 C CA . ASP C 1 226 ? -32.123 20.087 15.723 1.00 28.75 224 ASP C CA 1
ATOM 5854 C C . ASP C 1 226 ? -32.282 18.852 14.839 1.00 30.76 224 ASP C C 1
ATOM 5855 O O . ASP C 1 226 ? -32.981 17.904 15.207 1.00 31.90 224 ASP C O 1
ATOM 5860 N N . ILE C 1 227 ? -31.620 18.814 13.692 1.00 28.96 225 ILE C N 1
ATOM 5861 C CA . ILE C 1 227 ? -31.581 17.622 12.847 1.00 26.02 225 ILE C CA 1
ATOM 5862 C C . ILE C 1 227 ? -30.292 16.866 13.152 1.00 30.78 225 ILE C C 1
ATOM 5863 O O . ILE C 1 227 ? -29.215 17.470 13.093 1.00 27.81 225 ILE C O 1
ATOM 5868 N N . PRO C 1 228 ? -30.356 15.568 13.455 1.00 31.60 226 PRO C N 1
ATOM 5869 C CA . PRO C 1 228 ? -29.146 14.816 13.798 1.00 33.49 226 PRO C CA 1
ATOM 5870 C C . PRO C 1 228 ? -28.159 14.797 12.644 1.00 33.73 226 PRO C C 1
ATOM 5871 O O . PRO C 1 228 ? -28.525 14.564 11.489 1.00 31.06 226 PRO C O 1
ATOM 5875 N N . ILE C 1 229 ? -26.890 15.027 12.972 1.00 25.29 227 ILE C N 1
ATOM 5876 C CA . ILE C 1 229 ? -25.824 15.037 11.980 1.00 24.50 227 ILE C CA 1
ATOM 5877 C C . ILE C 1 229 ? -24.738 14.072 12.406 1.00 26.28 227 ILE C C 1
ATOM 5878 O O . ILE C 1 229 ? -24.492 13.861 13.597 1.00 25.66 227 ILE C O 1
ATOM 5883 N N . SER C 1 230 ? -24.113 13.464 11.406 1.00 25.13 228 SER C N 1
ATOM 5884 C CA . SER C 1 230 ? -22.843 12.762 11.528 1.00 28.45 228 SER C CA 1
ATOM 5885 C C . SER C 1 230 ? -21.952 13.406 10.475 1.00 24.04 228 SER C C 1
ATOM 5886 O O . SER C 1 230 ? -22.199 13.258 9.270 1.00 24.72 228 SER C O 1
ATOM 5889 N N . LEU C 1 231 ? -20.977 14.185 10.931 1.00 22.46 229 LEU C N 1
ATOM 5890 C CA . LEU C 1 231 ? -20.187 15.056 10.078 1.00 24.84 229 LEU C CA 1
ATOM 5891 C C . LEU C 1 231 ? -18.739 14.620 10.160 1.00 26.20 229 LEU C C 1
ATOM 5892 O O . LEU C 1 231 ? -18.213 14.462 11.264 1.00 23.08 229 LEU C O 1
ATOM 5897 N N . HIS C 1 232 ? -18.110 14.393 9.000 1.00 23.35 230 HIS C N 1
ATOM 5898 C CA . HIS C 1 232 ? -16.735 13.910 8.977 1.00 22.03 230 HIS C CA 1
ATOM 5899 C C . HIS C 1 232 ? -15.959 14.659 7.907 1.00 26.60 230 HIS C C 1
ATOM 5900 O O . HIS C 1 232 ? -16.134 14.413 6.701 1.00 27.96 230 HIS C O 1
ATOM 5907 N N . ILE C 1 233 ? -15.101 15.569 8.359 1.00 25.60 231 ILE C N 1
ATOM 5908 C CA . ILE C 1 233 ? -14.227 16.352 7.499 1.00 23.01 231 ILE C CA 1
ATOM 5909 C C . ILE C 1 233 ? -12.808 15.863 7.742 1.00 24.87 231 ILE C C 1
ATOM 5910 O O . ILE C 1 233 ? -12.311 15.917 8.877 1.00 23.52 231 ILE C O 1
ATOM 5915 N N . TYR C 1 234 ? -12.177 15.373 6.708 1.00 25.45 232 TYR C N 1
ATOM 5916 C CA . TYR C 1 234 ? -10.801 14.905 6.754 1.00 23.91 232 TYR C CA 1
ATOM 5917 C C . TYR C 1 234 ? -9.871 15.984 6.212 1.00 24.86 232 TYR C C 1
ATOM 5918 O O . TYR C 1 234 ? -10.282 16.822 5.402 1.00 34.16 232 TYR C O 1
ATOM 5927 N N . PRO C 1 235 ? -8.622 16.024 6.681 1.00 33.22 233 PRO C N 1
ATOM 5928 C CA . PRO C 1 235 ? -7.758 17.162 6.338 1.00 38.45 233 PRO C CA 1
ATOM 5929 C C . PRO C 1 235 ? -7.330 17.195 4.890 1.00 36.70 233 PRO C C 1
ATOM 5930 O O . PRO C 1 235 ? -6.994 18.276 4.388 1.00 36.27 233 PRO C O 1
ATOM 5934 N N . ALA C 1 236 ? -7.230 16.045 4.236 1.00 35.22 234 ALA C N 1
ATOM 5935 C CA . ALA C 1 236 ? -6.757 16.002 2.862 1.00 40.29 234 ALA C CA 1
ATOM 5936 C C . ALA C 1 236 ? -7.554 14.974 2.076 1.00 38.39 234 ALA C C 1
ATOM 5937 O O . ALA C 1 236 ? -8.251 14.128 2.640 1.00 36.12 234 ALA C O 1
ATOM 5939 N N . GLY C 1 237 ? -7.438 15.060 0.755 1.00 35.83 235 GLY C N 1
ATOM 5940 C CA . GLY C 1 237 ? -8.042 14.067 -0.103 1.00 35.29 235 GLY C CA 1
ATOM 5941 C C . GLY C 1 237 ? -8.679 14.628 -1.352 1.00 36.09 235 GLY C C 1
ATOM 5942 O O . GLY C 1 237 ? -8.823 13.906 -2.335 1.00 36.24 235 GLY C O 1
ATOM 5943 N N . GLY C 1 238 ? -9.021 15.912 -1.334 1.00 35.03 236 GLY C N 1
ATOM 5944 C CA . GLY C 1 238 ? -9.592 16.573 -2.483 1.00 35.33 236 GLY C CA 1
ATOM 5945 C C . GLY C 1 238 ? -11.059 16.256 -2.736 1.00 35.92 236 GLY C C 1
ATOM 5946 O O . GLY C 1 238 ? -11.752 15.568 -1.982 1.00 33.17 236 GLY C O 1
ATOM 5947 N N . HIS C 1 239 ? -11.538 16.833 -3.830 1.00 34.28 237 HIS C N 1
ATOM 5948 C CA . HIS C 1 239 ? -12.892 16.633 -4.308 1.00 33.89 237 HIS C CA 1
ATOM 5949 C C . HIS C 1 239 ? -13.002 15.293 -5.020 1.00 33.93 237 HIS C C 1
ATOM 5950 O O . HIS C 1 239 ? -12.031 14.790 -5.604 1.00 34.72 237 HIS C O 1
ATOM 5957 N N . GLY C 1 240 ? -14.206 14.732 -4.980 1.00 33.01 238 GLY C N 1
ATOM 5958 C CA . GLY C 1 240 ? -14.568 13.605 -5.820 1.00 34.44 238 GLY C CA 1
ATOM 5959 C C . GLY C 1 240 ? -13.902 12.283 -5.516 1.00 37.75 238 GLY C C 1
ATOM 5960 O O . GLY C 1 240 ? -13.731 11.473 -6.433 1.00 38.87 238 GLY C O 1
ATOM 5961 N N . PHE C 1 241 ? -13.572 12.010 -4.246 1.00 31.62 239 PHE C N 1
ATOM 5962 C CA . PHE C 1 241 ? -12.898 10.748 -3.943 1.00 33.69 239 PHE C CA 1
ATOM 5963 C C . PHE C 1 241 ? -13.805 9.543 -4.164 1.00 36.27 239 PHE C C 1
ATOM 5964 O O . PHE C 1 241 ? -13.312 8.468 -4.531 1.00 36.99 239 PHE C O 1
ATOM 5972 N N . GLY C 1 242 ? -15.116 9.704 -3.989 1.00 35.22 240 GLY C N 1
ATOM 5973 C CA . GLY C 1 242 ? -16.035 8.610 -4.260 1.00 30.18 240 GLY C CA 1
ATOM 5974 C C . GLY C 1 242 ? -15.662 7.359 -3.492 1.00 34.20 240 GLY C C 1
ATOM 5975 O O . GLY C 1 242 ? -15.380 7.395 -2.292 1.00 32.89 240 GLY C O 1
ATOM 5976 N N . TYR C 1 243 ? -15.616 6.237 -4.200 1.00 33.89 241 TYR C N 1
ATOM 5977 C CA . TYR C 1 243 ? -15.238 4.965 -3.608 1.00 35.18 241 TYR C CA 1
ATOM 5978 C C . TYR C 1 243 ? -13.761 4.646 -3.814 1.00 36.74 241 TYR C C 1
ATOM 5979 O O . TYR C 1 243 ? -13.332 3.536 -3.492 1.00 36.81 241 TYR C O 1
ATOM 5988 N N . ASN C 1 244 ? -12.974 5.603 -4.315 1.00 39.99 242 ASN C N 1
ATOM 5989 C CA . ASN C 1 244 ? -11.611 5.318 -4.754 1.00 43.17 242 ASN C CA 1
ATOM 5990 C C . ASN C 1 244 ? -10.730 4.850 -3.603 1.00 37.35 242 ASN C C 1
ATOM 5991 O O . ASN C 1 244 ? -10.743 5.438 -2.524 1.00 38.01 242 ASN C O 1
ATOM 5996 N N . ASP C 1 245 ? -9.922 3.816 -3.867 1.00 39.52 243 ASP C N 1
ATOM 5997 C CA . ASP C 1 245 ? -8.918 3.368 -2.905 1.00 44.51 243 ASP C CA 1
ATOM 5998 C C . ASP C 1 245 ? -7.818 4.398 -2.705 1.00 44.79 243 ASP C C 1
ATOM 5999 O O . ASP C 1 245 ? -7.139 4.379 -1.667 1.00 43.66 243 ASP C O 1
ATOM 6004 N N . SER C 1 246 ? -7.618 5.281 -3.688 1.00 43.75 244 SER C N 1
ATOM 6005 C CA . SER C 1 246 ? -6.607 6.327 -3.609 1.00 43.01 244 SER C CA 1
ATOM 6006 C C . SER C 1 246 ? -6.907 7.359 -2.525 1.00 43.55 244 SER C C 1
ATOM 6007 O O . SER C 1 246 ? -6.008 8.125 -2.165 1.00 43.06 244 SER C O 1
ATOM 6010 N N . PHE C 1 247 ? -8.127 7.387 -1.981 1.00 38.04 245 PHE C N 1
ATOM 6011 C CA . PHE C 1 247 ? -8.457 8.246 -0.849 1.00 36.42 245 PHE C CA 1
ATOM 6012 C C . PHE C 1 247 ? -7.889 7.607 0.412 1.00 37.00 245 PHE C C 1
ATOM 6013 O O . PHE C 1 247 ? -8.321 6.518 0.799 1.00 43.99 245 PHE C O 1
ATOM 6021 N N . VAL C 1 248 ? -6.933 8.276 1.060 1.00 37.80 246 VAL C N 1
ATOM 6022 C CA . VAL C 1 248 ? -6.250 7.649 2.195 1.00 39.45 246 VAL C CA 1
ATOM 6023 C C . VAL C 1 248 ? -7.200 7.360 3.350 1.00 38.44 246 VAL C C 1
ATOM 6024 O O . VAL C 1 248 ? -6.906 6.508 4.195 1.00 44.34 246 VAL C O 1
ATOM 6028 N N . TYR C 1 249 ? -8.337 8.051 3.407 1.00 36.64 247 TYR C N 1
ATOM 6029 C CA . TYR C 1 249 ? -9.316 7.882 4.472 1.00 33.85 247 TYR C CA 1
ATOM 6030 C C . TYR C 1 249 ? -10.511 7.029 4.051 1.00 35.99 247 TYR C C 1
ATOM 6031 O O . TYR C 1 249 ? -11.562 7.078 4.707 1.00 33.41 247 TYR C O 1
ATOM 6040 N N . LYS C 1 250 ? -10.374 6.250 2.972 1.00 34.85 248 LYS C N 1
ATOM 6041 C CA . LYS C 1 250 ? -11.507 5.467 2.479 1.00 37.03 248 LYS C CA 1
ATOM 6042 C C . LYS C 1 250 ? -12.035 4.532 3.563 1.00 37.97 248 LYS C C 1
ATOM 6043 O O . LYS C 1 250 ? -13.243 4.464 3.805 1.00 34.00 248 LYS C O 1
ATOM 6049 N N . GLN C 1 251 ? -11.136 3.804 4.230 1.00 38.54 249 GLN C N 1
ATOM 6050 C CA . GLN C 1 251 ? -11.575 2.855 5.246 1.00 42.46 249 GLN C CA 1
ATOM 6051 C C . GLN C 1 251 ? -12.247 3.565 6.417 1.00 38.48 249 GLN C C 1
ATOM 6052 O O . GLN C 1 251 ? -13.226 3.059 6.975 1.00 43.36 249 GLN C O 1
ATOM 6054 N N . GLU C 1 252 ? -11.739 4.737 6.807 1.00 35.02 250 GLU C N 1
ATOM 6055 C CA . GLU C 1 252 ? -12.307 5.439 7.957 1.00 34.89 250 GLU C CA 1
ATOM 6056 C C . GLU C 1 252 ? -13.724 5.943 7.682 1.00 38.58 250 GLU C C 1
ATOM 6057 O O . GLU C 1 252 ? -14.636 5.716 8.491 1.00 33.66 250 GLU C O 1
ATOM 6063 N N . TRP C 1 253 ? -13.929 6.657 6.563 1.00 33.59 251 TRP C N 1
ATOM 6064 C CA . TRP C 1 253 ? -15.246 7.257 6.344 1.00 33.37 251 TRP C CA 1
ATOM 6065 C C . TRP C 1 253 ? -16.291 6.196 6.022 1.00 32.32 251 TRP C C 1
ATOM 6066 O O . TRP C 1 253 ? -17.447 6.319 6.443 1.00 30.65 251 TRP C O 1
ATOM 6077 N N . LEU C 1 254 ? -15.904 5.126 5.330 1.00 32.24 252 LEU C N 1
ATOM 6078 C CA . LEU C 1 254 ? -16.849 4.036 5.114 1.00 31.97 252 LEU C CA 1
ATOM 6079 C C . LEU C 1 254 ? -17.203 3.348 6.429 1.00 29.58 252 LEU C C 1
ATOM 6080 O O . LEU C 1 254 ? -18.355 2.941 6.630 1.00 32.69 252 LEU C O 1
ATOM 6085 N N . GLN C 1 255 ? -16.236 3.211 7.345 1.00 30.64 253 GLN C N 1
ATOM 6086 C CA . GLN C 1 255 ? -16.581 2.682 8.661 1.00 31.37 253 GLN C CA 1
ATOM 6087 C C . GLN C 1 255 ? -17.577 3.592 9.364 1.00 30.06 253 GLN C C 1
ATOM 6088 O O . GLN C 1 255 ? -18.544 3.117 9.967 1.00 32.34 253 GLN C O 1
ATOM 6094 N N . GLU C 1 256 ? -17.365 4.907 9.280 1.00 29.28 254 GLU C N 1
ATOM 6095 C CA . GLU C 1 256 ? -18.314 5.853 9.850 1.00 27.93 254 GLU C CA 1
ATOM 6096 C C . GLU C 1 256 ? -19.698 5.678 9.236 1.00 27.09 254 GLU C C 1
ATOM 6097 O O . GLU C 1 256 ? -20.707 5.662 9.954 1.00 27.06 254 GLU C O 1
ATOM 6103 N N . LEU C 1 257 ? -19.757 5.536 7.909 1.00 26.66 255 LEU C N 1
ATOM 6104 C CA . LEU C 1 257 ? -21.045 5.412 7.223 1.00 28.00 255 LEU C CA 1
ATOM 6105 C C . LEU C 1 257 ? -21.768 4.137 7.635 1.00 31.27 255 LEU C C 1
ATOM 6106 O O . LEU C 1 257 ? -22.967 4.157 7.945 1.00 30.37 255 LEU C O 1
ATOM 6111 N N . GLY C 1 258 ? -21.050 3.014 7.655 1.00 31.97 256 GLY C N 1
ATOM 6112 C CA . GLY C 1 258 ? -21.676 1.773 8.074 1.00 34.95 256 GLY C CA 1
ATOM 6113 C C . GLY C 1 258 ? -22.230 1.855 9.484 1.00 36.78 256 GLY C C 1
ATOM 6114 O O . GLY C 1 258 ? -23.351 1.415 9.746 1.00 31.96 256 GLY C O 1
ATOM 6115 N N . GLU C 1 259 ? -21.456 2.439 10.407 1.00 36.70 257 GLU C N 1
ATOM 6116 C CA . GLU C 1 259 ? -21.921 2.574 11.784 1.00 40.28 257 GLU C CA 1
ATOM 6117 C C . GLU C 1 259 ? -23.112 3.522 11.885 1.00 36.43 257 GLU C C 1
ATOM 6118 O O . GLU C 1 259 ? -23.998 3.321 12.722 1.00 41.17 257 GLU C O 1
ATOM 6124 N N . TRP C 1 260 ? -23.122 4.589 11.085 1.00 29.01 258 TRP C N 1
ATOM 6125 C CA . TRP C 1 260 ? -24.267 5.499 11.064 1.00 33.83 258 TRP C CA 1
ATOM 6126 C C . TRP C 1 260 ? -25.508 4.811 10.505 1.00 34.15 258 TRP C C 1
ATOM 6127 O O . TRP C 1 260 ? -26.612 4.957 11.047 1.00 32.22 258 TRP C O 1
ATOM 6138 N N . LEU C 1 261 ? -25.349 4.072 9.408 1.00 33.16 259 LEU C N 1
ATOM 6139 C CA . LEU C 1 261 ? -26.491 3.369 8.830 1.00 38.25 259 LEU C CA 1
ATOM 6140 C C . LEU C 1 261 ? -27.053 2.359 9.822 1.00 38.12 259 LEU C C 1
ATOM 6141 O O . LEU C 1 261 ? -28.270 2.145 9.884 1.00 34.13 259 LEU C O 1
ATOM 6146 N N . ALA C 1 262 ? -26.174 1.728 10.609 1.00 30.97 260 ALA C N 1
ATOM 6147 C CA . ALA C 1 262 ? -26.620 0.750 11.598 1.00 33.68 260 ALA C CA 1
ATOM 6148 C C . ALA C 1 262 ? -27.485 1.381 12.684 1.00 35.86 260 ALA C C 1
ATOM 6149 O O . ALA C 1 262 ? -28.307 0.693 13.296 1.00 40.43 260 ALA C O 1
ATOM 6151 N N . LYS C 1 263 ? -27.257 2.652 13.004 1.00 36.29 261 LYS C N 1
ATOM 6152 C CA . LYS C 1 263 ? -27.956 3.306 14.102 1.00 38.71 261 LYS C CA 1
ATOM 6153 C C . LYS C 1 263 ? -29.140 4.175 13.672 1.00 43.29 261 LYS C C 1
ATOM 6154 O O . LYS C 1 263 ? -29.706 4.878 14.520 1.00 43.76 261 LYS C O 1
ATOM 6160 N N . LEU C 1 264 ? -29.561 4.123 12.405 1.00 40.77 262 LEU C N 1
ATOM 6161 C CA . LEU C 1 264 ? -30.695 4.950 11.976 1.00 38.69 262 LEU C CA 1
ATOM 6162 C C . LEU C 1 264 ? -32.014 4.561 12.640 1.00 39.24 262 LEU C C 1
ATOM 6163 O O . LEU C 1 264 ? -32.632 3.571 12.276 1.00 46.46 262 LEU C O 1
ATOM 6168 N N . HIS D 1 2 ? -40.670 -10.948 37.419 1.00 30.00 0 HIS D N 1
ATOM 6169 C CA . HIS D 1 2 ? -41.901 -10.626 38.131 1.00 30.00 0 HIS D CA 1
ATOM 6170 C C . HIS D 1 2 ? -42.887 -9.895 37.226 1.00 30.00 0 HIS D C 1
ATOM 6171 O O . HIS D 1 2 ? -44.101 -10.037 37.372 1.00 30.00 0 HIS D O 1
ATOM 6173 N N . MET D 1 3 ? -42.357 -9.112 36.292 1.00 68.78 1 MET D N 1
ATOM 6174 C CA . MET D 1 3 ? -43.191 -8.356 35.360 1.00 77.96 1 MET D CA 1
ATOM 6175 C C . MET D 1 3 ? -43.862 -9.290 34.350 1.00 82.46 1 MET D C 1
ATOM 6176 O O . MET D 1 3 ? -43.207 -10.132 33.727 1.00 88.08 1 MET D O 1
ATOM 6181 N N . LYS D 1 4 ? -45.172 -9.125 34.167 1.00 76.38 2 LYS D N 1
ATOM 6182 C CA . LYS D 1 4 ? -45.944 -10.040 33.325 1.00 70.97 2 LYS D CA 1
ATOM 6183 C C . LYS D 1 4 ? -46.035 -9.553 31.881 1.00 67.29 2 LYS D C 1
ATOM 6184 O O . LYS D 1 4 ? -45.458 -10.163 30.976 1.00 70.77 2 LYS D O 1
ATOM 6186 N N . LYS D 1 5 ? -46.728 -8.442 31.653 1.00 60.02 3 LYS D N 1
ATOM 6187 C CA . LYS D 1 5 ? -47.080 -8.032 30.304 1.00 58.97 3 LYS D CA 1
ATOM 6188 C C . LYS D 1 5 ? -46.604 -6.619 29.992 1.00 52.36 3 LYS D C 1
ATOM 6189 O O . LYS D 1 5 ? -46.388 -5.794 30.880 1.00 44.74 3 LYS D O 1
ATOM 6191 N N . LEU D 1 6 ? -46.451 -6.356 28.696 1.00 52.27 4 LEU D N 1
ATOM 6192 C CA . LEU D 1 6 ? -46.200 -5.020 28.174 1.00 46.89 4 LEU D CA 1
ATOM 6193 C C . LEU D 1 6 ? -47.397 -4.630 27.326 1.00 47.52 4 LEU D C 1
ATOM 6194 O O . LEU D 1 6 ? -47.729 -5.334 26.369 1.00 47.97 4 LEU D O 1
ATOM 6199 N N . ILE D 1 7 ? -48.053 -3.530 27.683 1.00 48.73 5 ILE D N 1
ATOM 6200 C CA . ILE D 1 7 ? -49.215 -3.031 26.953 1.00 44.68 5 ILE D CA 1
ATOM 6201 C C . ILE D 1 7 ? -48.865 -1.667 26.379 1.00 43.80 5 ILE D C 1
ATOM 6202 O O . ILE D 1 7 ? -48.531 -0.740 27.127 1.00 41.38 5 ILE D O 1
ATOM 6207 N N . CYS D 1 8 ? -48.947 -1.538 25.057 1.00 41.29 6 CYS D N 1
ATOM 6208 C CA . CYS D 1 8 ? -48.595 -0.302 24.366 1.00 48.45 6 CYS D CA 1
ATOM 6209 C C . CYS D 1 8 ? -49.866 0.433 23.958 1.00 45.63 6 CYS D C 1
ATOM 6210 O O . CYS D 1 8 ? -50.705 -0.124 23.245 1.00 46.63 6 CYS D O 1
ATOM 6213 N N . ILE D 1 9 ? -49.991 1.685 24.390 1.00 43.66 7 ILE D N 1
ATOM 6214 C CA . ILE D 1 9 ? -51.164 2.506 24.119 1.00 44.52 7 ILE D CA 1
ATOM 6215 C C . ILE D 1 9 ? -50.718 3.721 23.325 1.00 40.76 7 ILE D C 1
ATOM 6216 O O . ILE D 1 9 ? -49.948 4.547 23.822 1.00 37.73 7 ILE D O 1
ATOM 6221 N N . SER D 1 10 ? -51.225 3.849 22.101 1.00 48.94 8 SER D N 1
ATOM 6222 C CA . SER D 1 10 ? -50.871 4.963 21.227 1.00 45.59 8 SER D CA 1
ATOM 6223 C C . SER D 1 10 ? -51.908 6.064 21.414 1.00 46.59 8 SER D C 1
ATOM 6224 O O . SER D 1 10 ? -53.034 5.943 20.933 1.00 51.56 8 SER D O 1
ATOM 6227 N N . LEU D 1 11 ? -51.532 7.139 22.107 1.00 40.35 9 LEU D N 1
ATOM 6228 C CA . LEU D 1 11 ? -52.498 8.185 22.440 1.00 41.58 9 LEU D CA 1
ATOM 6229 C C . LEU D 1 11 ? -53.050 8.900 21.214 1.00 51.84 9 LEU D C 1
ATOM 6230 O O . LEU D 1 11 ? -54.211 9.325 21.221 1.00 62.62 9 LEU D O 1
ATOM 6235 N N . TYR D 1 12 ? -52.242 9.074 20.168 1.00 44.53 10 TYR D N 1
ATOM 6236 C CA . TYR D 1 12 ? -52.639 9.903 19.041 1.00 51.23 10 TYR D CA 1
ATOM 6237 C C . TYR D 1 12 ? -52.928 9.087 17.785 1.00 51.30 10 TYR D C 1
ATOM 6238 O O . TYR D 1 12 ? -52.954 9.632 16.677 1.00 64.59 10 TYR D O 1
ATOM 6247 N N . GLU D 1 13 ? -53.140 7.782 17.941 1.00 55.09 11 GLU D N 1
ATOM 6248 C CA . GLU D 1 13 ? -53.593 6.918 16.860 1.00 63.60 11 GLU D CA 1
ATOM 6249 C C . GLU D 1 13 ? -54.775 6.081 17.353 1.00 70.52 11 GLU D C 1
ATOM 6250 O O . GLU D 1 13 ? -54.756 4.851 17.342 1.00 77.17 11 GLU D O 1
ATOM 6256 N N . ASP D 1 14 ? -55.823 6.789 17.784 1.00 70.73 12 ASP D N 1
ATOM 6257 C CA . ASP D 1 14 ? -57.093 6.194 18.214 1.00 74.41 12 ASP D CA 1
ATOM 6258 C C . ASP D 1 14 ? -56.921 5.207 19.369 1.00 71.07 12 ASP D C 1
ATOM 6259 O O . ASP D 1 14 ? -57.658 4.219 19.463 1.00 68.85 12 ASP D O 1
ATOM 6261 N N . LEU D 1 15 ? -55.959 5.475 20.259 1.00 69.66 13 LEU D N 1
ATOM 6262 C CA . LEU D 1 15 ? -55.694 4.628 21.427 1.00 73.34 13 LEU D CA 1
ATOM 6263 C C . LEU D 1 15 ? -55.460 3.161 21.052 1.00 80.68 13 LEU D C 1
ATOM 6264 O O . LEU D 1 15 ? -55.867 2.251 21.774 1.00 80.92 13 LEU D O 1
ATOM 6269 N N . SER D 1 16 ? -54.815 2.920 19.907 1.00 86.88 14 SER D N 1
ATOM 6270 C CA . SER D 1 16 ? -54.566 1.544 19.482 1.00 85.86 14 SER D CA 1
ATOM 6271 C C . SER D 1 16 ? -53.703 0.824 20.518 1.00 79.82 14 SER D C 1
ATOM 6272 O O . SER D 1 16 ? -52.724 1.378 21.023 1.00 76.96 14 SER D O 1
ATOM 6275 N N . MET D 1 17 ? -54.062 -0.417 20.839 1.00 73.60 15 MET D N 1
ATOM 6276 C CA . MET D 1 17 ? -53.412 -1.151 21.917 1.00 73.19 15 MET D CA 1
ATOM 6277 C C . MET D 1 17 ? -52.833 -2.450 21.382 1.00 68.31 15 MET D C 1
ATOM 6278 O O . MET D 1 17 ? -53.470 -3.132 20.578 1.00 71.50 15 MET D O 1
ATOM 6283 N N . THR D 1 18 ? -51.628 -2.788 21.846 1.00 54.14 16 THR D N 1
ATOM 6284 C CA . THR D 1 18 ? -50.980 -4.064 21.572 1.00 57.34 16 THR D CA 1
ATOM 6285 C C . THR D 1 18 ? -50.414 -4.572 22.888 1.00 60.71 16 THR D C 1
ATOM 6286 O O . THR D 1 18 ? -49.943 -3.787 23.716 1.00 54.92 16 THR D O 1
ATOM 6290 N N . THR D 1 19 ? -50.497 -5.879 23.093 1.00 62.17 17 THR D N 1
ATOM 6291 C CA . THR D 1 19 ? -50.075 -6.500 24.336 1.00 60.16 17 THR D CA 1
ATOM 6292 C C . THR D 1 19 ? -49.043 -7.576 24.031 1.00 62.01 17 THR D C 1
ATOM 6293 O O . THR D 1 19 ? -49.185 -8.329 23.061 1.00 66.83 17 THR D O 1
ATOM 6297 N N . TYR D 1 20 ? -47.997 -7.628 24.851 1.00 65.36 18 TYR D N 1
ATOM 6298 C CA . TYR D 1 20 ? -46.931 -8.607 24.715 1.00 65.43 18 TYR D CA 1
ATOM 6299 C C . TYR D 1 20 ? -46.811 -9.441 25.978 1.00 65.96 18 TYR D C 1
ATOM 6300 O O . TYR D 1 20 ? -47.068 -8.960 27.087 1.00 60.40 18 TYR D O 1
ATOM 6309 N N . ASP D 1 21 ? -46.403 -10.694 25.799 1.00 68.54 19 ASP D N 1
ATOM 6310 C CA . ASP D 1 21 ? -45.982 -11.534 26.911 1.00 68.32 19 ASP D CA 1
ATOM 6311 C C . ASP D 1 21 ? -44.486 -11.298 27.047 1.00 72.41 19 ASP D C 1
ATOM 6312 O O . ASP D 1 21 ? -43.710 -11.679 26.164 1.00 76.77 19 ASP D O 1
ATOM 6314 N N . LEU D 1 22 ? -44.085 -10.643 28.138 1.00 71.95 20 LEU D N 1
ATOM 6315 C CA . LEU D 1 22 ? -42.701 -10.201 28.270 1.00 67.20 20 LEU D CA 1
ATOM 6316 C C . LEU D 1 22 ? -41.735 -11.372 28.345 1.00 71.21 20 LEU D C 1
ATOM 6317 O O . LEU D 1 22 ? -40.558 -11.226 27.995 1.00 71.43 20 LEU D O 1
ATOM 6322 N N . SER D 1 23 ? -42.211 -12.538 28.786 1.00 73.14 21 SER D N 1
ATOM 6323 C CA . SER D 1 23 ? -41.358 -13.720 28.840 1.00 76.20 21 SER D CA 1
ATOM 6324 C C . SER D 1 23 ? -40.885 -14.160 27.458 1.00 80.02 21 SER D C 1
ATOM 6325 O O . SER D 1 23 ? -39.872 -14.860 27.360 1.00 81.97 21 SER D O 1
ATOM 6328 N N . LYS D 1 24 ? -41.579 -13.757 26.392 1.00 81.06 22 LYS D N 1
ATOM 6329 C CA . LYS D 1 24 ? -41.186 -14.074 25.024 1.00 80.91 22 LYS D CA 1
ATOM 6330 C C . LYS D 1 24 ? -40.416 -12.943 24.353 1.00 80.30 22 LYS D C 1
ATOM 6331 O O . LYS D 1 24 ? -40.060 -13.062 23.176 1.00 84.10 22 LYS D O 1
ATOM 6333 N N . VAL D 1 25 ? -40.155 -11.856 25.074 1.00 74.84 23 VAL D N 1
ATOM 6334 C CA . VAL D 1 25 ? -39.521 -10.660 24.534 1.00 69.24 23 VAL D CA 1
ATOM 6335 C C . VAL D 1 25 ? -38.212 -10.459 25.286 1.00 70.62 23 VAL D C 1
ATOM 6336 O O . VAL D 1 25 ? -38.217 -10.286 26.512 1.00 69.13 23 VAL D O 1
ATOM 6340 N N . ASP D 1 26 ? -37.098 -10.444 24.555 1.00 70.13 24 ASP D N 1
ATOM 6341 C CA . ASP D 1 26 ? -35.798 -10.180 25.160 1.00 68.79 24 ASP D CA 1
ATOM 6342 C C . ASP D 1 26 ? -35.480 -8.687 25.087 1.00 65.71 24 ASP D C 1
ATOM 6343 O O . ASP D 1 26 ? -36.220 -7.898 24.494 1.00 64.99 24 ASP D O 1
ATOM 6348 N N . ASN D 1 27 ? -34.374 -8.291 25.723 1.00 56.91 25 ASN D N 1
ATOM 6349 C CA . ASN D 1 27 ? -34.062 -6.867 25.796 1.00 53.87 25 ASN D CA 1
ATOM 6350 C C . ASN D 1 27 ? -33.861 -6.264 24.411 1.00 55.04 25 ASN D C 1
ATOM 6351 O O . ASN D 1 27 ? -34.248 -5.115 24.170 1.00 55.81 25 ASN D O 1
ATOM 6356 N N . ALA D 1 28 ? -33.253 -7.015 23.489 1.00 59.06 26 ALA D N 1
ATOM 6357 C CA . ALA D 1 28 ? -33.055 -6.484 22.144 1.00 59.56 26 ALA D CA 1
ATOM 6358 C C . ALA D 1 28 ? -34.388 -6.182 21.470 1.00 58.32 26 ALA D C 1
ATOM 6359 O O . ALA D 1 28 ? -34.570 -5.099 20.901 1.00 55.15 26 ALA D O 1
ATOM 6361 N N . GLU D 1 29 ? -35.347 -7.112 21.559 1.00 59.02 27 GLU D N 1
ATOM 6362 C CA . GLU D 1 29 ? -36.673 -6.886 20.984 1.00 60.99 27 GLU D CA 1
ATOM 6363 C C . GLU D 1 29 ? -37.421 -5.768 21.706 1.00 56.33 27 GLU D C 1
ATOM 6364 O O . GLU D 1 29 ? -38.124 -4.977 21.067 1.00 55.02 27 GLU D O 1
ATOM 6370 N N . LEU D 1 30 ? -37.290 -5.686 23.034 1.00 53.09 28 LEU D N 1
ATOM 6371 C CA . LEU D 1 30 ? -37.972 -4.628 23.773 1.00 46.13 28 LEU D CA 1
ATOM 6372 C C . LEU D 1 30 ? -37.500 -3.252 23.323 1.00 46.51 28 LEU D C 1
ATOM 6373 O O . LEU D 1 30 ? -38.296 -2.310 23.236 1.00 51.86 28 LEU D O 1
ATOM 6378 N N . ILE D 1 31 ? -36.202 -3.111 23.058 1.00 40.59 29 ILE D N 1
ATOM 6379 C CA . ILE D 1 31 ? -35.669 -1.846 22.566 1.00 46.12 29 ILE D CA 1
ATOM 6380 C C . ILE D 1 31 ? -36.312 -1.465 21.241 1.00 44.83 29 ILE D C 1
ATOM 6381 O O . ILE D 1 31 ? -36.710 -0.310 21.039 1.00 45.07 29 ILE D O 1
ATOM 6386 N N . GLY D 1 32 ? -36.434 -2.429 20.326 1.00 44.68 30 GLY D N 1
ATOM 6387 C CA . GLY D 1 32 ? -37.070 -2.153 19.047 1.00 41.23 30 GLY D CA 1
ATOM 6388 C C . GLY D 1 32 ? -38.504 -1.687 19.197 1.00 43.82 30 GLY D C 1
ATOM 6389 O O . GLY D 1 32 ? -38.948 -0.771 18.503 1.00 42.28 30 GLY D O 1
ATOM 6390 N N . ILE D 1 33 ? -39.239 -2.296 20.126 1.00 51.51 31 ILE D N 1
ATOM 6391 C CA . ILE D 1 33 ? -40.629 -1.916 20.353 1.00 50.22 31 ILE D CA 1
ATOM 6392 C C . ILE D 1 33 ? -40.735 -0.440 20.743 1.00 47.65 31 ILE D C 1
ATOM 6393 O O . ILE D 1 33 ? -41.516 0.314 20.153 1.00 53.01 31 ILE D O 1
ATOM 6398 N N . VAL D 1 34 ? -39.954 0.003 21.736 1.00 43.05 32 VAL D N 1
ATOM 6399 C CA . VAL D 1 34 ? -40.112 1.390 22.183 1.00 41.73 32 VAL D CA 1
ATOM 6400 C C . VAL D 1 34 ? -39.543 2.368 21.162 1.00 42.90 32 VAL D C 1
ATOM 6401 O O . VAL D 1 34 ? -40.058 3.482 21.003 1.00 41.54 32 VAL D O 1
ATOM 6405 N N . GLU D 1 35 ? -38.469 1.993 20.470 1.00 38.03 33 GLU D N 1
ATOM 6406 C CA . GLU D 1 35 ? -37.900 2.895 19.479 1.00 41.00 33 GLU D CA 1
ATOM 6407 C C . GLU D 1 35 ? -38.822 3.033 18.279 1.00 42.37 33 GLU D C 1
ATOM 6408 O O . GLU D 1 35 ? -38.990 4.133 17.739 1.00 44.30 33 GLU D O 1
ATOM 6414 N N . ASN D 1 36 ? -39.426 1.930 17.844 1.00 46.86 34 ASN D N 1
ATOM 6415 C CA . ASN D 1 36 ? -40.262 1.969 16.647 1.00 46.43 34 ASN D CA 1
ATOM 6416 C C . ASN D 1 36 ? -41.630 2.595 16.892 1.00 45.80 34 ASN D C 1
ATOM 6417 O O . ASN D 1 36 ? -42.277 3.010 15.930 1.00 47.94 34 ASN D O 1
ATOM 6422 N N . ALA D 1 37 ? -42.089 2.654 18.142 1.00 45.32 35 ALA D N 1
ATOM 6423 C CA . ALA D 1 37 ? -43.396 3.226 18.436 1.00 44.40 35 ALA D CA 1
ATOM 6424 C C . ALA D 1 37 ? -43.445 4.704 18.060 1.00 44.72 35 ALA D C 1
ATOM 6425 O O . ALA D 1 37 ? -42.430 5.406 18.060 1.00 38.14 35 ALA D O 1
ATOM 6427 N N . SER D 1 38 ? -44.640 5.173 17.711 1.00 41.14 36 SER D N 1
ATOM 6428 C CA . SER D 1 38 ? -44.765 6.585 17.402 1.00 42.82 36 SER D CA 1
ATOM 6429 C C . SER D 1 38 ? -44.795 7.412 18.687 1.00 41.80 36 SER D C 1
ATOM 6430 O O . SER D 1 38 ? -45.060 6.909 19.782 1.00 41.40 36 SER D O 1
ATOM 6433 N N . GLU D 1 39 ? -44.547 8.709 18.523 1.00 41.13 37 GLU D N 1
ATOM 6434 C CA . GLU D 1 39 ? -44.627 9.648 19.623 1.00 43.71 37 GLU D CA 1
ATOM 6435 C C . GLU D 1 39 ? -46.022 9.604 20.232 1.00 38.76 37 GLU D C 1
ATOM 6436 O O . GLU D 1 39 ? -47.012 9.304 19.556 1.00 41.69 37 GLU D O 1
ATOM 6442 N N . GLY D 1 40 ? -46.094 9.896 21.522 1.00 37.87 38 GLY D N 1
ATOM 6443 C CA . GLY D 1 40 ? -47.345 9.800 22.238 1.00 35.09 38 GLY D CA 1
ATOM 6444 C C . GLY D 1 40 ? -47.744 8.385 22.595 1.00 40.76 38 GLY D C 1
ATOM 6445 O O . GLY D 1 40 ? -48.936 8.087 22.667 1.00 44.36 38 GLY D O 1
ATOM 6446 N N . THR D 1 41 ? -46.785 7.507 22.856 1.00 36.92 39 THR D N 1
ATOM 6447 C CA . THR D 1 41 ? -47.078 6.119 23.181 1.00 40.65 39 THR D CA 1
ATOM 6448 C C . THR D 1 41 ? -46.732 5.830 24.633 1.00 37.90 39 THR D C 1
ATOM 6449 O O . THR D 1 41 ? -45.681 6.252 25.126 1.00 32.12 39 THR D O 1
ATOM 6453 N N . LEU D 1 42 ? -47.627 5.101 25.306 1.00 39.79 40 LEU D N 1
ATOM 6454 C CA . LEU D 1 42 ? -47.429 4.632 26.672 1.00 35.57 40 LEU D CA 1
ATOM 6455 C C . LEU D 1 42 ? -47.038 3.162 26.638 1.00 37.05 40 LEU D C 1
ATOM 6456 O O . LEU D 1 42 ? -47.663 2.370 25.922 1.00 38.16 40 LEU D O 1
ATOM 6461 N N . PHE D 1 43 ? -46.011 2.801 27.415 1.00 36.17 41 PHE D N 1
ATOM 6462 C CA . PHE D 1 43 ? -45.548 1.422 27.539 1.00 36.80 41 PHE D CA 1
ATOM 6463 C C . PHE D 1 43 ? -45.817 0.988 28.972 1.00 41.08 41 PHE D C 1
ATOM 6464 O O . PHE D 1 43 ? -45.099 1.393 29.895 1.00 37.65 41 PHE D O 1
ATOM 6472 N N . VAL D 1 44 ? -46.835 0.155 29.153 1.00 42.54 42 VAL D N 1
ATOM 6473 C CA . VAL D 1 44 ? -47.295 -0.239 30.473 1.00 44.11 42 VAL D CA 1
ATOM 6474 C C . VAL D 1 44 ? -46.705 -1.603 30.797 1.00 44.47 42 VAL D C 1
ATOM 6475 O O . VAL D 1 44 ? -47.051 -2.603 30.157 1.00 50.48 42 VAL D O 1
ATOM 6479 N N . PHE D 1 45 ? -45.837 -1.650 31.810 1.00 37.91 43 PHE D N 1
ATOM 6480 C CA . PHE D 1 45 ? -45.255 -2.893 32.309 1.00 48.02 43 PHE D CA 1
ATOM 6481 C C . PHE D 1 45 ? -46.034 -3.319 33.551 1.00 53.92 43 PHE D C 1
ATOM 6482 O O . PHE D 1 45 ? -45.977 -2.648 34.587 1.00 51.87 43 PHE D O 1
ATOM 6490 N N . THR D 1 46 ? -46.757 -4.429 33.448 1.00 58.44 44 THR D N 1
ATOM 6491 C CA . THR D 1 46 ? -47.565 -4.934 34.548 1.00 60.27 44 THR D CA 1
ATOM 6492 C C . THR D 1 46 ? -46.745 -5.881 35.423 1.00 60.08 44 THR D C 1
ATOM 6493 O O . THR D 1 46 ? -45.709 -6.408 35.013 1.00 56.58 44 THR D O 1
ATOM 6497 N N . CYS D 1 47 ? -47.230 -6.096 36.643 1.00 65.45 45 CYS D N 1
ATOM 6498 C CA . CYS D 1 47 ? -46.490 -6.815 37.669 1.00 67.01 45 CYS D CA 1
ATOM 6499 C C . CYS D 1 47 ? -47.056 -8.211 37.876 1.00 67.57 45 CYS D C 1
ATOM 6500 O O . CYS D 1 47 ? -48.207 -8.498 37.541 1.00 67.22 45 CYS D O 1
ATOM 6503 N N . ASP D 1 48 ? -46.220 -9.082 38.445 1.00 72.14 46 ASP D N 1
ATOM 6504 C CA . ASP D 1 48 ? -46.709 -10.388 38.870 1.00 74.66 46 ASP D CA 1
ATOM 6505 C C . ASP D 1 48 ? -47.718 -10.249 40.003 1.00 72.47 46 ASP D C 1
ATOM 6506 O O . ASP D 1 48 ? -48.774 -10.890 39.981 1.00 71.18 46 ASP D O 1
ATOM 6508 N N . ARG D 1 49 ? -47.423 -9.395 40.985 1.00 68.38 47 ARG D N 1
ATOM 6509 C CA . ARG D 1 49 ? -48.313 -9.130 42.117 1.00 64.77 47 ARG D CA 1
ATOM 6510 C C . ARG D 1 49 ? -48.425 -7.620 42.288 1.00 64.29 47 ARG D C 1
ATOM 6511 O O . ARG D 1 49 ? -47.709 -7.018 43.096 1.00 65.45 47 ARG D O 1
ATOM 6513 N N . PRO D 1 50 ? -49.286 -6.969 41.510 1.00 66.96 48 PRO D N 1
ATOM 6514 C CA . PRO D 1 50 ? -49.430 -5.511 41.633 1.00 66.01 48 PRO D CA 1
ATOM 6515 C C . PRO D 1 50 ? -50.042 -5.102 42.966 1.00 64.80 48 PRO D C 1
ATOM 6516 O O . PRO D 1 50 ? -50.912 -5.785 43.510 1.00 66.20 48 PRO D O 1
ATOM 6520 N N . ASN D 1 51 ? -49.576 -3.967 43.488 1.00 61.02 49 ASN D N 1
ATOM 6521 C CA . ASN D 1 51 ? -50.069 -3.409 44.740 1.00 57.57 49 ASN D CA 1
ATOM 6522 C C . ASN D 1 51 ? -51.059 -2.261 44.550 1.00 56.03 49 ASN D C 1
ATOM 6523 O O . ASN D 1 51 ? -51.410 -1.598 45.529 1.00 56.17 49 ASN D O 1
ATOM 6528 N N . GLY D 1 52 ? -51.490 -1.985 43.320 1.00 58.49 50 GLY D N 1
ATOM 6529 C CA . GLY D 1 52 ? -52.492 -0.964 43.078 1.00 60.51 50 GLY D CA 1
ATOM 6530 C C . GLY D 1 52 ? -51.963 0.425 42.790 1.00 58.52 50 GLY D C 1
ATOM 6531 O O . GLY D 1 52 ? -52.765 1.359 42.660 1.00 58.75 50 GLY D O 1
ATOM 6532 N N . SER D 1 53 ? -50.648 0.601 42.716 1.00 55.74 51 SER D N 1
ATOM 6533 C CA . SER D 1 53 ? -50.034 1.892 42.449 1.00 52.28 51 SER D CA 1
ATOM 6534 C C . SER D 1 53 ? -49.246 1.830 41.145 1.00 50.89 51 SER D C 1
ATOM 6535 O O . SER D 1 53 ? -48.780 0.762 40.734 1.00 38.08 51 SER D O 1
ATOM 6538 N N . SER D 1 54 ? -49.089 2.991 40.506 1.00 35.87 52 SER D N 1
ATOM 6539 C CA . SER D 1 54 ? -48.456 3.097 39.199 1.00 39.12 52 SER D CA 1
ATOM 6540 C C . SER D 1 54 ? -47.594 4.350 39.142 1.00 39.40 52 SER D C 1
ATOM 6541 O O . SER D 1 54 ? -47.881 5.342 39.814 1.00 38.17 52 SER D O 1
ATOM 6544 N N . VAL D 1 55 ? -46.556 4.318 38.305 1.00 39.10 53 VAL D N 1
ATOM 6545 C CA . VAL D 1 55 ? -45.762 5.508 38.032 1.00 32.36 53 VAL D CA 1
ATOM 6546 C C . VAL D 1 55 ? -45.614 5.671 36.523 1.00 32.68 53 VAL D C 1
ATOM 6547 O O . VAL D 1 55 ? -45.351 4.704 35.798 1.00 31.19 53 VAL D O 1
ATOM 6551 N N . ILE D 1 56 ? -45.801 6.894 36.051 1.00 34.60 54 ILE D N 1
ATOM 6552 C CA . ILE D 1 56 ? -45.607 7.237 34.646 1.00 32.84 54 ILE D CA 1
ATOM 6553 C C . ILE D 1 56 ? -44.292 7.996 34.527 1.00 29.24 54 ILE D C 1
ATOM 6554 O O . ILE D 1 56 ? -44.183 9.139 34.984 1.00 29.49 54 ILE D O 1
ATOM 6559 N N . MET D 1 57 ? -43.314 7.391 33.861 1.00 28.37 55 MET D N 1
ATOM 6560 C CA . MET D 1 57 ? -41.993 7.987 33.705 1.00 30.61 55 MET D CA 1
ATOM 6561 C C . MET D 1 57 ? -41.930 8.815 32.432 1.00 29.22 55 MET D C 1
ATOM 6562 O O . MET D 1 57 ? -42.238 8.322 31.346 1.00 31.60 55 MET D O 1
ATOM 6567 N N . CYS D 1 58 ? -41.510 10.061 32.572 1.00 28.47 56 CYS D N 1
ATOM 6568 C CA . CYS D 1 58 ? -41.232 10.926 31.442 1.00 26.57 56 CYS D CA 1
ATOM 6569 C C . CYS D 1 58 ? -39.722 11.009 31.302 1.00 25.34 56 CYS D C 1
ATOM 6570 O O . CYS D 1 58 ? -39.077 11.665 32.128 1.00 26.86 56 CYS D O 1
ATOM 6573 N N . PRO D 1 59 ? -39.116 10.347 30.323 1.00 25.63 57 PRO D N 1
ATOM 6574 C CA . PRO D 1 59 ? -37.653 10.343 30.224 1.00 28.30 57 PRO D CA 1
ATOM 6575 C C . PRO D 1 59 ? -37.115 11.705 29.818 1.00 25.64 57 PRO D C 1
ATOM 6576 O O . PRO D 1 59 ? -37.845 12.648 29.523 1.00 29.31 57 PRO D O 1
ATOM 6580 N N . GLY D 1 60 ? -35.794 11.812 29.850 1.00 27.68 58 GLY D N 1
ATOM 6581 C CA . GLY D 1 60 ? -35.124 12.987 29.352 1.00 26.14 58 GLY D CA 1
ATOM 6582 C C . GLY D 1 60 ? -34.924 12.897 27.858 1.00 27.03 58 GLY D C 1
ATOM 6583 O O . GLY D 1 60 ? -35.595 12.135 27.153 1.00 27.69 58 GLY D O 1
ATOM 6584 N N . GLY D 1 61 ? -34.005 13.727 27.365 1.00 31.90 59 GLY D N 1
ATOM 6585 C CA . GLY D 1 61 ? -33.704 13.733 25.950 1.00 36.88 59 GLY D CA 1
ATOM 6586 C C . GLY D 1 61 ? -33.639 15.125 25.362 1.00 34.22 59 GLY D C 1
ATOM 6587 O O . GLY D 1 61 ? -33.520 15.270 24.143 1.00 39.48 59 GLY D O 1
ATOM 6588 N N . GLY D 1 62 ? -33.751 16.152 26.202 1.00 29.03 60 GLY D N 1
ATOM 6589 C CA . GLY D 1 62 ? -33.535 17.518 25.747 1.00 29.93 60 GLY D CA 1
ATOM 6590 C C . GLY D 1 62 ? -34.485 17.983 24.660 1.00 30.67 60 GLY D C 1
ATOM 6591 O O . GLY D 1 62 ? -34.140 18.887 23.892 1.00 32.91 60 GLY D O 1
ATOM 6592 N N . PHE D 1 63 ? -35.674 17.392 24.580 1.00 30.10 61 PHE D N 1
ATOM 6593 C CA . PHE D 1 63 ? -36.667 17.714 23.547 1.00 37.34 61 PHE D CA 1
ATOM 6594 C C . PHE D 1 63 ? -36.120 17.466 22.139 1.00 37.89 61 PHE D C 1
ATOM 6595 O O . PHE D 1 63 ? -36.577 18.056 21.157 1.00 33.55 61 PHE D O 1
ATOM 6603 N N . LEU D 1 64 ? -35.169 16.541 22.038 1.00 36.54 62 LEU D N 1
ATOM 6604 C CA . LEU D 1 64 ? -34.657 16.028 20.774 1.00 34.48 62 LEU D CA 1
ATOM 6605 C C . LEU D 1 64 ? -35.185 14.636 20.480 1.00 33.47 62 LEU D C 1
ATOM 6606 O O . LEU D 1 64 ? -35.452 14.290 19.317 1.00 34.61 62 LEU D O 1
ATOM 6611 N N . LYS D 1 65 ? -35.341 13.855 21.536 1.00 32.12 63 LYS D N 1
ATOM 6612 C CA . LYS D 1 65 ? -35.829 12.485 21.554 1.00 34.21 63 LYS D CA 1
ATOM 6613 C C . LYS D 1 65 ? -36.144 12.166 23.009 1.00 32.61 63 LYS D C 1
ATOM 6614 O O . LYS D 1 65 ? -36.043 13.035 23.878 1.00 31.79 63 LYS D O 1
ATOM 6620 N N . THR D 1 66 ? -36.527 10.921 23.277 1.00 30.00 64 THR D N 1
ATOM 6621 C CA . THR D 1 66 ? -36.680 10.447 24.650 1.00 33.78 64 THR D CA 1
ATOM 6622 C C . THR D 1 66 ? -35.655 9.354 24.918 1.00 35.16 64 THR D C 1
ATOM 6623 O O . THR D 1 66 ? -35.424 8.484 24.070 1.00 35.93 64 THR D O 1
ATOM 6627 N N . ASN D 1 67 ? -35.028 9.415 26.097 1.00 32.20 65 ASN D N 1
ATOM 6628 C CA . ASN D 1 67 ? -34.029 8.435 26.529 1.00 33.63 65 ASN D CA 1
ATOM 6629 C C . ASN D 1 67 ? -34.761 7.211 27.073 1.00 32.43 65 ASN D C 1
ATOM 6630 O O . ASN D 1 67 ? -34.860 6.983 28.283 1.00 36.11 65 ASN D O 1
ATOM 6635 N N . LEU D 1 68 ? -35.287 6.415 26.138 1.00 32.17 66 LEU D N 1
ATOM 6636 C CA . LEU D 1 68 ? -36.204 5.311 26.416 1.00 32.96 66 LEU D CA 1
ATOM 6637 C C . LEU D 1 68 ? -35.555 4.118 27.104 1.00 32.82 66 LEU D C 1
ATOM 6638 O O . LEU D 1 68 ? -36.288 3.233 27.563 1.00 32.06 66 LEU D O 1
ATOM 6643 N N . GLU D 1 69 ? -34.222 4.031 27.134 1.00 33.26 67 GLU D N 1
ATOM 6644 C CA . GLU D 1 69 ? -33.567 2.954 27.870 1.00 38.27 67 GLU D CA 1
ATOM 6645 C C . GLU D 1 69 ? -33.129 3.429 29.250 1.00 38.56 67 GLU D C 1
ATOM 6646 O O . GLU D 1 69 ? -33.746 3.075 30.262 1.00 35.10 67 GLU D O 1
ATOM 6652 N N . ASN D 1 70 ? -32.086 4.264 29.282 1.00 33.47 68 ASN D N 1
ATOM 6653 C CA . ASN D 1 70 ? -31.461 4.646 30.547 1.00 41.23 68 ASN D CA 1
ATOM 6654 C C . ASN D 1 70 ? -32.432 5.355 31.484 1.00 38.97 68 ASN D C 1
ATOM 6655 O O . ASN D 1 70 ? -32.338 5.215 32.710 1.00 33.45 68 ASN D O 1
ATOM 6660 N N . GLU D 1 71 ? -33.347 6.143 30.931 1.00 37.16 69 GLU D N 1
ATOM 6661 C CA . GLU D 1 71 ? -34.365 6.843 31.703 1.00 28.91 69 GLU D CA 1
ATOM 6662 C C . GLU D 1 71 ? -35.757 6.314 31.366 1.00 36.46 69 GLU D C 1
ATOM 6663 O O . GLU D 1 71 ? -36.750 7.044 31.424 1.00 33.48 69 GLU D O 1
ATOM 6669 N N . GLY D 1 72 ? -35.824 5.038 30.984 1.00 34.38 70 GLY D N 1
ATOM 6670 C CA . GLY D 1 72 ? -37.061 4.411 30.591 1.00 31.66 70 GLY D CA 1
ATOM 6671 C C . GLY D 1 72 ? -37.179 2.956 31.002 1.00 31.51 70 GLY D C 1
ATOM 6672 O O . GLY D 1 72 ? -37.383 2.640 32.180 1.00 31.66 70 GLY D O 1
ATOM 6673 N N . ILE D 1 73 ? -37.052 2.059 30.021 1.00 31.88 71 ILE D N 1
ATOM 6674 C CA . ILE D 1 73 ? -37.286 0.637 30.246 1.00 36.80 71 ILE D CA 1
ATOM 6675 C C . ILE D 1 73 ? -36.270 0.010 31.204 1.00 38.72 71 ILE D C 1
ATOM 6676 O O . ILE D 1 73 ? -36.546 -1.052 31.776 1.00 37.57 71 ILE D O 1
ATOM 6681 N N . ASP D 1 74 ? -35.090 0.608 31.374 1.00 37.48 72 ASP D N 1
ATOM 6682 C CA . ASP D 1 74 ? -34.103 0.032 32.291 1.00 38.42 72 ASP D CA 1
ATOM 6683 C C . ASP D 1 74 ? -34.596 0.007 33.739 1.00 37.68 72 ASP D C 1
ATOM 6684 O O . ASP D 1 74 ? -34.065 -0.767 34.543 1.00 42.63 72 ASP D O 1
ATOM 6689 N N . PHE D 1 75 ? -35.594 0.824 34.083 1.00 30.93 73 PHE D N 1
ATOM 6690 C CA . PHE D 1 75 ? -36.202 0.848 35.410 1.00 41.31 73 PHE D CA 1
ATOM 6691 C C . PHE D 1 75 ? -37.335 -0.167 35.602 1.00 43.39 73 PHE D C 1
ATOM 6692 O O . PHE D 1 75 ? -37.802 -0.328 36.736 1.00 44.36 73 PHE D O 1
ATOM 6700 N N . ALA D 1 76 ? -37.787 -0.849 34.542 1.00 34.64 74 ALA D N 1
ATOM 6701 C CA . ALA D 1 76 ? -39.050 -1.593 34.612 1.00 35.81 74 ALA D CA 1
ATOM 6702 C C . ALA D 1 76 ? -38.989 -2.740 35.625 1.00 40.37 74 ALA D C 1
ATOM 6703 O O . ALA D 1 76 ? -39.912 -2.921 36.428 1.00 35.71 74 ALA D O 1
ATOM 6705 N N . GLU D 1 77 ? -37.926 -3.547 35.586 1.00 38.59 75 GLU D N 1
ATOM 6706 C CA . GLU D 1 77 ? -37.814 -4.653 36.536 1.00 43.93 75 GLU D CA 1
ATOM 6707 C C . GLU D 1 77 ? -37.750 -4.130 37.967 1.00 42.82 75 GLU D C 1
ATOM 6708 O O . GLU D 1 77 ? -38.277 -4.749 38.900 1.00 40.23 75 GLU D O 1
ATOM 6710 N N . TRP D 1 78 ? -37.091 -2.992 38.160 1.00 40.42 76 TRP D N 1
ATOM 6711 C CA . TRP D 1 78 ? -36.946 -2.460 39.506 1.00 40.45 76 TRP D CA 1
ATOM 6712 C C . TRP D 1 78 ? -38.302 -2.088 40.098 1.00 44.91 76 TRP D C 1
ATOM 6713 O O . TRP D 1 78 ? -38.599 -2.433 41.247 1.00 44.91 76 TRP D O 1
ATOM 6724 N N . PHE D 1 79 ? -39.155 -1.422 39.319 1.00 42.86 77 PHE D N 1
ATOM 6725 C CA . PHE D 1 79 ? -40.452 -1.013 39.848 1.00 39.27 77 PHE D CA 1
ATOM 6726 C C . PHE D 1 79 ? -41.394 -2.207 39.977 1.00 42.55 77 PHE D C 1
ATOM 6727 O O . PHE D 1 79 ? -42.065 -2.375 41.004 1.00 37.62 77 PHE D O 1
ATOM 6735 N N . THR D 1 80 ? -41.467 -3.049 38.938 1.00 42.52 78 THR D N 1
ATOM 6736 C CA . THR D 1 80 ? -42.361 -4.202 38.999 1.00 44.00 78 THR D CA 1
ATOM 6737 C C . THR D 1 80 ? -41.953 -5.165 40.109 1.00 45.60 78 THR D C 1
ATOM 6738 O O . THR D 1 80 ? -42.803 -5.878 40.649 1.00 45.01 78 THR D O 1
ATOM 6742 N N . LYS D 1 81 ? -40.663 -5.215 40.454 1.00 41.77 79 LYS D N 1
ATOM 6743 C CA . LYS D 1 81 ? -40.248 -6.055 41.573 1.00 44.19 79 LYS D CA 1
ATOM 6744 C C . LYS D 1 81 ? -40.927 -5.622 42.863 1.00 44.94 79 LYS D C 1
ATOM 6745 O O . LYS D 1 81 ? -41.173 -6.451 43.747 1.00 49.27 79 LYS D O 1
ATOM 6747 N N . LEU D 1 82 ? -41.208 -4.327 42.994 1.00 43.31 80 LEU D N 1
ATOM 6748 C CA . LEU D 1 82 ? -41.909 -3.762 44.134 1.00 49.58 80 LEU D CA 1
ATOM 6749 C C . LEU D 1 82 ? -43.426 -3.841 44.001 1.00 51.72 80 LEU D C 1
ATOM 6750 O O . LEU D 1 82 ? -44.133 -3.369 44.895 1.00 57.99 80 LEU D O 1
ATOM 6755 N N . GLY D 1 83 ? -43.943 -4.438 42.931 1.00 52.50 81 GLY D N 1
ATOM 6756 C CA . GLY D 1 83 ? -45.376 -4.467 42.707 1.00 46.65 81 GLY D CA 1
ATOM 6757 C C . GLY D 1 83 ? -45.948 -3.185 42.142 1.00 44.84 81 GLY D C 1
ATOM 6758 O O . GLY D 1 83 ? -47.177 -3.024 42.119 1.00 47.11 81 GLY D O 1
ATOM 6759 N N . ILE D 1 84 ? -45.098 -2.278 41.672 1.00 39.55 82 ILE D N 1
ATOM 6760 C CA . ILE D 1 84 ? -45.517 -0.993 41.128 1.00 41.61 82 ILE D CA 1
ATOM 6761 C C . ILE D 1 84 ? -45.606 -1.120 39.612 1.00 48.50 82 ILE D C 1
ATOM 6762 O O . ILE D 1 84 ? -44.631 -1.511 38.956 1.00 45.52 82 ILE D O 1
ATOM 6767 N N . THR D 1 85 ? -46.782 -0.827 39.057 1.00 37.40 83 THR D N 1
ATOM 6768 C CA . THR D 1 85 ? -46.939 -0.847 37.611 1.00 43.30 83 THR D CA 1
ATOM 6769 C C . THR D 1 85 ? -46.175 0.329 37.022 1.00 42.78 83 THR D C 1
ATOM 6770 O O . THR D 1 85 ? -46.332 1.471 37.465 1.00 43.50 83 THR D O 1
ATOM 6774 N N . TYR D 1 86 ? -45.311 0.045 36.056 1.00 36.71 84 TYR D N 1
ATOM 6775 C CA . TYR D 1 86 ? -44.348 1.021 35.559 1.00 38.58 84 TYR D CA 1
ATOM 6776 C C . TYR D 1 86 ? -44.670 1.336 34.100 1.00 39.36 84 TYR D C 1
ATOM 6777 O O . TYR D 1 86 ? -44.742 0.424 33.271 1.00 40.27 84 TYR D O 1
ATOM 6786 N N . ILE D 1 87 ? -44.854 2.620 33.794 1.00 36.84 85 ILE D N 1
ATOM 6787 C CA . ILE D 1 87 ? -45.317 3.082 32.486 1.00 33.92 85 ILE D CA 1
ATOM 6788 C C . ILE D 1 87 ? -44.313 4.086 31.923 1.00 39.54 85 ILE D C 1
ATOM 6789 O O . ILE D 1 87 ? -44.137 5.173 32.486 1.00 38.87 85 ILE D O 1
ATOM 6794 N N . VAL D 1 88 ? -43.688 3.745 30.793 1.00 39.42 86 VAL D N 1
ATOM 6795 C CA . VAL D 1 88 ? -42.775 4.662 30.114 1.00 30.86 86 VAL D CA 1
ATOM 6796 C C . VAL D 1 88 ? -43.560 5.461 29.080 1.00 33.00 86 VAL D C 1
ATOM 6797 O O . VAL D 1 88 ? -44.224 4.888 28.206 1.00 31.72 86 VAL D O 1
ATOM 6801 N N . PHE D 1 89 ? -43.457 6.787 29.156 1.00 31.30 87 PHE D N 1
ATOM 6802 C CA . PHE D 1 89 ? -44.209 7.690 28.291 1.00 34.08 87 PHE D CA 1
ATOM 6803 C C . PHE D 1 89 ? -43.275 8.226 27.215 1.00 33.10 87 PHE D C 1
ATOM 6804 O O . PHE D 1 89 ? -42.441 9.099 27.480 1.00 28.67 87 PHE D O 1
ATOM 6812 N N . LYS D 1 90 ? -43.425 7.723 25.995 1.00 31.62 88 LYS D N 1
ATOM 6813 C CA . LYS D 1 90 ? -42.708 8.297 24.865 1.00 30.31 88 LYS D CA 1
ATOM 6814 C C . LYS D 1 90 ? -43.527 9.490 24.389 1.00 33.39 88 LYS D C 1
ATOM 6815 O O . LYS D 1 90 ? -44.344 9.409 23.467 1.00 34.58 88 LYS D O 1
ATOM 6821 N N . TYR D 1 91 ? -43.310 10.617 25.053 1.00 30.87 89 TYR D N 1
ATOM 6822 C CA . TYR D 1 91 ? -44.084 11.824 24.808 1.00 29.35 89 TYR D CA 1
ATOM 6823 C C . TYR D 1 91 ? -43.630 12.502 23.514 1.00 37.94 89 TYR D C 1
ATOM 6824 O O . TYR D 1 91 ? -42.606 12.149 22.918 1.00 36.05 89 TYR D O 1
ATOM 6833 N N . ARG D 1 92 ? -44.416 13.480 23.069 1.00 35.83 90 ARG D N 1
ATOM 6834 C CA . ARG D 1 92 ? -44.143 14.170 21.815 1.00 42.08 90 ARG D CA 1
ATOM 6835 C C . ARG D 1 92 ? -43.067 15.233 21.996 1.00 40.50 90 ARG D C 1
ATOM 6836 O O . ARG D 1 92 ? -42.976 15.881 23.036 1.00 35.93 90 ARG D O 1
ATOM 6844 N N . MET D 1 93 ? -42.285 15.441 20.954 1.00 38.15 91 MET D N 1
ATOM 6845 C CA . MET D 1 93 ? -41.429 16.613 20.966 1.00 35.55 91 MET D CA 1
ATOM 6846 C C . MET D 1 93 ? -42.283 17.855 20.715 1.00 37.92 91 MET D C 1
ATOM 6847 O O . MET D 1 93 ? -43.188 17.821 19.885 1.00 42.92 91 MET D O 1
ATOM 6852 N N . PRO D 1 94 ? -42.040 18.952 21.431 1.00 40.16 92 PRO D N 1
ATOM 6853 C CA . PRO D 1 94 ? -42.935 20.119 21.303 1.00 34.40 92 PRO D CA 1
ATOM 6854 C C . PRO D 1 94 ? -42.846 20.832 19.962 1.00 38.54 92 PRO D C 1
ATOM 6855 O O . PRO D 1 94 ? -43.848 21.418 19.532 1.00 40.35 92 PRO D O 1
ATOM 6859 N N . HIS D 1 95 ? -41.673 20.860 19.326 1.00 39.36 93 HIS D N 1
ATOM 6860 C CA . HIS D 1 95 ? -41.492 21.494 18.019 1.00 44.55 93 HIS D CA 1
ATOM 6861 C C . HIS D 1 95 ? -42.037 22.916 17.989 1.00 46.44 93 HIS D C 1
ATOM 6862 O O . HIS D 1 95 ? -42.774 23.302 17.082 1.00 42.00 93 HIS D O 1
ATOM 6869 N N . GLY D 1 96 ? -41.671 23.699 19.000 1.00 41.28 94 GLY D N 1
ATOM 6870 C CA . GLY D 1 96 ? -42.032 25.100 19.048 1.00 40.95 94 GLY D CA 1
ATOM 6871 C C . GLY D 1 96 ? -43.400 25.407 19.611 1.00 40.76 94 GLY D C 1
ATOM 6872 O O . GLY D 1 96 ? -43.731 26.589 19.765 1.00 41.89 94 GLY D O 1
ATOM 6873 N N . ASN D 1 97 ? -44.204 24.394 19.935 1.00 41.37 95 ASN D N 1
ATOM 6874 C CA . ASN D 1 97 ? -45.476 24.619 20.601 1.00 39.42 95 ASN D CA 1
ATOM 6875 C C . ASN D 1 97 ? -45.282 24.312 22.071 1.00 39.01 95 ASN D C 1
ATOM 6876 O O . ASN D 1 97 ? -45.184 23.131 22.435 1.00 40.92 95 ASN D O 1
ATOM 6881 N N . PRO D 1 98 ? -45.225 25.319 22.947 1.00 39.29 96 PRO D N 1
ATOM 6882 C CA . PRO D 1 98 ? -44.893 25.055 24.351 1.00 36.23 96 PRO D CA 1
ATOM 6883 C C . PRO D 1 98 ? -46.022 24.397 25.133 1.00 34.83 96 PRO D C 1
ATOM 6884 O O . PRO D 1 98 ? -45.806 24.011 26.284 1.00 39.03 96 PRO D O 1
ATOM 6888 N N . ASP D 1 99 ? -47.219 24.273 24.568 1.00 40.16 97 ASP D N 1
ATOM 6889 C CA . ASP D 1 99 ? -48.307 23.618 25.277 1.00 40.47 97 ASP D CA 1
ATOM 6890 C C . ASP D 1 99 ? -48.344 22.113 25.037 1.00 39.94 97 ASP D C 1
ATOM 6891 O O . ASP D 1 99 ? -49.187 21.424 25.619 1.00 40.39 97 ASP D O 1
ATOM 6896 N N . VAL D 1 100 ? -47.436 21.583 24.214 1.00 44.21 98 VAL D N 1
ATOM 6897 C CA . VAL D 1 100 ? -47.398 20.136 23.990 1.00 44.84 98 VAL D CA 1
ATOM 6898 C C . VAL D 1 100 ? -47.087 19.379 25.274 1.00 41.29 98 VAL D C 1
ATOM 6899 O O . VAL D 1 100 ? -47.727 18.346 25.524 1.00 38.69 98 VAL D O 1
ATOM 6903 N N . PRO D 1 101 ? -46.154 19.813 26.137 1.00 40.90 99 PRO D N 1
ATOM 6904 C CA . PRO D 1 101 ? -45.966 19.074 27.404 1.00 37.33 99 PRO D CA 1
ATOM 6905 C C . PRO D 1 101 ? -47.228 18.987 28.248 1.00 41.27 99 PRO D C 1
ATOM 6906 O O . PRO D 1 101 ? -47.588 17.881 28.669 1.00 34.68 99 PRO D O 1
ATOM 6910 N N . GLU D 1 102 ? -47.959 20.092 28.430 1.00 35.98 100 GLU D N 1
ATOM 6911 C CA . GLU D 1 102 ? -49.217 20.025 29.174 1.00 38.82 100 GLU D CA 1
ATOM 6912 C C . GLU D 1 102 ? -50.218 19.095 28.508 1.00 44.52 100 GLU D C 1
ATOM 6913 O O . GLU D 1 102 ? -50.882 18.299 29.184 1.00 41.72 100 GLU D O 1
ATOM 6919 N N . GLN D 1 103 ? -50.368 19.207 27.182 1.00 37.38 101 GLN D N 1
ATOM 6920 C CA . GLN D 1 103 ? -51.318 18.359 26.474 1.00 38.05 101 GLN D CA 1
ATOM 6921 C C . GLN D 1 103 ? -50.979 16.887 26.647 1.00 39.39 101 GLN D C 1
ATOM 6922 O O . GLN D 1 103 ? -51.870 16.061 26.876 1.00 37.44 101 GLN D O 1
ATOM 6928 N N . ASP D 1 104 ? -49.694 16.538 26.543 1.00 38.18 102 ASP D N 1
ATOM 6929 C CA . ASP D 1 104 ? -49.309 15.137 26.664 1.00 35.56 102 ASP D CA 1
ATOM 6930 C C . ASP D 1 104 ? -49.566 14.612 28.070 1.00 35.00 102 ASP D C 1
ATOM 6931 O O . ASP D 1 104 ? -50.155 13.538 28.236 1.00 42.54 102 ASP D O 1
ATOM 6936 N N . THR D 1 105 ? -49.132 15.359 29.100 1.00 34.62 103 THR D N 1
ATOM 6937 C CA . THR D 1 105 ? -49.252 14.849 30.469 1.00 34.46 103 THR D CA 1
ATOM 6938 C C . THR D 1 105 ? -50.712 14.727 30.896 1.00 40.20 103 THR D C 1
ATOM 6939 O O . THR D 1 105 ? -51.088 13.735 31.528 1.00 41.04 103 THR D O 1
ATOM 6943 N N . ARG D 1 106 ? -51.555 15.710 30.563 1.00 42.22 104 ARG D N 1
ATOM 6944 C CA . ARG D 1 106 ? -52.974 15.590 30.918 1.00 45.78 104 ARG D CA 1
ATOM 6945 C C . ARG D 1 106 ? -53.613 14.368 30.274 1.00 37.44 104 ARG D C 1
ATOM 6946 O O . ARG D 1 106 ? -54.386 13.651 30.921 1.00 41.54 104 ARG D O 1
ATOM 6954 N N . LEU D 1 107 ? -53.331 14.132 28.994 1.00 38.29 105 LEU D N 1
ATOM 6955 C CA . LEU D 1 107 ? -53.940 13.001 28.305 1.00 39.66 105 LEU D CA 1
ATOM 6956 C C . LEU D 1 107 ? -53.390 11.683 28.836 1.00 37.40 105 LEU D C 1
ATOM 6957 O O . LEU D 1 107 ? -54.136 10.710 29.008 1.00 38.09 105 LEU D O 1
ATOM 6962 N N . ALA D 1 108 ? -52.080 11.636 29.087 1.00 36.27 106 ALA D N 1
ATOM 6963 C CA . ALA D 1 108 ? -51.456 10.429 29.618 1.00 46.66 106 ALA D CA 1
ATOM 6964 C C . ALA D 1 108 ? -52.057 10.047 30.966 1.00 40.53 106 ALA D C 1
ATOM 6965 O O . ALA D 1 108 ? -52.401 8.882 31.189 1.00 38.31 106 ALA D O 1
ATOM 6967 N N . LEU D 1 109 ? -52.217 11.024 31.871 1.00 35.93 107 LEU D N 1
ATOM 6968 C CA . LEU D 1 109 ? -52.811 10.723 33.171 1.00 36.40 107 LEU D CA 1
ATOM 6969 C C . LEU D 1 109 ? -54.241 10.216 33.041 1.00 37.48 107 LEU D C 1
ATOM 6970 O O . LEU D 1 109 ? -54.626 9.259 33.729 1.00 38.03 107 LEU D O 1
ATOM 6975 N N . LYS D 1 110 ? -55.039 10.842 32.163 1.00 38.91 108 LYS D N 1
ATOM 6976 C CA . LYS D 1 110 ? -56.426 10.423 31.957 1.00 41.66 108 LYS D CA 1
ATOM 6977 C C . LYS D 1 110 ? -56.503 8.982 31.480 1.00 46.25 108 LYS D C 1
ATOM 6978 O O . LYS D 1 110 ? -57.212 8.158 32.068 1.00 42.23 108 LYS D O 1
ATOM 6984 N N . VAL D 1 111 ? -55.711 8.651 30.457 1.00 39.45 109 VAL D N 1
ATOM 6985 C CA . VAL D 1 111 ? -55.795 7.344 29.813 1.00 44.05 109 VAL D CA 1
ATOM 6986 C C . VAL D 1 111 ? -55.408 6.246 30.787 1.00 39.97 109 VAL D C 1
ATOM 6987 O O . VAL D 1 111 ? -56.054 5.193 30.844 1.00 41.67 109 VAL D O 1
ATOM 6991 N N . VAL D 1 112 ? -54.357 6.478 31.579 1.00 38.79 110 VAL D N 1
ATOM 6992 C CA . VAL D 1 112 ? -53.947 5.488 32.568 1.00 38.89 110 VAL D CA 1
ATOM 6993 C C . VAL D 1 112 ? -55.054 5.270 33.596 1.00 40.32 110 VAL D C 1
ATOM 6994 O O . VAL D 1 112 ? -55.367 4.132 33.968 1.00 44.20 110 VAL D O 1
ATOM 6998 N N . ARG D 1 113 ? -55.661 6.359 34.072 1.00 39.65 111 ARG D N 1
ATOM 6999 C CA . ARG D 1 113 ? -56.737 6.249 35.053 1.00 40.70 111 ARG D CA 1
ATOM 7000 C C . ARG D 1 113 ? -57.971 5.531 34.500 1.00 49.56 111 ARG D C 1
ATOM 7001 O O . ARG D 1 113 ? -58.607 4.755 35.221 1.00 44.41 111 ARG D O 1
ATOM 7009 N N . GLU D 1 114 ? -58.358 5.796 33.243 1.00 42.53 112 GLU D N 1
ATOM 7010 C CA . GLU D 1 114 ? -59.537 5.096 32.717 1.00 49.58 112 GLU D CA 1
ATOM 7011 C C . GLU D 1 114 ? -59.235 3.634 32.426 1.00 47.68 112 GLU D C 1
ATOM 7012 O O . GLU D 1 114 ? -60.045 2.753 32.741 1.00 49.33 112 GLU D O 1
ATOM 7018 N N . LYS D 1 115 ? -58.089 3.357 31.804 1.00 45.15 113 LYS D N 1
ATOM 7019 C CA . LYS D 1 115 ? -57.825 2.006 31.330 1.00 46.50 113 LYS D CA 1
ATOM 7020 C C . LYS D 1 115 ? -57.382 1.078 32.448 1.00 49.86 113 LYS D C 1
ATOM 7021 O O . LYS D 1 115 ? -57.675 -0.122 32.386 1.00 50.64 113 LYS D O 1
ATOM 7027 N N . PHE D 1 116 ? -56.691 1.593 33.469 1.00 46.62 114 PHE D N 1
ATOM 7028 C CA . PHE D 1 116 ? -56.165 0.760 34.554 1.00 47.20 114 PHE D CA 1
ATOM 7029 C C . PHE D 1 116 ? -56.528 1.341 35.919 1.00 49.25 114 PHE D C 1
ATOM 7030 O O . PHE D 1 116 ? -55.648 1.672 36.720 1.00 48.31 114 PHE D O 1
ATOM 7038 N N . PRO D 1 117 ? -57.822 1.428 36.243 1.00 48.05 115 PRO D N 1
ATOM 7039 C CA . PRO D 1 117 ? -58.186 1.892 37.590 1.00 46.30 115 PRO D CA 1
ATOM 7040 C C . PRO D 1 117 ? -57.664 0.970 38.678 1.00 49.41 115 PRO D C 1
ATOM 7041 O O . PRO D 1 117 ? -57.409 1.428 39.795 1.00 45.53 115 PRO D O 1
ATOM 7045 N N . GLU D 1 118 ? -57.504 -0.321 38.370 1.00 53.46 116 GLU D N 1
ATOM 7046 C CA . GLU D 1 118 ? -56.992 -1.286 39.337 1.00 52.52 116 GLU D CA 1
ATOM 7047 C C . GLU D 1 118 ? -55.570 -0.960 39.777 1.00 53.02 116 GLU D C 1
ATOM 7048 O O . GLU D 1 118 ? -55.164 -1.332 40.883 1.00 47.54 116 GLU D O 1
ATOM 7054 N N . PHE D 1 119 ? -54.806 -0.265 38.936 1.00 56.03 117 PHE D N 1
ATOM 7055 C CA . PHE D 1 119 ? -53.429 0.100 39.237 1.00 51.87 117 PHE D CA 1
ATOM 7056 C C . PHE D 1 119 ? -53.282 1.564 39.625 1.00 53.52 117 PHE D C 1
ATOM 7057 O O . PHE D 1 119 ? -52.153 2.046 39.744 1.00 54.27 117 PHE D O 1
ATOM 7065 N N . CYS D 1 120 ? -54.391 2.288 39.816 1.00 52.76 118 CYS D N 1
ATOM 7066 C CA . CYS D 1 120 ? -54.339 3.721 40.082 1.00 49.40 118 CYS D CA 1
ATOM 7067 C C . CYS D 1 120 ? -54.884 4.120 41.445 1.00 51.05 118 CYS D C 1
ATOM 7068 O O . CYS D 1 120 ? -55.345 5.251 41.605 1.00 54.04 118 CYS D O 1
ATOM 7071 N N . ASP D 1 121 ? -54.834 3.240 42.448 1.00 53.57 119 ASP D N 1
ATOM 7072 C CA . ASP D 1 121 ? -55.143 3.707 43.795 1.00 60.35 119 ASP D CA 1
ATOM 7073 C C . ASP D 1 121 ? -54.245 4.878 44.156 1.00 64.35 119 ASP D C 1
ATOM 7074 O O . ASP D 1 121 ? -54.708 5.898 44.683 1.00 56.62 119 ASP D O 1
ATOM 7079 N N . LYS D 1 122 ? -52.963 4.763 43.825 1.00 57.96 120 LYS D N 1
ATOM 7080 C CA . LYS D 1 122 ? -52.015 5.863 43.843 1.00 52.77 120 LYS D CA 1
ATOM 7081 C C . LYS D 1 122 ? -51.347 5.907 42.478 1.00 47.87 120 LYS D C 1
ATOM 7082 O O . LYS D 1 122 ? -50.922 4.868 41.963 1.00 44.05 120 LYS D O 1
ATOM 7088 N N . LEU D 1 123 ? -51.343 7.080 41.853 1.00 40.67 121 LEU D N 1
ATOM 7089 C CA . LEU D 1 123 ? -50.720 7.271 40.547 1.00 40.69 121 LEU D CA 1
ATOM 7090 C C . LEU D 1 123 ? -49.661 8.355 40.667 1.00 39.17 121 LEU D C 1
ATOM 7091 O O . LEU D 1 123 ? -49.984 9.511 40.960 1.00 43.68 121 LEU D O 1
ATOM 7096 N N . GLY D 1 124 ? -48.404 7.982 40.462 1.00 32.94 122 GLY D N 1
ATOM 7097 C CA . GLY D 1 124 ? -47.342 8.962 40.546 1.00 33.53 122 GLY D CA 1
ATOM 7098 C C . GLY D 1 124 ? -46.756 9.259 39.181 1.00 35.65 122 GLY D C 1
ATOM 7099 O O . GLY D 1 124 ? -46.921 8.475 38.244 1.00 36.19 122 GLY D O 1
ATOM 7100 N N . VAL D 1 125 ? -46.039 10.370 39.058 1.00 29.54 123 VAL D N 1
ATOM 7101 C CA . VAL D 1 125 ? -45.339 10.703 37.830 1.00 29.68 123 VAL D CA 1
ATOM 7102 C C . VAL D 1 125 ? -43.863 10.818 38.158 1.00 30.25 123 VAL D C 1
ATOM 7103 O O . VAL D 1 125 ? -43.487 11.312 39.225 1.00 31.38 123 VAL D O 1
ATOM 7107 N N . MET D 1 126 ? -43.042 10.318 37.252 1.00 26.04 124 MET D N 1
ATOM 7108 C CA . MET D 1 126 ? -41.596 10.349 37.361 1.00 23.28 124 MET D CA 1
ATOM 7109 C C . MET D 1 126 ? -41.043 11.106 36.168 1.00 23.42 124 MET D C 1
ATOM 7110 O O . MET D 1 126 ? -41.587 11.024 35.053 1.00 23.17 124 MET D O 1
ATOM 7115 N N . GLY D 1 127 ? -39.979 11.857 36.393 1.00 27.66 125 GLY D N 1
ATOM 7116 C CA . GLY D 1 127 ? -39.399 12.584 35.290 1.00 23.03 125 GLY D CA 1
ATOM 7117 C C . GLY D 1 127 ? -37.925 12.845 35.487 1.00 23.22 125 GLY D C 1
ATOM 7118 O O . GLY D 1 127 ? -37.506 13.280 36.564 1.00 26.13 125 GLY D O 1
ATOM 7119 N N . ALA D 1 128 ? -37.152 12.637 34.424 1.00 27.53 126 ALA D N 1
ATOM 7120 C CA . ALA D 1 128 ? -35.717 12.870 34.419 1.00 25.58 126 ALA D CA 1
ATOM 7121 C C . ALA D 1 128 ? -35.409 13.996 33.450 1.00 24.13 126 ALA D C 1
ATOM 7122 O O . ALA D 1 128 ? -35.932 14.018 32.329 1.00 27.53 126 ALA D O 1
ATOM 7124 N N . SER D 1 129 ? -34.563 14.925 33.885 1.00 26.84 127 SER D N 1
ATOM 7125 C CA . SER D 1 129 ? -34.094 16.030 33.045 1.00 28.60 127 SER D CA 1
ATOM 7126 C C . SER D 1 129 ? -35.317 16.805 32.554 1.00 24.69 127 SER D C 1
ATOM 7127 O O . SER D 1 129 ? -36.217 17.102 33.359 1.00 25.53 127 SER D O 1
ATOM 7130 N N . ILE D 1 130 ? -35.437 17.080 31.252 1.00 27.23 128 ILE D N 1
ATOM 7131 C CA . ILE D 1 130 ? -36.579 17.833 30.754 1.00 29.07 128 ILE D CA 1
ATOM 7132 C C . ILE D 1 130 ? -37.871 17.057 30.957 1.00 27.01 128 ILE D C 1
ATOM 7133 O O . ILE D 1 130 ? -38.947 17.655 31.062 1.00 26.57 128 ILE D O 1
ATOM 7138 N N . GLY D 1 131 ? -37.794 15.726 31.043 1.00 26.96 129 GLY D N 1
ATOM 7139 C CA . GLY D 1 131 ? -38.952 14.960 31.461 1.00 24.06 129 GLY D CA 1
ATOM 7140 C C . GLY D 1 131 ? -39.454 15.356 32.839 1.00 24.35 129 GLY D C 1
ATOM 7141 O O . GLY D 1 131 ? -40.651 15.249 33.123 1.00 29.59 129 GLY D O 1
ATOM 7142 N N . GLY D 1 132 ? -38.548 15.800 33.722 1.00 24.33 130 GLY D N 1
ATOM 7143 C CA . GLY D 1 132 ? -38.968 16.344 35.008 1.00 27.38 130 GLY D CA 1
ATOM 7144 C C . GLY D 1 132 ? -39.790 17.610 34.891 1.00 30.74 130 GLY D C 1
ATOM 7145 O O . GLY D 1 132 ? -40.536 17.948 35.820 1.00 28.23 130 GLY D O 1
ATOM 7146 N N . TYR D 1 133 ? -39.675 18.320 33.762 1.00 31.60 131 TYR D N 1
ATOM 7147 C CA . TYR D 1 133 ? -40.559 19.450 33.507 1.00 27.88 131 TYR D CA 1
ATOM 7148 C C . TYR D 1 133 ? -41.994 18.976 33.294 1.00 28.51 131 TYR D C 1
ATOM 7149 O O . TYR D 1 133 ? -42.935 19.570 33.827 1.00 29.37 131 TYR D O 1
ATOM 7158 N N . LEU D 1 134 ? -42.178 17.910 32.501 1.00 27.49 132 LEU D N 1
ATOM 7159 C CA . LEU D 1 134 ? -43.507 17.313 32.374 1.00 28.47 132 LEU D CA 1
ATOM 7160 C C . LEU D 1 134 ? -44.011 16.859 33.738 1.00 29.45 132 LEU D C 1
ATOM 7161 O O . LEU D 1 134 ? -45.166 17.111 34.106 1.00 29.11 132 LEU D O 1
ATOM 7166 N N . ALA D 1 135 ? -43.137 16.216 34.510 1.00 28.40 133 ALA D N 1
ATOM 7167 C CA . ALA D 1 135 ? -43.537 15.686 35.808 1.00 31.64 133 ALA D CA 1
ATOM 7168 C C . ALA D 1 135 ? -43.930 16.804 36.766 1.00 32.41 133 ALA D C 1
ATOM 7169 O O . ALA D 1 135 ? -45.010 16.759 37.368 1.00 28.84 133 ALA D O 1
ATOM 7171 N N . THR D 1 136 ? -43.076 17.826 36.918 1.00 27.97 134 THR D N 1
ATOM 7172 C CA . THR D 1 136 ? -43.443 18.899 37.843 1.00 32.64 134 THR D CA 1
ATOM 7173 C C . THR D 1 136 ? -44.627 19.707 37.322 1.00 27.44 134 THR D C 1
ATOM 7174 O O . THR D 1 136 ? -45.418 20.218 38.125 1.00 29.45 134 THR D O 1
ATOM 7178 N N . PHE D 1 137 ? -44.759 19.844 35.998 1.00 23.12 135 PHE D N 1
ATOM 7179 C CA . PHE D 1 137 ? -45.943 20.493 35.438 1.00 25.84 135 PHE D CA 1
ATOM 7180 C C . PHE D 1 137 ? -47.204 19.786 35.904 1.00 28.79 135 PHE D C 1
ATOM 7181 O O . PHE D 1 137 ? -48.129 20.422 36.425 1.00 27.79 135 PHE D O 1
ATOM 7189 N N . SER D 1 138 ? -47.224 18.451 35.801 1.00 26.88 136 SER D N 1
ATOM 7190 C CA . SER D 1 138 ? -48.413 17.689 36.177 1.00 25.47 136 SER D CA 1
ATOM 7191 C C . SER D 1 138 ? -48.752 17.853 37.648 1.00 26.50 136 SER D C 1
ATOM 7192 O O . SER D 1 138 ? -49.930 17.777 38.033 1.00 29.75 136 SER D O 1
ATOM 7195 N N . ALA D 1 139 ? -47.742 18.091 38.469 1.00 32.49 137 ALA D N 1
ATOM 7196 C CA . ALA D 1 139 ? -47.882 18.220 39.911 1.00 30.94 137 ALA D CA 1
ATOM 7197 C C . ALA D 1 139 ? -48.259 19.628 40.362 1.00 31.22 137 ALA D C 1
ATOM 7198 O O . ALA D 1 139 ? -48.589 19.816 41.537 1.00 29.46 137 ALA D O 1
ATOM 7200 N N . THR D 1 140 ? -48.235 20.615 39.464 1.00 30.19 138 THR D N 1
ATOM 7201 C CA . THR D 1 140 ? -48.422 22.003 39.866 1.00 30.25 138 THR D CA 1
ATOM 7202 C C . THR D 1 140 ? -49.492 22.706 39.039 1.00 34.67 138 THR D C 1
ATOM 7203 O O . THR D 1 140 ? -50.403 23.323 39.600 1.00 35.93 138 THR D O 1
ATOM 7207 N N . LEU D 1 141 ? -49.387 22.637 37.711 1.00 34.08 139 LEU D N 1
ATOM 7208 C CA . LEU D 1 141 ? -50.271 23.411 36.849 1.00 35.75 139 LEU D CA 1
ATOM 7209 C C . LEU D 1 141 ? -51.525 22.654 36.408 1.00 44.06 139 LEU D C 1
ATOM 7210 O O . LEU D 1 141 ? -52.388 23.255 35.760 1.00 52.37 139 LEU D O 1
ATOM 7215 N N . LEU D 1 142 ? -51.663 21.368 36.737 1.00 38.55 140 LEU D N 1
ATOM 7216 C CA . LEU D 1 142 ? -52.921 20.679 36.482 1.00 39.43 140 LEU D CA 1
ATOM 7217 C C . LEU D 1 142 ? -53.910 20.940 37.609 1.00 41.90 140 LEU D C 1
ATOM 7218 O O . LEU D 1 142 ? -53.511 21.301 38.721 1.00 43.49 140 LEU D O 1
ATOM 7223 N N . PRO D 1 143 ? -55.207 20.754 37.359 1.00 43.10 141 PRO D N 1
ATOM 7224 C CA . PRO D 1 143 ? -56.176 20.864 38.454 1.00 39.34 141 PRO D CA 1
ATOM 7225 C C . PRO D 1 143 ? -55.882 19.817 39.517 1.00 36.79 141 PRO D C 1
ATOM 7226 O O . PRO D 1 143 ? -55.359 18.741 39.224 1.00 36.45 141 PRO D O 1
ATOM 7230 N N . ASP D 1 144 ? -56.267 20.126 40.762 1.00 42.08 142 ASP D N 1
ATOM 7231 C CA . ASP D 1 144 ? -55.955 19.237 41.884 1.00 43.98 142 ASP D CA 1
ATOM 7232 C C . ASP D 1 144 ? -56.433 17.808 41.638 1.00 43.81 142 ASP D C 1
ATOM 7233 O O . ASP D 1 144 ? -55.728 16.848 41.973 1.00 39.36 142 ASP D O 1
ATOM 7238 N N . ASP D 1 145 ? -57.615 17.646 41.032 1.00 44.11 143 ASP D N 1
ATOM 7239 C CA . ASP D 1 145 ? -58.149 16.311 40.774 1.00 51.01 143 ASP D CA 1
ATOM 7240 C C . ASP D 1 145 ? -57.371 15.558 39.702 1.00 50.26 143 ASP D C 1
ATOM 7241 O O . ASP D 1 145 ? -57.418 14.322 39.674 1.00 48.84 143 ASP D O 1
ATOM 7243 N N . GLU D 1 146 ? -56.642 16.259 38.838 1.00 42.27 144 GLU D N 1
ATOM 7244 C CA . GLU D 1 146 ? -55.851 15.573 37.829 1.00 38.41 144 GLU D CA 1
ATOM 7245 C C . GLU D 1 146 ? -54.413 15.360 38.263 1.00 37.62 144 GLU D C 1
ATOM 7246 O O . GLU D 1 146 ? -53.722 14.519 37.669 1.00 32.49 144 GLU D O 1
ATOM 7252 N N . LYS D 1 147 ? -53.956 16.084 39.287 1.00 35.84 145 LYS D N 1
ATOM 7253 C CA . LYS D 1 147 ? -52.585 15.947 39.757 1.00 34.05 145 LYS D CA 1
ATOM 7254 C C . LYS D 1 147 ? -52.313 14.507 40.188 1.00 34.08 145 LYS D C 1
ATOM 7255 O O . LYS D 1 147 ? -53.191 13.842 40.744 1.00 34.04 145 LYS D O 1
ATOM 7261 N N . PRO D 1 148 ? -51.096 14.015 39.983 1.00 35.49 146 PRO D N 1
ATOM 7262 C CA . PRO D 1 148 ? -50.755 12.677 40.464 1.00 34.88 146 PRO D CA 1
ATOM 7263 C C . PRO D 1 148 ? -50.610 12.692 41.980 1.00 35.78 146 PRO D C 1
ATOM 7264 O O . PRO D 1 148 ? -50.558 13.743 42.618 1.00 30.42 146 PRO D O 1
ATOM 7268 N N . ASP D 1 149 ? -50.568 11.494 42.563 1.00 35.67 147 ASP D N 1
ATOM 7269 C CA . ASP D 1 149 ? -50.501 11.367 44.012 1.00 33.32 147 ASP D CA 1
ATOM 7270 C C . ASP D 1 149 ? -49.085 11.506 44.559 1.00 32.89 147 ASP D C 1
ATOM 7271 O O . ASP D 1 149 ? -48.920 11.742 45.762 1.00 35.58 147 ASP D O 1
ATOM 7276 N N . PHE D 1 150 ? -48.073 11.348 43.717 1.00 31.62 148 PHE D N 1
ATOM 7277 C CA . PHE D 1 150 ? -46.696 11.589 44.125 1.00 30.93 148 PHE D CA 1
ATOM 7278 C C . PHE D 1 150 ? -45.874 11.900 42.886 1.00 30.23 148 PHE D C 1
ATOM 7279 O O . PHE D 1 150 ? -46.327 11.693 41.750 1.00 28.88 148 PHE D O 1
ATOM 7287 N N . GLN D 1 151 ? -44.681 12.452 43.111 1.00 28.24 149 GLN D N 1
ATOM 7288 C CA . GLN D 1 151 ? -43.815 12.857 42.018 1.00 26.69 149 GLN D CA 1
ATOM 7289 C C . GLN D 1 151 ? -42.372 12.476 42.325 1.00 29.87 149 GLN D C 1
ATOM 7290 O O . GLN D 1 151 ? -41.894 12.649 43.453 1.00 27.38 149 GLN D O 1
ATOM 7296 N N . ILE D 1 152 ? -41.698 11.922 41.319 1.00 26.05 150 ILE D N 1
ATOM 7297 C CA . ILE D 1 152 ? -40.310 11.482 41.418 1.00 26.92 150 ILE D CA 1
ATOM 7298 C C . ILE D 1 152 ? -39.513 12.242 40.372 1.00 25.14 150 ILE D C 1
ATOM 7299 O O . ILE D 1 152 ? -39.813 12.142 39.171 1.00 24.26 150 ILE D O 1
ATOM 7304 N N . LEU D 1 153 ? -38.520 13.005 40.814 1.00 21.97 151 LEU D N 1
ATOM 7305 C CA . LEU D 1 153 ? -37.786 13.894 39.934 1.00 21.65 151 LEU D CA 1
ATOM 7306 C C . LEU D 1 153 ? -36.294 13.585 39.977 1.00 20.34 151 LEU D C 1
ATOM 7307 O O . LEU D 1 153 ? -35.677 13.579 41.051 1.00 22.11 151 LEU D O 1
ATOM 7312 N N . MET D 1 154 ? -35.722 13.367 38.799 1.00 27.65 152 MET D N 1
ATOM 7313 C CA . MET D 1 154 ? -34.296 13.131 38.606 1.00 24.83 152 MET D CA 1
ATOM 7314 C C . MET D 1 154 ? -33.756 14.314 37.836 1.00 23.02 152 MET D C 1
ATOM 7315 O O . MET D 1 154 ? -34.185 14.543 36.705 1.00 24.63 152 MET D O 1
ATOM 7320 N N . TYR D 1 155 ? -32.842 15.068 38.450 1.00 26.84 153 TYR D N 1
ATOM 7321 C CA . TYR D 1 155 ? -32.229 16.260 37.869 1.00 21.30 153 TYR D CA 1
ATOM 7322 C C . TYR D 1 155 ? -33.231 17.026 36.973 1.00 27.49 153 TYR D C 1
ATOM 7323 O O . TYR D 1 155 ? -32.967 17.249 35.798 1.00 25.65 153 TYR D O 1
ATOM 7332 N N . PRO D 1 156 ? -34.381 17.416 37.528 1.00 27.36 154 PRO D N 1
ATOM 7333 C CA . PRO D 1 156 ? -35.450 18.000 36.717 1.00 25.90 154 PRO D CA 1
ATOM 7334 C C . PRO D 1 156 ? -35.187 19.442 36.317 1.00 29.72 154 PRO D C 1
ATOM 7335 O O . PRO D 1 156 ? -34.437 20.172 36.960 1.00 24.76 154 PRO D O 1
ATOM 7339 N N . VAL D 1 157 ? -35.820 19.837 35.205 1.00 27.38 155 VAL D N 1
ATOM 7340 C CA . VAL D 1 157 ? -35.986 21.243 34.850 1.00 24.58 155 VAL D CA 1
ATOM 7341 C C . VAL D 1 157 ? -37.347 21.667 35.402 1.00 30.31 155 VAL D C 1
ATOM 7342 O O . VAL D 1 157 ? -38.372 21.074 35.047 1.00 30.29 155 VAL D O 1
ATOM 7346 N N . VAL D 1 158 ? -37.378 22.695 36.252 1.00 26.15 156 VAL D N 1
ATOM 7347 C CA . VAL D 1 158 ? -38.608 23.072 36.942 1.00 31.68 156 VAL D CA 1
ATOM 7348 C C . VAL D 1 158 ? -39.055 24.491 36.602 1.00 29.74 156 VAL D C 1
ATOM 7349 O O . VAL D 1 158 ? -39.999 25.002 37.204 1.00 28.38 156 VAL D O 1
ATOM 7353 N N . SER D 1 159 ? -38.386 25.140 35.660 1.00 27.22 157 SER D N 1
ATOM 7354 C CA . SER D 1 159 ? -38.611 26.544 35.348 1.00 32.48 157 SER D CA 1
ATOM 7355 C C . SER D 1 159 ? -38.164 26.818 33.913 1.00 36.81 157 SER D C 1
ATOM 7356 O O . SER D 1 159 ? -37.264 26.144 33.398 1.00 34.17 157 SER D O 1
ATOM 7359 N N . VAL D 1 160 ? -38.780 27.823 33.276 1.00 33.29 158 VAL D N 1
ATOM 7360 C CA . VAL D 1 160 ? -38.285 28.341 32.001 1.00 32.98 158 VAL D CA 1
ATOM 7361 C C . VAL D 1 160 ? -37.574 29.680 32.184 1.00 32.32 158 VAL D C 1
ATOM 7362 O O . VAL D 1 160 ? -37.177 30.312 31.199 1.00 31.33 158 VAL D O 1
ATOM 7366 N N . ASP D 1 161 ? -37.420 30.132 33.425 1.00 32.48 159 ASP D N 1
ATOM 7367 C CA . ASP D 1 161 ? -36.715 31.368 33.720 1.00 32.89 159 ASP D CA 1
ATOM 7368 C C . ASP D 1 161 ? -35.223 31.228 33.425 1.00 35.72 159 ASP D C 1
ATOM 7369 O O . ASP D 1 161 ? -34.628 30.165 33.619 1.00 31.82 159 ASP D O 1
ATOM 7374 N N . ASP D 1 162 ? -34.624 32.330 32.957 1.00 36.77 160 ASP D N 1
ATOM 7375 C CA . ASP D 1 162 ? -33.198 32.352 32.633 1.00 35.64 160 ASP D CA 1
ATOM 7376 C C . ASP D 1 162 ? -32.338 31.839 33.777 1.00 35.83 160 ASP D C 1
ATOM 7377 O O . ASP D 1 162 ? -31.317 31.181 33.553 1.00 35.52 160 ASP D O 1
ATOM 7382 N N . ARG D 1 163 ? -32.733 32.147 35.009 1.00 37.70 161 ARG D N 1
ATOM 7383 C CA . ARG D 1 163 ? -31.928 31.807 36.177 1.00 40.91 161 ARG D CA 1
ATOM 7384 C C . ARG D 1 163 ? -31.787 30.302 36.365 1.00 40.15 161 ARG D C 1
ATOM 7385 O O . ARG D 1 163 ? -30.765 29.844 36.892 1.00 35.71 161 ARG D O 1
ATOM 7393 N N . LEU D 1 164 ? -32.784 29.516 35.932 1.00 38.21 162 LEU D N 1
ATOM 7394 C CA . LEU D 1 164 ? -32.797 28.076 36.167 1.00 34.34 162 LEU D CA 1
ATOM 7395 C C . LEU D 1 164 ? -32.856 27.202 34.922 1.00 32.35 162 LEU D C 1
ATOM 7396 O O . LEU D 1 164 ? -32.457 26.034 35.003 1.00 28.39 162 LEU D O 1
ATOM 7401 N N . THR D 1 165 ? -33.360 27.702 33.798 1.00 35.88 163 THR D N 1
ATOM 7402 C CA . THR D 1 165 ? -33.765 26.791 32.739 1.00 26.53 163 THR D CA 1
ATOM 7403 C C . THR D 1 165 ? -32.583 26.252 31.926 1.00 34.00 163 THR D C 1
ATOM 7404 O O . THR D 1 165 ? -31.435 26.695 32.042 1.00 28.52 163 THR D O 1
ATOM 7408 N N . HIS D 1 166 ? -32.901 25.256 31.089 1.00 29.87 164 HIS D N 1
ATOM 7409 C CA . HIS D 1 166 ? -31.992 24.713 30.084 1.00 34.03 164 HIS D CA 1
ATOM 7410 C C . HIS D 1 166 ? -32.338 25.394 28.766 1.00 30.90 164 HIS D C 1
ATOM 7411 O O . HIS D 1 166 ? -33.435 25.209 28.237 1.00 37.22 164 HIS D O 1
ATOM 7418 N N . PHE D 1 167 ? -31.435 26.242 28.279 1.00 27.79 165 PHE D N 1
ATOM 7419 C CA . PHE D 1 167 ? -31.769 27.094 27.139 1.00 30.88 165 PHE D CA 1
ATOM 7420 C C . PHE D 1 167 ? -32.049 26.327 25.852 1.00 38.67 165 PHE D C 1
ATOM 7421 O O . PHE D 1 167 ? -32.988 26.717 25.136 1.00 36.45 165 PHE D O 1
ATOM 7429 N N . PRO D 1 168 ? -31.287 25.297 25.463 1.00 45.76 166 PRO D N 1
ATOM 7430 C CA . PRO D 1 168 ? -31.697 24.550 24.260 1.00 39.87 166 PRO D CA 1
ATOM 7431 C C . PRO D 1 168 ? -33.082 23.937 24.419 1.00 43.40 166 PRO D C 1
ATOM 7432 O O . PRO D 1 168 ? -33.877 23.973 23.474 1.00 51.35 166 PRO D O 1
ATOM 7436 N N . CYS D 1 169 ? -33.416 23.419 25.606 1.00 37.17 167 CYS D N 1
ATOM 7437 C CA . CYS D 1 169 ? -34.760 22.889 25.825 1.00 36.56 167 CYS D CA 1
ATOM 7438 C C . CYS D 1 169 ? -35.822 23.972 25.690 1.00 34.42 167 CYS D C 1
ATOM 7439 O O . CYS D 1 169 ? -36.847 23.755 25.039 1.00 40.91 167 CYS D O 1
ATOM 7442 N N . ARG D 1 170 ? -35.587 25.149 26.278 1.00 36.92 168 ARG D N 1
ATOM 7443 C CA . ARG D 1 170 ? -36.580 26.215 26.201 1.00 38.51 168 ARG D CA 1
ATOM 7444 C C . ARG D 1 170 ? -36.761 26.687 24.770 1.00 38.49 168 ARG D C 1
ATOM 7445 O O . ARG D 1 170 ? -37.886 26.969 24.340 1.00 40.20 168 ARG D O 1
ATOM 7453 N N . GLU D 1 171 ? -35.662 26.774 24.016 1.00 31.53 169 GLU D N 1
ATOM 7454 C CA . GLU D 1 171 ? -35.747 27.175 22.616 1.00 37.22 169 GLU D CA 1
ATOM 7455 C C . GLU D 1 171 ? -36.510 26.142 21.791 1.00 41.63 169 GLU D C 1
ATOM 7456 O O . GLU D 1 171 ? -37.315 26.501 20.924 1.00 42.82 169 GLU D O 1
ATOM 7458 N N . ARG D 1 172 ? -36.270 24.855 22.040 1.00 35.64 170 ARG D N 1
ATOM 7459 C CA . ARG D 1 172 ? -37.023 23.811 21.353 1.00 38.16 170 ARG D CA 1
ATOM 7460 C C . ARG D 1 172 ? -38.500 23.840 21.738 1.00 43.29 170 ARG D C 1
ATOM 7461 O O . ARG D 1 172 ? -39.370 23.530 20.915 1.00 50.73 170 ARG D O 1
ATOM 7469 N N . MET D 1 173 ? -38.795 24.211 22.977 1.00 34.53 171 MET D N 1
ATOM 7470 C CA . MET D 1 173 ? -40.172 24.261 23.459 1.00 39.72 171 MET D CA 1
ATOM 7471 C C . MET D 1 173 ? -40.938 25.441 22.875 1.00 41.44 171 MET D C 1
ATOM 7472 O O . MET D 1 173 ? -42.131 25.325 22.574 1.00 41.99 171 MET D O 1
ATOM 7477 N N . PHE D 1 174 ? -40.279 26.595 22.737 1.00 33.36 172 PHE D N 1
ATOM 7478 C CA . PHE D 1 174 ? -40.933 27.818 22.294 1.00 38.73 172 PHE D CA 1
ATOM 7479 C C . PHE D 1 174 ? -40.584 28.205 20.868 1.00 40.43 172 PHE D C 1
ATOM 7480 O O . PHE D 1 174 ? -41.200 29.131 20.324 1.00 44.41 172 PHE D O 1
ATOM 7488 N N . GLY D 1 175 ? -39.642 27.513 20.243 1.00 44.51 173 GLY D N 1
ATOM 7489 C CA . GLY D 1 175 ? -39.079 27.995 18.999 1.00 51.49 173 GLY D CA 1
ATOM 7490 C C . GLY D 1 175 ? -38.288 29.251 19.301 1.00 57.95 173 GLY D C 1
ATOM 7491 O O . GLY D 1 175 ? -37.392 29.247 20.150 1.00 65.36 173 GLY D O 1
ATOM 7492 N N . HIS D 1 176 ? -38.626 30.339 18.622 1.00 52.13 174 HIS D N 1
ATOM 7493 C CA . HIS D 1 176 ? -38.077 31.657 18.901 1.00 52.35 174 HIS D CA 1
ATOM 7494 C C . HIS D 1 176 ? -39.110 32.588 19.514 1.00 46.50 174 HIS D C 1
ATOM 7495 O O . HIS D 1 176 ? -38.960 33.808 19.416 1.00 47.10 174 HIS D O 1
ATOM 7502 N N . SER D 1 177 ? -40.219 32.042 20.010 1.00 46.73 175 SER D N 1
ATOM 7503 C CA . SER D 1 177 ? -41.325 32.829 20.538 1.00 51.44 175 SER D CA 1
ATOM 7504 C C . SER D 1 177 ? -41.208 33.174 22.023 1.00 44.19 175 SER D C 1
ATOM 7505 O O . SER D 1 177 ? -42.030 33.953 22.514 1.00 56.03 175 SER D O 1
ATOM 7508 N N . TYR D 1 178 ? -40.225 32.641 22.757 1.00 41.99 176 TYR D N 1
ATOM 7509 C CA . TYR D 1 178 ? -40.163 32.897 24.196 1.00 42.45 176 TYR D CA 1
ATOM 7510 C C . TYR D 1 178 ? -39.864 34.357 24.507 1.00 41.31 176 TYR D C 1
ATOM 7511 O O . TYR D 1 178 ? -39.014 34.992 23.875 1.00 45.79 176 TYR D O 1
ATOM 7520 N N . SER D 1 179 ? -40.584 34.886 25.486 1.00 44.22 177 SER D N 1
ATOM 7521 C CA . SER D 1 179 ? -40.330 36.188 26.079 1.00 53.39 177 SER D CA 1
ATOM 7522 C C . SER D 1 179 ? -40.545 36.070 27.583 1.00 58.06 177 SER D C 1
ATOM 7523 O O . SER D 1 179 ? -41.319 35.215 28.032 1.00 61.29 177 SER D O 1
ATOM 7526 N N . PRO D 1 180 ? -39.869 36.901 28.384 1.00 54.72 178 PRO D N 1
ATOM 7527 C CA . PRO D 1 180 ? -39.961 36.748 29.847 1.00 57.16 178 PRO D CA 1
ATOM 7528 C C . PRO D 1 180 ? -41.368 36.896 30.409 1.00 53.73 178 PRO D C 1
ATOM 7529 O O . PRO D 1 180 ? -41.625 36.401 31.511 1.00 46.10 178 PRO D O 1
ATOM 7533 N N . ASP D 1 181 ? -42.288 37.559 29.707 1.00 51.47 179 ASP D N 1
ATOM 7534 C CA . ASP D 1 181 ? -43.649 37.653 30.227 1.00 59.12 179 ASP D CA 1
ATOM 7535 C C . ASP D 1 181 ? -44.328 36.293 30.317 1.00 59.96 179 ASP D C 1
ATOM 7536 O O . ASP D 1 181 ? -45.308 36.147 31.057 1.00 65.02 179 ASP D O 1
ATOM 7541 N N . LYS D 1 182 ? -43.822 35.298 29.593 1.00 54.00 180 LYS D N 1
ATOM 7542 C CA . LYS D 1 182 ? -44.367 33.948 29.577 1.00 50.55 180 LYS D CA 1
ATOM 7543 C C . LYS D 1 182 ? -43.802 33.056 30.685 1.00 46.18 180 LYS D C 1
ATOM 7544 O O . LYS D 1 182 ? -44.223 31.900 30.802 1.00 43.44 180 LYS D O 1
ATOM 7550 N N . MET D 1 183 ? -42.887 33.572 31.514 1.00 40.49 181 MET D N 1
ATOM 7551 C CA . MET D 1 183 ? -42.157 32.722 32.457 1.00 35.65 181 MET D CA 1
ATOM 7552 C C . MET D 1 183 ? -43.081 32.037 33.461 1.00 35.94 181 MET D C 1
ATOM 7553 O O . MET D 1 183 ? -43.036 30.813 33.620 1.00 37.65 181 MET D O 1
ATOM 7558 N N . GLU D 1 184 ? -43.931 32.809 34.144 1.00 43.37 182 GLU D N 1
ATOM 7559 C CA . GLU D 1 184 ? -44.708 32.255 35.253 1.00 46.05 182 GLU D CA 1
ATOM 7560 C C . GLU D 1 184 ? -45.672 31.175 34.781 1.00 40.75 182 GLU D C 1
ATOM 7561 O O . GLU D 1 184 ? -45.806 30.125 35.421 1.00 38.04 182 GLU D O 1
ATOM 7563 N N . GLN D 1 185 ? -46.352 31.413 33.662 1.00 41.50 183 GLN D N 1
ATOM 7564 C CA . GLN D 1 185 ? -47.328 30.454 33.166 1.00 42.71 183 GLN D CA 1
ATOM 7565 C C . GLN D 1 185 ? -46.687 29.140 32.738 1.00 43.47 183 GLN D C 1
ATOM 7566 O O . GLN D 1 185 ? -47.391 28.135 32.595 1.00 44.31 183 GLN D O 1
ATOM 7568 N N . TYR D 1 186 ? -45.379 29.123 32.496 1.00 37.25 184 TYR D N 1
ATOM 7569 C CA . TYR D 1 186 ? -44.718 27.903 32.056 1.00 33.63 184 TYR D CA 1
ATOM 7570 C C . TYR D 1 186 ? -43.638 27.430 33.020 1.00 35.65 184 TYR D C 1
ATOM 7571 O O . TYR D 1 186 ? -42.778 26.639 32.624 1.00 35.33 184 TYR D O 1
ATOM 7580 N N . SER D 1 187 ? -43.634 27.913 34.258 1.00 33.54 185 SER D N 1
ATOM 7581 C CA . SER D 1 187 ? -42.644 27.474 35.240 1.00 35.58 185 SER D CA 1
ATOM 7582 C C . SER D 1 187 ? -43.338 26.766 36.398 1.00 33.24 185 SER D C 1
ATOM 7583 O O . SER D 1 187 ? -43.936 27.435 37.262 1.00 30.78 185 SER D O 1
ATOM 7586 N N . PRO D 1 188 ? -43.268 25.435 36.470 1.00 34.22 186 PRO D N 1
ATOM 7587 C CA . PRO D 1 188 ? -43.954 24.711 37.553 1.00 30.89 186 PRO D CA 1
ATOM 7588 C C . PRO D 1 188 ? -43.549 25.151 38.953 1.00 31.77 186 PRO D C 1
ATOM 7589 O O . PRO D 1 188 ? -44.385 25.118 39.862 1.00 30.62 186 PRO D O 1
ATOM 7593 N N . ILE D 1 189 ? -42.292 25.545 39.163 1.00 35.23 187 ILE D N 1
ATOM 7594 C CA . ILE D 1 189 ? -41.869 25.959 40.500 1.00 33.49 187 ILE D CA 1
ATOM 7595 C C . ILE D 1 189 ? -42.676 27.155 40.993 1.00 33.66 187 ILE D C 1
ATOM 7596 O O . ILE D 1 189 ? -42.749 27.397 42.203 1.00 35.46 187 ILE D O 1
ATOM 7601 N N . GLU D 1 190 ? -43.291 27.915 40.090 1.00 34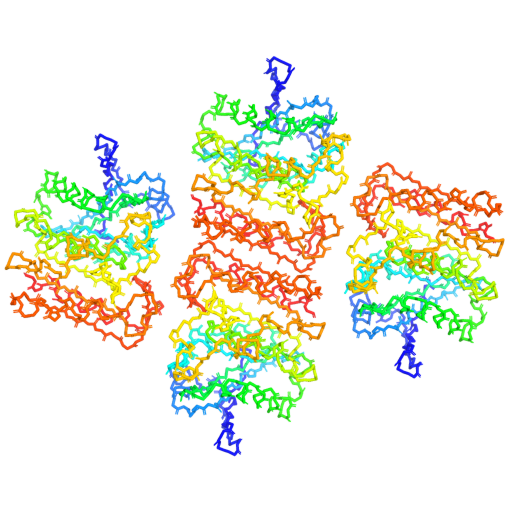.93 188 GLU D N 1
ATOM 7602 C CA . GLU D 1 190 ? -44.090 29.049 40.520 1.00 34.32 188 GLU D CA 1
ATOM 7603 C C . GLU D 1 190 ? -45.529 28.668 40.817 1.00 31.82 188 GLU D C 1
ATOM 7604 O O . GLU D 1 190 ? -46.331 29.548 41.136 1.00 37.32 188 GLU D O 1
ATOM 7610 N N . HIS D 1 191 ? -45.882 27.388 40.731 1.00 30.96 189 HIS D N 1
ATOM 7611 C CA . HIS D 1 191 ? -47.277 26.991 40.873 1.00 33.30 189 HIS D CA 1
ATOM 7612 C C . HIS D 1 191 ? -47.445 25.862 41.882 1.00 33.43 189 HIS D C 1
ATOM 7613 O O . HIS D 1 191 ? -48.387 25.067 41.794 1.00 30.91 189 HIS D O 1
ATOM 7620 N N . ILE D 1 192 ? -46.558 25.810 42.877 1.00 38.16 190 ILE D N 1
ATOM 7621 C CA . ILE D 1 192 ? -46.718 24.879 43.985 1.00 38.24 190 ILE D CA 1
ATOM 7622 C C . ILE D 1 192 ? -47.850 25.371 44.876 1.00 41.53 190 ILE D C 1
ATOM 7623 O O . ILE D 1 192 ? -47.899 26.551 45.245 1.00 44.28 190 ILE D O 1
ATOM 7628 N N . THR D 1 193 ? -48.797 24.483 45.177 1.00 46.79 191 THR D N 1
ATOM 7629 C CA . THR D 1 193 ? -49.948 24.802 46.018 1.00 45.98 191 THR D CA 1
ATOM 7630 C C . THR D 1 193 ? -50.186 23.640 46.978 1.00 44.78 191 THR D C 1
ATOM 7631 O O . THR D 1 193 ? -49.470 22.638 46.962 1.00 36.41 191 THR D O 1
ATOM 7635 N N . SER D 1 194 ? -51.212 23.772 47.825 1.00 47.87 192 SER D N 1
ATOM 7636 C CA . SER D 1 194 ? -51.467 22.751 48.840 1.00 46.95 192 SER D CA 1
ATOM 7637 C C . SER D 1 194 ? -51.816 21.392 48.229 1.00 44.83 192 SER D C 1
ATOM 7638 O O . SER D 1 194 ? -51.654 20.360 48.892 1.00 42.43 192 SER D O 1
ATOM 7641 N N . GLY D 1 195 ? -52.338 21.366 46.995 1.00 40.58 193 GLY D N 1
ATOM 7642 C CA . GLY D 1 195 ? -52.627 20.114 46.303 1.00 33.98 193 GLY D CA 1
ATOM 7643 C C . GLY D 1 195 ? -51.437 19.412 45.658 1.00 32.88 193 GLY D C 1
ATOM 7644 O O . GLY D 1 195 ? -51.572 18.253 45.257 1.00 39.43 193 GLY D O 1
ATOM 7645 N N . THR D 1 196 ? -50.286 20.074 45.562 1.00 32.43 194 THR D N 1
ATOM 7646 C CA . THR D 1 196 ? -49.095 19.473 44.958 1.00 27.68 194 THR D CA 1
ATOM 7647 C C . THR D 1 196 ? -48.649 18.256 45.770 1.00 29.93 194 THR D C 1
ATOM 7648 O O . THR D 1 196 ? -48.594 18.331 47.004 1.00 31.05 194 THR D O 1
ATOM 7652 N N . PRO D 1 197 ? -48.370 17.120 45.131 1.00 31.06 195 PRO D N 1
ATOM 7653 C CA . PRO D 1 197 ? -48.086 15.887 45.877 1.00 28.95 195 PRO D CA 1
ATOM 7654 C C . PRO D 1 197 ? -46.666 15.790 46.430 1.00 29.20 195 PRO D C 1
ATOM 7655 O O . PRO D 1 197 ? -45.723 16.432 45.961 1.00 26.80 195 PRO D O 1
ATOM 7659 N N . ALA D 1 198 ? -46.534 14.886 47.401 1.00 26.74 196 ALA D N 1
ATOM 7660 C CA . ALA D 1 198 ? -45.244 14.556 47.998 1.00 25.97 196 ALA D CA 1
ATOM 7661 C C . ALA D 1 198 ? -44.246 14.160 46.919 1.00 29.79 196 ALA D C 1
ATOM 7662 O O . ALA D 1 198 ? -44.612 13.599 45.881 1.00 32.39 196 ALA D O 1
ATOM 7664 N N . ALA D 1 199 ? -42.972 14.490 47.158 1.00 22.95 197 ALA D N 1
ATOM 7665 C CA . ALA D 1 199 ? -41.957 14.434 46.122 1.00 22.79 197 ALA D CA 1
ATOM 7666 C C . ALA D 1 199 ? -40.710 13.709 46.587 1.00 31.03 197 ALA D C 1
ATOM 7667 O O . ALA D 1 199 ? -40.293 13.822 47.744 1.00 29.74 197 ALA D O 1
ATOM 7669 N N . PHE D 1 200 ? -40.111 12.982 45.653 1.00 26.15 198 PHE D N 1
ATOM 7670 C CA . PHE D 1 200 ? -38.763 12.454 45.794 1.00 29.69 198 PHE D CA 1
ATOM 7671 C C . PHE D 1 200 ? -37.912 13.157 44.743 1.00 28.60 198 PHE D C 1
ATOM 7672 O O . PHE D 1 200 ? -38.289 13.209 43.558 1.00 24.34 198 PHE D O 1
ATOM 7680 N N . ILE D 1 201 ? -36.795 13.739 45.171 1.00 22.27 199 ILE D N 1
ATOM 7681 C CA . ILE D 1 201 ? -35.966 14.542 44.279 1.00 22.70 199 ILE D CA 1
ATOM 7682 C C . ILE D 1 201 ? -34.522 14.079 44.411 1.00 24.49 199 ILE D C 1
ATOM 7683 O O . ILE D 1 201 ? -33.994 13.982 45.528 1.00 24.56 199 ILE D O 1
ATOM 7688 N N . VAL D 1 202 ? -33.885 13.789 43.279 1.00 26.86 200 VAL D N 1
ATOM 7689 C CA . VAL D 1 202 ? -32.493 13.346 43.279 1.00 27.07 200 VAL D CA 1
ATOM 7690 C C . VAL D 1 202 ? -31.731 14.033 42.149 1.00 25.46 200 VAL D C 1
ATOM 7691 O O . VAL D 1 202 ? -32.244 14.186 41.034 1.00 24.50 200 VAL D O 1
ATOM 7695 N N . ALA D 1 203 ? -30.492 14.435 42.433 1.00 24.87 201 ALA D N 1
ATOM 7696 C CA . ALA D 1 203 ? -29.623 15.016 41.413 1.00 22.05 201 ALA D CA 1
ATOM 7697 C C . ALA D 1 203 ? -28.186 14.980 41.932 1.00 22.44 201 ALA D C 1
ATOM 7698 O O . ALA D 1 203 ? -27.936 14.677 43.106 1.00 26.33 201 ALA D O 1
ATOM 7700 N N . ALA D 1 204 ? -27.235 15.303 41.045 1.00 21.85 202 ALA D N 1
ATOM 7701 C CA . ALA D 1 204 ? -25.819 15.381 41.398 1.00 27.47 202 ALA D CA 1
ATOM 7702 C C . ALA D 1 204 ? -25.368 16.831 41.390 1.00 29.87 202 ALA D C 1
ATOM 7703 O O . ALA D 1 204 ? -25.771 17.608 40.522 1.00 25.80 202 ALA D O 1
ATOM 7705 N N . ALA D 1 205 ? -24.545 17.193 42.386 1.00 25.12 203 ALA D N 1
ATOM 7706 C CA . ALA D 1 205 ? -24.112 18.577 42.574 1.00 29.11 203 ALA D CA 1
ATOM 7707 C C . ALA D 1 205 ? -23.239 19.086 41.429 1.00 28.43 203 ALA D C 1
ATOM 7708 O O . ALA D 1 205 ? -23.166 20.300 41.219 1.00 27.27 203 ALA D O 1
ATOM 7710 N N . ASP D 1 206 ? -22.571 18.193 40.697 1.00 24.71 204 ASP D N 1
ATOM 7711 C CA . ASP D 1 206 ? -21.711 18.581 39.581 1.00 27.12 204 ASP D CA 1
ATOM 7712 C C . ASP D 1 206 ? -22.455 18.637 38.246 1.00 28.98 204 ASP D C 1
ATOM 7713 O O . ASP D 1 206 ? -21.816 18.746 37.190 1.00 34.38 204 ASP D O 1
ATOM 7718 N N . ASP D 1 207 ? -23.782 18.573 38.274 1.00 28.76 205 ASP D N 1
ATOM 7719 C CA . ASP D 1 207 ? -24.593 18.610 37.057 1.00 23.75 205 ASP D CA 1
ATOM 7720 C C . ASP D 1 207 ? -24.300 19.872 36.245 1.00 25.03 205 ASP D C 1
ATOM 7721 O O . ASP D 1 207 ? -24.507 20.990 36.725 1.00 28.87 205 ASP D O 1
ATOM 7726 N N . ALA D 1 208 ? -23.802 19.684 35.014 1.00 24.65 206 ALA D N 1
ATOM 7727 C CA . ALA D 1 208 ? -23.415 20.769 34.108 1.00 25.78 206 ALA D CA 1
ATOM 7728 C C . ALA D 1 208 ? -24.432 21.011 32.997 1.00 25.46 206 ALA D C 1
ATOM 7729 O O . ALA D 1 208 ? -24.239 21.924 32.190 1.00 29.29 206 ALA D O 1
ATOM 7731 N N . VAL D 1 209 ? -25.519 20.250 32.965 1.00 27.85 207 VAL D N 1
ATOM 7732 C CA . VAL D 1 209 ? -26.587 20.461 31.989 1.00 26.96 207 VAL D CA 1
ATOM 7733 C C . VAL D 1 209 ? -27.646 21.348 32.619 1.00 34.95 207 VAL D C 1
ATOM 7734 O O . VAL D 1 209 ? -27.976 22.416 32.087 1.00 30.62 207 VAL D O 1
ATOM 7738 N N . VAL D 1 210 ? -28.162 20.914 33.770 1.00 30.44 208 VAL D N 1
ATOM 7739 C CA . VAL D 1 210 ? -29.222 21.600 34.493 1.00 29.49 208 VAL D CA 1
ATOM 7740 C C . VAL D 1 210 ? -28.717 21.887 35.894 1.00 27.83 208 VAL D C 1
ATOM 7741 O O . VAL D 1 210 ? -28.254 20.971 36.582 1.00 34.05 208 VAL D O 1
ATOM 7745 N N . SER D 1 211 ? -28.797 23.145 36.308 1.00 23.80 209 SER D N 1
ATOM 7746 C CA . SER D 1 211 ? -28.349 23.500 37.658 1.00 23.11 209 SER D CA 1
ATOM 7747 C C . SER D 1 211 ? -29.121 22.686 38.691 1.00 27.70 209 SER D C 1
ATOM 7748 O O . SER D 1 211 ? -30.359 22.644 38.637 1.00 27.59 209 SER D O 1
ATOM 7751 N N . PRO D 1 212 ? -28.444 22.033 39.646 1.00 28.00 210 PRO D N 1
ATOM 7752 C CA . PRO D 1 212 ? -29.188 21.319 40.700 1.00 28.34 210 PRO D CA 1
ATOM 7753 C C . PRO D 1 212 ? -30.026 22.229 41.589 1.00 24.54 210 PRO D C 1
ATOM 7754 O O . PRO D 1 212 ? -30.863 21.724 42.348 1.00 21.67 210 PRO D O 1
ATOM 7758 N N . LEU D 1 213 ? -29.873 23.548 41.485 1.00 23.91 211 LEU D N 1
ATOM 7759 C CA . LEU D 1 213 ? -30.786 24.445 42.178 1.00 23.67 211 LEU D CA 1
ATOM 7760 C C . LEU D 1 213 ? -32.205 24.303 41.651 1.00 26.75 211 LEU D C 1
ATOM 7761 O O . LEU D 1 213 ? -33.141 24.746 42.319 1.00 33.07 211 LEU D O 1
ATOM 7766 N N . ASN D 1 214 ? -32.392 23.739 40.448 1.00 26.68 212 ASN D N 1
ATOM 7767 C CA . ASN D 1 214 ? -33.742 23.384 40.025 1.00 26.71 212 ASN D CA 1
ATOM 7768 C C . ASN D 1 214 ? -34.389 22.460 41.045 1.00 23.93 212 ASN D C 1
ATOM 7769 O O . ASN D 1 214 ? -35.407 22.793 41.653 1.00 26.84 212 ASN D O 1
ATOM 7774 N N . GLY D 1 215 ? -33.798 21.289 41.255 1.00 25.83 213 GLY D N 1
ATOM 7775 C CA . GLY D 1 215 ? -34.363 20.358 42.217 1.00 21.97 213 GLY D CA 1
ATOM 7776 C C . GLY D 1 215 ? -34.365 20.903 43.636 1.00 29.35 213 GLY D C 1
ATOM 7777 O O . GLY D 1 215 ? -35.329 20.718 44.376 1.00 27.62 213 GLY D O 1
ATOM 7778 N N . ILE D 1 216 ? -33.287 21.590 44.028 1.00 28.85 214 ILE D N 1
ATOM 7779 C CA . ILE D 1 216 ? -33.140 22.061 45.404 1.00 28.57 214 ILE D CA 1
ATOM 7780 C C . ILE D 1 216 ? -34.147 23.162 45.711 1.00 28.59 214 ILE D C 1
ATOM 7781 O O . ILE D 1 216 ? -34.825 23.133 46.748 1.00 25.81 214 ILE D O 1
ATOM 7786 N N . MET D 1 217 ? -34.265 24.151 44.819 1.00 27.32 215 MET D N 1
ATOM 7787 C CA . MET D 1 217 ? -35.192 25.243 45.088 1.00 28.12 215 MET D CA 1
ATOM 7788 C C . MET D 1 217 ? -36.646 24.790 44.941 1.00 27.96 215 MET D C 1
ATOM 7789 O O . MET D 1 217 ? -37.522 25.315 45.632 1.00 30.32 215 MET D O 1
ATOM 7794 N N . TYR D 1 218 ? -36.918 23.817 44.067 1.00 22.60 216 TYR D N 1
ATOM 7795 C CA . TYR D 1 218 ? -38.250 23.213 44.032 1.00 31.19 216 TYR D CA 1
ATOM 7796 C C . TYR D 1 218 ? -38.558 22.557 45.373 1.00 29.33 216 TYR D C 1
ATOM 7797 O O . TYR D 1 218 ? -39.627 22.772 45.951 1.00 30.37 216 TYR D O 1
ATOM 7806 N N . ALA D 1 219 ? -37.603 21.790 45.909 1.00 26.66 217 ALA D N 1
ATOM 7807 C CA . ALA D 1 219 ? -37.812 21.166 47.214 1.00 30.74 217 ALA D CA 1
ATOM 7808 C C . ALA D 1 219 ? -38.022 22.209 48.300 1.00 27.76 217 ALA D C 1
ATOM 7809 O O . ALA D 1 219 ? -38.864 22.027 49.191 1.00 27.25 217 ALA D O 1
ATOM 7811 N N . ALA D 1 220 ? -37.273 23.310 48.250 1.00 26.70 218 ALA D N 1
ATOM 7812 C CA . ALA D 1 220 ? -37.426 24.332 49.282 1.00 29.88 218 ALA D CA 1
ATOM 7813 C C . ALA D 1 220 ? -38.825 24.924 49.250 1.00 28.01 218 ALA D C 1
ATOM 7814 O O . ALA D 1 220 ? -39.434 25.173 50.294 1.00 27.26 218 ALA D O 1
ATOM 7816 N N . ARG D 1 221 ? -39.345 25.168 48.052 1.00 25.57 219 ARG D N 1
ATOM 7817 C CA . ARG D 1 221 ? -40.679 25.734 47.918 1.00 35.06 219 ARG D CA 1
ATOM 7818 C C . ARG D 1 221 ? -41.743 24.708 48.288 1.00 25.31 219 ARG D C 1
ATOM 7819 O O . ARG D 1 221 ? -42.763 25.069 48.882 1.00 27.41 219 ARG D O 1
ATOM 7827 N N . LEU D 1 222 ? -41.510 23.424 48.003 1.00 26.49 220 LEU D N 1
ATOM 7828 C CA . LEU D 1 222 ? -42.399 22.394 48.535 1.00 28.30 220 LEU D CA 1
ATOM 7829 C C . LEU D 1 222 ? -42.390 22.410 50.060 1.00 30.95 220 LEU D C 1
ATOM 7830 O O . LEU D 1 222 ? -43.442 22.316 50.703 1.00 26.65 220 LEU D O 1
ATOM 7835 N N . GLN D 1 223 ? -41.206 22.549 50.645 1.00 25.25 221 GLN D N 1
ATOM 7836 C CA . GLN D 1 223 ? -41.072 22.597 52.106 1.00 28.53 221 GLN D CA 1
ATOM 7837 C C . GLN D 1 223 ? -41.869 23.739 52.721 1.00 29.89 221 GLN D C 1
ATOM 7838 O O . GLN D 1 223 ? -42.574 23.555 53.720 1.00 30.44 221 GLN D O 1
ATOM 7844 N N . LYS D 1 224 ? -41.741 24.941 52.158 1.00 36.92 222 LYS D N 1
ATOM 7845 C CA . LYS D 1 224 ? -42.469 26.089 52.688 1.00 42.72 222 LYS D CA 1
ATOM 7846 C C . LYS D 1 224 ? -43.971 25.872 52.599 1.00 43.52 222 LYS D C 1
ATOM 7847 O O . LYS D 1 224 ? -44.727 26.407 53.415 1.00 46.47 222 LYS D O 1
ATOM 7849 N N . ALA D 1 225 ? -44.416 25.094 51.622 1.00 37.94 223 ALA D N 1
ATOM 7850 C CA . ALA D 1 225 ? -45.827 24.781 51.435 1.00 40.33 223 ALA D CA 1
ATOM 7851 C C . ALA D 1 225 ? -46.275 23.564 52.242 1.00 40.66 223 ALA D C 1
ATOM 7852 O O . ALA D 1 225 ? -47.387 23.076 52.027 1.00 38.96 223 ALA D O 1
ATOM 7854 N N . ASP D 1 226 ? -45.422 23.037 53.129 1.00 34.16 224 ASP D N 1
ATOM 7855 C CA . ASP D 1 226 ? -45.751 21.871 53.958 1.00 37.36 224 ASP D CA 1
ATOM 7856 C C . ASP D 1 226 ? -46.027 20.615 53.138 1.00 33.15 224 ASP D C 1
ATOM 7857 O O . ASP D 1 226 ? -46.818 19.762 53.550 1.00 35.16 224 ASP D O 1
ATOM 7862 N N . ILE D 1 227 ? -45.369 20.461 52.000 1.00 33.70 225 ILE D N 1
ATOM 7863 C CA . ILE D 1 227 ? -45.444 19.239 51.203 1.00 30.12 225 ILE D CA 1
ATOM 7864 C C . ILE D 1 227 ? -44.251 18.365 51.567 1.00 38.30 225 ILE D C 1
ATOM 7865 O O . ILE D 1 227 ? -43.109 18.838 51.484 1.00 33.38 225 ILE D O 1
ATOM 7870 N N . PRO D 1 228 ? -44.465 17.106 51.948 1.00 38.85 226 PRO D N 1
ATOM 7871 C CA . PRO D 1 228 ? -43.342 16.256 52.356 1.00 33.99 226 PRO D CA 1
ATOM 7872 C C . PRO D 1 228 ? -42.378 16.034 51.200 1.00 27.46 226 PRO D C 1
ATOM 7873 O O . PRO D 1 228 ? -42.780 15.739 50.075 1.00 30.53 226 PRO D O 1
ATOM 7877 N N . ILE D 1 229 ? -41.097 16.158 51.490 1.00 24.43 227 ILE D N 1
ATOM 7878 C CA . ILE D 1 229 ? -40.052 15.948 50.502 1.00 24.26 227 ILE D CA 1
ATOM 7879 C C . ILE D 1 229 ? -39.076 14.908 51.017 1.00 29.10 227 ILE D C 1
ATOM 7880 O O . ILE D 1 229 ? -38.827 14.787 52.225 1.00 31.25 227 ILE D O 1
ATOM 7885 N N . SER D 1 230 ? -38.512 14.168 50.070 1.00 30.65 228 SER D N 1
ATOM 7886 C CA . SER D 1 230 ? -37.326 13.338 50.254 1.00 25.17 228 SER D CA 1
ATOM 7887 C C . SER D 1 230 ? -36.334 13.805 49.193 1.00 25.40 228 SER D C 1
ATOM 7888 O O . SER D 1 230 ? -36.531 13.561 47.996 1.00 25.27 228 SER D O 1
ATOM 7891 N N . LEU D 1 231 ? -35.292 14.506 49.622 1.00 26.48 229 LEU D N 1
ATOM 7892 C CA . LEU D 1 231 ? -34.390 15.211 48.723 1.00 22.21 229 LEU D CA 1
ATOM 7893 C C . LEU D 1 231 ? -33.001 14.623 48.878 1.00 22.55 229 LEU D C 1
ATOM 7894 O O . LEU D 1 231 ? -32.529 14.448 50.007 1.00 22.70 229 LEU D O 1
ATOM 7899 N N . HIS D 1 232 ? -32.368 14.271 47.759 1.00 25.28 230 HIS D N 1
ATOM 7900 C CA . HIS D 1 232 ? -31.050 13.647 47.798 1.00 30.63 230 HIS D CA 1
ATOM 7901 C C . HIS D 1 232 ? -30.171 14.233 46.707 1.00 27.92 230 HIS D C 1
ATOM 7902 O O . HIS D 1 232 ? -30.366 13.935 45.523 1.00 26.00 230 HIS D O 1
ATOM 7909 N N . ILE D 1 233 ? -29.191 15.040 47.107 1.00 28.16 231 ILE D N 1
ATOM 7910 C CA . ILE D 1 233 ? -28.213 15.610 46.191 1.00 23.71 231 ILE D CA 1
ATOM 7911 C C . ILE D 1 233 ? -26.893 14.921 46.488 1.00 23.98 231 ILE D C 1
ATOM 7912 O O . ILE D 1 233 ? -26.442 14.923 47.638 1.00 26.14 231 ILE D O 1
ATOM 7917 N N . TYR D 1 234 ? -26.315 14.273 45.477 1.00 25.59 232 TYR D N 1
ATOM 7918 C CA . TYR D 1 234 ? -25.027 13.645 45.676 1.00 26.87 232 TYR D CA 1
ATOM 7919 C C . TYR D 1 234 ? -23.938 14.548 45.130 1.00 27.93 232 TYR D C 1
ATOM 7920 O O . TYR D 1 234 ? -24.206 15.403 44.286 1.00 26.92 232 TYR D O 1
ATOM 7929 N N . PRO D 1 235 ? -22.713 14.461 45.658 1.00 25.66 233 PRO D N 1
ATOM 7930 C CA . PRO D 1 235 ? -21.694 15.435 45.241 1.00 32.83 233 PRO D CA 1
ATOM 7931 C C . PRO D 1 235 ? -21.244 15.254 43.808 1.00 35.03 233 PRO D C 1
ATOM 7932 O O . PRO D 1 235 ? -20.828 16.233 43.181 1.00 40.93 233 PRO D O 1
ATOM 7936 N N . ALA D 1 236 ? -21.286 14.044 43.268 1.00 29.40 234 ALA D N 1
ATOM 7937 C CA . ALA D 1 236 ? -20.807 13.828 41.911 1.00 25.07 234 ALA D CA 1
ATOM 7938 C C . ALA D 1 236 ? -21.737 12.863 41.191 1.00 33.03 234 ALA D C 1
ATOM 7939 O O . ALA D 1 236 ? -22.550 12.168 41.806 1.00 36.18 234 ALA D O 1
ATOM 7941 N N . GLY D 1 237 ? -21.597 12.811 39.865 1.00 32.61 235 GLY D N 1
ATOM 7942 C CA . GLY D 1 237 ? -22.370 11.876 39.073 1.00 31.01 235 GLY D CA 1
ATOM 7943 C C . GLY D 1 237 ? -22.877 12.440 37.763 1.00 32.19 235 GLY D C 1
ATOM 7944 O O . GLY D 1 237 ? -23.223 11.684 36.848 1.00 30.00 235 GLY D O 1
ATOM 7945 N N . GLY D 1 238 ? -22.948 13.768 37.673 1.00 31.99 236 GLY D N 1
ATOM 7946 C CA . GLY D 1 238 ? -23.350 14.431 36.445 1.00 23.44 236 GLY D CA 1
ATOM 7947 C C . GLY D 1 238 ? -24.848 14.313 36.178 1.00 30.48 236 GLY D C 1
ATOM 7948 O O . GLY D 1 238 ? -25.628 13.757 36.958 1.00 29.27 236 GLY D O 1
ATOM 7949 N N . HIS D 1 239 ? -25.244 14.878 35.040 1.00 25.00 237 HIS D N 1
ATOM 7950 C CA . HIS D 1 239 ? -26.620 14.820 34.566 1.00 28.46 237 HIS D CA 1
ATOM 7951 C C . HIS D 1 239 ? -26.905 13.455 33.958 1.00 29.28 237 HIS D C 1
ATOM 7952 O O . HIS D 1 239 ? -26.008 12.792 33.431 1.00 27.72 237 HIS D O 1
ATOM 7959 N N . GLY D 1 240 ? -28.168 13.044 34.017 1.00 23.28 238 GLY D N 1
ATOM 7960 C CA . GLY D 1 240 ? -28.595 11.892 33.237 1.00 30.52 238 GLY D CA 1
ATOM 7961 C C . GLY D 1 240 ? -28.054 10.544 33.662 1.00 37.51 238 GLY D C 1
ATOM 7962 O O . GLY D 1 240 ? -27.866 9.677 32.809 1.00 35.97 238 GLY D O 1
ATOM 7963 N N . PHE D 1 241 ? -27.801 10.329 34.963 1.00 31.45 239 PHE D N 1
ATOM 7964 C CA . PHE D 1 241 ? -27.278 9.027 35.376 1.00 28.65 239 PHE D CA 1
ATOM 7965 C C . PHE D 1 241 ? -28.305 7.907 35.192 1.00 32.37 239 PHE D C 1
ATOM 7966 O O . PHE D 1 241 ? -27.921 6.751 34.974 1.00 35.79 239 PHE D O 1
ATOM 7974 N N . GLY D 1 242 ? -29.591 8.216 35.286 1.00 32.51 240 GLY D N 1
ATOM 7975 C CA . GLY D 1 242 ? -30.614 7.214 35.016 1.00 31.12 240 GLY D CA 1
ATOM 7976 C C . GLY D 1 242 ? -30.412 5.968 35.855 1.00 30.75 240 GLY D C 1
ATOM 7977 O O . GLY D 1 242 ? -30.178 6.033 37.069 1.00 31.79 240 GLY D O 1
ATOM 7978 N N . TYR D 1 243 ? -30.476 4.810 35.201 1.00 29.85 241 TYR D N 1
ATOM 7979 C CA . TYR D 1 243 ? -30.253 3.521 35.850 1.00 30.81 241 TYR D CA 1
ATOM 7980 C C . TYR D 1 243 ? -28.824 2.998 35.669 1.00 28.96 241 TYR D C 1
ATOM 7981 O O . TYR D 1 243 ? -28.568 1.823 35.963 1.00 32.16 241 TYR D O 1
ATOM 7990 N N . ASN D 1 244 ? -27.898 3.835 35.191 1.00 30.19 242 ASN D N 1
ATOM 7991 C CA . ASN D 1 244 ? -26.551 3.388 34.834 1.00 30.83 242 ASN D CA 1
ATOM 7992 C C . ASN D 1 244 ? -25.795 2.808 36.031 1.00 37.38 242 ASN D C 1
ATOM 7993 O O . ASN D 1 244 ? -25.806 3.373 37.127 1.00 34.33 242 ASN D O 1
ATOM 7998 N N . ASP D 1 245 ? -25.093 1.691 35.801 1.00 39.11 243 ASP D N 1
ATOM 7999 C CA . ASP D 1 245 ? -24.195 1.171 36.828 1.00 40.60 243 ASP D CA 1
ATOM 8000 C C . ASP D 1 245 ? -22.991 2.079 37.059 1.00 41.45 243 ASP D C 1
ATOM 8001 O O . ASP D 1 245 ? -22.418 2.060 38.159 1.00 35.66 243 ASP D O 1
ATOM 8006 N N . SER D 1 246 ? -22.612 2.885 36.064 1.00 34.84 244 SER D N 1
ATOM 8007 C CA . SER D 1 246 ? -21.469 3.787 36.191 1.00 37.96 244 SER D CA 1
ATOM 8008 C C . SER D 1 246 ? -21.681 4.893 37.221 1.00 37.28 244 SER D C 1
ATOM 8009 O O . SER D 1 246 ? -20.707 5.548 37.608 1.00 42.16 244 SER D O 1
ATOM 8012 N N . PHE D 1 247 ? -22.907 5.113 37.678 1.00 37.52 245 PHE D N 1
ATOM 8013 C CA . PHE D 1 247 ? -23.171 6.081 38.732 1.00 31.86 245 PHE D CA 1
ATOM 8014 C C . PHE D 1 247 ? -22.723 5.474 40.055 1.00 30.90 245 PHE D C 1
ATOM 8015 O O . PHE D 1 247 ? -23.256 4.442 40.473 1.00 32.95 245 PHE D O 1
ATOM 8023 N N . VAL D 1 248 ? -21.721 6.088 40.693 1.00 38.17 246 VAL D N 1
ATOM 8024 C CA . VAL D 1 248 ? -21.140 5.510 41.900 1.00 32.98 246 VAL D CA 1
ATOM 8025 C C . VAL D 1 248 ? -22.155 5.438 43.032 1.00 29.20 246 VAL D C 1
ATOM 8026 O O . VAL D 1 248 ? -21.978 4.659 43.976 1.00 30.95 246 VAL D O 1
ATOM 8030 N N . TYR D 1 249 ? -23.213 6.243 42.971 1.00 28.74 247 TYR D N 1
ATOM 8031 C CA . TYR D 1 249 ? -24.247 6.262 43.999 1.00 30.67 247 TYR D CA 1
ATOM 8032 C C . TYR D 1 249 ? -25.518 5.523 43.587 1.00 34.42 247 TYR D C 1
ATOM 8033 O O . TYR D 1 249 ? -26.574 5.739 44.193 1.00 32.26 247 TYR D O 1
ATOM 8042 N N . LYS D 1 250 ? -25.441 4.648 42.580 1.00 30.52 248 LYS D N 1
ATOM 8043 C CA . LYS D 1 250 ? -26.646 3.966 42.118 1.00 33.80 248 LYS D CA 1
ATOM 8044 C C . LYS D 1 250 ? -27.340 3.218 43.256 1.00 36.42 248 LYS D C 1
ATOM 8045 O O . LYS D 1 250 ? -28.554 3.357 43.455 1.00 33.59 248 LYS D O 1
ATOM 8051 N N . GLN D 1 251 ? -26.583 2.435 44.031 1.00 33.76 249 GLN D N 1
ATOM 8052 C CA . GLN D 1 251 ? -27.205 1.651 45.095 1.00 36.85 249 GLN D CA 1
ATOM 8053 C C . GLN D 1 251 ? -27.832 2.554 46.154 1.00 41.36 249 GLN D C 1
ATOM 8054 O O . GLN D 1 251 ? -28.926 2.266 46.662 1.00 33.40 249 GLN D O 1
ATOM 8060 N N . GLU D 1 252 ? -27.167 3.669 46.477 1.00 40.93 250 GLU D N 1
ATOM 8061 C CA . GLU D 1 252 ? -27.666 4.556 47.520 1.00 34.22 250 GLU D CA 1
ATOM 8062 C C . GLU D 1 252 ? -28.988 5.199 47.127 1.00 34.40 250 GLU D C 1
ATOM 8063 O O . GLU D 1 252 ? -29.972 5.120 47.874 1.00 34.49 250 GLU D O 1
ATOM 8069 N N . TRP D 1 253 ? -29.042 5.838 45.954 1.00 31.21 251 TRP D N 1
ATOM 8070 C CA . TRP D 1 253 ? -30.258 6.570 45.620 1.00 26.17 251 TRP D CA 1
ATOM 8071 C C . TRP D 1 253 ? -31.415 5.625 45.328 1.00 27.53 251 TRP D C 1
ATOM 8072 O O . TRP D 1 253 ? -32.562 5.942 45.663 1.00 28.00 251 TRP D O 1
ATOM 8083 N N . LEU D 1 254 ? -31.145 4.449 44.753 1.00 32.72 252 LEU D N 1
ATOM 8084 C CA . LEU D 1 254 ? -32.217 3.469 44.590 1.00 28.90 252 LEU D CA 1
ATOM 8085 C C . LEU D 1 254 ? -32.716 2.952 45.935 1.00 30.56 252 LEU D C 1
ATOM 8086 O O . LEU D 1 254 ? -33.923 2.737 46.111 1.00 32.92 252 LEU D O 1
ATOM 8091 N N . GLN D 1 255 ? -31.814 2.744 46.898 1.00 29.15 253 GLN D N 1
ATOM 8092 C CA . GLN D 1 255 ? -32.279 2.378 48.231 1.00 32.16 253 GLN D CA 1
ATOM 8093 C C . GLN D 1 255 ? -33.157 3.471 48.821 1.00 33.74 253 GLN D C 1
ATOM 8094 O O . GLN D 1 255 ? -34.190 3.182 49.436 1.00 35.54 253 GLN D O 1
ATOM 8100 N N . GLU D 1 256 ? -32.762 4.733 48.639 1.00 28.80 254 GLU D N 1
ATOM 8101 C CA . GLU D 1 256 ? -33.580 5.835 49.125 1.00 28.65 254 GLU D CA 1
ATOM 8102 C C . GLU D 1 256 ? -34.956 5.811 48.488 1.00 28.49 254 GLU D C 1
ATOM 8103 O O . GLU D 1 256 ? -35.973 5.974 49.180 1.00 30.02 254 GLU D O 1
ATOM 8109 N N . LEU D 1 257 ? -35.001 5.591 47.170 1.00 26.89 255 LEU D N 1
ATOM 8110 C CA . LEU D 1 257 ? -36.271 5.583 46.451 1.00 27.89 255 LEU D CA 1
ATOM 8111 C C . LEU D 1 257 ? -37.163 4.436 46.906 1.00 32.67 255 LEU D C 1
ATOM 8112 O O . LEU D 1 257 ? -38.358 4.634 47.175 1.00 28.56 255 LEU D O 1
ATOM 8117 N N . GLY D 1 258 ? -36.597 3.227 47.006 1.00 35.54 256 GLY D N 1
ATOM 8118 C CA . GLY D 1 258 ? -37.385 2.087 47.454 1.00 31.95 256 GLY D CA 1
ATOM 8119 C C . GLY D 1 258 ? -37.994 2.308 48.824 1.00 38.65 256 GLY D C 1
ATOM 8120 O O . GLY D 1 258 ? -39.180 2.035 49.044 1.00 35.46 256 GLY D O 1
ATOM 8121 N N . GLU D 1 259 ? -37.195 2.830 49.759 1.00 32.88 257 GLU D N 1
ATOM 8122 C CA . GLU D 1 259 ? -37.704 3.107 51.100 1.00 33.65 257 GLU D CA 1
ATOM 8123 C C . GLU D 1 259 ? -38.767 4.198 51.071 1.00 40.54 257 GLU D C 1
ATOM 8124 O O . GLU D 1 259 ? -39.720 4.165 51.860 1.00 44.45 257 GLU D O 1
ATOM 8130 N N . TRP D 1 260 ? -38.596 5.198 50.198 1.00 34.13 258 TRP D N 1
ATOM 8131 C CA . TRP D 1 260 ? -39.607 6.244 50.067 1.00 35.27 258 TRP D CA 1
ATOM 8132 C C . TRP D 1 260 ? -40.914 5.671 49.524 1.00 36.04 258 TRP D C 1
ATOM 8133 O O . TRP D 1 260 ? -41.993 5.928 50.077 1.00 35.26 258 TRP D O 1
ATOM 8144 N N . LEU D 1 261 ? -40.823 4.838 48.480 1.00 31.21 259 LEU D N 1
ATOM 8145 C CA . LEU D 1 261 ? -42.010 4.228 47.890 1.00 32.04 259 LEU D CA 1
ATOM 8146 C C . LEU D 1 261 ? -42.749 3.367 48.906 1.00 42.09 259 LEU D C 1
ATOM 8147 O O . LEU D 1 261 ? -43.985 3.312 48.910 1.00 41.33 259 LEU D O 1
ATOM 8152 N N . ALA D 1 262 ? -42.005 2.672 49.762 1.00 41.14 260 ALA D N 1
ATOM 8153 C CA . ALA D 1 262 ? -42.637 1.823 50.765 1.00 44.11 260 ALA D CA 1
ATOM 8154 C C . ALA D 1 262 ? -43.471 2.629 51.754 1.00 47.95 260 ALA D C 1
ATOM 8155 O O . ALA D 1 262 ? -44.476 2.126 52.268 1.00 52.68 260 ALA D O 1
ATOM 8157 N N . LYS D 1 263 ? -43.066 3.862 52.054 1.00 47.89 261 LYS D N 1
ATOM 8158 C CA . LYS D 1 263 ? -43.719 4.671 53.074 1.00 51.05 261 LYS D CA 1
ATOM 8159 C C . LYS D 1 263 ? -44.753 5.649 52.522 1.00 52.63 261 LYS D C 1
ATOM 8160 O O . LYS D 1 263 ? -45.185 6.542 53.257 1.00 55.60 261 LYS D O 1
ATOM 8166 N N . LEU D 1 264 ? -45.145 5.523 51.256 1.00 49.93 262 LEU D N 1
ATOM 8167 C CA . LEU D 1 264 ? -46.165 6.417 50.704 1.00 58.86 262 LEU D CA 1
ATOM 8168 C C . LEU D 1 264 ? -47.525 6.184 51.365 1.00 66.70 262 LEU D C 1
ATOM 8169 O O . LEU D 1 264 ? -48.173 5.163 51.139 1.00 68.84 262 LEU D O 1
#

Organism: Bacteroides thetaiotaomicron (strain ATCC 29148 / DSM 2079 / JCM 5827 / CCUG 10774 / NCTC 10582 / VPI-5482 / E50) (NCBI:txid226186)

Radius of gyration: 32.14 Å; Cα contacts (8 Å, |Δi|>4): 2436; chains: 4; bounding box: 86×59×86 Å

Solvent-accessible surface area: 39484 Å² total; per-residue (Å²): 126,71,47,109,80,0,24,12,0,11,11,90,91,147,66,58,97,70,65,60,54,15,103,166,25,95,86,74,83,10,36,22,24,0,104,133,26,48,73,0,4,0,0,0,0,15,7,90,75,61,86,8,22,0,0,4,0,2,0,0,15,16,7,95,125,8,47,16,70,33,3,0,8,50,0,0,48,44,0,1,129,79,4,10,0,0,1,0,1,21,2,56,13,5,155,28,68,19,54,9,3,46,80,0,5,87,44,2,5,126,3,0,71,118,71,17,84,96,26,24,111,73,0,0,5,0,0,0,11,5,0,0,1,1,0,0,8,0,0,8,41,4,58,92,119,51,15,4,69,3,0,0,0,0,4,1,2,0,1,3,38,89,134,5,16,11,67,58,4,25,93,82,3,2,33,193,56,43,35,108,110,66,30,84,116,32,0,0,1,60,57,34,58,104,30,4,11,21,0,0,0,0,0,0,8,51,11,35,29,5,43,7,23,1,1,0,30,0,0,4,86,0,24,156,41,58,12,68,0,3,0,0,0,0,25,45,34,18,44,22,7,0,56,62,116,98,9,91,6,17,117,18,0,8,74,5,0,20,53,7,19,84,90,52,117,72,35,100,72,0,21,14,0,11,11,89,90,106,69,56,87,70,80,63,53,16,102,164,23,107,92,81,86,10,44,23,24,0,70,116,25,49,67,0,4,0,0,0,0,13,3,84,79,66,88,8,18,0,0,2,0,2,0,0,17,16,3,66,100,7,48,5,61,32,3,0,8,53,0,0,75,45,0,3,131,73,6,9,0,0,1,0,1,22,1,56,10,5,145,26,65,24,54,7,3,48,83,0,4,84,47,2,3,137,7,0,69,125,65,17,84,98,22,23,110,77,1,0,4,0,0,0,9,4,0,0,1,0,0,0,8,0,0,7,46,3,65,94,98,50,15,5,72,2,0,0,0,0,3,1,2,0,2,3,22,85,202,26,16,11,100,64,2,30,122,54,3,2,32,196,59,43,40,109,109,68,47,95,96,19,0,0,5,52,54,27,71,109,31,6,11,24,0,0,0,0,1,0,55,57,13,55,33,3,43,24,94,1,1,58,84,0,0,45,99,0,110,177,38,128,10,92,56,25,60,39,56,24,88,24,38,19,44,22,8,0,56,34,116,52,8,112,62,19,122,91,1,9,113,66,0,18,80,31,18,82,151,68,129,36,48,40,107,0,17,14,0,13,11,87,93,103,65,65,92,68,67,72,50,16,103,169,29,92,88,75,50,14,42,34,34,0,89,136,26,47,71,0,4,0,0,0,0,14,10,80,199,59,90,13,16,0,0,2,0,2,0,0,17,19,3,109,86,8,47,6,63,30,2,0,8,49,0,2,103,48,0,2,150,78,7,10,1,0,0,0,1,20,1,57,12,4,151,26,68,23,54,7,3,44,84,0,6,65,54,2,3,99,8,1,72,139,70,17,84,102,29,21,117,79,0,0,5,0,0,0,11,5,0,0,1,0,0,0,7,0,0,7,44,2,61,90,124,24,17,4,69,3,0,0,0,0,4,1,2,0,1,3,22,86,202,31,15,16,100,64,5,34,51,82,4,3,28,190,63,42,39,115,120,63,35,94,61,34,0,0,2,52,54,24,70,80,30,4,12,20,0,0,0,0,1,0,11,64,13,49,29,4,44,5,27,0,1,0,59,0,0,7,100,0,19,148,36,57,11,67,0,2,0,0,0,1,24,29,39,18,45,21,8,0,51,34,121,45,8,86,7,33,68,12,0,14,69,4,0,17,57,8,20,81,91,66,91,59,54,22,0,21,12,0,12,10,90,95,102,63,60,88,74,89,66,66,12,120,82,22,92,92,76,80,11,39,23,25,0,105,130,26,46,71,0,4,0,0,0,0,14,9,72,79,59,91,13,18,0,0,3,0,1,0,0,14,12,8,56,122,7,48,12,67,31,3,0,10,52,0,1,65,44,0,4,71,77,7,8,0,0,1,0,0,24,1,57,16,4,129,28,64,23,52,8,3,50,81,0,5,74,55,1,4,94,1,0,68,109,70,14,86,101,25,22,116,78,0,0,4,0,0,0,11,5,0,0,1,0,0,0,7,0,0,7,48,4,65,91,97,34,14,3,69,2,0,0,0,0,4,1,2,0,1,3,20,87,197,27,16,8,83,54,4,32,47,42,3,3,27,191,61,45,34,111,120,69,39,51,60,38,0,0,4,69,58,29,68,107,30,4,11,24,0,0,0,0,1,0,51,56,13,47,29,5,44,22,93,0,1,57,83,0,0,46,98,0,103,90,37,126,15,95,57,24,62,39,57,24,92,48,35,20,44,21,7,1,55,62,124,97,9,117,64,33,147,80,0,14,110,68,0,17,81,33,18,82,155,65

InterPro domains:
  IPR001375 Peptidase S9, prolyl oligopeptidase, catalytic domain [PF00326] (119-261)
  IPR029058 Alpha/Beta hydrolase fold [G3DSA:3.40.50.1820] (44-262)
  IPR029058 Alpha/Beta hydrolase fold [SSF53474] (40-260)
  IPR050300 GDXG lipolytic enzyme [PTHR48081] (47-261)

Secondary structure (DSSP, 8-state):
--EEEEEEEETTTTT-EEEEEGGG--HHHHHHHHHHSPSSEEEEEEESS--SEEEEEE--STTTS--TTTTTGGGHHHHHHTTEEEEEEEPPP-TT-TTHHHHHHHHHHHHHHHH-GGG-SEEEEEEETTHHHHHHHHHHTS-TTTS-SEEEEES-----STTT--HHHHHHHHTT---GGGTGGG-GGG---TTPPEEEEEEETT-SSS-THHHHHHHHHHHHTT--EEEEEESS--TT-TT-TTSTTHHHHHHHHHHHHHT-/--EEEEEEEETTTTTEEEEEEGGG--HHHHHHHHHHSPSSEEEEEEESS--SEEEEEE--STTTS--TTTTTGGGHHHHHHTTEEEEEEEPPP-TT-TTHHHHHHHHHHHHHHHH-GGG-SEEEEEEETHHHHHHHHHTTTS-TTTS-SEEEEES-----STTT--HHHHHHHHTT---GGGTGGG-GGGG--TTPPEEEEEEETT-SSS-THHHHHHHHHHHHTT--EEEEEESS--TT-TT-TTSTTHHHHHHHHHHHHHT-/--EEEEEEEETTTTT-EEEEEGGG--HHHHHHHHHHSPSSEEEEEEESS--SEEEEEE--STTT---TTTTTGGGHHHHHHTT-EEEEEEPPP-TT-TTHHHHHHHHHHHHHHHH-GGG-SEEEEEEETHHHHHHHHHHHTS-TTTS-SEEEEES-----STTT--HHHHHHHHTT---GGGTGGG-GGGG--TTPPEEEEEEETT-SSS-THHHHHHHHHHHHTT--EEEEEESS--S--TT-TTSTTHHHHHHHHHHHHHT-/---EEEEEETTTTTEEEEEEGGG--HHHHHHHHHHSPSSEEEEE--SS--SEEEEEE--STTTS--TTTTTGGGHHHHHHTT-EEEEEEPPP-TT-TTHHHHHHHHHHHHHHHH-GGG-SEEEEEEETTHHHHHHHHHHTS-TTTS-SEEEEES-----STTT--HHHHHHHHTT---GGGTGGG-GGGG--TTPPEEEEEEETT-SSS-THHHHHHHHHHHHTT--EEEEEESS--S--TT-TTSTTHHHHHHHHHHHHHT-

B-factor: mean 38.76, std 12.89, range [16.32, 98.18]

Nearest PDB structures (foldseek):
  7dwc-assembly4_D  TM=1.003E+00  e=4.310E-60  Bacteroides thetaiotaomicron VPI-5482
  6a6o-assembly1_A  TM=8.224E-01  e=1.091E-19  Caldicellulosiruptor acetigenus 6A
  4bzw-assembly1_A  TM=7.661E-01  e=3.439E-15  Lactiplantibacillus plantarum WCFS1
  5ao9-assembly1_A  TM=7.950E-01  e=3.980E-12  Thermogutta terrifontis
  7y4g-assembly1_A  TM=6.338E-01  e=5.056E-11  Bacteroides thetaiotaomicron

Sequence (1055 aa):
SHMKKLICISLYEDLSMTTYDLSKVDNAELIGIVENASEGTLFVFTCDRPNGSSVIMCPGGGFLKTNLENEGIDFAEWFTKLGITYIVFKYRMPHGNPDVPEQDTRLALKVVREKFPEFCDKLGVMGASIGGYLATFSATLLPDDEKPDFQILMYPVVSVDDRLTHFPCRERMFGHSYSPDKMEQYSPIEHITSGTPAAFIVAAADDAVVSPLNGIMYAARLQKADIPISLHIYPAGGHGFGYNDSFVYKQEWLQELGEWLAKLSHMKKLICISLYEDLSMTTYDLSKVDNAELIGIVENASEGTLFVFTCDRPNGSSVIMCPGGGFLKTNLENEGIDFAEWFTKLGITYIVFKYRMPHGNPDVPEQDTRLALKVVREKFPEFCDKLGVMGASIGGYLATFSATLLPDDEKPDFQILMYPVVSVDDRLTHFPCRERMFGHSYSPDKMEQYSPIEHITSGTPAAFIVAAADDAVVSPLNGIMYAARLQKADIPISLHIYPAGGHGFGYNDSFVYKQEWLQELGEWLAKLSHMKKLICISLYEDLSMTTYDLSKVDNAELIGIVENASEGTLFVFTCDRPNGSSVIMCPGGGFLKTNLENEGIDFAEWFTKLGITYIVFKYRMPHGNPDVPEQDTRLALKVVREKFPEFCDKLGVMGASIGGYLATFSATLLPDDEKPDFQILMYPVVSVDDRLTHFPCRERMFGHSYSPDKMEQYSPIEHITSGTPAAFIVAAADDAVVSPLNGIMYAARLQKADIPISLHIYPAGGHGFGYNDSFVYKQEWLQELGEWLAKLHMKKLICISLYEDLSMTTYDLSKVDNAELIGIVENASEGTLFVFTCDRPNGSSVIMCPGGGFLKTNLENEGIDFAEWFTKLGITYIVFKYRMPHGNPDVPEQDTRLALKVVREKFPEFCDKLGVMGASIGGYLATFSATLLPDDEKPDFQILMYPVVSVDDRLTHFPCRERMFGHSYSPDKMEQYSPIEHITSGTPAAFIVAAADDAVVSPLNGIMYAARLQKADIPISLHIYPAGGHGFGYNDSFVYKQEWLQELGEWLAKL

Foldseek 3Di:
DFWFKKWKFQLPPVRDIDMDGVVPDDPVNVVVVVVVDDALMKIKTAGNAAPQAEEEEQADDLLPFGPCDLRHPVCCVVQNVVNYIYMYHRHHRQQQALCRLVVSLLSVLVVCCVPCVSNPPFYAYEYFAQRVLSRLCLLFVDPLVRRGQEYEYELYQQWPDPVWHQVSSNCRNRVPNDDPVCGQVRGSLNGDALSRHEYEYEYECPAPRTHCVRRVSSVVSCVVRVHHYHYYYHHDAYGSSRCPPVRVCNVVVSVSVVVVVVVD/DFWAKKWKFQLPPVRDIDMDGCVPADPVRVVVVVVVHDALMKIKTAGPAAPQAEEEEQADDLLPFGPCCLRHPVCCCVQRVVRYIYMYHRHHRQQQALCRLVVSLQSVQVVCCVPCNSNPPFYAYEYFAQRLLSRLCLLFVDDLVSRGQEYEYELYAQWPAPVWHQVSSNCRNRVPNDDNVCGQVRGSLNGDALSRHEYEYEYECVAPRTHCCRRVVSVVSCVVRVHHYHYYYHHDAYGSSRCPPVRVCNVVSSVSVVVVVVVD/DFWAKKWKFALPPPRDIDMDGVVVDDPVNVVVVVVVDDALMKIKTATNAAPQAEEEEQADDLLPFGPCCLRHPVCCVVQRVVNYIYMYHRHHRQQQAQCRLVVSLQSVLVVCCVPPNSNPPAYAYEYFAQRLLSRLCLLFVDPLVSRGQEYEYELYQQWPDPVFHQVSSNCRNRVPNDDVVCGLVRGSLNGDAPSRHAYEYEYECPAPRGHCCRRVVSVVSCVVRVHHYHYYYHHDAYGSSRCPPVRVCNVVVSVVVVVVVVVD/DWAKKWKFALPPVRDIDMDGCVVADPVRVVCVVVVDDALMKIKTAAPAAPQAEEEEQADDLLPFGPCCLRHPVCCCVQNVVNYIYMYHRHHRQQQALCRLVVSLLSVLVVCCVVCVSNPPFYAYEYFAQRLLSRLCLLFVDPLVSRGQEYEYELYQQWPDPVWHQVSSNCSNRVPNDDVVCTLVRGSLNGDALSRHEYEYEYECPAPRTHCCRRVVSVVSCVVRVHHYHYYYHHDAYGSSRCPPPRPCNVPVSVSVSVVVVVD